Protein AF-A0A8S0X0K4-F1 (afdb_monomer_lite)

Sequence (872 aa):
MHKNHAPLIFLRVSHDWRRIAIDTPRPWASLHIPVPSSQFYIRYPEDLQFFSRVLRDVGQGTRDWLERSGVCPLNISLSNWDAGSIEKDDKGILSQILKFASRWKRISLNLSSAQLSHVARLSEADVPLLESLTIDQSRGTPHDLTRTPGIWVPSRIFKAPRLHELSLTQVREDISKFSVNWGQLTSLTLQAGDNALSFMRGITEMPKPSTRPDDIPSISLPHLKELAVFENMSNCTPFMKALDAPSLQAVEIYSSAGPAPPSVFHLISRASSPIRSFASDFSSFSRKDFLQLRVYCPRLTTLAVRTFNDFRLDPTQNPGGPREGNDMQIDNTFLSVLNSTNANGDYRCPKLTTLECFTGVKISDAGILDFLRKREESDERASIKNLRTQFKRPQKDPIAGPLKPFLENGLDAGLWYPALQATSPFCPADDVGERLSGFGKSPSYDRHEPGSRFSSSNHHRAADELTPTRMYTSAIHPNRKADFREVAPPKSIIKEGKKEAFLTCTNCSKIDGSGGCELKRCEKCKIVYYCSRDCQKEHWEVHKTQCQEGLGTGIQPLIAAFVGNPMLQHYLQLLLCWEFLFHKVPDSEREALSRKAFHAHIDVGIEPTKIADFMNLYTYDDWDKEALEGMLQIHLVATAHSGLPQIPFTDKMMYLWQTARDDADNEGCTKSPVVVVQFINDMTQRISWPITIDEDAFDSARRAPPFTMVSALTRKAIDKPMSVDSILEYVNTHIRSDTSNRLLLRVPMRECDKRLIRDAGRNKDAHPAQALRVKMNREAVYVSHRMEIVTTPDGRTERRIIGQLTEADRQRARELGRAAAMRDMQMGGEAVPADEEAVSAGEHAAPEAPKMNRAERRRLEQQMKKEMKRRK

Secondary structure (DSSP, 8-state):
--TTSTTGGGGGT-HHHHHHHHH-SGGGSEEEEEE--GGGT-SSHHHHHHHHHHHHHHHHHHHHHHHHTTT--EEEEEEE--SSSS-SSTTSHHHHHHTTGGGEEEEEEE--HHHHHHHHT--TTT-TT--EEEEE-TT--TTGGGT---SSTT--GGG-TT--EEEEES--S-GGGS---GGG-SEEEEE-SSHHHHHHHHHT----TT--TT-PPPEE-TT--EEEEEESSS--HHHHHHEE-TT--EEEEEESSS--HHHHHHHHHH-SSPP-EEEE-GGG--HHHHHTHHHH-TT--EEEE--GGGG-S-TTS---SS-TT----SBHHHHHHHT-B-TTS-BSSTT--EEEEEEEEB--HHHHHHHHHHHHT-TTSPPPSEEEEEESS--SS--HHHHHHHHHTT-EEEEEPPP--SS---------------------------------------------------SS-HHHHHHHHHHSPPHHHHHHHGGG---B-TTT-PBTTGGG--PEEPTTTSS-EESSHHHHHHHHHHHTTT--TT-TT-SHHHHHHHHTSHHHHHHHHHHHHHHTTGGGS-GGGHHHHHTS-EEEEEEEEEEESSHHHHHHHHH-SS---SS-EEEEEEEEEEETTTTSPPPP--HHHHHHHHHHHHHHHHTT-TTS-EEEEEEE-TT--EEEEEEE--HHHHHHHHH---EEEE-TTT--EEEEPS-HHHHHHHHHHHHHH-TT-TTS-EEEPPHHHHHHHHHHHTT---HHHHHHHHHHHH-HHHHTT-EEEEE-TTS-EEEEE-SS--HHHHHHHHHHHHHHHTTS-----------------------PPPP--HHHHHHHHHHHHHHHHHH-

pLDDT: mean 70.23, std 22.36, range [20.83, 98.25]

Foldseek 3Di:
DDCCDPPNVQCPPDPVSVVCRQQALQRLQEDEEEADELVVQPPDPVSLVVSLVVQLVLLVVLLVSNVSNPLAQHAYEYAHQYQDDDPPDCSGNLNSVLVCQCRHAEYADRYAPVSCLVVQQDALNSRQNHAYDHYANPRYDPVCLPDDDQSQLVGRVQVNPNHAYYAYHARADACLSGPHPLQRHQEYHEHDDPHLVSVQVNVDPDDDPPDDLQPGAADENANHAYYAYQEDQDQNLSVLLRYQYQNYAEYADEYLHAQNLVSVLNNLVNHVDAHAYYHYQCLSPAPVSVLCCCVRHVQHAYYAHDHSVVPDPDPPPDSDPRDPPHPDAQELVVLVQQQDDDPVRHHRHQNHQYYHAEDAHRYDLVSVLCSQVSQVVDPSHDHHQEAHHEYPAADPDPSCVSCVVVVVVRHDYHYHGDHDPDADDDDDDDDDPDDPDDDDDDDDDDDDDDDDDDDDDDDDDDDDDCPRPDYDQDQAAPVLLVVLVVQFDFLVQLVVLLVVDWDAAQQQGHTDPPPPQHWDADPQQRAGTHSDPVSCVVCCVVQVVLRHHPNPNPCSSQVSLQCSGPVSLLLVLLLVCQVVVVLVDDLVCLLVQQPDEAEKEWEKAWAFLGVVLLVCLLFDPPDDDPWTKTFIATLDMDGPSNPPPHDPCDVSSVVQLVVVQVVCVVVVVSRWHKYWYWYAYLSRDTDTDIRTNDPLSSVCSNVFAWDWDQGSRPRDTDTHTDHSLRSRQVSRSSRSSPPPCRSVGMDIDDPSSSVLSNCLSVVPPDPSSVSNVNNLVRYPSNLQFDKAWDQDPVRDIHIGTDHDDDPNVVVVVVVVVVVVVPPDDDDDDDDDDDDDDDDDDDDDDDDDRTDQDPSNVVVVVVVVVVVVVVVD

Organism: Cyclocybe aegerita (NCBI:txid1973307)

Structure (mmCIF, N/CA/C/O backbone):
data_AF-A0A8S0X0K4-F1
#
_entry.id   AF-A0A8S0X0K4-F1
#
loop_
_atom_site.group_PDB
_atom_site.id
_atom_site.type_symbol
_atom_site.label_atom_id
_atom_site.label_alt_id
_atom_site.label_comp_id
_atom_site.label_asym_id
_atom_site.label_entity_id
_atom_site.label_seq_id
_atom_site.pdbx_PDB_ins_code
_atom_site.Cartn_x
_atom_site.Cartn_y
_atom_site.Cartn_z
_atom_site.occupancy
_atom_site.B_iso_or_equiv
_atom_site.auth_seq_id
_atom_site.auth_comp_id
_atom_site.auth_asym_id
_atom_site.auth_atom_id
_atom_site.pdbx_PDB_model_num
ATOM 1 N N . MET A 1 1 ? -10.622 -12.929 0.810 1.00 54.34 1 MET A N 1
ATOM 2 C CA . MET A 1 1 ? -10.399 -13.010 -0.657 1.00 54.34 1 MET A CA 1
ATOM 3 C C . MET A 1 1 ? -11.095 -11.832 -1.334 1.00 54.34 1 MET A C 1
ATOM 5 O O . MET A 1 1 ? -12.164 -11.446 -0.877 1.00 54.34 1 MET A O 1
ATOM 9 N N . HIS A 1 2 ? -10.502 -11.209 -2.359 1.00 51.50 2 HIS A N 1
ATOM 10 C CA . HIS A 1 2 ? -11.066 -9.993 -2.961 1.00 51.50 2 HIS A CA 1
ATOM 11 C C . HIS A 1 2 ? -12.259 -10.314 -3.881 1.00 51.50 2 HIS A C 1
ATOM 13 O O . HIS A 1 2 ? -12.169 -11.180 -4.748 1.00 51.50 2 HIS A O 1
ATOM 19 N N . LYS A 1 3 ? -13.365 -9.574 -3.735 1.00 59.75 3 LYS A N 1
ATOM 20 C CA . LYS A 1 3 ? -14.650 -9.812 -4.430 1.00 59.75 3 LYS A CA 1
ATOM 21 C C . LYS A 1 3 ? -14.608 -9.705 -5.965 1.00 59.75 3 LYS A C 1
ATOM 23 O O . LYS A 1 3 ? -15.575 -10.080 -6.620 1.00 59.75 3 LYS A O 1
ATOM 28 N N . ASN A 1 4 ? -13.509 -9.192 -6.523 1.00 60.62 4 ASN A N 1
ATOM 29 C CA . ASN A 1 4 ? -13.318 -9.023 -7.969 1.00 60.62 4 ASN A CA 1
ATOM 30 C C . ASN A 1 4 ? -12.446 -10.122 -8.603 1.00 60.62 4 ASN A C 1
ATOM 32 O O . ASN A 1 4 ? -12.131 -10.027 -9.783 1.00 60.62 4 ASN A O 1
ATOM 36 N N . HIS A 1 5 ? -12.011 -11.133 -7.847 1.00 65.50 5 HIS A N 1
ATOM 37 C CA . HIS A 1 5 ? -11.239 -12.244 -8.412 1.00 65.50 5 HIS A CA 1
ATOM 38 C C . HIS A 1 5 ? -12.184 -13.323 -8.955 1.00 65.50 5 HIS A C 1
ATOM 40 O O . HIS A 1 5 ? -13.234 -13.593 -8.368 1.00 65.50 5 HIS A O 1
ATOM 46 N N . ALA A 1 6 ? -11.826 -13.952 -10.075 1.00 66.19 6 ALA A N 1
ATOM 47 C CA . ALA A 1 6 ? -12.528 -15.142 -10.547 1.00 66.19 6 ALA A CA 1
ATOM 48 C C . ALA A 1 6 ? -12.299 -16.321 -9.571 1.00 66.19 6 ALA A C 1
ATOM 50 O O . ALA A 1 6 ? -11.206 -16.421 -9.012 1.00 66.1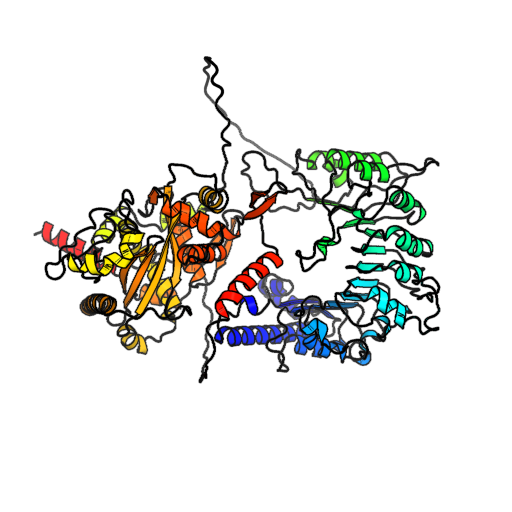9 6 ALA A O 1
ATOM 51 N N . PRO A 1 7 ? -13.298 -17.198 -9.342 1.00 80.75 7 PRO A N 1
ATOM 52 C CA . PRO A 1 7 ? -14.651 -17.179 -9.902 1.00 80.75 7 PRO A CA 1
ATOM 53 C C . PRO A 1 7 ? -15.671 -16.323 -9.120 1.00 80.75 7 PRO A C 1
ATOM 55 O O . PRO A 1 7 ? -16.811 -16.214 -9.564 1.00 80.75 7 PRO A O 1
ATOM 58 N N . LEU A 1 8 ? -15.302 -15.673 -8.004 1.00 83.75 8 LEU A N 1
ATOM 59 C CA . LEU A 1 8 ? -16.235 -14.892 -7.163 1.00 83.75 8 LEU A CA 1
ATOM 60 C C . LEU A 1 8 ? -16.950 -13.763 -7.916 1.00 83.75 8 LEU A C 1
ATOM 62 O O . LEU A 1 8 ? -18.115 -13.481 -7.635 1.00 83.75 8 LEU A O 1
ATOM 66 N N . ILE A 1 9 ? -16.280 -13.137 -8.888 1.00 85.19 9 ILE A N 1
ATOM 67 C CA . ILE A 1 9 ? -16.885 -12.092 -9.724 1.00 85.19 9 ILE A CA 1
ATOM 68 C C . ILE A 1 9 ? -18.129 -12.601 -10.473 1.00 85.19 9 ILE A C 1
ATOM 70 O O . ILE A 1 9 ? -19.118 -11.878 -10.577 1.00 85.19 9 ILE A O 1
ATOM 74 N N . PHE A 1 10 ? -18.135 -13.868 -10.905 1.00 84.06 10 PHE A N 1
ATOM 75 C CA . PHE A 1 10 ? -19.251 -14.467 -11.642 1.00 84.06 10 PHE A CA 1
ATOM 76 C C . PHE A 1 10 ? -20.487 -14.701 -10.767 1.00 84.06 10 PHE A C 1
ATOM 78 O O . PHE A 1 10 ? -21.608 -14.669 -11.267 1.00 84.06 10 PHE A O 1
ATOM 85 N N . LEU A 1 11 ? -20.316 -14.815 -9.445 1.00 84.75 11 LEU A N 1
ATOM 86 C CA . LEU A 1 11 ? -21.429 -14.942 -8.495 1.00 84.75 11 LEU A CA 1
ATOM 87 C C . LEU A 1 11 ? -22.275 -13.665 -8.373 1.00 84.75 11 LEU A C 1
ATOM 89 O O . LEU A 1 11 ? -23.330 -13.675 -7.730 1.00 84.75 11 LEU A O 1
ATOM 93 N N . ARG A 1 12 ? -21.811 -12.553 -8.950 1.00 82.69 12 ARG A N 1
ATOM 94 C CA . ARG A 1 12 ? -22.391 -11.216 -8.772 1.00 82.69 12 ARG A CA 1
ATOM 95 C C . ARG A 1 12 ? -22.939 -10.604 -10.061 1.00 82.69 12 ARG A C 1
ATOM 97 O O . ARG A 1 12 ? -23.460 -9.499 -10.000 1.00 82.69 12 ARG A O 1
ATOM 104 N N . VAL A 1 13 ? -22.830 -11.303 -11.193 1.00 87.56 13 VAL A N 1
ATOM 105 C CA . VAL A 1 13 ? -23.284 -10.799 -12.501 1.00 87.56 13 VAL A CA 1
ATOM 106 C C . VAL A 1 13 ? -24.773 -11.067 -12.709 1.00 87.56 13 VAL A C 1
ATOM 108 O O . VAL A 1 13 ? -25.551 -10.140 -12.893 1.00 87.56 13 VAL A O 1
ATOM 111 N N . SER A 1 14 ? -25.189 -12.332 -12.654 1.00 91.19 14 SER A N 1
ATOM 112 C CA . SER A 1 14 ? -26.590 -12.735 -12.801 1.00 91.19 14 SER A CA 1
ATOM 113 C C . SER A 1 14 ? -26.866 -14.021 -12.027 1.00 91.19 14 SER A C 1
ATOM 115 O O . SER A 1 14 ? -25.937 -14.703 -11.581 1.00 91.19 14 SER A O 1
ATOM 117 N N . HIS A 1 15 ? -28.144 -14.368 -11.868 1.00 91.00 15 HIS A N 1
ATOM 118 C CA . HIS A 1 15 ? -28.543 -15.643 -11.272 1.00 91.00 15 HIS A CA 1
ATOM 119 C C . HIS A 1 15 ? -27.954 -16.838 -12.041 1.00 91.00 15 HIS A C 1
AT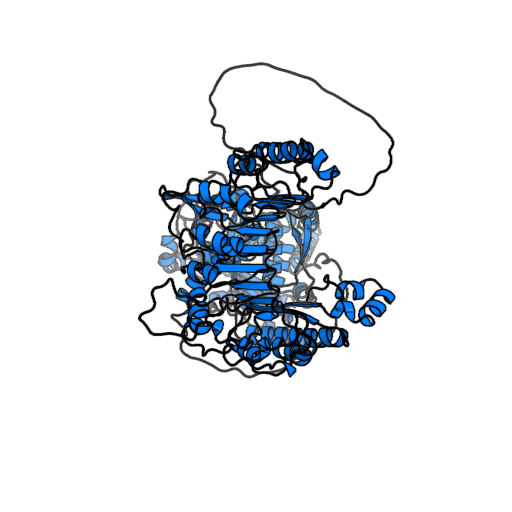OM 121 O O . HIS A 1 15 ? -27.382 -17.741 -11.433 1.00 91.00 15 HIS A O 1
ATOM 127 N N . ASP A 1 16 ? -28.020 -16.814 -13.375 1.00 93.19 16 ASP A N 1
ATOM 128 C CA . ASP A 1 16 ? -27.490 -17.896 -14.208 1.00 93.19 16 ASP A CA 1
ATOM 129 C C . ASP A 1 16 ? -25.975 -18.022 -14.112 1.00 93.19 16 ASP A C 1
ATOM 131 O O . ASP A 1 16 ? -25.461 -19.128 -13.981 1.00 93.19 16 ASP A O 1
ATOM 135 N N . TRP A 1 17 ? -25.252 -16.902 -14.103 1.00 91.81 17 TRP A N 1
ATOM 136 C CA . TRP A 1 17 ? -23.798 -16.915 -13.950 1.00 91.81 17 TRP A CA 1
ATOM 137 C C . TRP A 1 17 ? -23.380 -17.404 -12.570 1.00 91.81 17 TRP A C 1
ATOM 139 O O . TRP A 1 17 ? -22.413 -18.153 -12.454 1.00 91.81 17 TRP A O 1
ATOM 149 N N . ARG A 1 18 ? -24.140 -17.045 -11.530 1.00 91.38 18 ARG A N 1
ATOM 150 C CA . ARG A 1 18 ? -23.934 -17.570 -10.182 1.00 91.38 18 ARG A CA 1
ATOM 151 C C . ARG A 1 18 ? -24.126 -19.081 -10.144 1.00 91.38 18 ARG A C 1
ATOM 153 O O . ARG A 1 18 ? -23.254 -19.765 -9.621 1.00 91.38 18 ARG A O 1
ATOM 160 N N . ARG A 1 19 ? -25.222 -19.588 -10.713 1.00 92.00 19 ARG A N 1
ATOM 161 C CA . ARG A 1 19 ? -25.495 -21.027 -10.807 1.00 92.00 19 ARG A CA 1
ATOM 162 C C . ARG A 1 19 ? -24.372 -21.747 -11.553 1.00 92.00 19 ARG A C 1
ATOM 164 O O . ARG A 1 19 ? -23.748 -22.631 -10.988 1.00 92.00 19 ARG A O 1
ATOM 171 N N . ILE A 1 20 ? -24.030 -21.292 -12.761 1.00 91.25 20 ILE A N 1
ATOM 172 C CA . ILE A 1 20 ? -22.960 -21.885 -13.579 1.00 91.25 20 ILE A CA 1
ATOM 173 C C . ILE A 1 20 ? -21.622 -21.872 -12.832 1.00 91.25 20 ILE A C 1
ATOM 175 O O . ILE A 1 20 ? -20.915 -22.876 -12.818 1.00 91.25 20 ILE A O 1
ATOM 179 N N . ALA A 1 21 ? -21.262 -20.756 -12.196 1.00 89.06 21 ALA A N 1
ATOM 180 C CA . ALA A 1 21 ? -20.008 -20.648 -11.461 1.00 89.06 21 ALA A CA 1
ATOM 181 C C . ALA A 1 21 ? -19.971 -21.557 -10.223 1.00 89.06 21 ALA A C 1
ATOM 183 O O . ALA A 1 21 ? -18.908 -22.087 -9.921 1.00 89.06 21 ALA A O 1
ATOM 184 N N . ILE A 1 22 ? -21.092 -21.754 -9.520 1.00 87.88 22 ILE A N 1
ATOM 185 C CA . ILE A 1 22 ? -21.183 -22.680 -8.378 1.00 87.88 22 ILE A CA 1
ATOM 186 C C . ILE A 1 22 ? -21.129 -24.140 -8.844 1.00 87.88 22 ILE A C 1
ATOM 188 O O . ILE A 1 22 ? -20.393 -24.924 -8.251 1.00 87.88 22 ILE A O 1
ATOM 192 N N . ASP A 1 23 ? -21.851 -24.481 -9.911 1.00 89.38 23 ASP A N 1
ATOM 193 C CA . ASP A 1 23 ? -21.994 -25.856 -10.407 1.00 89.38 23 ASP A CA 1
ATOM 194 C C . ASP A 1 23 ? -20.780 -26.333 -11.215 1.00 89.38 23 ASP A C 1
ATOM 196 O O . ASP A 1 23 ? -20.647 -27.523 -11.495 1.00 89.38 23 ASP A O 1
ATOM 200 N N . THR A 1 24 ? -19.878 -25.425 -11.601 1.00 92.12 24 THR A N 1
ATOM 201 C CA . THR A 1 24 ? -18.653 -25.759 -12.336 1.00 92.12 24 THR A CA 1
ATOM 202 C C . THR A 1 24 ? -17.471 -25.848 -11.367 1.00 92.12 24 THR A C 1
ATOM 204 O O . THR A 1 24 ? -17.001 -24.809 -10.909 1.00 92.12 24 THR A O 1
ATOM 207 N N . PRO A 1 25 ? -16.892 -27.037 -11.103 1.00 92.62 25 PRO A N 1
ATOM 208 C CA . PRO A 1 25 ? -15.823 -27.170 -10.107 1.00 92.62 25 PRO A CA 1
ATOM 209 C C . PRO A 1 25 ? -14.455 -26.640 -10.568 1.00 92.62 25 PRO A C 1
ATOM 211 O O . PRO A 1 25 ? -13.654 -26.170 -9.763 1.00 92.62 25 PRO A O 1
ATOM 214 N N . ARG A 1 26 ? -14.166 -26.687 -11.878 1.00 91.44 26 ARG A N 1
ATOM 215 C CA . ARG A 1 26 ? -12.841 -26.346 -12.443 1.00 91.44 26 ARG A CA 1
ATOM 216 C C . ARG A 1 26 ? -12.340 -24.930 -12.096 1.00 91.44 26 ARG A C 1
ATOM 218 O O . ARG A 1 26 ? -11.173 -24.820 -11.731 1.00 91.44 26 ARG A O 1
ATOM 225 N N . PRO A 1 27 ? -13.156 -23.859 -12.164 1.00 89.44 27 PRO A N 1
ATOM 226 C CA . PRO A 1 27 ? -12.749 -22.518 -11.738 1.00 89.44 27 PRO A CA 1
ATOM 227 C C . PRO A 1 27 ? -12.282 -22.417 -10.280 1.00 89.44 27 PRO A C 1
ATOM 229 O O . PRO A 1 27 ? -11.508 -21.522 -9.957 1.00 89.44 27 PRO A O 1
ATOM 232 N N . TRP A 1 28 ? -12.725 -23.325 -9.408 1.00 93.00 28 TRP A N 1
ATOM 233 C CA . TRP A 1 28 ? -12.351 -23.360 -7.991 1.00 93.00 28 TRP A CA 1
ATOM 234 C C . TRP A 1 28 ? -11.084 -24.186 -7.725 1.00 93.00 28 TRP A C 1
ATOM 236 O O . TRP A 1 28 ? -10.587 -24.207 -6.604 1.00 93.00 28 TRP A O 1
ATOM 246 N N . ALA A 1 29 ? -10.531 -24.863 -8.738 1.00 94.12 29 ALA A N 1
ATOM 247 C CA . ALA A 1 29 ? -9.370 -25.743 -8.589 1.00 94.12 29 ALA A CA 1
ATOM 248 C C . ALA A 1 29 ? -8.036 -24.998 -8.383 1.00 94.12 29 ALA A C 1
ATOM 250 O O . ALA A 1 29 ? -7.032 -25.620 -8.038 1.00 94.12 29 ALA A O 1
ATOM 251 N N . SER A 1 30 ? -8.015 -23.679 -8.585 1.00 92.81 30 SER A N 1
ATOM 252 C CA . SER A 1 30 ? -6.842 -22.834 -8.363 1.00 92.81 30 SER A CA 1
ATOM 253 C C . SER A 1 30 ? -7.129 -21.806 -7.274 1.00 92.81 30 SER A C 1
ATOM 255 O O . SER A 1 30 ? -8.158 -21.129 -7.320 1.00 92.81 30 SER A O 1
ATOM 257 N N . LEU A 1 31 ? -6.221 -21.671 -6.307 1.00 89.88 31 LEU A N 1
ATOM 258 C CA . LEU A 1 31 ? -6.387 -20.756 -5.181 1.00 89.88 31 LEU A CA 1
ATOM 259 C C . LEU A 1 31 ? -5.048 -20.144 -4.747 1.00 89.88 31 LEU A C 1
ATOM 261 O O . LEU A 1 31 ? -4.083 -20.857 -4.486 1.00 89.88 31 LEU A O 1
ATOM 265 N N . HIS A 1 32 ? -5.010 -18.816 -4.628 1.00 88.12 32 HIS A N 1
ATOM 266 C CA . HIS A 1 32 ? -3.883 -18.077 -4.058 1.00 88.12 32 HIS A CA 1
ATOM 267 C C . HIS A 1 32 ? -4.325 -17.338 -2.792 1.00 88.12 32 HIS A C 1
ATOM 269 O O . HIS A 1 32 ? -5.302 -16.583 -2.817 1.00 88.12 32 HIS A O 1
ATOM 275 N N . ILE A 1 33 ? -3.602 -17.556 -1.693 1.00 85.25 33 ILE A N 1
ATOM 276 C CA . ILE A 1 33 ? -3.923 -17.040 -0.362 1.00 85.25 33 ILE A CA 1
ATOM 277 C C . ILE A 1 33 ? -2.741 -16.206 0.149 1.00 85.25 33 ILE A C 1
ATOM 279 O O . ILE A 1 33 ? -1.778 -16.754 0.693 1.00 85.25 33 ILE A O 1
ATOM 283 N N . PRO A 1 34 ? -2.808 -14.874 0.002 1.00 79.38 34 PRO A N 1
ATOM 284 C CA . PRO A 1 34 ? -1.863 -13.978 0.639 1.00 79.38 34 PRO A CA 1
ATOM 285 C C . PRO A 1 34 ? -2.322 -13.687 2.072 1.00 79.38 34 PRO A C 1
ATOM 287 O O . PRO A 1 34 ? -3.290 -12.953 2.276 1.00 79.38 34 PRO A O 1
ATOM 290 N N . VAL A 1 35 ? -1.642 -14.263 3.064 1.00 71.25 35 VAL A N 1
ATOM 291 C CA . VAL A 1 35 ? -1.833 -13.936 4.482 1.00 71.25 35 VAL A CA 1
ATOM 292 C C . VAL A 1 35 ? -0.814 -12.862 4.865 1.00 71.25 35 VAL A C 1
ATOM 294 O O . VAL A 1 35 ? 0.390 -13.134 4.914 1.00 71.25 35 VAL A O 1
ATOM 297 N N . PRO A 1 36 ? -1.264 -11.620 5.093 1.00 58.16 36 PRO A N 1
ATOM 298 C CA . PRO A 1 36 ? -0.363 -10.537 5.435 1.00 58.16 36 PRO A CA 1
ATOM 299 C C . PRO A 1 36 ? 0.096 -10.675 6.898 1.00 58.16 36 PRO A C 1
ATOM 301 O O . PRO A 1 36 ? -0.611 -11.235 7.732 1.00 58.16 36 PRO A O 1
ATOM 304 N N . SER A 1 37 ? 1.295 -10.180 7.214 1.00 59.16 37 SER A N 1
ATOM 305 C CA . SER A 1 37 ? 1.893 -10.343 8.550 1.00 59.16 37 SER A CA 1
ATOM 306 C C . SER A 1 37 ? 1.023 -9.731 9.645 1.00 59.16 37 SER A C 1
ATOM 308 O O . SER A 1 37 ? 0.653 -8.558 9.557 1.00 59.16 37 SER A O 1
ATOM 310 N N . SER A 1 38 ? 0.807 -10.482 10.725 1.00 53.53 38 SER A N 1
ATOM 311 C CA . SER A 1 38 ? 0.096 -10.021 11.922 1.00 53.53 38 SER A CA 1
ATOM 312 C C . SER A 1 38 ? 0.672 -8.722 12.489 1.00 53.53 38 SER A C 1
ATOM 314 O O . SER A 1 38 ? -0.076 -7.867 12.938 1.00 53.53 38 SER A O 1
ATOM 316 N N . GLN A 1 39 ? 1.981 -8.494 12.340 1.00 48.94 39 GLN A N 1
ATOM 317 C CA . GLN A 1 39 ? 2.690 -7.280 12.769 1.00 48.94 39 GLN A CA 1
ATOM 318 C C . GLN A 1 39 ? 2.143 -5.980 12.145 1.00 48.94 39 GLN A C 1
ATOM 320 O O . GLN A 1 39 ? 2.470 -4.893 12.612 1.00 48.94 39 GLN A O 1
ATOM 325 N N . PHE A 1 40 ? 1.359 -6.069 11.064 1.00 42.41 40 PHE A N 1
ATOM 326 C CA . PHE A 1 40 ? 0.710 -4.918 10.426 1.00 42.41 40 PHE A CA 1
ATOM 327 C C . PHE A 1 40 ? -0.719 -4.663 10.914 1.00 42.41 40 PHE A C 1
ATOM 329 O O . PHE A 1 40 ? -1.262 -3.590 10.655 1.00 42.41 40 PHE A O 1
ATOM 336 N N . TYR A 1 41 ? -1.327 -5.642 11.583 1.00 43.44 41 TYR A N 1
ATOM 337 C CA . TYR A 1 41 ? -2.721 -5.605 12.031 1.00 43.44 41 TYR A CA 1
ATOM 338 C C . TYR A 1 41 ? -2.840 -5.608 13.551 1.00 43.44 41 TYR A C 1
ATOM 340 O O . TYR A 1 41 ? -3.786 -5.032 14.067 1.00 43.44 41 TYR A O 1
ATOM 348 N N . ILE A 1 42 ? -1.877 -6.213 14.249 1.00 45.59 42 ILE A N 1
ATOM 349 C CA . ILE A 1 42 ? -1.840 -6.327 15.700 1.00 45.59 42 ILE A CA 1
ATOM 350 C C . ILE A 1 42 ? -1.037 -5.161 16.264 1.00 45.59 42 ILE A C 1
ATOM 352 O O . ILE A 1 42 ? 0.195 -5.174 16.246 1.00 45.59 42 ILE A O 1
ATOM 356 N N . ARG A 1 43 ? -1.748 -4.134 16.730 1.00 41.81 43 ARG A N 1
ATOM 357 C CA . ARG A 1 43 ? -1.187 -3.016 17.499 1.00 41.81 43 ARG A CA 1
ATOM 358 C C . ARG A 1 43 ? -1.462 -3.173 18.994 1.00 41.81 43 ARG A C 1
ATOM 360 O O . ARG A 1 43 ? -0.647 -2.714 19.789 1.00 41.81 43 ARG A O 1
ATOM 367 N N . TYR A 1 44 ? -2.531 -3.887 19.350 1.00 41.22 44 TYR A N 1
ATOM 368 C CA . TYR A 1 44 ? -2.954 -4.169 20.723 1.00 41.22 44 TYR A CA 1
ATOM 369 C C . TYR A 1 44 ? -3.263 -5.669 20.940 1.00 41.22 44 TYR A C 1
ATOM 371 O O . TYR A 1 44 ? -3.469 -6.401 19.968 1.00 41.22 44 TYR A O 1
ATOM 379 N N . PRO A 1 45 ? -3.316 -6.171 22.190 1.00 42.16 45 PRO A N 1
ATOM 380 C CA . PRO A 1 45 ? -3.665 -7.567 22.488 1.00 42.16 45 PRO A CA 1
ATOM 381 C C . PRO A 1 45 ? -5.037 -8.013 21.945 1.00 42.16 45 PRO A C 1
ATOM 383 O O . PRO A 1 45 ? -5.197 -9.158 21.528 1.00 42.16 45 PRO A O 1
ATOM 386 N N . GLU A 1 46 ? -6.024 -7.123 21.896 1.00 45.75 46 GLU A N 1
ATOM 387 C CA . GLU A 1 46 ? -7.362 -7.366 21.343 1.00 45.75 46 GLU A CA 1
ATOM 388 C C . GLU A 1 46 ? -7.366 -7.557 19.815 1.00 45.75 46 GLU A C 1
ATOM 390 O O . GLU A 1 46 ? -8.167 -8.337 19.285 1.00 45.75 46 GLU A O 1
ATOM 395 N N . ASP A 1 47 ? -6.415 -6.951 19.097 1.00 49.16 47 ASP A N 1
ATOM 396 C CA . ASP A 1 47 ? -6.238 -7.169 17.659 1.00 49.16 47 ASP A CA 1
ATOM 397 C C . ASP A 1 47 ? -5.789 -8.603 17.364 1.00 49.16 47 ASP A C 1
ATOM 399 O O . ASP A 1 47 ? -6.082 -9.130 16.292 1.00 49.16 47 ASP A O 1
ATOM 403 N N . LEU A 1 48 ? -5.125 -9.270 18.316 1.00 56.75 48 LEU A N 1
ATOM 404 C CA . LEU A 1 48 ? -4.767 -10.684 18.202 1.00 56.75 48 LEU A CA 1
ATOM 405 C C . LEU A 1 48 ? -6.030 -11.548 18.092 1.00 56.75 48 LEU A C 1
ATOM 407 O O . LEU A 1 48 ? -6.055 -12.492 17.304 1.00 56.75 48 LEU A O 1
ATOM 411 N N . GLN A 1 49 ? -7.099 -11.216 18.827 1.00 62.28 49 GLN A N 1
ATOM 412 C CA . GLN A 1 49 ? -8.372 -11.943 18.759 1.00 62.28 49 GLN A CA 1
ATOM 413 C C . GLN A 1 49 ? -9.112 -11.664 17.448 1.00 62.28 49 GLN A C 1
ATOM 415 O O . GLN A 1 49 ? -9.633 -12.590 16.824 1.00 62.28 49 GLN A O 1
ATOM 420 N N . PHE A 1 50 ? -9.138 -10.408 16.991 1.00 62.78 50 PHE A N 1
ATOM 421 C CA . PHE A 1 50 ? -9.696 -10.061 15.681 1.00 62.78 50 PHE A CA 1
ATOM 422 C C . PHE A 1 50 ? -8.930 -10.746 14.546 1.00 62.78 50 PHE A C 1
ATOM 424 O O . PHE A 1 50 ? -9.536 -11.403 13.703 1.00 62.78 50 PHE A O 1
ATOM 431 N N . PHE A 1 51 ? -7.602 -10.669 14.557 1.00 65.81 51 PHE A N 1
ATOM 432 C CA . PHE A 1 51 ? -6.746 -11.320 13.575 1.00 65.81 51 PHE A CA 1
ATOM 433 C C . PHE A 1 51 ? -6.917 -12.844 13.608 1.00 65.81 51 PHE A C 1
ATOM 435 O O . PHE A 1 51 ? -7.048 -13.463 12.556 1.00 65.81 51 PHE A O 1
ATOM 442 N N . SER A 1 52 ? -7.045 -13.447 14.796 1.00 71.38 52 SER A N 1
ATOM 443 C CA . SER A 1 52 ? -7.379 -14.873 14.950 1.00 71.38 52 SER A CA 1
ATOM 444 C C . SER A 1 52 ? -8.726 -15.233 14.321 1.00 71.38 52 SER A C 1
ATOM 446 O O . SER A 1 52 ? -8.825 -16.260 13.648 1.00 71.38 52 SER A O 1
ATOM 448 N N . ARG A 1 53 ? -9.762 -14.400 14.509 1.00 72.38 53 ARG A N 1
ATOM 449 C CA . ARG A 1 53 ? -11.068 -14.582 13.853 1.00 72.38 53 ARG A CA 1
ATOM 450 C C . ARG A 1 53 ? -10.940 -14.472 12.336 1.00 72.38 53 ARG A C 1
ATOM 452 O O . ARG A 1 53 ? -11.372 -15.378 11.639 1.00 72.38 53 ARG A O 1
ATOM 459 N N . VAL A 1 54 ? -10.242 -13.456 11.827 1.00 74.31 54 VAL A N 1
ATOM 460 C CA . VAL A 1 54 ? -9.985 -13.299 10.385 1.00 74.31 54 VAL A CA 1
ATOM 461 C C . VAL A 1 54 ? -9.252 -14.513 9.812 1.00 74.31 54 VAL A C 1
ATOM 463 O O . VAL A 1 54 ? -9.638 -15.014 8.760 1.00 74.31 54 VAL A O 1
ATOM 466 N N . LEU A 1 55 ? -8.222 -15.027 10.490 1.00 74.75 55 LEU A N 1
ATOM 467 C CA . LEU A 1 55 ? -7.515 -16.232 10.050 1.00 74.75 55 LEU A CA 1
ATOM 468 C C . LEU A 1 55 ? -8.423 -17.466 10.049 1.00 74.75 55 LEU A C 1
ATOM 470 O O . LEU A 1 55 ? -8.338 -18.274 9.125 1.00 74.75 55 LEU A O 1
ATOM 474 N N . ARG A 1 56 ? -9.314 -17.595 11.039 1.00 76.56 56 ARG A N 1
ATOM 475 C CA . ARG A 1 56 ? -10.319 -18.665 11.095 1.00 76.56 56 ARG A CA 1
ATOM 476 C C . ARG A 1 56 ? -11.323 -18.554 9.949 1.00 76.56 56 ARG A C 1
ATOM 478 O O . ARG A 1 56 ? -11.586 -19.557 9.293 1.00 76.56 56 ARG A O 1
ATOM 485 N N . ASP A 1 57 ? -11.818 -17.356 9.660 1.00 78.00 57 ASP A N 1
ATOM 486 C CA . ASP A 1 57 ? -12.752 -17.099 8.560 1.00 78.00 57 ASP A CA 1
ATOM 487 C C . ASP A 1 57 ? -12.095 -17.351 7.200 1.00 78.00 57 ASP A C 1
ATOM 489 O O . ASP A 1 57 ? -12.699 -17.937 6.301 1.00 78.00 57 ASP A O 1
ATOM 493 N N . VAL A 1 58 ? -10.825 -16.963 7.043 1.00 80.25 58 VAL A N 1
ATOM 494 C CA . VAL A 1 58 ? -10.031 -17.292 5.852 1.00 80.25 58 VAL A CA 1
ATOM 495 C C . VAL A 1 58 ? -9.800 -18.800 5.761 1.00 80.25 58 VAL A C 1
ATOM 497 O O . VAL A 1 58 ? -9.883 -19.350 4.664 1.00 80.25 58 VAL A O 1
ATOM 500 N N . GLY A 1 59 ? -9.558 -19.482 6.882 1.00 83.19 59 GLY A N 1
ATOM 501 C CA . GLY A 1 59 ? -9.476 -20.940 6.954 1.00 83.19 59 GLY A CA 1
ATOM 502 C C . GLY A 1 59 ? -10.768 -21.602 6.476 1.00 83.19 59 GLY A C 1
ATOM 503 O O . GLY A 1 59 ? -10.732 -22.429 5.565 1.00 83.19 59 GLY A O 1
ATOM 504 N N . GLN A 1 60 ? -11.919 -21.175 6.997 1.00 83.88 60 GLN A N 1
ATOM 505 C CA . GLN A 1 60 ? -13.226 -21.681 6.576 1.00 83.88 60 GLN A CA 1
ATOM 506 C C . GLN A 1 60 ? -13.499 -21.390 5.097 1.00 83.88 60 GLN A C 1
ATOM 508 O O . GLN A 1 60 ? -13.833 -22.300 4.344 1.00 83.88 60 GLN A O 1
ATOM 513 N N . GLY A 1 61 ? -13.265 -20.158 4.640 1.00 86.44 61 GLY A N 1
ATOM 514 C CA . GLY A 1 61 ? -13.417 -19.801 3.230 1.00 86.44 61 GLY A CA 1
ATOM 515 C C . GLY A 1 61 ? -12.484 -20.594 2.310 1.00 86.44 61 GLY A C 1
ATOM 516 O O . GLY A 1 61 ? -12.855 -20.913 1.184 1.00 86.44 61 GLY A O 1
ATOM 517 N N . THR A 1 62 ? -11.292 -20.962 2.791 1.00 89.00 62 THR A N 1
ATOM 518 C CA . THR A 1 62 ? -10.362 -21.851 2.079 1.00 89.00 62 THR A CA 1
ATOM 519 C C . THR A 1 62 ? -10.944 -23.254 1.957 1.00 89.00 62 THR A C 1
ATOM 521 O O . THR A 1 62 ? -10.948 -23.810 0.862 1.00 89.00 62 THR A O 1
ATOM 524 N N . ARG A 1 63 ? -11.492 -23.810 3.043 1.00 90.56 63 ARG A N 1
ATOM 525 C CA . ARG A 1 63 ? -12.183 -25.105 3.014 1.00 90.56 63 ARG A CA 1
ATOM 526 C C . ARG A 1 63 ? -13.342 -25.085 2.021 1.00 90.56 63 ARG A C 1
ATOM 528 O O . ARG A 1 63 ? -13.369 -25.916 1.121 1.00 90.56 63 ARG A O 1
ATOM 535 N N . ASP A 1 64 ? -14.237 -24.109 2.127 1.00 90.38 64 ASP A N 1
ATOM 536 C CA . ASP A 1 64 ? -15.423 -24.012 1.271 1.00 90.38 64 ASP A CA 1
ATOM 537 C C . ASP A 1 64 ? -15.045 -23.862 -0.212 1.00 90.38 64 ASP A C 1
ATOM 539 O O . ASP A 1 64 ? -15.684 -24.441 -1.093 1.00 90.38 64 ASP A O 1
ATOM 543 N N . TRP A 1 65 ? -13.981 -23.108 -0.506 1.00 92.19 65 TRP A N 1
ATOM 544 C CA . TRP A 1 65 ? -13.439 -22.980 -1.859 1.00 92.19 65 TRP A CA 1
ATOM 545 C C . TRP A 1 65 ? -12.940 -24.323 -2.400 1.00 92.19 65 TRP A C 1
ATOM 547 O O . TRP A 1 65 ? -13.265 -24.709 -3.525 1.00 92.19 65 TRP A O 1
ATOM 557 N N . LEU A 1 66 ? -12.159 -25.052 -1.600 1.00 93.00 66 LEU A N 1
ATOM 558 C CA . LEU A 1 66 ? -11.598 -26.341 -1.998 1.00 93.00 66 LEU A CA 1
ATOM 559 C C . LEU A 1 66 ? -12.673 -27.433 -2.094 1.00 93.00 66 LEU A C 1
ATOM 561 O O . LEU A 1 66 ? -12.578 -28.292 -2.970 1.00 93.00 66 LEU A O 1
ATOM 565 N N . GLU A 1 67 ? -13.743 -27.379 -1.303 1.00 93.94 67 GLU A N 1
ATOM 566 C CA . GLU A 1 67 ? -14.890 -28.286 -1.450 1.00 93.94 67 GLU A CA 1
ATOM 567 C C . GLU A 1 67 ? -15.625 -28.066 -2.778 1.00 93.94 67 GLU A C 1
ATOM 569 O O . GLU A 1 67 ? -15.910 -29.030 -3.492 1.00 93.94 67 GLU A O 1
ATOM 574 N N . ARG A 1 68 ? -15.827 -26.807 -3.191 1.00 91.75 68 ARG A N 1
ATOM 575 C CA . ARG A 1 68 ? -16.452 -26.469 -4.488 1.00 91.75 68 ARG A CA 1
ATOM 576 C C . ARG A 1 68 ? -15.661 -26.961 -5.692 1.00 91.75 68 ARG A C 1
ATOM 578 O O . ARG A 1 68 ? -16.232 -27.197 -6.751 1.00 91.75 68 ARG A O 1
ATOM 585 N N . SER A 1 69 ? -14.354 -27.158 -5.540 1.00 94.12 69 SER A N 1
ATOM 586 C CA . SER A 1 69 ? -13.516 -27.712 -6.606 1.00 94.12 69 SER A CA 1
ATOM 587 C C . SER A 1 69 ? -13.761 -29.210 -6.879 1.00 94.12 69 SER A C 1
ATOM 589 O O . SER A 1 69 ? -13.232 -29.755 -7.855 1.00 94.12 69 SER A O 1
ATOM 591 N N . GLY A 1 70 ? -14.589 -29.881 -6.068 1.00 92.75 70 GLY A N 1
ATOM 592 C CA . GLY A 1 70 ? -15.083 -31.234 -6.324 1.00 92.75 70 GLY A CA 1
ATOM 593 C C . GLY A 1 70 ? -13.975 -32.281 -6.283 1.00 92.75 70 GLY A C 1
ATOM 594 O O . GLY A 1 70 ? -13.400 -32.526 -5.235 1.00 92.75 70 GLY A O 1
ATOM 595 N N . VAL A 1 71 ? -13.671 -32.908 -7.421 1.00 93.88 71 VAL A N 1
ATOM 596 C CA . VAL A 1 71 ? -12.578 -33.893 -7.568 1.00 93.88 71 VAL A CA 1
ATOM 597 C C . VAL A 1 71 ? -11.409 -33.360 -8.403 1.00 93.88 71 VAL A C 1
ATOM 599 O O . VAL A 1 71 ? -10.491 -34.101 -8.742 1.00 93.88 71 VAL A O 1
ATOM 602 N N . CYS A 1 72 ? -11.423 -32.072 -8.760 1.00 96.12 72 CYS A N 1
ATOM 603 C CA . CYS A 1 72 ? -10.402 -31.492 -9.631 1.00 96.12 72 CYS A CA 1
ATOM 604 C C . CYS A 1 72 ? -9.006 -31.527 -8.977 1.00 96.12 72 CYS A C 1
ATOM 606 O O . CYS A 1 72 ? -8.898 -31.266 -7.778 1.00 96.12 72 CYS A O 1
ATOM 608 N N . PRO A 1 73 ? -7.928 -31.782 -9.733 1.00 97.19 73 PRO A N 1
ATOM 609 C CA . PRO A 1 73 ? -6.571 -31.569 -9.237 1.00 97.19 73 PRO A CA 1
ATOM 610 C C . PRO A 1 73 ? -6.334 -30.092 -8.886 1.00 97.19 73 PRO A C 1
ATOM 612 O O . PRO A 1 73 ? -6.803 -29.209 -9.606 1.00 97.19 73 PRO A O 1
ATOM 615 N N . LEU A 1 74 ? -5.620 -29.827 -7.793 1.00 97.62 74 LEU A N 1
ATOM 616 C CA . LEU A 1 74 ? -5.546 -28.509 -7.157 1.00 97.62 74 LEU A CA 1
ATOM 617 C C . LEU A 1 74 ? -4.226 -27.780 -7.428 1.00 97.62 74 LEU A C 1
ATOM 619 O O . LEU A 1 74 ? -3.153 -28.372 -7.308 1.00 97.62 74 LEU A O 1
ATOM 623 N N . ASN A 1 75 ? -4.310 -26.478 -7.711 1.00 96.69 75 ASN A N 1
ATOM 624 C CA . ASN A 1 75 ? -3.167 -25.567 -7.785 1.00 96.69 75 ASN A CA 1
ATOM 625 C C . ASN A 1 75 ? -3.268 -24.533 -6.657 1.00 96.69 75 ASN A C 1
ATOM 627 O O . ASN A 1 75 ? -4.084 -23.612 -6.731 1.00 96.69 75 ASN A O 1
ATOM 631 N N . ILE A 1 76 ? -2.464 -24.684 -5.607 1.00 95.00 76 ILE A N 1
ATOM 632 C CA . ILE A 1 76 ? -2.575 -23.866 -4.395 1.00 95.00 76 ILE A CA 1
ATOM 633 C C . ILE A 1 76 ? -1.286 -23.083 -4.166 1.00 95.00 76 ILE A C 1
ATOM 635 O O . ILE A 1 76 ? -0.186 -23.625 -4.232 1.00 95.00 76 ILE A O 1
ATOM 639 N N . SER A 1 77 ? -1.425 -21.800 -3.855 1.00 92.56 77 SER A N 1
ATOM 640 C CA . SER A 1 77 ? -0.332 -20.952 -3.394 1.00 92.56 77 SER A CA 1
ATOM 641 C C . SER A 1 77 ? -0.710 -20.316 -2.062 1.00 92.56 77 SER A C 1
ATOM 643 O O . SER A 1 77 ? -1.761 -19.683 -1.954 1.00 92.56 77 SER A O 1
ATOM 645 N N . LEU A 1 78 ? 0.142 -20.481 -1.054 1.00 88.69 78 LEU A N 1
ATOM 646 C CA . LEU A 1 78 ? -0.022 -19.894 0.270 1.00 88.69 78 LEU A CA 1
ATOM 647 C C . LEU A 1 78 ? 1.251 -19.137 0.643 1.00 88.69 78 LEU A C 1
ATOM 649 O O . LEU A 1 78 ? 2.341 -19.708 0.665 1.00 88.69 78 LEU A O 1
ATOM 653 N N . SER A 1 79 ? 1.092 -17.860 0.974 1.00 83.25 79 SER A N 1
ATOM 654 C CA . SER A 1 79 ? 2.152 -17.046 1.563 1.00 83.25 79 SER A CA 1
ATOM 655 C C . SER A 1 79 ? 1.686 -16.538 2.920 1.00 83.25 79 SER A C 1
ATOM 657 O O . SER A 1 79 ? 0.729 -15.765 2.964 1.00 83.25 79 SER A O 1
ATOM 659 N N . ASN A 1 80 ? 2.340 -16.959 4.003 1.00 72.25 80 ASN A N 1
ATOM 660 C CA . ASN A 1 80 ? 2.011 -16.543 5.364 1.00 72.25 80 ASN A CA 1
ATOM 661 C C . ASN A 1 80 ? 3.243 -15.984 6.072 1.00 72.25 80 ASN A C 1
ATOM 663 O O . ASN A 1 80 ? 4.243 -16.672 6.249 1.00 72.25 80 ASN A O 1
ATOM 667 N N . TRP A 1 81 ? 3.155 -14.712 6.451 1.00 58.53 81 TRP A N 1
ATOM 668 C CA . TRP A 1 81 ? 4.276 -13.957 7.001 1.00 58.53 81 TRP A CA 1
ATOM 669 C C . TRP A 1 81 ? 4.410 -14.059 8.519 1.00 58.53 81 TRP A C 1
ATOM 671 O O . TRP A 1 81 ? 5.350 -13.488 9.071 1.00 58.53 81 TRP A O 1
ATOM 681 N N . ASP A 1 82 ? 3.475 -14.718 9.203 1.00 57.41 82 ASP A N 1
ATOM 682 C CA . ASP A 1 82 ? 3.531 -14.824 10.652 1.00 57.41 82 ASP A CA 1
ATOM 683 C C . ASP A 1 82 ? 3.848 -16.250 11.106 1.00 57.41 82 ASP A C 1
ATOM 685 O O . ASP A 1 82 ? 3.035 -17.164 10.991 1.00 57.41 82 ASP A O 1
ATOM 689 N N . ALA A 1 83 ? 5.069 -16.423 11.615 1.00 48.03 83 ALA A N 1
ATOM 690 C CA . ALA A 1 83 ? 5.568 -17.679 12.167 1.00 48.03 83 ALA A CA 1
ATOM 691 C C . ALA A 1 83 ? 5.059 -17.944 13.597 1.00 48.03 83 ALA A C 1
ATOM 693 O O . ALA A 1 83 ? 5.189 -19.060 14.096 1.00 48.03 83 ALA A O 1
ATOM 694 N N . GLY A 1 84 ? 4.531 -16.917 14.277 1.00 47.47 84 GLY A N 1
ATOM 695 C CA . GLY A 1 84 ? 4.382 -16.924 15.733 1.00 47.47 84 GLY A CA 1
ATOM 696 C C . GLY A 1 84 ? 2.968 -17.089 16.283 1.00 47.47 84 GLY A C 1
ATOM 697 O O . GLY A 1 84 ? 2.837 -17.424 17.459 1.00 47.47 84 GLY A O 1
ATOM 698 N N . SER A 1 85 ? 1.905 -16.869 15.505 1.00 46.16 85 SER A N 1
ATOM 699 C CA . SER A 1 85 ? 0.560 -16.819 16.083 1.00 46.16 85 SER A CA 1
ATOM 700 C C . SER A 1 85 ? -0.486 -17.621 15.291 1.00 46.16 85 SER A C 1
ATOM 702 O O . SER A 1 85 ? -0.773 -17.355 14.131 1.00 46.16 85 SER A O 1
ATOM 704 N N . ILE A 1 86 ? -1.090 -18.597 15.991 1.00 48.59 86 ILE A N 1
ATOM 705 C CA . ILE A 1 86 ? -2.411 -19.197 15.706 1.00 48.59 86 ILE A CA 1
ATOM 706 C C . ILE A 1 86 ? -2.436 -20.379 14.699 1.00 48.59 86 ILE A C 1
ATOM 708 O O . ILE A 1 86 ? -3.255 -20.428 13.790 1.00 48.59 86 ILE A O 1
ATOM 712 N N . GLU A 1 87 ? -1.615 -21.415 14.907 1.00 49.22 87 GLU A N 1
ATOM 713 C CA . GLU A 1 87 ? -1.855 -22.765 14.332 1.00 49.22 87 GLU A CA 1
ATOM 714 C C . GLU A 1 87 ? -1.838 -23.869 15.409 1.00 49.22 87 GLU A C 1
ATOM 716 O O . GLU A 1 87 ? -1.302 -24.953 15.215 1.00 49.22 87 GLU A O 1
ATOM 721 N N . LYS A 1 88 ? -2.420 -23.608 16.587 1.00 50.38 88 LYS A N 1
ATOM 722 C CA . LYS A 1 88 ? -2.666 -24.665 17.592 1.00 50.38 88 LYS A CA 1
ATOM 723 C C . LYS A 1 88 ? -4.018 -25.378 17.415 1.00 50.38 88 LYS A C 1
ATOM 725 O O . LYS A 1 88 ? -4.345 -26.236 18.223 1.00 50.38 88 LYS A O 1
ATOM 730 N N . ASP A 1 89 ? -4.801 -25.015 16.398 1.00 52.81 89 ASP A N 1
ATOM 731 C CA . ASP A 1 89 ? -6.171 -25.500 16.174 1.00 52.81 89 ASP A CA 1
ATOM 732 C C . ASP A 1 89 ? -6.322 -26.073 14.749 1.00 52.81 89 ASP A C 1
ATOM 734 O O . ASP A 1 89 ? -5.795 -25.515 13.779 1.00 52.81 89 ASP A O 1
ATOM 738 N N . ASP A 1 90 ? -7.113 -27.139 14.599 1.00 60.06 90 ASP A N 1
ATOM 739 C CA . ASP A 1 90 ? -7.433 -27.849 13.344 1.00 60.06 90 ASP A CA 1
ATOM 740 C C . ASP A 1 90 ? -8.208 -26.993 12.322 1.00 60.06 90 ASP A C 1
ATOM 742 O O . ASP A 1 90 ? -8.630 -27.482 11.266 1.00 60.06 90 ASP A O 1
ATOM 746 N N . LYS A 1 91 ? -8.404 -25.708 12.637 1.00 64.88 91 LYS A N 1
ATOM 747 C CA . LYS A 1 91 ? -9.115 -24.681 11.865 1.00 64.88 91 LYS A CA 1
ATOM 748 C C . LYS A 1 91 ? -8.194 -23.691 11.141 1.00 64.88 91 LYS A C 1
ATOM 750 O O . LYS A 1 91 ? -8.692 -22.838 10.411 1.00 64.88 91 LYS A O 1
ATOM 755 N N . GLY A 1 92 ? -6.875 -23.795 11.320 1.00 76.56 92 GLY A N 1
ATOM 756 C CA . GLY A 1 92 ? -5.896 -22.992 10.580 1.00 76.56 92 GLY A CA 1
ATOM 757 C C . GLY A 1 92 ? -5.990 -23.148 9.052 1.00 76.56 92 GLY A C 1
ATOM 758 O O . GLY A 1 92 ? -6.531 -24.123 8.525 1.00 76.56 92 GLY A O 1
ATOM 759 N N . ILE A 1 93 ? -5.443 -22.177 8.316 1.00 85.88 93 ILE A N 1
ATOM 760 C CA . ILE A 1 93 ? -5.469 -22.169 6.842 1.00 85.88 93 ILE A CA 1
ATOM 761 C C . ILE A 1 93 ? -4.675 -23.358 6.282 1.00 85.88 93 ILE A C 1
ATOM 763 O O . ILE A 1 93 ? -5.178 -24.086 5.425 1.00 85.88 93 ILE A O 1
ATOM 767 N N . LEU A 1 94 ? -3.458 -23.593 6.793 1.00 88.00 94 LEU A N 1
ATOM 768 C CA . LEU A 1 94 ? -2.617 -24.710 6.357 1.00 88.00 94 LEU A CA 1
ATOM 769 C C . LEU A 1 94 ? -3.272 -26.065 6.658 1.00 88.00 94 LEU A C 1
ATOM 771 O O . LEU A 1 94 ? -3.265 -26.943 5.797 1.00 88.00 94 LEU A O 1
ATOM 775 N N . SER A 1 95 ? -3.893 -26.226 7.830 1.00 88.19 95 SER A N 1
ATOM 776 C CA . SER A 1 95 ? -4.588 -27.469 8.179 1.00 88.19 95 SER A CA 1
ATOM 777 C C . SER A 1 95 ? -5.795 -27.733 7.276 1.00 88.19 95 SER A C 1
ATOM 779 O O . SER A 1 95 ? -6.032 -28.887 6.923 1.00 88.19 95 SER A O 1
ATOM 781 N N . GLN A 1 96 ? -6.511 -26.697 6.810 1.00 90.44 96 GLN A N 1
ATOM 782 C CA . GLN A 1 96 ? -7.554 -26.890 5.792 1.00 90.44 96 GLN A CA 1
ATOM 783 C C . GLN A 1 96 ? -6.968 -27.338 4.455 1.00 90.44 96 GLN A C 1
ATOM 785 O O . GLN A 1 96 ? -7.531 -28.224 3.824 1.00 90.44 96 GLN A O 1
ATOM 790 N N . ILE A 1 97 ? -5.837 -26.773 4.032 1.00 93.56 97 ILE A N 1
ATOM 791 C CA . ILE A 1 97 ? -5.180 -27.141 2.769 1.00 93.56 97 ILE A CA 1
ATOM 792 C C . ILE A 1 97 ? -4.667 -28.589 2.812 1.00 93.56 97 ILE A C 1
ATOM 794 O O . ILE A 1 97 ? -4.860 -29.329 1.844 1.00 93.56 97 ILE A O 1
ATOM 798 N N . LEU A 1 98 ? -4.081 -29.016 3.939 1.00 93.94 98 LEU A N 1
ATOM 799 C CA . LEU A 1 98 ? -3.562 -30.375 4.156 1.00 93.94 98 LEU A CA 1
ATOM 800 C C . LEU A 1 98 ? -4.637 -31.462 4.011 1.00 93.94 98 LEU A C 1
ATOM 802 O O . LEU A 1 98 ? -4.345 -32.531 3.482 1.00 93.94 98 LEU A O 1
ATOM 806 N N . LYS A 1 99 ? -5.896 -31.185 4.379 1.00 94.75 99 LYS A N 1
ATOM 807 C CA . LYS A 1 99 ? -7.021 -32.132 4.205 1.00 94.75 99 LYS A CA 1
ATOM 808 C C . LYS A 1 99 ? -7.280 -32.512 2.742 1.00 94.75 99 LYS A C 1
ATOM 810 O O . LYS A 1 99 ? -7.901 -33.538 2.481 1.00 94.75 99 LYS A O 1
ATOM 815 N N . PHE A 1 100 ? -6.802 -31.710 1.790 1.00 96.56 100 PHE A N 1
ATOM 816 C CA . PHE A 1 100 ? -6.946 -31.953 0.353 1.00 96.56 100 PHE A CA 1
ATOM 817 C C . PHE A 1 100 ? -5.631 -32.388 -0.319 1.00 96.56 100 PHE A C 1
ATOM 819 O O . PHE A 1 100 ? -5.550 -32.349 -1.550 1.00 96.56 100 PHE A O 1
ATOM 826 N N . ALA A 1 101 ? -4.618 -32.808 0.455 1.00 97.06 101 ALA A N 1
ATOM 827 C CA . ALA A 1 101 ? -3.293 -33.199 -0.044 1.00 97.06 101 ALA A CA 1
ATOM 828 C C . ALA A 1 101 ? -3.336 -34.241 -1.171 1.00 97.06 101 ALA A C 1
ATOM 830 O O . ALA A 1 101 ? -2.623 -34.105 -2.167 1.00 97.06 101 ALA A O 1
ATOM 831 N N . SER A 1 102 ? -4.274 -35.190 -1.096 1.00 97.44 102 SER A N 1
ATOM 832 C CA . SER A 1 102 ? -4.438 -36.250 -2.100 1.00 97.44 102 SER A CA 1
ATOM 833 C C . SER A 1 102 ? -4.756 -35.733 -3.508 1.00 97.44 102 SER A C 1
ATOM 835 O O . SER A 1 102 ? -4.544 -36.430 -4.501 1.00 97.44 102 SER A O 1
ATOM 837 N N . ARG A 1 103 ? -5.253 -34.494 -3.605 1.00 97.69 103 ARG A N 1
ATOM 838 C CA . ARG A 1 103 ? -5.641 -33.827 -4.852 1.00 97.69 103 ARG A CA 1
ATOM 839 C C . ARG A 1 103 ? -4.646 -32.763 -5.305 1.00 97.69 103 ARG A C 1
ATOM 841 O O . ARG A 1 103 ? -4.885 -32.126 -6.332 1.00 97.69 103 ARG A O 1
ATOM 848 N N . TRP A 1 104 ? -3.569 -32.520 -4.563 1.00 98.12 104 TRP A N 1
ATOM 849 C CA . TRP A 1 104 ? -2.592 -31.500 -4.930 1.00 98.12 104 TRP A CA 1
ATOM 850 C C . TRP A 1 104 ? -1.907 -31.861 -6.243 1.00 98.12 104 TRP A C 1
ATOM 852 O O . TRP A 1 104 ? -1.324 -32.931 -6.369 1.00 98.12 104 TRP A O 1
ATOM 862 N N . LYS A 1 105 ? -1.976 -30.943 -7.208 1.00 97.81 105 LYS A N 1
ATOM 863 C CA . LYS A 1 105 ? -1.249 -31.007 -8.477 1.00 97.81 105 LYS A CA 1
ATOM 864 C C . LYS A 1 105 ? -0.037 -30.085 -8.446 1.00 97.81 105 LYS A C 1
ATOM 866 O O . LYS A 1 105 ? 1.068 -30.496 -8.779 1.00 97.81 105 LYS A O 1
ATOM 871 N N . ARG A 1 106 ? -0.232 -28.837 -8.017 1.00 98.25 106 ARG A N 1
ATOM 872 C CA . ARG A 1 106 ? 0.841 -27.852 -7.838 1.00 98.25 106 ARG A CA 1
ATOM 873 C C . ARG A 1 106 ? 0.665 -27.161 -6.499 1.00 98.25 106 ARG A C 1
ATOM 875 O O . ARG A 1 106 ? -0.422 -26.648 -6.226 1.00 98.25 106 ARG A O 1
ATOM 882 N N . ILE A 1 107 ? 1.715 -27.114 -5.687 1.00 97.12 107 ILE A N 1
ATOM 883 C CA . ILE A 1 107 ? 1.680 -26.388 -4.420 1.00 97.12 107 ILE A CA 1
ATOM 884 C C . ILE A 1 107 ? 2.891 -25.477 -4.249 1.00 97.12 107 ILE A C 1
ATOM 886 O O . ILE A 1 107 ? 4.030 -25.875 -4.484 1.00 97.12 107 ILE A O 1
ATOM 890 N N . SER A 1 108 ? 2.625 -24.239 -3.836 1.00 95.31 108 SER A N 1
ATOM 891 C CA . SER A 1 108 ? 3.638 -23.230 -3.543 1.00 95.31 108 SER A CA 1
ATOM 892 C C . SER A 1 108 ? 3.442 -22.683 -2.142 1.00 95.31 108 SER A C 1
ATOM 894 O O . SER A 1 108 ? 2.405 -22.088 -1.848 1.00 95.31 108 SER A O 1
ATOM 896 N N . LEU A 1 109 ? 4.451 -22.856 -1.294 1.00 91.25 109 LEU A N 1
ATOM 897 C CA . LEU A 1 109 ? 4.391 -22.533 0.124 1.00 91.25 109 LEU A CA 1
ATOM 898 C C . LEU A 1 109 ? 5.529 -21.591 0.502 1.00 91.25 109 LEU A C 1
ATOM 900 O O . LEU A 1 109 ? 6.696 -21.972 0.452 1.00 91.25 109 LEU A O 1
ATOM 904 N N . ASN A 1 110 ? 5.172 -20.378 0.914 1.00 86.31 110 ASN A N 1
ATOM 905 C CA . ASN A 1 110 ? 6.074 -19.439 1.572 1.00 86.31 110 ASN A CA 1
ATOM 906 C C . ASN A 1 110 ? 5.611 -19.298 3.027 1.00 86.31 110 ASN A C 1
ATOM 908 O O . ASN A 1 110 ? 4.618 -18.620 3.298 1.00 86.31 110 ASN A O 1
ATOM 912 N N . LEU A 1 111 ? 6.262 -20.046 3.920 1.00 81.62 111 LEU A N 1
ATOM 913 C CA . LEU A 1 111 ? 5.815 -20.325 5.287 1.00 81.62 111 LEU A CA 1
ATOM 914 C C . LEU A 1 111 ? 7.013 -20.432 6.243 1.00 81.62 111 LEU A C 1
ATOM 916 O O . LEU A 1 111 ? 8.152 -20.636 5.822 1.00 81.62 111 LEU A O 1
ATOM 920 N N . SER A 1 112 ? 6.749 -20.368 7.549 1.00 77.50 112 SER A N 1
ATOM 921 C CA . SER A 1 112 ? 7.761 -20.638 8.580 1.00 77.50 112 SER A CA 1
ATOM 922 C C . SER A 1 112 ? 8.167 -22.120 8.646 1.00 77.50 112 SER A C 1
ATOM 924 O O . SER A 1 112 ? 7.399 -23.009 8.267 1.00 77.50 112 SER A O 1
ATOM 926 N N . SER A 1 113 ? 9.348 -22.421 9.200 1.00 75.81 113 SER A N 1
ATOM 927 C CA . SER A 1 113 ? 9.817 -23.807 9.382 1.00 75.81 113 SER A CA 1
ATOM 928 C C . SER A 1 113 ? 8.864 -24.656 10.236 1.00 75.81 113 SER A C 1
ATOM 930 O O . SER A 1 113 ? 8.659 -25.833 9.944 1.00 75.81 113 SER A O 1
ATOM 932 N N . ALA A 1 114 ? 8.227 -24.065 11.256 1.00 77.00 114 ALA A N 1
ATOM 933 C CA . ALA A 1 114 ? 7.256 -24.757 12.106 1.00 77.00 114 ALA A CA 1
ATOM 934 C C . ALA A 1 114 ? 6.022 -25.220 11.311 1.00 77.00 114 ALA A C 1
ATOM 936 O O . ALA A 1 114 ? 5.601 -26.374 11.421 1.00 77.00 114 ALA A O 1
ATOM 937 N N . GLN A 1 115 ? 5.484 -24.355 10.452 1.00 81.06 115 GLN A N 1
ATOM 938 C CA . GLN A 1 115 ? 4.368 -24.683 9.563 1.00 81.06 115 GLN A CA 1
ATOM 939 C C . GLN A 1 115 ? 4.778 -25.733 8.528 1.00 81.06 115 GLN A C 1
ATOM 941 O O . GLN A 1 115 ? 4.108 -26.753 8.375 1.00 81.06 115 GLN A O 1
ATOM 946 N N . LEU A 1 116 ? 5.936 -25.548 7.890 1.00 86.25 116 LEU A N 1
ATOM 947 C CA . LEU A 1 116 ? 6.461 -26.490 6.900 1.00 86.25 116 LEU A CA 1
ATOM 948 C C . LEU A 1 116 ? 6.737 -27.880 7.478 1.00 86.25 116 LEU A C 1
ATOM 950 O O . LEU A 1 116 ? 6.615 -28.858 6.747 1.00 86.25 116 LEU A O 1
ATOM 954 N N . SER A 1 117 ? 7.004 -28.007 8.783 1.00 85.81 117 SER A N 1
ATOM 955 C CA . SER A 1 117 ? 7.130 -29.320 9.430 1.00 85.81 117 SER A CA 1
ATOM 956 C C . SER A 1 117 ? 5.874 -30.189 9.265 1.00 85.81 117 SER A C 1
ATOM 958 O O . SER A 1 117 ? 5.984 -31.411 9.201 1.00 85.81 117 SER A O 1
ATOM 960 N N . HIS A 1 118 ? 4.683 -29.583 9.166 1.00 87.88 118 HIS A N 1
ATOM 961 C CA . HIS A 1 118 ? 3.423 -30.298 8.937 1.00 87.88 118 HIS A CA 1
ATOM 962 C C . HIS A 1 118 ? 3.361 -30.881 7.528 1.00 87.88 118 HIS A C 1
ATOM 964 O O . HIS A 1 118 ? 2.899 -32.001 7.341 1.00 87.88 118 HIS A O 1
ATOM 970 N N . VAL A 1 119 ? 3.884 -30.140 6.554 1.00 91.94 119 VAL A N 1
ATOM 971 C CA . VAL A 1 119 ? 3.965 -30.557 5.152 1.00 91.94 119 VAL A CA 1
ATOM 972 C C . VAL A 1 119 ? 5.048 -31.615 4.969 1.00 91.94 119 VAL A C 1
ATOM 974 O O . VAL A 1 119 ? 4.830 -32.605 4.281 1.00 91.94 119 VAL A O 1
ATOM 977 N N . ALA A 1 120 ? 6.190 -31.460 5.641 1.00 91.12 120 ALA A N 1
ATOM 978 C CA . ALA A 1 120 ? 7.297 -32.407 5.580 1.00 91.12 120 ALA A CA 1
ATOM 979 C C . ALA A 1 120 ? 6.938 -33.806 6.124 1.00 91.12 120 ALA A C 1
ATOM 981 O O . ALA A 1 120 ? 7.584 -34.786 5.754 1.00 91.12 120 ALA A O 1
ATOM 982 N N . ARG A 1 121 ? 5.897 -33.923 6.962 1.00 92.31 121 ARG A N 1
ATOM 983 C CA . ARG A 1 121 ? 5.377 -35.213 7.453 1.00 92.31 121 ARG A CA 1
ATOM 984 C C . ARG A 1 121 ? 4.562 -35.995 6.420 1.00 92.31 121 ARG A C 1
ATOM 986 O O . ARG A 1 121 ? 4.323 -37.177 6.647 1.00 92.31 121 ARG A O 1
ATOM 993 N N . LEU A 1 122 ? 4.141 -35.367 5.321 1.00 95.06 122 LEU A N 1
ATOM 994 C CA . LEU A 1 122 ? 3.427 -36.059 4.250 1.00 95.06 122 LEU A CA 1
ATOM 995 C C . LEU A 1 122 ? 4.339 -37.083 3.564 1.00 95.06 122 LEU A C 1
ATOM 997 O O . LEU A 1 122 ? 5.538 -36.860 3.365 1.00 95.06 122 LEU A O 1
ATOM 1001 N N . SER A 1 123 ? 3.740 -38.202 3.176 1.00 94.88 123 SER A N 1
ATOM 1002 C CA . SER A 1 123 ? 4.359 -39.255 2.380 1.00 94.88 123 SER A CA 1
ATOM 1003 C C . SER A 1 123 ? 3.929 -39.174 0.918 1.00 94.88 123 SER A C 1
ATOM 1005 O O . SER A 1 123 ? 2.991 -38.465 0.557 1.00 94.88 123 SER A O 1
ATOM 1007 N N . GLU A 1 124 ? 4.580 -39.949 0.056 1.00 94.31 124 GLU A N 1
ATOM 1008 C CA . GLU A 1 124 ? 4.205 -40.067 -1.354 1.00 94.31 124 GLU A CA 1
ATOM 1009 C C . GLU A 1 124 ? 2.763 -40.563 -1.573 1.00 94.31 124 GLU A C 1
ATOM 1011 O O . GLU A 1 124 ? 2.162 -40.251 -2.601 1.00 94.31 124 GLU A O 1
ATOM 1016 N N . ALA A 1 125 ? 2.198 -41.306 -0.612 1.00 95.88 125 ALA A N 1
ATOM 1017 C CA . ALA A 1 125 ? 0.826 -41.804 -0.672 1.00 95.88 125 ALA A CA 1
ATOM 1018 C C . ALA A 1 125 ? -0.203 -40.696 -0.403 1.00 95.88 125 ALA A C 1
ATOM 1020 O O . ALA A 1 125 ? -1.316 -40.750 -0.926 1.00 95.88 125 ALA A O 1
ATOM 1021 N N . ASP A 1 126 ? 0.182 -39.674 0.367 1.00 97.50 126 ASP A N 1
ATOM 1022 C CA . ASP A 1 126 ? -0.686 -38.549 0.717 1.00 97.50 126 ASP A CA 1
ATOM 1023 C C . ASP A 1 126 ? -0.802 -37.527 -0.420 1.00 97.50 126 ASP A C 1
ATOM 1025 O O . ASP A 1 126 ? -1.764 -36.765 -0.462 1.00 97.50 126 ASP A O 1
ATOM 1029 N N . VAL A 1 127 ? 0.160 -37.509 -1.352 1.00 97.31 127 VAL A N 1
ATOM 1030 C CA . VAL A 1 127 ? 0.247 -36.545 -2.466 1.00 97.31 127 VAL A CA 1
ATOM 1031 C C . VAL A 1 127 ? 0.446 -37.228 -3.839 1.00 97.31 127 VAL A C 1
ATOM 1033 O O . VAL A 1 127 ? 1.385 -36.916 -4.575 1.00 97.31 127 VAL A O 1
ATOM 1036 N N . PRO A 1 128 ? -0.445 -38.149 -4.256 1.00 97.19 128 PRO A N 1
ATOM 1037 C CA . PRO A 1 128 ? -0.249 -38.992 -5.439 1.00 97.19 128 PRO A CA 1
ATOM 1038 C C . PRO A 1 128 ? -0.335 -38.234 -6.776 1.00 97.19 128 PRO A C 1
ATOM 1040 O O . PRO A 1 128 ? 0.124 -38.740 -7.803 1.00 97.19 128 PRO A O 1
ATOM 1043 N N . LEU A 1 129 ? -0.941 -37.040 -6.793 1.00 97.88 129 LEU A N 1
ATOM 1044 C CA . LEU A 1 129 ? -1.113 -36.208 -7.991 1.00 97.88 129 LEU A CA 1
ATOM 1045 C C . LEU A 1 129 ? -0.084 -35.074 -8.113 1.00 97.88 129 LEU A C 1
ATOM 1047 O O . LEU A 1 129 ? -0.159 -34.309 -9.075 1.00 97.88 129 LEU A O 1
ATOM 1051 N N . LEU A 1 130 ? 0.845 -34.951 -7.160 1.00 98.06 130 LEU A N 1
ATOM 1052 C CA . LEU A 1 130 ? 1.734 -33.798 -7.060 1.00 98.06 130 LEU A CA 1
ATOM 1053 C C . LEU A 1 130 ? 2.752 -33.784 -8.202 1.00 98.06 130 LEU A C 1
ATOM 1055 O O . LEU A 1 130 ? 3.610 -34.654 -8.282 1.00 98.06 130 LEU A O 1
ATOM 1059 N N . GLU A 1 131 ? 2.650 -32.772 -9.060 1.00 97.94 131 GLU A N 1
ATOM 1060 C CA . GLU A 1 131 ? 3.522 -32.518 -10.211 1.00 97.94 131 GLU A CA 1
ATOM 1061 C C . GLU A 1 131 ? 4.568 -31.434 -9.910 1.00 97.94 131 GLU A C 1
ATOM 1063 O O . GLU A 1 131 ? 5.702 -31.525 -10.383 1.00 97.94 131 GLU A O 1
ATOM 1068 N N . SER A 1 132 ? 4.205 -30.429 -9.100 1.00 97.69 132 SER A N 1
ATOM 1069 C CA . SER A 1 132 ? 5.057 -29.273 -8.786 1.00 97.69 132 SER A CA 1
ATOM 1070 C C . SER A 1 132 ? 5.034 -28.917 -7.301 1.00 97.69 132 SER A C 1
ATOM 1072 O O . SER A 1 132 ? 3.961 -28.679 -6.734 1.00 97.69 132 SER A O 1
ATOM 1074 N N . LEU A 1 133 ? 6.216 -28.845 -6.684 1.00 96.44 133 LEU A N 1
ATOM 1075 C CA . LEU A 1 133 ? 6.413 -28.468 -5.283 1.00 96.44 133 LEU A CA 1
ATOM 1076 C C . LEU A 1 133 ? 7.364 -27.272 -5.180 1.00 96.44 133 LEU A C 1
ATOM 1078 O O . LEU A 1 133 ? 8.528 -27.354 -5.566 1.00 96.44 133 LEU A O 1
ATOM 1082 N N . THR A 1 134 ? 6.875 -26.167 -4.622 1.00 94.19 134 THR A N 1
ATOM 1083 C CA . THR A 1 134 ? 7.670 -24.968 -4.329 1.00 94.19 134 THR A CA 1
ATOM 1084 C C . THR A 1 134 ? 7.685 -24.696 -2.828 1.00 94.19 134 THR A C 1
ATOM 1086 O O . THR A 1 134 ? 6.628 -24.508 -2.222 1.00 94.19 134 THR A O 1
ATOM 1089 N N . ILE A 1 135 ? 8.882 -24.653 -2.241 1.00 89.56 135 ILE A N 1
ATOM 1090 C CA . ILE A 1 135 ? 9.126 -24.375 -0.822 1.00 89.56 135 ILE A CA 1
ATOM 1091 C C . ILE A 1 135 ? 10.014 -23.137 -0.712 1.00 89.56 135 ILE A C 1
ATOM 1093 O O . ILE A 1 135 ? 11.131 -23.117 -1.225 1.00 89.56 135 ILE A O 1
ATOM 1097 N N . ASP A 1 136 ? 9.530 -22.127 0.001 1.00 84.19 136 ASP A N 1
ATOM 1098 C CA . ASP A 1 136 ? 10.252 -20.891 0.282 1.00 84.19 136 ASP A CA 1
ATOM 1099 C C . ASP A 1 136 ? 10.332 -20.665 1.802 1.00 84.19 136 ASP A C 1
ATOM 1101 O O . ASP A 1 136 ? 9.326 -20.401 2.461 1.00 84.19 136 ASP A O 1
ATOM 1105 N N . GLN A 1 137 ? 11.545 -20.796 2.351 1.00 77.12 137 GLN A N 1
ATOM 1106 C CA . GLN A 1 137 ? 11.876 -20.625 3.775 1.00 77.12 137 GLN A CA 1
ATOM 1107 C C . GLN A 1 137 ? 12.510 -19.267 4.088 1.00 77.12 137 GLN A C 1
ATOM 1109 O O . GLN A 1 137 ? 13.110 -19.054 5.142 1.00 77.12 137 GLN A O 1
ATOM 1114 N N . SER A 1 138 ? 12.383 -18.312 3.177 1.00 67.69 138 SER A N 1
ATOM 1115 C CA . SER A 1 138 ? 13.114 -17.055 3.249 1.00 67.69 138 SER A CA 1
ATOM 1116 C C . SER A 1 138 ? 12.649 -16.076 4.333 1.00 67.69 138 SER A C 1
ATOM 1118 O O . SER A 1 138 ? 13.278 -15.043 4.555 1.00 67.69 138 SER A O 1
ATOM 1120 N N . ARG A 1 139 ? 11.557 -16.400 5.029 1.00 61.59 139 ARG A N 1
ATOM 1121 C CA . ARG A 1 139 ? 10.861 -15.517 5.975 1.00 61.59 139 ARG A CA 1
ATOM 1122 C C . ARG A 1 139 ? 11.022 -15.917 7.452 1.00 61.59 139 ARG A C 1
ATOM 1124 O O . ARG A 1 139 ? 10.299 -15.395 8.295 1.00 61.59 139 ARG A O 1
ATOM 1131 N N . GLY A 1 140 ? 11.952 -16.820 7.779 1.00 50.06 140 GLY A N 1
ATOM 1132 C CA . GLY A 1 140 ? 12.280 -17.181 9.168 1.00 50.06 140 GLY A CA 1
ATOM 1133 C C . GLY A 1 140 ? 13.014 -16.065 9.927 1.00 50.06 140 GLY A C 1
ATOM 1134 O O . GLY A 1 140 ? 13.746 -15.277 9.328 1.00 50.06 140 GLY A O 1
ATOM 1135 N N . THR A 1 141 ? 12.848 -15.990 11.253 1.00 46.69 141 THR A N 1
ATOM 1136 C CA . THR A 1 141 ? 13.649 -15.065 12.075 1.00 46.69 141 THR A CA 1
ATOM 1137 C C . THR A 1 141 ? 15.123 -15.508 12.093 1.00 46.69 141 THR A C 1
ATOM 1139 O O . THR A 1 141 ? 15.394 -16.709 12.025 1.00 46.69 141 THR A O 1
ATOM 1142 N N . PRO A 1 142 ? 16.108 -14.598 12.244 1.00 40.31 142 PRO A N 1
ATOM 1143 C CA . PRO A 1 142 ? 17.524 -14.976 12.359 1.00 40.31 142 PRO A CA 1
ATOM 1144 C C . PRO A 1 142 ? 17.803 -16.030 13.448 1.00 40.31 142 PRO A C 1
ATOM 1146 O O . PRO A 1 142 ? 18.741 -16.816 13.319 1.00 40.31 142 PRO A O 1
ATOM 1149 N N . HIS A 1 143 ? 16.966 -16.089 14.494 1.00 41.44 143 HIS A N 1
ATOM 1150 C CA . HIS A 1 143 ? 17.051 -17.090 15.559 1.00 41.44 143 HIS A CA 1
ATOM 1151 C C . HIS A 1 143 ? 16.478 -18.468 15.178 1.00 41.44 143 HIS A C 1
ATOM 1153 O O . HIS A 1 143 ? 17.092 -19.470 15.546 1.00 41.44 143 HIS A O 1
ATOM 1159 N N . ASP A 1 144 ? 15.394 -18.558 14.394 1.00 42.53 144 ASP A N 1
ATOM 1160 C CA . ASP A 1 144 ? 14.865 -19.846 13.888 1.00 42.53 144 ASP A CA 1
ATOM 1161 C C . ASP A 1 144 ? 15.850 -20.548 12.943 1.00 42.53 144 ASP A C 1
ATOM 1163 O O . ASP A 1 144 ? 15.923 -21.777 12.861 1.00 42.53 144 ASP A O 1
ATOM 1167 N N . LEU A 1 145 ? 16.642 -19.741 12.241 1.00 46.72 145 LEU A N 1
ATOM 1168 C CA . LEU A 1 145 ? 17.532 -20.142 11.160 1.00 46.72 145 LEU A CA 1
ATOM 1169 C C . LEU A 1 145 ? 18.861 -20.776 11.623 1.00 46.72 145 LEU A C 1
ATOM 1171 O O . LEU A 1 145 ? 19.644 -21.221 10.782 1.00 46.72 145 LEU A O 1
ATOM 1175 N N . THR A 1 146 ? 19.129 -20.814 12.935 1.00 44.12 146 THR A N 1
ATOM 1176 C CA . THR A 1 146 ? 20.357 -21.394 13.529 1.00 44.12 146 THR A CA 1
ATOM 1177 C C . THR A 1 146 ? 20.108 -22.630 14.404 1.00 44.12 146 THR A C 1
ATOM 1179 O O . THR A 1 146 ? 21.065 -23.297 14.791 1.00 44.12 146 THR A O 1
ATOM 1182 N N . ARG A 1 147 ? 18.843 -22.957 14.720 1.00 42.28 147 ARG A N 1
ATOM 1183 C CA . ARG A 1 147 ? 18.476 -24.025 15.677 1.00 42.28 147 ARG A CA 1
ATOM 1184 C C . ARG A 1 147 ? 17.431 -25.030 15.183 1.00 42.28 147 ARG A C 1
ATOM 1186 O O . ARG A 1 147 ? 17.144 -25.975 15.915 1.00 42.28 147 ARG A O 1
ATOM 1193 N N . THR A 1 148 ? 16.840 -24.857 14.000 1.00 49.88 148 THR A N 1
ATOM 1194 C CA . THR A 1 148 ? 15.799 -25.781 13.523 1.00 49.88 148 THR A CA 1
ATOM 1195 C C . THR A 1 148 ? 16.405 -27.127 13.087 1.00 49.88 148 THR A C 1
ATOM 1197 O O . THR A 1 148 ? 17.312 -27.142 12.254 1.00 49.88 148 THR A O 1
ATOM 1200 N N . PRO A 1 149 ? 15.942 -28.267 13.645 1.00 55.88 149 PRO A N 1
ATOM 1201 C CA . PRO A 1 149 ? 16.303 -29.595 13.151 1.00 55.88 149 PRO A CA 1
ATOM 1202 C C . PRO A 1 149 ? 15.887 -29.742 11.686 1.00 55.88 149 PRO A C 1
ATOM 1204 O O . PRO A 1 149 ? 14.863 -29.184 11.290 1.00 55.88 149 PRO A O 1
ATOM 1207 N N . GLY A 1 150 ? 16.645 -30.507 10.899 1.00 71.38 150 GLY A N 1
ATOM 1208 C CA . GLY A 1 150 ? 16.290 -30.758 9.505 1.00 71.38 150 GLY A CA 1
ATOM 1209 C C . GLY A 1 150 ? 14.949 -31.491 9.387 1.00 71.38 150 GLY A C 1
ATOM 1210 O O . GLY A 1 150 ? 14.826 -32.627 9.848 1.00 71.38 150 GLY A O 1
ATOM 1211 N N . ILE A 1 151 ? 13.938 -30.830 8.817 1.00 83.44 151 ILE A N 1
ATOM 1212 C CA . ILE A 1 151 ? 12.578 -31.360 8.643 1.00 83.44 151 ILE A CA 1
ATOM 1213 C C . ILE A 1 151 ? 12.409 -32.064 7.295 1.00 83.44 151 ILE A C 1
ATOM 1215 O O . ILE A 1 151 ? 11.560 -32.943 7.168 1.00 83.44 151 ILE A O 1
ATOM 1219 N N . TRP A 1 152 ? 13.206 -31.696 6.293 1.00 87.44 152 TRP A N 1
ATOM 1220 C CA . TRP A 1 152 ? 13.066 -32.168 4.920 1.00 87.44 152 TRP A CA 1
ATOM 1221 C C . TRP A 1 152 ? 13.881 -33.422 4.625 1.00 87.44 152 TRP A C 1
ATOM 1223 O O . TRP A 1 152 ? 13.406 -34.263 3.867 1.00 87.44 152 TRP A O 1
ATOM 1233 N N . VAL A 1 153 ? 15.051 -33.599 5.246 1.00 84.06 153 VAL A N 1
ATOM 1234 C CA . VAL A 1 153 ? 15.853 -34.831 5.108 1.00 84.06 153 VAL A CA 1
ATOM 1235 C C . VAL A 1 153 ? 15.036 -36.110 5.374 1.00 84.06 153 VAL A C 1
ATOM 1237 O O . VAL A 1 153 ? 15.074 -37.011 4.535 1.00 84.06 153 VAL A O 1
ATOM 1240 N N . PRO A 1 154 ? 14.257 -36.230 6.470 1.00 88.50 154 PRO A N 1
ATOM 1241 C CA . PRO A 1 154 ? 13.425 -37.414 6.697 1.00 88.50 154 PRO A CA 1
ATOM 1242 C C . PRO A 1 154 ? 12.134 -37.439 5.858 1.00 88.50 154 PRO A C 1
ATOM 1244 O O . PRO A 1 154 ? 11.387 -38.418 5.919 1.00 88.50 154 PRO A O 1
ATOM 1247 N N . SER A 1 155 ? 11.826 -36.379 5.104 1.00 91.06 155 SER A N 1
ATOM 1248 C CA . SER A 1 155 ? 10.551 -36.243 4.404 1.00 91.06 155 SER A CA 1
ATOM 1249 C C . SER A 1 155 ? 10.463 -37.149 3.180 1.00 91.06 155 SER A C 1
ATOM 1251 O O . SER A 1 155 ? 11.363 -37.203 2.337 1.00 91.06 155 SER A O 1
ATOM 1253 N N . ARG A 1 156 ? 9.319 -37.824 3.042 1.00 93.50 156 ARG A N 1
ATOM 1254 C CA . ARG A 1 156 ? 9.011 -38.678 1.888 1.00 93.50 156 ARG A CA 1
ATOM 1255 C C . ARG A 1 156 ? 8.154 -37.991 0.827 1.00 93.50 156 ARG A C 1
ATOM 1257 O O . ARG A 1 156 ? 7.936 -38.581 -0.226 1.00 93.50 156 ARG A O 1
ATOM 1264 N N . ILE A 1 157 ? 7.732 -36.744 1.042 1.00 94.56 157 ILE A N 1
ATOM 1265 C CA . ILE A 1 157 ? 6.940 -35.979 0.065 1.00 94.56 157 ILE A CA 1
ATOM 1266 C C . ILE A 1 157 ? 7.646 -35.869 -1.298 1.00 94.56 157 ILE A C 1
ATOM 1268 O O . ILE A 1 157 ? 7.006 -35.884 -2.346 1.00 94.56 157 ILE A O 1
ATOM 1272 N N . PHE A 1 158 ? 8.982 -35.840 -1.295 1.00 91.88 158 PHE A N 1
ATOM 1273 C CA . PHE A 1 158 ? 9.812 -35.782 -2.498 1.00 91.88 158 PHE A CA 1
ATOM 1274 C C . PHE A 1 158 ? 9.801 -37.073 -3.338 1.00 91.88 158 PHE A C 1
ATOM 1276 O O . PHE A 1 158 ? 10.234 -37.049 -4.490 1.00 91.88 158 PHE A O 1
ATOM 1283 N N . LYS A 1 159 ? 9.278 -38.185 -2.795 1.00 92.19 159 LYS A N 1
ATOM 1284 C CA . LYS A 1 159 ? 9.041 -39.444 -3.524 1.00 92.19 159 LYS A CA 1
ATOM 1285 C C . LYS A 1 159 ? 7.688 -39.478 -4.238 1.00 92.19 159 LYS A C 1
ATOM 1287 O O . LYS A 1 159 ? 7.315 -40.525 -4.765 1.00 92.19 159 LYS A O 1
ATOM 1292 N N . ALA A 1 160 ? 6.933 -38.376 -4.244 1.00 95.06 160 ALA A N 1
ATOM 1293 C CA . ALA A 1 160 ? 5.659 -38.311 -4.947 1.00 95.06 160 ALA A CA 1
ATOM 1294 C C . ALA A 1 160 ? 5.823 -38.767 -6.416 1.00 95.06 160 ALA A C 1
ATOM 1296 O O . ALA A 1 160 ? 6.724 -38.298 -7.122 1.00 95.06 160 ALA A O 1
ATOM 1297 N N . PRO A 1 161 ? 4.967 -39.685 -6.901 1.00 93.75 161 PRO A N 1
ATOM 1298 C CA . PRO A 1 161 ? 5.221 -40.439 -8.132 1.00 93.75 161 PRO A CA 1
ATOM 1299 C C . PRO A 1 161 ? 5.142 -39.593 -9.407 1.00 93.75 161 PRO A C 1
ATOM 1301 O O . PRO A 1 161 ? 5.598 -40.026 -10.460 1.00 93.75 161 PRO A O 1
ATOM 1304 N N . ARG A 1 162 ? 4.531 -38.405 -9.333 1.00 96.19 162 ARG A N 1
ATOM 1305 C CA . ARG A 1 162 ? 4.367 -37.483 -10.465 1.00 96.19 162 ARG A CA 1
ATOM 1306 C C . ARG A 1 162 ? 5.217 -36.223 -10.345 1.00 96.19 162 ARG A C 1
ATOM 1308 O O . ARG A 1 162 ? 5.136 -35.374 -11.224 1.00 96.19 162 ARG A O 1
ATOM 1315 N N . LEU A 1 163 ? 6.021 -36.092 -9.289 1.00 96.06 163 LEU A N 1
ATOM 1316 C CA . LEU A 1 163 ? 6.739 -34.856 -9.001 1.00 96.06 163 LEU A CA 1
ATOM 1317 C C . LEU A 1 163 ? 7.869 -34.657 -10.006 1.00 96.06 163 LEU A C 1
ATOM 1319 O O . LEU A 1 163 ? 8.888 -35.338 -9.919 1.00 96.06 163 LEU A O 1
ATOM 1323 N N . HIS A 1 164 ? 7.705 -33.708 -10.922 1.00 94.25 164 HIS A N 1
ATOM 1324 C CA . HIS A 1 164 ? 8.695 -33.401 -11.953 1.00 94.25 164 HIS A CA 1
ATOM 1325 C C . HIS A 1 164 ? 9.173 -31.937 -11.915 1.00 94.25 164 HIS A C 1
ATOM 1327 O O . HIS A 1 164 ? 10.123 -31.584 -12.612 1.00 94.25 164 HIS A O 1
ATOM 1333 N N . GLU A 1 165 ? 8.572 -31.077 -11.090 1.00 94.75 165 GLU A N 1
ATOM 1334 C CA . GLU A 1 165 ? 9.047 -29.712 -10.841 1.00 94.75 165 GLU A CA 1
ATOM 1335 C C . GLU A 1 165 ? 9.311 -29.481 -9.350 1.00 94.75 165 GLU A C 1
ATOM 1337 O O . GLU A 1 165 ? 8.419 -29.652 -8.515 1.00 94.75 165 GLU A O 1
ATOM 1342 N N . LEU A 1 166 ? 10.529 -29.052 -9.017 1.00 91.75 166 LEU A N 1
ATOM 1343 C CA . LEU A 1 166 ? 10.943 -28.794 -7.641 1.00 91.75 166 LEU A CA 1
ATOM 1344 C C . LEU A 1 166 ? 11.623 -27.428 -7.524 1.00 91.75 166 LEU A C 1
ATOM 1346 O O . LEU A 1 166 ? 12.610 -27.161 -8.205 1.00 91.75 166 LEU A O 1
ATOM 1350 N N . SER A 1 167 ? 11.124 -26.580 -6.624 1.00 90.12 167 SER A N 1
ATOM 1351 C CA . SER A 1 167 ? 11.716 -25.276 -6.316 1.00 90.12 167 SER A CA 1
ATOM 1352 C C . SER A 1 167 ? 11.975 -25.141 -4.822 1.00 90.12 167 SER A C 1
ATOM 1354 O O . SER A 1 167 ? 11.044 -25.226 -4.021 1.00 90.12 167 SER A O 1
ATOM 1356 N N . LEU A 1 168 ? 13.233 -24.905 -4.447 1.00 85.81 168 LEU A N 1
ATOM 1357 C CA . LEU A 1 168 ? 13.683 -24.778 -3.062 1.00 85.81 168 LEU A CA 1
ATOM 1358 C C . LEU A 1 168 ? 14.395 -23.436 -2.860 1.00 85.81 168 LEU A C 1
ATOM 1360 O O . LEU A 1 168 ? 15.482 -23.206 -3.394 1.00 85.81 168 LEU A O 1
ATOM 1364 N N . THR A 1 169 ? 13.806 -22.571 -2.039 1.00 80.56 169 THR A N 1
ATOM 1365 C CA . THR A 1 169 ? 14.323 -21.234 -1.733 1.00 80.56 169 THR A CA 1
ATOM 1366 C C . THR A 1 169 ? 14.634 -21.108 -0.246 1.00 80.56 169 THR A C 1
ATOM 1368 O O . THR A 1 169 ? 13.770 -21.336 0.598 1.00 80.56 169 THR A O 1
ATOM 1371 N N . GLN A 1 170 ? 15.875 -20.727 0.084 1.00 72.19 170 GLN A N 1
ATOM 1372 C CA . GLN A 1 170 ? 16.372 -20.541 1.459 1.00 72.19 170 GLN A CA 1
ATOM 1373 C C . GLN A 1 170 ? 16.265 -21.791 2.362 1.00 72.19 170 GLN A C 1
ATOM 1375 O O . GLN A 1 170 ? 16.301 -21.678 3.585 1.00 72.19 170 GLN A O 1
ATOM 1380 N N . VAL A 1 171 ? 16.168 -22.992 1.779 1.00 75.69 171 VAL A N 1
ATOM 1381 C CA . VAL A 1 171 ? 16.089 -24.265 2.518 1.00 75.69 171 VAL A CA 1
ATOM 1382 C C . VAL A 1 171 ? 17.475 -24.700 2.970 1.00 75.69 171 VAL A C 1
ATOM 1384 O O . VAL A 1 171 ? 18.190 -25.251 2.161 1.00 75.69 171 VAL A O 1
ATOM 1387 N N . ARG A 1 172 ? 17.885 -24.486 4.222 1.00 69.62 172 ARG A N 1
ATOM 1388 C CA . ARG A 1 172 ? 19.290 -24.670 4.679 1.00 69.62 172 ARG A CA 1
ATOM 1389 C C . ARG A 1 172 ? 19.755 -26.119 4.907 1.00 69.62 172 ARG A C 1
ATOM 1391 O O . ARG A 1 172 ? 20.864 -26.344 5.389 1.00 69.62 172 ARG A O 1
ATOM 1398 N N . GLU A 1 173 ? 18.894 -27.100 4.657 1.00 71.25 173 GLU A N 1
ATOM 1399 C CA . GLU A 1 173 ? 19.243 -28.512 4.816 1.00 71.25 173 GLU A CA 1
ATOM 1400 C C . GLU A 1 173 ? 20.063 -29.024 3.632 1.00 71.25 173 GLU A C 1
ATOM 1402 O O . GLU A 1 173 ? 20.000 -28.505 2.520 1.00 71.25 173 GLU A O 1
ATOM 1407 N N . ASP A 1 174 ? 20.810 -30.099 3.868 1.00 68.81 174 ASP A N 1
ATOM 1408 C CA . ASP A 1 174 ? 21.544 -30.776 2.813 1.00 68.81 174 ASP A CA 1
ATOM 1409 C C . ASP A 1 174 ? 20.579 -31.487 1.850 1.00 68.81 174 ASP A C 1
ATOM 1411 O O . ASP A 1 174 ? 20.106 -32.593 2.116 1.00 68.81 174 ASP A O 1
ATOM 1415 N N . ILE A 1 175 ? 20.290 -30.825 0.727 1.00 71.31 175 ILE A N 1
ATOM 1416 C CA . ILE A 1 175 ? 19.325 -31.258 -0.294 1.00 71.31 175 ILE A CA 1
ATOM 1417 C C . ILE A 1 175 ? 19.703 -32.627 -0.882 1.00 71.31 175 ILE A C 1
ATOM 1419 O O . ILE A 1 175 ? 18.831 -33.377 -1.316 1.00 71.31 175 ILE A O 1
ATOM 1423 N N . SER A 1 176 ? 20.986 -32.996 -0.862 1.00 64.88 176 SER A N 1
ATOM 1424 C CA . SER A 1 176 ? 21.430 -34.314 -1.329 1.00 64.88 176 SER A CA 1
ATOM 1425 C C . SER A 1 176 ? 20.862 -35.476 -0.516 1.00 64.88 176 SER A C 1
ATOM 1427 O O . SER A 1 176 ? 20.674 -36.569 -1.042 1.00 64.88 176 SER A O 1
ATOM 1429 N N . LYS A 1 177 ? 20.552 -35.231 0.760 1.00 72.19 177 LYS A N 1
ATOM 1430 C CA . LYS A 1 177 ? 19.963 -36.220 1.664 1.00 72.19 177 LYS A CA 1
ATOM 1431 C C . LYS A 1 177 ? 18.450 -36.324 1.499 1.00 72.19 177 LYS A C 1
ATOM 1433 O O . LYS A 1 177 ? 17.819 -37.130 2.180 1.00 72.19 177 LYS A O 1
ATOM 1438 N N . PHE A 1 178 ? 17.846 -35.502 0.642 1.00 82.12 178 PHE A N 1
ATOM 1439 C CA . PHE A 1 178 ? 16.413 -35.564 0.407 1.00 82.12 178 PHE A CA 1
ATOM 1440 C C . PHE A 1 178 ? 16.099 -36.792 -0.437 1.00 82.12 178 PHE A C 1
ATOM 1442 O O . PHE A 1 178 ? 16.798 -37.126 -1.393 1.00 82.12 178 PHE A O 1
ATOM 1449 N N . SER A 1 179 ? 14.984 -37.436 -0.120 1.00 83.12 179 SER A N 1
ATOM 1450 C CA . SER A 1 179 ? 14.481 -38.600 -0.847 1.00 83.12 179 SER A CA 1
ATOM 1451 C C . SER A 1 179 ? 13.828 -38.227 -2.190 1.00 83.12 179 SER A C 1
ATOM 1453 O O . SER A 1 179 ? 12.686 -38.594 -2.453 1.00 83.12 179 SER A O 1
ATOM 1455 N N . VAL A 1 180 ? 14.519 -37.464 -3.035 1.00 83.44 180 VAL A N 1
ATOM 1456 C CA . VAL A 1 180 ? 14.020 -37.004 -4.340 1.00 83.44 180 VAL A CA 1
ATOM 1457 C C . VAL A 1 180 ? 14.311 -38.058 -5.408 1.00 83.44 180 VAL A C 1
ATOM 1459 O O . VAL A 1 180 ? 15.432 -38.556 -5.511 1.00 83.44 180 VAL A O 1
ATOM 1462 N N . ASN A 1 181 ? 13.330 -38.368 -6.259 1.00 84.12 181 ASN A N 1
ATOM 1463 C CA . ASN A 1 181 ? 13.586 -39.137 -7.478 1.00 84.12 181 ASN A CA 1
ATOM 1464 C C . ASN A 1 181 ? 14.156 -38.224 -8.577 1.00 84.12 181 ASN A C 1
ATOM 1466 O O . ASN A 1 181 ? 13.453 -37.800 -9.492 1.00 84.12 181 ASN A O 1
ATOM 1470 N N . TRP A 1 182 ? 15.444 -37.904 -8.465 1.00 83.25 182 TRP A N 1
ATOM 1471 C CA . TRP A 1 182 ? 16.161 -36.973 -9.344 1.00 83.25 182 TRP A CA 1
ATOM 1472 C C . TRP A 1 182 ? 15.987 -37.265 -10.841 1.00 83.25 182 TRP A C 1
ATOM 1474 O O . TRP A 1 182 ? 15.891 -36.338 -11.644 1.00 83.25 182 TRP A O 1
ATOM 1484 N N . GLY A 1 183 ? 15.871 -38.543 -11.214 1.00 81.06 183 GLY A N 1
ATOM 1485 C CA . GLY A 1 183 ? 15.727 -38.965 -12.604 1.00 81.06 183 GLY A CA 1
ATOM 1486 C C . GLY A 1 183 ? 14.442 -38.491 -13.285 1.00 81.06 183 GLY A C 1
ATOM 1487 O O . GLY A 1 183 ? 14.449 -38.320 -14.499 1.00 81.06 183 GLY A O 1
ATOM 1488 N N . GLN A 1 184 ? 13.361 -38.246 -12.534 1.00 87.12 184 GLN A N 1
ATOM 1489 C CA . GLN A 1 184 ? 12.053 -37.871 -13.091 1.00 87.12 184 GLN A CA 1
ATOM 1490 C C . GLN A 1 184 ? 11.843 -36.347 -13.200 1.00 87.12 184 GLN A C 1
ATOM 1492 O O . GLN A 1 184 ? 10.851 -35.905 -13.782 1.00 87.12 184 GLN A O 1
ATOM 1497 N N . LEU A 1 185 ? 12.752 -35.539 -12.639 1.00 89.06 185 LEU A N 1
ATOM 1498 C CA . LEU A 1 185 ? 12.627 -34.082 -12.633 1.00 89.06 185 LEU A CA 1
ATOM 1499 C C . LEU A 1 185 ? 12.854 -33.488 -14.026 1.00 89.06 185 LEU A C 1
ATOM 1501 O O . LEU A 1 185 ? 13.831 -33.790 -14.708 1.00 89.06 185 LEU A O 1
ATOM 1505 N N . THR A 1 186 ? 11.964 -32.579 -14.415 1.00 92.50 186 THR A N 1
ATOM 1506 C CA . THR A 1 186 ? 12.050 -31.771 -15.635 1.00 92.50 186 THR A CA 1
ATOM 1507 C C . THR A 1 186 ? 12.418 -30.317 -15.355 1.00 92.50 186 THR A C 1
ATOM 1509 O O . THR A 1 186 ? 12.977 -29.673 -16.241 1.00 92.50 186 THR A O 1
ATOM 1512 N N . SER A 1 187 ? 12.128 -29.802 -14.155 1.00 90.94 187 SER A N 1
ATOM 1513 C CA . SER A 1 187 ? 12.473 -28.436 -13.733 1.00 90.94 187 SER A CA 1
ATOM 1514 C C . SER A 1 187 ? 13.004 -28.434 -12.299 1.00 90.94 187 SER A C 1
ATOM 1516 O O . SER A 1 187 ? 12.398 -29.047 -11.413 1.00 90.94 187 SER A O 1
ATOM 1518 N N . LEU A 1 188 ? 14.135 -27.763 -12.077 1.00 87.69 188 LEU A N 1
ATOM 1519 C CA . LEU A 1 188 ? 14.777 -27.642 -10.770 1.00 87.69 188 LEU A CA 1
ATOM 1520 C C . LEU A 1 188 ? 15.212 -26.196 -10.517 1.00 87.69 188 LEU A C 1
ATOM 1522 O O . LEU A 1 188 ? 16.038 -25.660 -11.255 1.00 87.69 188 LEU A O 1
ATOM 1526 N N . THR A 1 189 ? 14.714 -25.610 -9.429 1.00 85.62 189 THR A N 1
ATOM 1527 C CA . THR A 1 189 ? 15.088 -24.267 -8.970 1.00 85.62 189 THR A CA 1
ATOM 1528 C C . THR A 1 189 ? 15.695 -24.323 -7.575 1.00 85.62 189 THR A C 1
ATOM 1530 O O . THR A 1 189 ? 15.078 -24.844 -6.646 1.00 85.62 189 THR A O 1
ATOM 1533 N N . LEU A 1 190 ? 16.889 -23.751 -7.410 1.00 78.81 190 LEU A N 1
ATOM 1534 C CA . LEU A 1 190 ? 17.632 -23.716 -6.150 1.00 78.81 190 LEU A CA 1
ATOM 1535 C C . LEU A 1 190 ? 18.072 -22.283 -5.828 1.00 78.81 190 LEU A C 1
ATOM 1537 O O . LEU A 1 190 ? 18.855 -21.698 -6.572 1.00 78.81 190 LEU A O 1
ATOM 1541 N N . GLN A 1 191 ? 17.621 -21.720 -4.703 1.00 73.38 191 GLN A N 1
ATOM 1542 C CA . GLN A 1 191 ? 18.032 -20.390 -4.230 1.00 73.38 191 GLN A CA 1
ATOM 1543 C C . GLN A 1 191 ? 18.626 -20.458 -2.814 1.00 73.38 191 GLN A C 1
ATOM 1545 O O . GLN A 1 191 ? 17.973 -20.896 -1.867 1.00 73.38 191 GLN A O 1
ATOM 1550 N N . ALA A 1 192 ? 19.884 -20.031 -2.676 1.00 62.00 192 ALA A N 1
ATOM 1551 C CA . ALA A 1 192 ? 20.778 -20.424 -1.587 1.00 62.00 192 ALA A CA 1
ATOM 1552 C C . ALA A 1 192 ? 20.488 -19.809 -0.207 1.00 62.00 192 ALA A C 1
ATOM 1554 O O . ALA A 1 192 ? 20.394 -18.589 -0.076 1.00 62.00 192 ALA A O 1
ATOM 1555 N N . GLY A 1 193 ? 20.563 -20.659 0.826 1.00 50.69 193 GLY A N 1
ATOM 1556 C CA . GLY A 1 193 ? 21.451 -20.445 1.977 1.00 50.69 193 GLY A CA 1
ATOM 1557 C C . GLY A 1 193 ? 22.450 -21.612 2.026 1.00 50.69 193 GLY A C 1
ATOM 1558 O O . GLY A 1 193 ? 22.008 -22.734 2.145 1.00 50.69 193 GLY A O 1
ATOM 1559 N N . ASP A 1 194 ? 23.749 -21.390 1.812 1.00 51.88 194 ASP A N 1
ATOM 1560 C CA . ASP A 1 194 ? 24.884 -22.349 1.895 1.00 51.88 194 ASP A CA 1
ATOM 1561 C C . ASP A 1 194 ? 24.819 -23.745 1.190 1.00 51.88 194 ASP A C 1
ATOM 1563 O O . ASP A 1 194 ? 25.784 -24.509 1.259 1.00 51.88 194 ASP A O 1
ATOM 1567 N N . ASN A 1 195 ? 23.764 -24.101 0.439 1.00 50.53 195 ASN A N 1
ATOM 1568 C CA . ASN A 1 195 ? 23.533 -25.509 0.041 1.00 50.53 195 ASN A CA 1
ATOM 1569 C C . ASN A 1 195 ? 24.203 -26.035 -1.233 1.00 50.53 195 ASN A C 1
ATOM 1571 O O . ASN A 1 195 ? 24.222 -27.245 -1.445 1.00 50.53 195 ASN A O 1
ATOM 1575 N N . ALA A 1 196 ? 24.715 -25.185 -2.126 1.00 48.69 196 ALA A N 1
ATOM 1576 C CA . ALA A 1 196 ? 25.296 -25.682 -3.381 1.00 48.69 196 ALA A CA 1
ATOM 1577 C C . ALA A 1 196 ? 26.482 -26.638 -3.128 1.00 48.69 196 ALA A C 1
ATOM 1579 O O . ALA A 1 196 ? 26.684 -27.610 -3.855 1.00 48.69 196 ALA A O 1
ATOM 1580 N N . LEU A 1 197 ? 27.234 -26.393 -2.048 1.00 50.56 197 LEU A N 1
ATOM 1581 C CA . LEU A 1 197 ? 28.352 -27.229 -1.609 1.00 50.56 197 LEU A CA 1
ATOM 1582 C C . LEU A 1 197 ? 27.905 -28.470 -0.813 1.00 50.56 197 LEU A C 1
ATOM 1584 O O . LEU A 1 197 ? 28.574 -29.500 -0.894 1.00 50.56 197 LEU A O 1
ATOM 1588 N N . SER A 1 198 ? 26.802 -28.406 -0.055 1.00 51.03 198 SER A N 1
ATOM 1589 C CA . SER A 1 198 ? 26.263 -29.567 0.677 1.00 51.03 198 SER A CA 1
ATOM 1590 C C . SER A 1 198 ? 25.601 -30.572 -0.269 1.00 51.03 198 SER A C 1
ATOM 1592 O O . SER A 1 198 ? 25.904 -31.760 -0.183 1.00 51.03 198 SER A O 1
ATOM 1594 N N . PHE A 1 199 ? 24.855 -30.087 -1.271 1.00 50.38 199 PHE A N 1
ATOM 1595 C CA . PHE A 1 199 ? 24.275 -30.903 -2.343 1.00 50.38 199 PHE A CA 1
ATOM 1596 C C . PHE A 1 199 ? 25.318 -31.779 -3.051 1.00 50.38 199 PHE A C 1
ATOM 1598 O O . PHE A 1 199 ? 25.076 -32.949 -3.341 1.00 50.38 199 PHE A O 1
ATOM 1605 N N . MET A 1 200 ? 26.512 -31.231 -3.283 1.00 47.06 200 MET A N 1
ATOM 1606 C CA . MET A 1 200 ? 27.617 -32.012 -3.825 1.00 47.06 200 MET A CA 1
ATOM 1607 C C . MET A 1 200 ? 28.118 -33.069 -2.855 1.00 47.06 200 MET A C 1
ATOM 1609 O O . MET A 1 200 ? 28.362 -34.178 -3.288 1.00 47.06 200 MET A O 1
ATOM 1613 N N . ARG A 1 201 ? 28.263 -32.761 -1.562 1.00 49.44 201 ARG A N 1
ATOM 1614 C CA . ARG A 1 201 ? 28.845 -33.700 -0.590 1.00 49.44 201 ARG A CA 1
ATOM 1615 C C . ARG A 1 201 ? 28.005 -34.954 -0.368 1.00 49.44 201 ARG A C 1
ATOM 1617 O O . ARG A 1 201 ? 28.598 -36.001 -0.125 1.00 49.44 201 ARG A O 1
ATOM 1624 N N . GLY A 1 202 ? 26.675 -34.871 -0.408 1.00 49.28 202 GLY A N 1
ATOM 1625 C CA . GLY A 1 202 ? 25.842 -36.046 -0.128 1.00 49.28 202 GLY A CA 1
ATOM 1626 C C . GLY A 1 202 ? 25.320 -36.802 -1.350 1.00 49.28 202 GLY A C 1
ATOM 1627 O O . GLY A 1 202 ? 24.898 -37.938 -1.180 1.00 49.28 202 GLY A O 1
ATOM 1628 N N . ILE A 1 203 ? 25.413 -36.273 -2.582 1.00 47.97 203 ILE A N 1
ATOM 1629 C CA . ILE A 1 203 ? 25.209 -37.116 -3.786 1.00 47.97 203 ILE A CA 1
ATOM 1630 C C . ILE A 1 203 ? 26.450 -37.986 -4.060 1.00 47.97 203 ILE A C 1
ATOM 1632 O O . ILE A 1 203 ? 26.397 -38.955 -4.811 1.00 47.97 203 ILE A O 1
ATOM 1636 N N . THR A 1 204 ? 27.571 -37.674 -3.409 1.00 45.69 204 THR A N 1
ATOM 1637 C CA . THR A 1 204 ? 28.886 -38.254 -3.677 1.00 45.69 204 THR A CA 1
ATOM 1638 C C . THR A 1 204 ? 29.424 -39.123 -2.539 1.00 45.69 204 THR A C 1
ATOM 1640 O O . THR A 1 204 ? 30.632 -39.109 -2.318 1.00 45.69 204 THR A O 1
ATOM 1643 N N . GLU A 1 205 ? 28.609 -39.862 -1.780 1.00 41.44 205 GLU A N 1
ATOM 1644 C CA . GLU A 1 205 ? 29.168 -40.935 -0.931 1.00 41.44 205 GLU A CA 1
ATOM 1645 C C . GLU A 1 205 ? 30.050 -41.859 -1.816 1.00 41.44 205 GLU A C 1
ATOM 1647 O O . GLU A 1 205 ? 29.513 -42.566 -2.658 1.00 41.44 205 GLU A O 1
ATOM 1652 N N . MET A 1 206 ? 31.388 -41.958 -1.779 1.00 37.09 206 MET A N 1
ATOM 1653 C CA . MET A 1 206 ? 32.528 -41.260 -1.153 1.00 37.09 206 MET A CA 1
ATOM 1654 C C . MET A 1 206 ? 33.796 -41.628 -2.001 1.00 37.09 206 MET A C 1
ATOM 1656 O O . MET A 1 206 ? 33.714 -42.600 -2.758 1.00 37.09 206 MET A O 1
ATOM 1660 N N . PRO A 1 207 ? 34.987 -40.980 -1.887 1.00 35.66 207 PRO A N 1
ATOM 1661 C CA . PRO A 1 207 ? 35.957 -41.474 -0.893 1.00 35.66 207 PRO A CA 1
ATOM 1662 C C . PRO A 1 207 ? 36.879 -40.404 -0.264 1.00 35.66 207 PRO A C 1
ATOM 1664 O O . PRO A 1 207 ? 37.473 -39.597 -0.967 1.00 35.66 207 PRO A O 1
ATOM 1667 N N . LYS A 1 208 ? 37.059 -40.524 1.066 1.00 39.22 208 LYS A N 1
ATOM 1668 C CA . LYS A 1 208 ? 38.122 -40.009 1.973 1.00 39.22 208 LYS A CA 1
ATOM 1669 C C . LYS A 1 208 ? 38.588 -38.532 1.846 1.00 39.22 208 LYS A C 1
ATOM 1671 O O . LYS A 1 208 ? 38.629 -37.971 0.763 1.00 39.22 208 LYS A O 1
ATOM 1676 N N . PRO A 1 209 ? 39.072 -37.897 2.939 1.00 35.66 209 PRO A N 1
ATOM 1677 C CA . PRO A 1 209 ? 39.495 -36.482 2.969 1.00 35.66 209 PRO A CA 1
ATOM 1678 C C . PRO A 1 209 ? 40.771 -36.150 2.161 1.00 35.66 209 PRO A C 1
ATOM 1680 O O . PRO A 1 209 ? 41.432 -35.152 2.433 1.00 35.66 209 PRO A O 1
ATOM 1683 N N . SER A 1 210 ? 41.156 -37.002 1.212 1.00 38.47 210 SER A N 1
ATOM 1684 C CA . SER A 1 210 ? 42.355 -36.882 0.380 1.00 38.47 210 SER A CA 1
ATOM 1685 C C . SER A 1 210 ? 42.050 -36.628 -1.101 1.00 38.47 210 SER A C 1
ATOM 1687 O O . SER A 1 210 ? 42.981 -36.558 -1.900 1.00 38.47 210 SER A O 1
ATOM 1689 N N . THR A 1 211 ? 40.781 -36.505 -1.493 1.00 39.47 211 THR A N 1
ATOM 1690 C CA . THR A 1 211 ? 40.391 -36.188 -2.872 1.00 39.47 211 THR A CA 1
ATOM 1691 C C . THR A 1 211 ? 40.506 -34.687 -3.126 1.00 39.47 211 THR A C 1
ATOM 1693 O O . THR A 1 211 ? 40.051 -33.850 -2.343 1.00 39.47 211 THR A O 1
ATOM 1696 N N . ARG A 1 212 ? 41.200 -34.331 -4.211 1.00 44.25 212 ARG A N 1
ATOM 1697 C CA . ARG A 1 212 ? 41.320 -32.943 -4.669 1.00 44.25 212 ARG A CA 1
ATOM 1698 C C . ARG A 1 212 ? 39.918 -32.428 -5.050 1.00 44.25 212 ARG A C 1
ATOM 1700 O O . ARG A 1 212 ? 39.076 -33.238 -5.427 1.00 44.25 212 ARG A O 1
ATOM 1707 N N . PRO A 1 213 ? 39.663 -31.106 -5.034 1.00 43.84 213 PRO A N 1
ATOM 1708 C CA . PRO A 1 213 ? 38.380 -30.510 -5.444 1.00 43.84 213 PRO A CA 1
ATOM 1709 C C . PRO A 1 213 ? 37.869 -30.883 -6.853 1.00 43.84 213 PRO A C 1
ATOM 1711 O O . PRO A 1 213 ? 36.766 -30.480 -7.214 1.00 43.84 213 PRO A O 1
ATOM 1714 N N . ASP A 1 214 ? 38.658 -31.611 -7.649 1.00 45.91 214 ASP A N 1
ATOM 1715 C CA . ASP A 1 214 ? 38.375 -31.978 -9.037 1.00 45.91 214 ASP A CA 1
ATOM 1716 C C . ASP A 1 214 ? 37.759 -33.389 -9.218 1.00 45.91 214 ASP A C 1
ATOM 1718 O O . ASP A 1 214 ? 37.279 -33.683 -10.310 1.00 45.91 214 ASP A O 1
ATOM 1722 N N . ASP A 1 215 ? 37.690 -34.237 -8.179 1.00 48.78 215 ASP A N 1
ATOM 1723 C CA . ASP A 1 215 ? 37.173 -35.623 -8.266 1.00 48.78 215 ASP A CA 1
ATOM 1724 C C . ASP A 1 215 ? 35.702 -35.746 -7.801 1.00 48.78 215 ASP A C 1
ATOM 1726 O O . ASP A 1 215 ? 35.389 -36.482 -6.863 1.00 48.78 215 ASP A O 1
ATOM 1730 N N . ILE A 1 216 ? 34.777 -34.997 -8.414 1.00 54.56 216 ILE A N 1
ATOM 1731 C CA . ILE A 1 216 ? 33.354 -34.982 -8.014 1.00 54.56 216 ILE A CA 1
ATOM 1732 C C . ILE A 1 216 ? 32.537 -35.975 -8.870 1.00 54.56 216 ILE A C 1
ATOM 1734 O O . ILE A 1 216 ? 32.499 -35.815 -10.092 1.00 54.56 216 ILE A O 1
ATOM 1738 N N . PRO A 1 217 ? 31.860 -36.978 -8.270 1.00 56.81 217 PRO A N 1
ATOM 1739 C CA . PRO A 1 217 ? 30.972 -37.902 -8.981 1.00 56.81 217 PRO A CA 1
ATOM 1740 C C . PRO A 1 217 ? 29.865 -37.198 -9.771 1.00 56.81 217 PRO A C 1
ATOM 1742 O O . PRO A 1 217 ? 29.297 -36.202 -9.323 1.00 56.81 217 PRO A O 1
ATOM 1745 N N . SER A 1 218 ? 29.538 -37.737 -10.950 1.00 64.75 218 SER A N 1
ATOM 1746 C CA . SER A 1 218 ? 28.540 -37.127 -11.829 1.00 64.75 218 SER A CA 1
ATOM 1747 C C . SER A 1 218 ? 27.107 -37.386 -11.349 1.00 64.75 218 SER A C 1
ATOM 1749 O O . SER A 1 218 ? 26.748 -38.508 -11.004 1.00 64.75 218 SER A O 1
ATOM 1751 N N . ILE A 1 219 ? 26.277 -36.343 -11.366 1.00 70.75 219 ILE A N 1
ATOM 1752 C CA . ILE A 1 219 ? 24.874 -36.355 -10.940 1.00 70.75 219 ILE A CA 1
ATOM 1753 C C . ILE A 1 219 ? 23.990 -36.440 -12.184 1.00 70.75 219 ILE A C 1
ATOM 1755 O O . ILE A 1 219 ? 23.874 -35.455 -12.910 1.00 70.75 219 ILE A O 1
ATOM 1759 N N . SER A 1 220 ? 23.362 -37.589 -12.442 1.00 78.44 220 SER A N 1
ATOM 1760 C CA . SER A 1 220 ? 22.547 -37.778 -13.651 1.00 78.44 220 SER A CA 1
ATOM 1761 C C . SER A 1 220 ? 21.106 -37.294 -13.483 1.00 78.44 220 SER A C 1
ATOM 1763 O O . SER A 1 220 ? 20.355 -37.801 -12.652 1.00 78.44 220 SER A O 1
ATOM 1765 N N . LEU A 1 221 ? 20.722 -36.319 -14.309 1.00 83.81 221 LEU A N 1
ATOM 1766 C CA . LEU A 1 221 ? 19.387 -35.728 -14.421 1.00 83.81 221 LEU A CA 1
ATOM 1767 C C . LEU A 1 221 ? 18.905 -35.834 -15.884 1.00 83.81 221 LEU A C 1
ATOM 1769 O O . LEU A 1 221 ? 18.809 -34.828 -16.596 1.00 83.81 221 LEU A O 1
ATOM 1773 N N . PRO A 1 222 ? 18.616 -37.055 -16.376 1.00 83.94 222 PRO A N 1
ATOM 1774 C CA . PRO A 1 222 ? 18.430 -37.337 -17.801 1.00 83.94 222 PRO A CA 1
ATOM 1775 C C . PRO A 1 222 ? 17.235 -36.615 -18.432 1.00 83.94 222 PRO A C 1
ATOM 1777 O O . PRO A 1 222 ? 17.238 -36.378 -19.641 1.00 83.94 222 PRO A O 1
ATOM 1780 N N . HIS A 1 223 ? 16.220 -36.255 -17.644 1.00 87.94 223 HIS A N 1
ATOM 1781 C CA . HIS A 1 223 ? 14.988 -35.616 -18.116 1.00 87.94 223 HIS A CA 1
ATOM 1782 C C . HIS A 1 223 ? 14.894 -34.120 -17.792 1.00 87.94 223 HIS A C 1
ATOM 1784 O O . HIS A 1 223 ? 13.914 -33.481 -18.188 1.00 87.94 223 HIS A O 1
ATOM 1790 N N . LEU A 1 224 ? 15.908 -33.547 -17.134 1.00 90.25 224 LEU A N 1
ATOM 1791 C CA . LEU A 1 224 ? 15.900 -32.142 -16.743 1.00 90.25 224 LEU A CA 1
ATOM 1792 C C . LEU A 1 224 ? 15.956 -31.245 -17.980 1.00 90.25 224 LEU A C 1
ATOM 1794 O O . LEU A 1 224 ? 16.882 -31.338 -18.782 1.00 90.25 224 LEU A O 1
ATOM 1798 N N . LYS A 1 225 ? 14.954 -30.377 -18.125 1.00 90.81 225 LYS A N 1
ATOM 1799 C CA . LYS A 1 225 ? 14.826 -29.404 -19.217 1.00 90.81 225 LYS A CA 1
ATOM 1800 C C . LYS A 1 225 ? 15.152 -27.992 -18.755 1.00 90.81 225 LYS A C 1
ATOM 1802 O O . LYS A 1 225 ? 15.679 -27.216 -19.549 1.00 90.81 225 LYS A O 1
ATOM 1807 N N . GLU A 1 226 ? 14.859 -27.670 -17.501 1.00 90.62 226 GLU A N 1
ATOM 1808 C CA . GLU A 1 226 ? 15.009 -26.331 -16.935 1.00 90.62 226 GLU A CA 1
ATOM 1809 C C . GLU A 1 226 ? 15.804 -26.395 -15.628 1.00 90.62 226 GLU A C 1
ATOM 1811 O O . GLU A 1 226 ? 15.477 -27.176 -14.733 1.00 90.62 226 GLU A O 1
ATOM 1816 N N . LEU A 1 227 ? 16.848 -25.575 -15.520 1.00 87.56 227 LEU A N 1
ATOM 1817 C CA . LEU A 1 227 ? 17.655 -25.438 -14.310 1.00 87.56 227 LEU A CA 1
ATOM 1818 C C . LEU A 1 227 ? 17.787 -23.961 -13.945 1.00 87.56 227 LEU A C 1
ATOM 1820 O O . LEU A 1 227 ? 18.288 -23.182 -14.756 1.00 87.56 227 LEU A O 1
ATOM 1824 N N . ALA A 1 228 ? 17.405 -23.602 -12.722 1.00 84.69 228 ALA A N 1
ATOM 1825 C CA . ALA A 1 228 ? 17.599 -22.268 -12.170 1.00 84.69 228 ALA A CA 1
ATOM 1826 C C . ALA A 1 228 ? 18.394 -22.317 -10.854 1.00 84.69 228 ALA A C 1
ATOM 1828 O O . ALA A 1 228 ? 18.044 -23.055 -9.933 1.00 84.69 228 ALA A O 1
ATOM 1829 N N . VAL A 1 229 ? 19.470 -21.534 -10.749 1.00 78.00 229 VAL A N 1
ATOM 1830 C CA . VAL A 1 229 ? 20.378 -21.522 -9.593 1.00 78.00 229 VAL A CA 1
ATOM 1831 C C . VAL A 1 229 ? 20.680 -20.086 -9.168 1.00 78.00 229 VAL A C 1
ATOM 1833 O O . VAL A 1 229 ? 21.217 -19.298 -9.942 1.00 78.00 229 VAL A O 1
ATOM 1836 N N . PHE A 1 230 ? 20.373 -19.748 -7.919 1.00 74.38 230 PHE A N 1
ATOM 1837 C CA . PHE A 1 230 ? 20.555 -18.414 -7.346 1.00 74.38 230 PHE A CA 1
ATOM 1838 C C . PHE A 1 230 ? 21.454 -18.496 -6.106 1.00 74.38 230 PHE A C 1
ATOM 1840 O O . PHE A 1 230 ? 21.028 -18.936 -5.038 1.00 74.38 230 PHE A O 1
ATOM 1847 N N . GLU A 1 231 ? 22.703 -18.058 -6.218 1.00 66.12 231 GLU A N 1
ATOM 1848 C CA . GLU A 1 231 ? 23.718 -18.202 -5.176 1.00 66.12 231 GLU A CA 1
ATOM 1849 C C . GLU A 1 231 ? 24.081 -16.902 -4.462 1.00 66.12 231 GLU A C 1
ATOM 1851 O O . GLU A 1 231 ? 24.492 -15.924 -5.091 1.00 66.12 231 GLU A O 1
ATOM 1856 N N . ASN A 1 232 ? 24.084 -16.949 -3.125 1.00 56.53 232 ASN A N 1
ATOM 1857 C CA . ASN A 1 232 ? 24.709 -15.931 -2.290 1.00 56.53 232 ASN A CA 1
ATOM 1858 C C . ASN A 1 232 ? 26.024 -16.471 -1.691 1.00 56.53 232 ASN A C 1
ATOM 1860 O O . ASN A 1 232 ? 25.998 -17.462 -0.970 1.00 56.53 232 ASN A O 1
ATOM 1864 N N . MET A 1 233 ? 27.157 -15.811 -1.950 1.00 48.44 233 MET A N 1
ATOM 1865 C CA . MET A 1 233 ? 28.463 -15.999 -1.282 1.00 48.44 233 MET A CA 1
ATOM 1866 C C . MET A 1 233 ? 29.218 -17.334 -1.487 1.00 48.44 233 MET A C 1
ATOM 1868 O O . MET A 1 233 ? 30.379 -17.413 -1.094 1.00 48.44 233 MET A O 1
ATOM 1872 N N . SER A 1 234 ? 28.632 -18.347 -2.136 1.00 52.44 234 SER A N 1
ATOM 1873 C CA . SER A 1 234 ? 29.262 -19.658 -2.411 1.00 52.44 234 SER A CA 1
ATOM 1874 C C . SER A 1 234 ? 29.541 -19.866 -3.908 1.00 52.44 234 SER A C 1
ATOM 1876 O O . SER A 1 234 ? 28.889 -19.243 -4.736 1.00 52.44 234 SER A O 1
ATOM 1878 N N . ASN A 1 235 ? 30.516 -20.715 -4.265 1.00 57.34 235 ASN A N 1
ATOM 1879 C CA . ASN A 1 235 ? 30.886 -21.020 -5.657 1.00 57.34 235 ASN A CA 1
ATOM 1880 C C . ASN A 1 235 ? 30.205 -22.316 -6.159 1.00 57.34 235 ASN A C 1
ATOM 1882 O O . ASN A 1 235 ? 30.649 -23.405 -5.790 1.00 57.34 235 ASN A O 1
ATOM 1886 N N . CYS A 1 236 ? 29.208 -22.221 -7.053 1.00 61.88 236 CYS A N 1
ATOM 1887 C CA . CYS A 1 236 ? 28.527 -23.375 -7.681 1.00 61.88 236 CYS A CA 1
ATOM 1888 C C . CYS A 1 236 ? 29.359 -24.119 -8.725 1.00 61.88 236 CYS A C 1
ATOM 1890 O O . CYS A 1 236 ? 28.910 -25.138 -9.245 1.00 61.88 236 CYS A O 1
ATOM 1892 N N . THR A 1 237 ? 30.545 -23.634 -9.094 1.00 66.38 237 THR A N 1
ATOM 1893 C CA . THR A 1 237 ? 31.340 -24.233 -10.177 1.00 66.38 237 THR A CA 1
ATOM 1894 C C . THR A 1 237 ? 31.500 -25.750 -10.074 1.00 66.38 237 THR A C 1
ATOM 1896 O O . THR A 1 237 ? 31.325 -26.419 -11.094 1.00 66.38 237 THR A O 1
ATOM 1899 N N . PRO A 1 238 ? 31.794 -26.331 -8.898 1.00 64.88 238 PRO A N 1
ATOM 1900 C CA . PRO A 1 238 ? 31.970 -27.770 -8.823 1.00 64.88 238 PRO A CA 1
ATOM 1901 C C . PRO A 1 238 ? 30.628 -28.525 -8.970 1.00 64.88 238 PRO A C 1
ATOM 1903 O O . PRO A 1 238 ? 30.606 -29.605 -9.553 1.00 64.88 238 PRO A O 1
ATOM 1906 N N . PHE A 1 239 ? 29.495 -27.917 -8.588 1.00 69.56 239 PHE A N 1
ATOM 1907 C CA . PHE A 1 239 ? 28.152 -28.485 -8.780 1.00 69.56 239 PHE A CA 1
ATOM 1908 C C . PHE A 1 239 ? 27.792 -28.519 -10.266 1.00 69.56 239 PHE A C 1
ATOM 1910 O O . PHE A 1 239 ? 27.392 -29.553 -10.794 1.00 69.56 239 PHE A O 1
ATOM 1917 N N . MET A 1 240 ? 28.054 -27.417 -10.968 1.00 73.69 240 MET A N 1
ATOM 1918 C CA . MET A 1 240 ? 27.851 -27.310 -12.414 1.00 73.69 240 MET A CA 1
ATOM 1919 C C . MET A 1 240 ? 28.706 -28.311 -13.204 1.00 73.69 240 MET A C 1
ATOM 1921 O O . MET A 1 240 ? 28.263 -28.813 -14.233 1.00 73.69 240 MET A O 1
ATOM 1925 N N . LYS A 1 241 ? 29.919 -28.626 -12.724 1.00 72.31 241 LYS A N 1
ATOM 1926 C CA . LYS A 1 241 ? 30.785 -29.656 -13.323 1.00 72.31 241 LYS A CA 1
ATOM 1927 C C . LYS A 1 241 ? 30.266 -31.078 -13.084 1.00 72.31 241 LYS A C 1
ATOM 1929 O O . LYS A 1 241 ? 30.429 -31.926 -13.959 1.00 72.31 241 LYS A O 1
ATOM 1934 N N . ALA A 1 242 ? 29.666 -31.338 -11.924 1.00 71.62 242 ALA A N 1
ATOM 1935 C CA . ALA A 1 242 ? 29.158 -32.654 -11.546 1.00 71.62 242 ALA A CA 1
ATOM 1936 C C . ALA A 1 242 ? 27.849 -33.019 -12.268 1.00 71.62 242 ALA A C 1
ATOM 1938 O O . ALA A 1 242 ? 27.621 -34.186 -12.593 1.00 71.62 242 ALA A O 1
ATOM 1939 N N . LEU A 1 243 ? 26.998 -32.035 -12.557 1.00 76.94 243 LEU A N 1
ATOM 1940 C CA . LEU A 1 243 ? 25.704 -32.239 -13.206 1.00 76.94 243 LEU A CA 1
ATOM 1941 C C . LEU A 1 243 ? 25.815 -32.825 -14.626 1.00 76.94 243 LEU A C 1
ATOM 1943 O O . LEU A 1 243 ? 26.483 -32.277 -15.502 1.00 76.94 243 LEU A O 1
ATOM 1947 N N . ASP A 1 244 ? 25.082 -33.912 -14.859 1.00 82.00 244 ASP A N 1
ATOM 1948 C CA . ASP A 1 244 ? 24.824 -34.515 -16.163 1.00 82.00 244 ASP A CA 1
ATOM 1949 C C . ASP A 1 244 ? 23.351 -34.344 -16.546 1.00 82.00 244 ASP A C 1
ATOM 1951 O O . ASP A 1 244 ? 22.490 -35.112 -16.121 1.00 82.00 244 ASP A O 1
ATOM 1955 N N . ALA A 1 245 ? 23.047 -33.314 -17.334 1.00 87.12 245 ALA A N 1
ATOM 1956 C CA . ALA A 1 245 ? 21.686 -32.984 -17.755 1.00 87.12 245 ALA A CA 1
ATOM 1957 C C . ALA A 1 245 ? 21.586 -32.946 -19.295 1.00 87.12 245 ALA A C 1
ATOM 1959 O O . ALA A 1 245 ? 21.546 -31.869 -19.894 1.00 87.12 245 ALA A O 1
ATOM 1960 N N . PRO A 1 246 ? 21.555 -34.106 -19.981 1.00 88.19 246 PRO A N 1
ATOM 1961 C CA . PRO A 1 246 ? 21.593 -34.161 -21.446 1.00 88.19 246 PRO A CA 1
ATOM 1962 C C . PRO A 1 246 ? 20.362 -33.533 -22.125 1.00 88.19 246 PRO A C 1
ATOM 1964 O O . PRO A 1 246 ? 20.460 -33.069 -23.264 1.00 88.19 246 PRO A O 1
ATOM 1967 N N . SER A 1 247 ? 19.214 -33.486 -21.441 1.00 90.44 247 SER A N 1
ATOM 1968 C CA . SER A 1 247 ? 17.950 -32.928 -21.957 1.00 90.44 247 SER A CA 1
ATOM 1969 C C . SER A 1 247 ? 17.764 -31.427 -21.703 1.00 90.44 247 SER A C 1
ATOM 1971 O O . SER A 1 247 ? 16.701 -30.883 -22.030 1.00 90.44 247 SER A O 1
ATOM 1973 N N . LEU A 1 248 ? 18.772 -30.762 -21.128 1.00 90.88 248 LEU A N 1
ATOM 1974 C CA . LEU A 1 248 ? 18.690 -29.372 -20.690 1.00 90.88 248 LEU A CA 1
ATOM 1975 C C . LEU A 1 248 ? 18.420 -28.435 -21.873 1.00 90.88 248 LEU A C 1
ATOM 1977 O O . LEU A 1 248 ? 19.013 -28.565 -22.942 1.00 90.88 248 LEU A O 1
ATOM 1981 N N . GLN A 1 249 ? 17.490 -27.499 -21.690 1.00 91.31 249 GLN A N 1
ATOM 1982 C CA . GLN A 1 249 ? 17.034 -26.554 -22.716 1.00 91.31 249 GLN A CA 1
ATOM 1983 C C . GLN A 1 249 ? 16.944 -25.116 -22.197 1.00 91.31 249 GLN A C 1
ATOM 1985 O O . GLN A 1 249 ? 17.056 -24.184 -22.997 1.00 91.31 249 GLN A O 1
ATOM 1990 N N . ALA A 1 250 ? 16.750 -24.921 -20.893 1.00 90.44 250 ALA A N 1
ATOM 1991 C CA . ALA A 1 250 ? 16.707 -23.618 -20.246 1.00 90.44 250 ALA A CA 1
ATOM 1992 C C . ALA A 1 250 ? 17.638 -23.585 -19.031 1.00 90.44 250 ALA A C 1
ATOM 1994 O O . ALA A 1 250 ? 17.604 -24.491 -18.199 1.00 90.44 250 ALA A O 1
ATOM 1995 N N . VAL A 1 251 ? 18.457 -22.539 -18.936 1.00 87.94 251 VAL A N 1
ATOM 1996 C CA . VAL A 1 251 ? 19.412 -22.351 -17.837 1.00 87.94 251 VAL A CA 1
ATOM 1997 C C . VAL A 1 251 ? 19.317 -20.926 -17.311 1.00 87.94 251 VAL A C 1
ATOM 1999 O O . VAL A 1 251 ? 19.452 -19.978 -18.080 1.00 87.94 251 VAL A O 1
ATOM 2002 N N . GLU A 1 252 ? 19.109 -20.779 -16.007 1.00 86.25 252 GLU A N 1
ATOM 2003 C CA . GLU A 1 252 ? 19.058 -19.500 -15.300 1.00 86.25 252 GLU A CA 1
ATOM 2004 C C . GLU A 1 252 ? 20.051 -19.518 -14.130 1.00 86.25 252 GLU A C 1
ATOM 2006 O O . GLU A 1 252 ? 19.958 -20.373 -13.255 1.00 86.25 252 GLU A O 1
ATOM 2011 N N . ILE A 1 253 ? 21.055 -18.634 -14.120 1.00 78.31 253 ILE A N 1
ATOM 2012 C CA . ILE A 1 253 ? 22.110 -18.657 -13.091 1.00 78.31 253 ILE A CA 1
ATOM 2013 C C . ILE A 1 253 ? 22.456 -17.262 -12.597 1.00 78.31 253 ILE A C 1
ATOM 2015 O O . ILE A 1 253 ? 22.816 -16.373 -13.364 1.00 78.31 253 ILE A O 1
ATOM 2019 N N . TYR A 1 254 ? 22.458 -17.103 -11.279 1.00 74.44 254 TYR A N 1
ATOM 2020 C CA . TYR A 1 254 ? 22.884 -15.883 -10.612 1.00 74.44 254 TYR A CA 1
ATOM 2021 C C . TYR A 1 254 ? 23.862 -16.227 -9.502 1.00 74.44 254 TYR A C 1
ATOM 2023 O O . TYR A 1 254 ? 23.537 -17.031 -8.636 1.00 74.44 254 TYR A O 1
ATOM 2031 N N . SER A 1 255 ? 25.049 -15.619 -9.499 1.00 67.62 255 SER A N 1
ATOM 2032 C CA . SER A 1 255 ? 26.049 -15.866 -8.457 1.00 67.62 255 SER A CA 1
ATOM 2033 C C . SER A 1 255 ? 26.692 -14.574 -7.978 1.00 67.62 255 SER A C 1
ATOM 2035 O O . SER A 1 255 ? 27.216 -13.788 -8.770 1.00 67.62 255 SER A O 1
ATOM 2037 N N . SER A 1 256 ? 26.680 -14.360 -6.660 1.00 58.12 256 SER A N 1
ATOM 2038 C CA . SER A 1 256 ? 27.331 -13.211 -6.028 1.00 58.12 256 SER A CA 1
ATOM 2039 C C . SER A 1 256 ? 28.802 -13.447 -5.661 1.00 58.12 256 SER A C 1
ATOM 2041 O O . SER A 1 256 ? 29.444 -12.512 -5.191 1.00 58.12 256 SER A O 1
ATOM 2043 N N . ALA A 1 257 ? 29.386 -14.632 -5.903 1.00 54.03 257 ALA A N 1
ATOM 2044 C CA . ALA A 1 257 ? 30.685 -15.042 -5.333 1.00 54.03 257 ALA A CA 1
ATOM 2045 C C . ALA A 1 257 ? 31.950 -14.782 -6.188 1.00 54.03 257 ALA A C 1
ATOM 2047 O O . ALA A 1 257 ? 33.057 -14.879 -5.673 1.00 54.03 257 ALA A O 1
ATOM 2048 N N . GLY A 1 258 ? 31.846 -14.425 -7.469 1.00 52.81 258 GLY A N 1
ATOM 2049 C CA . GLY A 1 258 ? 33.027 -14.244 -8.343 1.00 52.81 258 GLY A CA 1
ATOM 2050 C C . GLY A 1 258 ? 32.733 -14.741 -9.754 1.00 52.81 258 GLY A C 1
ATOM 2051 O O . GLY A 1 258 ? 31.582 -15.102 -9.990 1.00 52.81 258 GLY A O 1
ATOM 2052 N N . PRO A 1 259 ? 33.685 -14.750 -10.710 1.00 49.88 259 PRO A N 1
ATOM 2053 C CA . PRO A 1 259 ? 33.398 -15.153 -12.083 1.00 49.88 259 PRO A CA 1
ATOM 2054 C C . PRO A 1 259 ? 33.046 -16.651 -12.153 1.00 49.88 259 PRO A C 1
ATOM 2056 O O . PRO A 1 259 ? 33.903 -17.518 -12.293 1.00 49.88 259 PRO A O 1
ATOM 2059 N N . ALA A 1 260 ? 31.744 -16.927 -12.105 1.00 52.97 260 ALA A N 1
ATOM 2060 C CA . ALA A 1 260 ? 31.106 -18.187 -12.460 1.00 52.97 260 ALA A CA 1
ATOM 2061 C C . ALA A 1 260 ? 30.998 -18.523 -13.981 1.00 52.97 260 ALA A C 1
ATOM 2063 O O . ALA A 1 260 ? 30.595 -19.652 -14.268 1.00 52.97 260 ALA A O 1
ATOM 2064 N N . PRO A 1 261 ? 31.330 -17.668 -14.986 1.00 57.97 261 PRO A N 1
ATOM 2065 C CA . PRO A 1 261 ? 31.033 -17.976 -16.394 1.00 57.97 261 PRO A CA 1
ATOM 2066 C C . PRO A 1 261 ? 31.611 -19.289 -16.949 1.00 57.97 261 PRO A C 1
ATOM 2068 O O . PRO A 1 261 ? 30.902 -19.959 -17.698 1.00 57.97 261 PRO A O 1
ATOM 2071 N N . PRO A 1 262 ? 32.848 -19.724 -16.622 1.00 60.41 262 PRO A N 1
ATOM 2072 C CA . PRO A 1 262 ? 33.390 -20.939 -17.234 1.00 60.41 262 PRO A CA 1
ATOM 2073 C C . PRO A 1 262 ? 32.592 -22.202 -16.881 1.00 60.41 262 PRO A C 1
ATOM 2075 O O . PRO A 1 262 ? 32.460 -23.107 -17.702 1.00 60.41 262 PRO A O 1
ATOM 2078 N N . SER A 1 263 ? 32.029 -22.275 -15.673 1.00 66.62 263 SER A N 1
ATOM 2079 C CA . SER A 1 263 ? 31.384 -23.490 -15.168 1.00 66.62 263 SER A CA 1
ATOM 2080 C C . SER A 1 263 ? 29.988 -23.723 -15.734 1.00 66.62 263 SER A C 1
ATOM 2082 O O . SER A 1 263 ? 29.628 -24.870 -16.001 1.00 66.62 263 SER A O 1
ATOM 2084 N N . VAL A 1 264 ? 29.234 -22.657 -16.023 1.00 75.06 264 VAL A N 1
ATOM 2085 C CA . VAL A 1 264 ? 27.959 -22.784 -16.743 1.00 75.06 264 VAL A CA 1
ATOM 2086 C C . VAL A 1 264 ? 28.162 -23.286 -18.169 1.00 75.06 264 VAL A C 1
ATOM 2088 O O . VAL A 1 264 ? 27.393 -24.125 -18.635 1.00 75.06 264 VAL A O 1
ATOM 2091 N N . PHE A 1 265 ? 29.229 -22.858 -18.847 1.00 76.00 265 PHE A N 1
ATOM 2092 C CA . PHE A 1 265 ? 29.545 -23.371 -20.179 1.00 76.00 265 PHE A CA 1
ATOM 2093 C C . PHE A 1 265 ? 29.970 -24.836 -20.160 1.00 76.00 265 PHE A C 1
ATOM 2095 O O . PHE A 1 265 ? 29.619 -25.561 -21.086 1.00 76.00 265 PHE A O 1
ATOM 2102 N N . HIS A 1 266 ? 30.635 -25.308 -19.100 1.00 74.00 266 HIS A N 1
ATOM 2103 C CA . HIS A 1 266 ? 30.870 -26.743 -18.920 1.00 74.00 266 HIS A CA 1
ATOM 2104 C C . HIS A 1 266 ? 29.558 -27.535 -18.855 1.00 74.00 266 HIS A C 1
ATOM 2106 O O . HIS A 1 266 ? 29.434 -28.530 -19.569 1.00 74.00 266 HIS A O 1
ATOM 2112 N N . LEU A 1 267 ? 28.562 -27.073 -18.089 1.00 78.19 267 LEU A N 1
ATOM 2113 C CA . LEU A 1 267 ? 27.251 -27.730 -18.044 1.00 78.19 267 LEU A CA 1
ATOM 2114 C C . LEU A 1 267 ? 26.573 -27.719 -19.419 1.00 78.19 267 LEU A C 1
ATOM 2116 O O . LEU A 1 267 ? 26.127 -28.756 -19.903 1.00 78.19 267 LEU A O 1
ATOM 2120 N N . ILE A 1 268 ? 26.536 -26.555 -20.072 1.00 82.56 268 ILE A N 1
ATOM 2121 C CA . ILE A 1 268 ? 25.896 -26.404 -21.381 1.00 82.56 268 ILE A CA 1
ATOM 2122 C C . ILE A 1 268 ? 26.585 -27.270 -22.444 1.00 82.56 268 ILE A C 1
ATOM 2124 O O . ILE A 1 268 ? 25.906 -27.897 -23.249 1.00 82.56 268 ILE A O 1
ATOM 2128 N N . SER A 1 269 ? 27.919 -27.348 -22.436 1.00 80.19 269 SER A N 1
ATOM 2129 C CA . SER A 1 269 ? 28.694 -28.126 -23.415 1.00 80.19 269 SER A CA 1
ATOM 2130 C C . SER A 1 269 ? 28.398 -29.628 -23.383 1.00 80.19 269 SER A C 1
ATOM 2132 O O . SER A 1 269 ? 28.610 -30.314 -24.379 1.00 80.19 269 SER A O 1
ATOM 2134 N N . ARG A 1 270 ? 27.901 -30.131 -22.248 1.00 80.38 270 ARG A N 1
ATOM 2135 C CA . ARG A 1 270 ? 27.509 -31.530 -22.052 1.00 80.38 270 ARG A CA 1
ATOM 2136 C C . ARG A 1 270 ? 26.040 -31.800 -22.376 1.00 80.38 270 ARG A C 1
ATOM 2138 O O . ARG A 1 270 ? 25.646 -32.961 -22.475 1.00 80.38 270 ARG A O 1
ATOM 2145 N N . ALA A 1 271 ? 25.221 -30.762 -22.533 1.00 83.25 271 ALA A N 1
ATOM 2146 C CA . ALA A 1 271 ? 23.836 -30.932 -22.935 1.00 83.25 271 ALA A CA 1
ATOM 2147 C C . ALA A 1 271 ? 23.784 -31.479 -24.371 1.00 83.25 271 ALA A C 1
ATOM 2149 O O . ALA A 1 271 ? 24.375 -30.924 -25.295 1.00 83.25 271 ALA A O 1
ATOM 2150 N N . SER A 1 272 ? 23.062 -32.582 -24.570 1.00 82.25 272 SER A N 1
ATOM 2151 C CA . SER A 1 272 ? 22.812 -33.140 -25.907 1.00 82.25 272 SER A CA 1
ATOM 2152 C C . SER A 1 272 ? 21.707 -32.370 -26.636 1.00 82.25 272 SER A C 1
ATOM 2154 O O . SER A 1 272 ? 21.660 -32.324 -27.866 1.00 82.25 272 SER A O 1
ATOM 2156 N N . SER A 1 273 ? 20.803 -31.757 -25.870 1.00 84.69 273 SER A N 1
ATOM 2157 C CA . SER A 1 273 ? 19.761 -30.877 -26.379 1.00 84.69 273 SER A CA 1
ATOM 2158 C C . SER A 1 273 ? 20.282 -29.452 -26.573 1.00 84.69 273 SER A C 1
ATOM 2160 O O . SER A 1 273 ? 21.055 -28.949 -25.760 1.00 84.69 273 SER A O 1
ATOM 2162 N N . PRO A 1 274 ? 19.845 -28.753 -27.632 1.00 86.00 274 PRO A N 1
ATOM 2163 C CA . PRO A 1 274 ? 20.248 -27.376 -27.842 1.00 86.00 274 PRO A CA 1
ATOM 2164 C C . PRO A 1 274 ? 19.593 -26.458 -26.802 1.00 86.00 274 PRO A C 1
ATOM 2166 O O . PRO A 1 274 ? 18.365 -26.430 -26.691 1.00 86.00 274 PRO A O 1
ATOM 2169 N N . ILE A 1 275 ? 20.399 -25.650 -26.109 1.00 89.81 275 ILE A N 1
ATOM 2170 C CA . ILE A 1 275 ? 19.893 -24.624 -25.191 1.00 89.81 275 ILE A CA 1
ATOM 2171 C C . ILE A 1 275 ? 19.088 -23.578 -25.968 1.00 89.81 275 ILE A C 1
ATOM 2173 O O . ILE A 1 275 ? 19.572 -22.969 -26.927 1.00 89.81 275 ILE A O 1
ATOM 2177 N N . ARG A 1 276 ? 17.841 -23.380 -25.536 1.00 91.12 276 ARG A N 1
ATOM 2178 C CA . ARG A 1 276 ? 16.866 -22.441 -26.102 1.00 91.12 276 ARG A CA 1
ATOM 2179 C C . ARG A 1 276 ? 16.692 -21.204 -25.234 1.00 91.12 276 ARG A C 1
ATOM 2181 O O . ARG A 1 276 ? 16.461 -20.134 -25.783 1.00 91.12 276 ARG A O 1
ATOM 2188 N N . SER A 1 277 ? 16.830 -21.327 -23.916 1.00 91.12 277 SER A N 1
ATOM 2189 C CA . SER A 1 277 ? 16.694 -20.207 -22.985 1.00 91.12 277 SER A CA 1
ATOM 2190 C C . SER A 1 277 ? 17.921 -20.080 -22.091 1.00 91.12 277 SER A C 1
ATOM 2192 O O . SER A 1 277 ? 18.391 -21.070 -21.534 1.00 91.12 277 SER A O 1
ATOM 2194 N N . PHE A 1 278 ? 18.443 -18.865 -21.960 1.00 87.94 278 PHE A N 1
ATOM 2195 C CA . PHE A 1 278 ? 19.574 -18.568 -21.091 1.00 87.94 278 PHE A CA 1
ATOM 2196 C C . PHE A 1 278 ? 19.334 -17.262 -20.340 1.00 87.94 278 PHE A C 1
ATOM 2198 O O . PHE A 1 278 ? 19.068 -16.229 -20.959 1.00 87.94 278 PHE A O 1
ATOM 2205 N N . ALA A 1 279 ? 19.448 -17.302 -19.018 1.00 86.00 279 ALA A N 1
ATOM 2206 C CA . ALA A 1 279 ? 19.267 -16.158 -18.141 1.00 86.00 279 ALA A CA 1
ATOM 2207 C C . ALA A 1 279 ? 20.434 -16.053 -17.152 1.00 86.00 279 ALA A C 1
ATOM 2209 O O . ALA A 1 279 ? 20.831 -17.051 -16.556 1.00 86.00 279 ALA A O 1
ATOM 2210 N N . SER A 1 280 ? 21.020 -14.865 -16.990 1.00 80.56 280 SER A N 1
ATOM 2211 C CA . SER A 1 280 ? 22.145 -14.693 -16.061 1.00 80.56 280 SER A CA 1
ATOM 2212 C C . SER A 1 280 ? 22.381 -13.242 -15.652 1.00 80.56 280 SER A C 1
ATOM 2214 O O . SER A 1 280 ? 21.926 -12.310 -16.323 1.00 80.56 280 SER A O 1
ATOM 2216 N N . ASP A 1 281 ? 23.161 -13.054 -14.583 1.00 74.12 281 ASP A N 1
ATOM 2217 C CA . ASP A 1 281 ? 23.825 -11.780 -14.290 1.00 74.12 281 ASP A CA 1
ATOM 2218 C C . ASP A 1 281 ? 25.109 -11.636 -15.112 1.00 74.12 281 ASP A C 1
ATOM 2220 O O . ASP A 1 281 ? 26.185 -12.136 -14.764 1.00 74.12 281 ASP A O 1
ATOM 2224 N N . PHE A 1 282 ? 24.984 -10.937 -16.238 1.00 72.56 282 PHE A N 1
ATOM 2225 C CA . PHE A 1 282 ? 26.083 -10.689 -17.168 1.00 72.56 282 PHE A CA 1
ATOM 2226 C C . PHE A 1 282 ? 27.139 -9.720 -16.631 1.00 72.56 282 PHE A C 1
ATOM 2228 O O . PHE A 1 282 ? 28.206 -9.613 -17.231 1.00 72.56 282 PHE A O 1
ATOM 2235 N N . SER A 1 283 ? 26.907 -9.075 -15.480 1.00 64.69 283 SER A N 1
ATOM 2236 C CA . SER A 1 283 ? 27.950 -8.288 -14.813 1.00 64.69 283 SER A CA 1
ATOM 2237 C C . SER A 1 283 ? 29.124 -9.143 -14.334 1.00 64.69 283 SER A C 1
ATOM 2239 O O . SER A 1 283 ? 30.159 -8.586 -13.988 1.00 64.69 283 SER A O 1
ATOM 2241 N N . SER A 1 284 ? 28.982 -10.475 -14.324 1.00 63.59 284 SER A N 1
ATOM 2242 C CA . SER A 1 284 ? 30.031 -11.444 -13.987 1.00 63.59 284 SER A CA 1
ATOM 2243 C C . SER A 1 284 ? 30.765 -12.044 -15.202 1.00 63.59 284 SER A C 1
ATOM 2245 O O . SER A 1 284 ? 31.698 -12.819 -15.002 1.00 63.59 284 SER A O 1
ATOM 2247 N N . PHE A 1 285 ? 30.377 -11.692 -16.438 1.00 70.56 285 PHE A N 1
ATOM 2248 C CA . PHE A 1 285 ? 30.908 -12.261 -17.686 1.00 70.56 285 PHE A CA 1
ATOM 2249 C C . PHE A 1 285 ? 31.970 -11.356 -18.318 1.00 70.56 285 PHE A C 1
ATOM 2251 O O . PHE A 1 285 ? 31.770 -10.147 -18.442 1.00 70.56 285 PHE A O 1
ATOM 2258 N N . SER A 1 286 ? 33.064 -11.939 -18.821 1.00 73.44 286 SER A N 1
ATOM 2259 C CA . SER A 1 286 ? 33.978 -11.206 -19.702 1.00 73.44 286 SER A CA 1
ATOM 2260 C C . SER A 1 286 ? 33.417 -11.101 -21.126 1.00 73.44 286 SER A C 1
ATOM 2262 O O . SER A 1 286 ? 32.537 -11.861 -21.547 1.00 73.44 286 SER A O 1
ATOM 2264 N N . ARG A 1 287 ? 33.978 -10.195 -21.938 1.00 71.56 287 ARG A N 1
ATOM 2265 C CA . ARG A 1 287 ? 33.640 -10.123 -23.369 1.00 71.56 287 ARG A CA 1
ATOM 2266 C C . ARG A 1 287 ? 33.956 -11.410 -24.112 1.00 71.56 287 ARG A C 1
ATOM 2268 O O . ARG A 1 287 ? 33.186 -11.805 -24.983 1.00 71.56 287 ARG A O 1
ATOM 2275 N N . LYS A 1 288 ? 35.041 -12.088 -23.745 1.00 74.00 288 LYS A N 1
ATOM 2276 C CA . LYS A 1 288 ? 35.405 -13.385 -24.316 1.00 74.00 288 LYS A CA 1
ATOM 2277 C C . LYS A 1 288 ? 34.346 -14.443 -23.996 1.00 74.00 288 LYS A C 1
ATOM 2279 O O . LYS A 1 288 ? 33.937 -15.149 -24.910 1.00 74.00 288 LYS A O 1
ATOM 2284 N N . ASP A 1 289 ? 33.863 -14.489 -22.756 1.00 73.88 289 ASP A N 1
ATOM 2285 C CA . ASP A 1 289 ? 32.842 -15.442 -22.296 1.00 73.88 289 ASP A CA 1
ATOM 2286 C C . ASP A 1 289 ? 31.509 -15.240 -23.020 1.00 73.88 289 ASP A C 1
ATOM 2288 O O . ASP A 1 289 ? 30.916 -16.186 -23.532 1.00 73.88 289 ASP A O 1
ATOM 2292 N N . PHE A 1 290 ? 31.069 -13.988 -23.158 1.00 73.56 290 PHE A N 1
ATOM 2293 C CA . PHE A 1 290 ? 29.854 -13.664 -23.906 1.00 73.56 290 PHE A CA 1
ATOM 2294 C C . PHE A 1 290 ? 29.945 -14.080 -25.380 1.00 73.56 290 PHE A C 1
ATOM 2296 O O . PHE A 1 290 ? 28.998 -14.634 -25.938 1.00 73.56 290 PHE A O 1
ATOM 2303 N N . LEU A 1 291 ? 31.098 -13.859 -26.023 1.00 72.38 291 LEU A N 1
ATOM 2304 C CA . LEU A 1 291 ? 31.305 -14.246 -27.421 1.00 72.38 291 LEU A CA 1
ATOM 2305 C C . LEU A 1 291 ? 31.220 -15.767 -27.636 1.00 72.38 291 LEU A C 1
ATOM 2307 O O . LEU A 1 291 ? 30.964 -16.186 -28.769 1.00 72.38 291 LEU A O 1
ATOM 2311 N N . GLN A 1 292 ? 31.390 -16.570 -26.579 1.00 73.00 292 GLN A N 1
ATOM 2312 C CA . GLN A 1 292 ? 31.228 -18.023 -26.611 1.00 73.00 292 GLN A CA 1
ATOM 2313 C C . GLN A 1 292 ? 29.766 -18.488 -26.506 1.00 73.00 292 GLN A C 1
ATOM 2315 O O . GLN A 1 292 ? 29.496 -19.649 -26.804 1.00 73.00 292 GLN A O 1
ATOM 2320 N N . LEU A 1 293 ? 28.796 -17.619 -26.182 1.00 70.38 293 LEU A N 1
ATOM 2321 C CA . LEU A 1 293 ? 27.378 -18.011 -26.101 1.00 70.38 293 LEU A CA 1
ATOM 2322 C C . LEU A 1 293 ? 26.863 -18.674 -27.379 1.00 70.38 293 LEU A C 1
ATOM 2324 O O . LEU A 1 293 ? 26.039 -19.574 -27.295 1.00 70.38 293 LEU A O 1
ATOM 2328 N N . ARG A 1 294 ? 27.352 -18.280 -28.562 1.00 69.56 294 ARG A N 1
ATOM 2329 C CA . ARG A 1 294 ? 26.979 -18.977 -29.801 1.00 69.56 294 ARG A CA 1
ATOM 2330 C C . ARG A 1 294 ? 27.487 -20.413 -29.839 1.00 69.56 294 ARG A C 1
ATOM 2332 O O . ARG A 1 294 ? 26.778 -21.288 -30.323 1.00 69.56 294 ARG A O 1
ATOM 2339 N N . VAL A 1 295 ? 28.732 -20.621 -29.414 1.00 71.81 295 VAL A N 1
ATOM 2340 C CA . VAL A 1 295 ? 29.390 -21.931 -29.471 1.00 71.81 295 VAL A CA 1
ATOM 2341 C C . VAL A 1 295 ? 28.613 -22.922 -28.612 1.00 71.81 295 VAL A C 1
ATOM 2343 O O . VAL A 1 295 ? 28.358 -24.041 -29.041 1.00 71.81 295 VAL A O 1
ATOM 2346 N N . TYR A 1 296 ? 28.161 -22.468 -27.445 1.00 73.56 296 TYR A N 1
ATOM 2347 C CA . TYR A 1 296 ? 27.452 -23.299 -26.479 1.00 73.56 296 TYR A CA 1
ATOM 2348 C C . TYR A 1 296 ? 25.926 -23.328 -26.684 1.00 73.56 296 TYR A C 1
ATOM 2350 O O . TYR A 1 296 ? 25.291 -24.348 -26.437 1.00 73.56 296 TYR A O 1
ATOM 2358 N N . CYS A 1 297 ? 25.323 -22.249 -27.193 1.00 80.44 297 CYS A N 1
ATOM 2359 C CA . CYS A 1 297 ? 23.872 -22.101 -27.359 1.00 80.44 297 CYS A CA 1
ATOM 2360 C C . CYS A 1 297 ? 23.488 -21.676 -28.797 1.00 80.44 297 CYS A C 1
ATOM 2362 O O . CYS A 1 297 ? 22.871 -20.624 -28.995 1.00 80.44 297 CYS A O 1
ATOM 2364 N N . PRO A 1 298 ? 23.798 -22.466 -29.842 1.00 78.25 298 PRO A N 1
ATOM 2365 C CA . PRO A 1 298 ? 23.598 -22.050 -31.237 1.00 78.25 298 PRO A CA 1
ATOM 2366 C C . PRO A 1 298 ? 22.122 -21.881 -31.643 1.00 78.25 298 PRO A C 1
ATOM 2368 O O . PRO A 1 298 ? 21.825 -21.228 -32.644 1.00 78.25 298 PRO A O 1
ATOM 2371 N N . ARG A 1 299 ? 21.180 -22.462 -30.885 1.00 85.31 299 ARG A N 1
ATOM 2372 C CA . ARG A 1 299 ? 19.727 -22.358 -31.125 1.00 85.31 299 ARG A CA 1
ATOM 2373 C C . ARG A 1 299 ? 18.996 -21.559 -30.043 1.00 85.31 299 ARG A C 1
ATOM 2375 O O . ARG A 1 299 ? 17.804 -21.778 -29.834 1.00 85.31 299 ARG A O 1
ATOM 2382 N N . LEU A 1 300 ? 19.701 -20.646 -29.377 1.00 88.94 300 LEU A N 1
ATOM 2383 C CA . LEU A 1 300 ? 19.121 -19.784 -28.354 1.00 88.94 300 LEU A CA 1
ATOM 2384 C C . LEU A 1 300 ? 17.959 -18.962 -28.933 1.00 88.94 300 LEU A C 1
ATOM 2386 O O . LEU A 1 300 ? 18.145 -18.212 -29.892 1.00 88.94 300 LEU A O 1
ATOM 2390 N N . THR A 1 301 ? 16.771 -19.109 -28.348 1.00 91.81 301 THR A N 1
ATOM 2391 C CA . THR A 1 301 ? 15.554 -18.353 -28.679 1.00 91.81 301 THR A CA 1
ATOM 2392 C C . THR A 1 301 ? 15.258 -17.271 -27.649 1.00 91.81 301 THR A C 1
ATOM 2394 O O . THR A 1 301 ? 14.671 -16.252 -28.004 1.00 91.81 301 THR A O 1
ATOM 2397 N N . THR A 1 302 ? 15.699 -17.455 -26.405 1.00 90.69 302 THR A N 1
ATOM 2398 C CA . THR A 1 302 ? 15.442 -16.551 -25.281 1.00 90.69 302 THR A CA 1
ATOM 2399 C C . THR A 1 302 ? 16.742 -16.206 -24.566 1.00 90.69 302 THR A C 1
ATOM 2401 O O . THR A 1 302 ? 17.481 -17.098 -24.155 1.00 90.69 302 THR A O 1
ATOM 2404 N N . LEU A 1 303 ? 17.008 -14.913 -24.399 1.00 88.88 303 LEU A N 1
ATOM 2405 C CA . LEU A 1 303 ? 18.133 -14.396 -23.625 1.00 88.88 303 LEU A CA 1
ATOM 2406 C C . LEU A 1 303 ? 17.616 -13.394 -22.593 1.00 88.88 303 LEU A C 1
ATOM 2408 O O . LEU A 1 303 ? 17.014 -12.391 -22.976 1.00 88.88 303 LEU A O 1
ATOM 2412 N N . ALA A 1 304 ? 17.867 -13.644 -21.309 1.00 86.25 304 ALA A N 1
ATOM 2413 C CA . ALA A 1 304 ? 17.487 -12.743 -20.227 1.00 86.25 304 ALA A CA 1
ATOM 2414 C C . ALA A 1 304 ? 18.704 -12.251 -19.426 1.00 86.25 304 ALA A C 1
ATOM 2416 O O . ALA A 1 304 ? 19.544 -13.024 -18.969 1.00 86.25 304 ALA A O 1
ATOM 2417 N N . VAL A 1 305 ? 18.782 -10.942 -19.223 1.00 79.50 305 VAL A N 1
ATOM 2418 C CA . VAL A 1 305 ? 19.789 -10.264 -18.405 1.00 79.50 305 VAL A CA 1
ATOM 2419 C C . VAL A 1 305 ? 19.091 -9.772 -17.135 1.00 79.50 305 VAL A C 1
ATOM 2421 O O . VAL A 1 305 ? 18.259 -8.860 -17.205 1.00 79.50 305 VAL A O 1
ATOM 2424 N N . ARG A 1 306 ? 19.387 -10.404 -15.990 1.00 73.94 306 ARG A N 1
ATOM 2425 C CA . ARG A 1 306 ? 18.823 -10.054 -14.663 1.00 73.94 306 ARG A CA 1
ATOM 2426 C C . ARG A 1 306 ? 19.933 -9.926 -13.615 1.00 73.94 306 ARG A C 1
ATOM 2428 O O . ARG A 1 306 ? 21.018 -10.450 -13.839 1.00 73.94 306 ARG A O 1
ATOM 2435 N N . THR A 1 307 ? 19.715 -9.201 -12.517 1.00 62.38 307 THR A N 1
ATOM 2436 C CA . THR A 1 307 ? 20.769 -8.951 -11.518 1.00 62.38 307 THR A CA 1
ATOM 2437 C C . THR A 1 307 ? 20.494 -9.740 -10.262 1.00 62.38 307 THR A C 1
ATOM 2439 O O . THR A 1 307 ? 19.347 -9.904 -9.859 1.00 62.38 307 THR A O 1
ATOM 2442 N N . PHE A 1 308 ? 21.556 -10.166 -9.579 1.00 53.00 308 PHE A N 1
ATOM 2443 C CA . PHE A 1 308 ? 21.405 -10.870 -8.303 1.00 53.00 308 PHE A CA 1
ATOM 2444 C C . PHE A 1 308 ? 20.624 -10.063 -7.240 1.00 53.00 308 PHE A C 1
ATOM 2446 O O . PHE A 1 308 ? 19.943 -10.639 -6.392 1.00 53.00 308 PHE A O 1
ATOM 2453 N N . ASN A 1 309 ? 20.677 -8.726 -7.299 1.00 49.84 309 ASN A N 1
ATOM 2454 C CA . ASN A 1 309 ? 19.957 -7.842 -6.376 1.00 49.84 309 ASN A CA 1
ATOM 2455 C C . ASN A 1 309 ? 18.425 -7.944 -6.475 1.00 49.84 309 ASN A C 1
ATOM 2457 O O . ASN A 1 309 ? 17.757 -7.604 -5.503 1.00 49.84 309 ASN A O 1
ATOM 2461 N N . ASP A 1 310 ? 17.875 -8.460 -7.578 1.00 44.19 310 ASP A N 1
ATOM 2462 C CA . ASP A 1 310 ? 16.426 -8.641 -7.749 1.00 44.19 310 ASP A CA 1
ATOM 2463 C C . ASP A 1 310 ? 15.860 -9.758 -6.842 1.00 44.19 310 ASP A C 1
ATOM 2465 O O . ASP A 1 310 ? 14.651 -9.848 -6.636 1.00 44.19 310 ASP A O 1
ATOM 2469 N N . PHE A 1 311 ? 16.733 -10.588 -6.252 1.00 40.66 311 PHE A N 1
ATOM 2470 C CA . PHE A 1 311 ? 16.371 -11.773 -5.463 1.00 40.66 311 PHE A CA 1
ATOM 2471 C C . PHE A 1 311 ? 16.759 -11.680 -3.972 1.00 40.66 311 PHE A C 1
ATOM 2473 O O . PHE A 1 311 ? 16.617 -12.663 -3.238 1.00 40.66 311 PHE A O 1
ATOM 2480 N N . ARG A 1 312 ? 17.267 -10.529 -3.498 1.00 37.41 312 ARG A N 1
ATOM 2481 C CA . ARG A 1 312 ? 17.709 -10.339 -2.102 1.00 37.41 312 ARG A CA 1
ATOM 2482 C C . ARG A 1 312 ? 16.598 -9.816 -1.193 1.00 37.41 312 ARG A C 1
ATOM 2484 O O . ARG A 1 312 ? 15.889 -8.876 -1.527 1.00 37.41 312 ARG A O 1
ATOM 2491 N N . LEU A 1 313 ? 16.515 -10.396 0.005 1.00 33.19 313 LEU A N 1
ATOM 2492 C CA . LEU A 1 313 ? 15.606 -9.966 1.077 1.00 33.19 313 LEU A CA 1
ATOM 2493 C C . LEU A 1 313 ? 16.221 -8.934 2.030 1.00 33.19 313 LEU A C 1
ATOM 2495 O O . LEU A 1 313 ? 15.491 -8.330 2.808 1.00 33.19 313 LEU A O 1
ATOM 2499 N N . ASP A 1 314 ? 17.535 -8.712 1.948 1.00 31.27 314 ASP A N 1
ATOM 2500 C CA . ASP A 1 314 ? 18.274 -7.778 2.799 1.00 31.27 314 ASP A CA 1
ATOM 2501 C C . ASP A 1 314 ? 19.206 -6.884 1.947 1.00 31.27 314 ASP A C 1
ATOM 2503 O O . ASP A 1 314 ? 20.190 -7.380 1.385 1.00 31.27 314 ASP A O 1
ATOM 2507 N N . PRO A 1 315 ? 18.918 -5.574 1.822 1.00 31.92 315 PRO A N 1
ATOM 2508 C CA . PRO A 1 315 ? 19.761 -4.617 1.102 1.00 31.92 315 PRO A CA 1
ATOM 2509 C C . PRO A 1 315 ? 21.067 -4.255 1.827 1.00 31.92 315 PRO A C 1
ATOM 2511 O O . PRO A 1 315 ? 21.912 -3.576 1.245 1.00 31.92 315 PRO A O 1
ATOM 2514 N N . THR A 1 316 ? 21.241 -4.638 3.098 1.00 31.91 316 THR A N 1
ATOM 2515 C CA . THR A 1 316 ? 22.378 -4.193 3.924 1.00 31.91 316 THR A CA 1
ATOM 2516 C C . THR A 1 316 ? 23.664 -4.980 3.678 1.00 31.91 316 THR A C 1
ATOM 2518 O O . THR A 1 316 ? 24.757 -4.481 3.953 1.00 31.91 316 THR A O 1
ATOM 2521 N N . GLN A 1 317 ? 23.570 -6.176 3.094 1.00 34.25 317 GLN A N 1
ATOM 2522 C CA . GLN A 1 317 ? 24.741 -6.950 2.692 1.00 34.25 317 GLN A CA 1
ATOM 2523 C C . GLN A 1 317 ? 25.221 -6.503 1.313 1.00 34.25 317 GLN A C 1
ATOM 2525 O O . GLN A 1 317 ? 24.864 -7.073 0.285 1.00 34.25 317 GLN A O 1
ATOM 2530 N N . ASN A 1 318 ? 26.045 -5.463 1.289 1.00 32.03 318 ASN A N 1
ATOM 2531 C CA . ASN A 1 318 ? 26.701 -4.960 0.087 1.00 32.03 318 ASN A CA 1
ATOM 2532 C C . ASN A 1 318 ? 27.528 -6.098 -0.559 1.00 32.03 318 ASN A C 1
ATOM 2534 O O . ASN A 1 318 ? 28.485 -6.562 0.068 1.00 32.03 318 ASN A O 1
ATOM 2538 N N . PRO A 1 319 ? 27.214 -6.602 -1.771 1.00 35.28 319 PRO A N 1
ATOM 2539 C CA . PRO A 1 319 ? 28.236 -7.324 -2.508 1.00 35.28 319 PRO A CA 1
ATOM 2540 C C . PRO A 1 319 ? 29.264 -6.254 -2.892 1.00 35.28 319 PRO A C 1
ATOM 2542 O O . PRO A 1 319 ? 28.872 -5.177 -3.339 1.00 35.28 319 PRO A O 1
ATOM 2545 N N . GLY A 1 320 ? 30.550 -6.494 -2.625 1.00 35.75 320 GLY A N 1
ATOM 2546 C CA . GLY A 1 320 ? 31.617 -5.522 -2.883 1.00 35.75 320 GLY A CA 1
ATOM 2547 C C . GLY A 1 320 ? 31.428 -4.793 -4.218 1.00 35.75 320 GLY A C 1
ATOM 2548 O O . GLY A 1 320 ? 30.908 -5.383 -5.167 1.00 35.75 320 GLY A O 1
ATOM 2549 N N . GLY A 1 321 ? 31.793 -3.504 -4.238 1.00 35.72 321 GLY A N 1
ATOM 2550 C CA . GLY A 1 321 ? 31.612 -2.585 -5.366 1.00 35.72 321 GLY A CA 1
ATOM 2551 C C . GLY A 1 321 ? 32.072 -3.141 -6.724 1.00 35.72 321 GLY A C 1
ATOM 2552 O O . GLY A 1 321 ? 32.623 -4.239 -6.786 1.00 35.72 321 GLY A O 1
ATOM 2553 N N . PRO A 1 322 ? 31.833 -2.408 -7.832 1.00 36.56 322 PRO A N 1
ATOM 2554 C CA . PRO A 1 322 ? 32.106 -2.892 -9.187 1.00 36.56 322 PRO A CA 1
ATOM 2555 C C . PRO A 1 322 ? 33.468 -3.584 -9.246 1.00 36.56 322 PRO A C 1
ATOM 2557 O O . PRO A 1 322 ? 34.494 -2.969 -8.967 1.00 36.56 322 PRO A O 1
ATOM 2560 N N . ARG A 1 323 ? 33.442 -4.893 -9.522 1.00 45.56 323 ARG A N 1
ATOM 2561 C CA . ARG A 1 323 ? 34.633 -5.741 -9.508 1.00 45.56 323 ARG A CA 1
ATOM 2562 C C . ARG A 1 323 ? 35.630 -5.190 -10.523 1.00 45.56 323 ARG A C 1
ATOM 2564 O O . ARG A 1 323 ? 35.295 -5.075 -11.703 1.00 45.56 323 ARG A O 1
ATOM 2571 N N . GLU A 1 324 ? 36.821 -4.828 -10.056 1.00 36.28 324 GLU A N 1
ATOM 2572 C CA . GLU A 1 324 ? 37.910 -4.361 -10.914 1.00 36.28 324 GLU A CA 1
ATOM 2573 C C . GLU A 1 324 ? 38.194 -5.415 -11.999 1.00 36.28 324 GLU A C 1
ATOM 2575 O O . GLU A 1 324 ? 38.427 -6.584 -11.691 1.00 36.28 324 GLU A O 1
ATOM 2580 N N . GLY A 1 325 ? 38.119 -5.014 -13.275 1.00 43.31 325 GLY A N 1
ATOM 2581 C CA . GLY A 1 325 ? 38.468 -5.864 -14.424 1.00 43.31 325 GLY A CA 1
ATOM 2582 C C . GLY A 1 325 ? 37.319 -6.379 -15.308 1.00 43.31 325 GLY A C 1
ATOM 2583 O O . GLY A 1 325 ? 37.601 -7.100 -16.262 1.00 43.31 325 GLY A O 1
ATOM 2584 N N . ASN A 1 326 ? 36.049 -6.023 -15.061 1.00 52.69 326 ASN A N 1
ATOM 2585 C CA . ASN A 1 326 ? 34.942 -6.409 -15.956 1.00 52.69 326 ASN A CA 1
ATOM 2586 C C . ASN A 1 326 ? 34.640 -5.363 -17.048 1.00 52.69 326 ASN A C 1
ATOM 2588 O O . ASN A 1 326 ? 34.025 -4.330 -16.791 1.00 52.69 326 ASN A O 1
ATOM 2592 N N . ASP A 1 327 ? 35.006 -5.691 -18.294 1.00 52.38 327 ASP A N 1
ATOM 2593 C CA . ASP A 1 327 ? 34.792 -4.863 -19.497 1.00 52.38 327 ASP A CA 1
ATOM 2594 C C . ASP A 1 327 ? 33.362 -4.917 -20.076 1.00 52.38 327 ASP A C 1
ATOM 2596 O O . ASP A 1 327 ? 32.996 -4.082 -20.906 1.00 52.38 327 ASP A O 1
ATOM 2600 N N . MET A 1 328 ? 32.538 -5.909 -19.711 1.00 62.22 328 MET A N 1
ATOM 2601 C CA . MET A 1 328 ? 31.211 -6.079 -20.320 1.00 62.22 328 MET A CA 1
ATOM 2602 C C . MET A 1 328 ? 30.173 -5.162 -19.659 1.00 62.22 328 MET A C 1
ATOM 2604 O O . MET A 1 328 ? 29.689 -5.422 -18.559 1.00 62.22 328 MET A O 1
ATOM 2608 N N . GLN A 1 329 ? 29.792 -4.094 -20.359 1.00 66.00 329 GLN A N 1
ATOM 2609 C CA . GLN A 1 329 ? 28.651 -3.241 -20.017 1.00 66.00 329 GLN A CA 1
ATOM 2610 C C . GLN A 1 329 ? 27.434 -3.654 -20.861 1.00 66.00 329 GLN A C 1
ATOM 2612 O O . GLN A 1 329 ? 27.558 -3.875 -22.063 1.00 66.00 329 GLN A O 1
ATOM 2617 N N . ILE A 1 330 ? 26.239 -3.726 -20.260 1.00 74.69 330 ILE A N 1
ATOM 2618 C CA . ILE A 1 330 ? 24.994 -3.964 -21.013 1.00 74.69 330 ILE A CA 1
ATOM 2619 C C . ILE A 1 330 ? 24.550 -2.638 -21.650 1.00 74.69 330 ILE A C 1
ATOM 2621 O O . ILE A 1 330 ? 23.778 -1.871 -21.070 1.00 74.69 330 ILE A O 1
ATOM 2625 N N . ASP A 1 331 ? 25.120 -2.331 -22.814 1.00 77.81 331 ASP A N 1
ATOM 2626 C CA . ASP A 1 331 ? 24.930 -1.094 -23.576 1.00 77.81 331 ASP A CA 1
ATOM 2627 C C . ASP A 1 331 ? 24.607 -1.367 -25.065 1.00 77.81 331 ASP A C 1
ATOM 2629 O O . ASP A 1 331 ? 24.266 -2.482 -25.459 1.00 77.81 331 ASP A O 1
ATOM 2633 N N . ASN A 1 332 ? 24.680 -0.358 -25.935 1.00 83.06 332 ASN A N 1
ATOM 2634 C CA . ASN A 1 332 ? 24.434 -0.557 -27.372 1.00 83.06 332 ASN A CA 1
ATOM 2635 C C . ASN A 1 332 ? 25.465 -1.475 -28.055 1.00 83.06 332 ASN A C 1
ATOM 2637 O O . ASN A 1 332 ? 25.159 -2.101 -29.074 1.00 83.06 332 ASN A O 1
ATOM 2641 N N . THR A 1 333 ? 26.676 -1.577 -27.506 1.00 80.31 333 THR A N 1
ATOM 2642 C CA . THR A 1 333 ? 27.708 -2.500 -27.985 1.00 80.31 333 THR A CA 1
ATOM 2643 C C . THR A 1 333 ? 27.259 -3.936 -27.752 1.00 80.31 333 THR A C 1
ATOM 2645 O O . THR A 1 333 ? 27.413 -4.765 -28.645 1.00 80.31 333 THR A O 1
ATOM 2648 N N . PHE A 1 334 ? 26.623 -4.226 -26.613 1.00 81.06 334 PHE A N 1
ATOM 2649 C CA . PHE A 1 334 ? 26.028 -5.537 -26.332 1.00 81.06 334 PHE A CA 1
ATOM 2650 C C . PHE A 1 334 ? 24.998 -5.944 -27.401 1.00 81.06 334 PHE A C 1
ATOM 2652 O O . PHE A 1 334 ? 25.111 -7.026 -27.984 1.00 81.06 334 PHE A O 1
ATOM 2659 N N . LEU A 1 335 ? 24.058 -5.054 -27.746 1.00 85.25 335 LEU A N 1
ATOM 2660 C CA . LEU A 1 335 ? 23.087 -5.304 -28.824 1.00 85.25 335 LEU A CA 1
ATOM 2661 C C . LEU A 1 335 ? 23.761 -5.499 -30.188 1.00 85.25 335 LEU A C 1
ATOM 2663 O O . LEU A 1 335 ? 23.374 -6.370 -30.968 1.00 85.25 335 LEU A O 1
ATOM 2667 N N . SER A 1 336 ? 24.806 -4.718 -30.462 1.00 83.12 336 SER A N 1
ATOM 2668 C CA . SER A 1 336 ? 25.581 -4.838 -31.699 1.00 83.12 336 SER A CA 1
ATOM 2669 C C . SER A 1 336 ? 26.283 -6.194 -31.793 1.00 83.12 336 SER A C 1
ATOM 2671 O O . SER A 1 336 ? 26.311 -6.796 -32.865 1.00 83.12 336 SER A O 1
ATOM 2673 N N . VAL A 1 337 ? 26.802 -6.721 -30.677 1.00 80.44 337 VAL A N 1
ATOM 2674 C CA . VAL A 1 337 ? 27.428 -8.049 -30.641 1.00 80.44 337 VAL A CA 1
ATOM 2675 C C . VAL A 1 337 ? 26.400 -9.152 -30.910 1.00 80.44 337 VAL A C 1
ATOM 2677 O O . VAL A 1 337 ? 26.722 -10.072 -31.662 1.00 80.44 337 VAL A O 1
ATOM 2680 N N . LEU A 1 338 ? 25.166 -9.054 -30.400 1.00 83.19 338 LEU A N 1
ATOM 2681 C CA . LEU A 1 338 ? 24.096 -10.024 -30.705 1.00 83.19 338 LEU A CA 1
ATOM 2682 C C . LEU A 1 338 ? 23.776 -10.107 -32.209 1.00 83.19 338 LEU A C 1
ATOM 2684 O O . LEU A 1 338 ? 23.438 -11.183 -32.707 1.00 83.19 338 LEU A O 1
ATOM 2688 N N . ASN A 1 339 ? 23.941 -8.995 -32.932 1.00 84.00 339 ASN A N 1
ATOM 2689 C CA . ASN A 1 339 ? 23.767 -8.911 -34.384 1.00 84.00 339 ASN A CA 1
ATOM 2690 C C . ASN A 1 339 ? 25.048 -9.142 -35.196 1.00 84.00 339 ASN A C 1
ATOM 2692 O O . ASN A 1 339 ? 24.979 -9.187 -36.424 1.00 84.00 339 ASN A O 1
ATOM 2696 N N . SER A 1 340 ? 26.203 -9.274 -34.542 1.00 80.88 340 SER A N 1
ATOM 2697 C CA . SER A 1 340 ? 27.488 -9.440 -35.220 1.00 80.88 340 SER A CA 1
ATOM 2698 C C . SER A 1 340 ? 27.684 -10.852 -35.767 1.00 80.88 340 SER A C 1
ATOM 2700 O O . SER A 1 340 ? 27.071 -11.824 -35.306 1.00 80.88 340 SER A O 1
ATOM 2702 N N . THR A 1 341 ? 28.598 -10.959 -36.725 1.00 77.69 341 THR A N 1
ATOM 2703 C CA . THR A 1 341 ? 29.107 -12.230 -37.225 1.00 77.69 341 THR A CA 1
ATOM 2704 C C . THR A 1 341 ? 30.376 -12.655 -36.475 1.00 77.69 341 THR A C 1
ATOM 2706 O O . THR A 1 341 ? 31.028 -11.870 -35.772 1.00 77.69 341 THR A O 1
ATOM 2709 N N . ASN A 1 342 ? 30.707 -13.941 -36.537 1.00 69.25 342 ASN A N 1
ATOM 2710 C CA . ASN A 1 342 ? 32.021 -14.443 -36.136 1.00 69.25 342 ASN A CA 1
ATOM 2711 C C . ASN A 1 342 ? 33.026 -14.318 -37.304 1.00 69.25 342 ASN A C 1
ATOM 2713 O O . ASN A 1 342 ? 32.689 -13.817 -38.375 1.00 69.25 342 ASN A O 1
ATOM 2717 N N . ALA A 1 343 ? 34.258 -14.799 -37.103 1.00 71.25 343 ALA A N 1
ATOM 2718 C CA . ALA A 1 343 ? 35.305 -14.795 -38.132 1.00 71.25 343 ALA A CA 1
ATOM 2719 C C . ALA A 1 343 ? 34.926 -15.568 -39.414 1.00 71.25 343 ALA A C 1
ATOM 2721 O O . ALA A 1 343 ? 35.521 -15.333 -40.458 1.00 71.25 343 ALA A O 1
ATOM 2722 N N . ASN A 1 344 ? 33.914 -16.438 -39.344 1.00 72.12 344 ASN A N 1
ATOM 2723 C CA . ASN A 1 344 ? 33.435 -17.257 -40.454 1.00 72.12 344 ASN A CA 1
ATOM 2724 C C . ASN A 1 344 ? 32.218 -16.629 -41.171 1.00 72.12 344 ASN A C 1
ATOM 2726 O O . ASN A 1 344 ? 31.566 -17.307 -41.954 1.00 72.12 344 ASN A O 1
ATOM 2730 N N . GLY A 1 345 ? 31.883 -15.358 -40.898 1.00 72.38 345 GLY A N 1
ATOM 2731 C CA . GLY A 1 345 ? 30.773 -14.642 -41.557 1.00 72.38 345 GLY A CA 1
ATOM 2732 C C . GLY A 1 345 ? 29.384 -14.953 -40.992 1.00 72.38 345 GLY A C 1
ATOM 2733 O O . GLY A 1 345 ? 28.365 -14.550 -41.532 1.00 72.38 345 GLY A O 1
ATOM 2734 N N . ASP A 1 346 ? 29.346 -15.636 -39.863 1.00 75.94 346 ASP A N 1
ATOM 2735 C CA . ASP A 1 346 ? 28.217 -16.425 -39.415 1.00 75.94 346 ASP A CA 1
ATOM 2736 C C . ASP A 1 346 ? 27.545 -15.660 -38.237 1.00 75.94 346 ASP A C 1
ATOM 2738 O O . ASP A 1 346 ? 28.267 -15.237 -37.326 1.00 75.94 346 ASP A O 1
ATOM 2742 N N . TYR A 1 347 ? 26.213 -15.513 -38.139 1.00 79.25 347 TYR A N 1
ATOM 2743 C CA . TYR A 1 347 ? 25.549 -14.693 -37.082 1.00 79.25 347 TYR A CA 1
ATOM 2744 C C . TYR A 1 347 ? 25.538 -15.292 -35.661 1.00 79.25 347 TYR A C 1
ATOM 2746 O O . TYR A 1 347 ? 25.221 -16.462 -35.479 1.00 79.25 347 TYR A O 1
ATOM 2754 N N . ARG A 1 348 ? 25.805 -14.490 -34.613 1.00 73.12 348 ARG A N 1
ATOM 2755 C CA . ARG A 1 348 ? 25.963 -14.976 -33.218 1.00 73.12 348 ARG A CA 1
ATOM 2756 C C . ARG A 1 348 ? 24.720 -15.603 -32.564 1.00 73.12 348 ARG A C 1
ATOM 2758 O O . ARG A 1 348 ? 24.835 -16.664 -31.958 1.00 73.12 348 ARG A O 1
ATOM 2765 N N . CYS A 1 349 ? 23.546 -14.992 -32.680 1.00 81.50 349 CYS A N 1
ATOM 2766 C CA . CYS A 1 349 ? 22.312 -15.514 -32.076 1.00 81.50 349 CYS A CA 1
ATOM 2767 C C . CYS A 1 349 ? 21.176 -15.537 -33.107 1.00 81.50 349 CYS A C 1
ATOM 2769 O O . CYS A 1 349 ? 20.206 -14.797 -32.965 1.00 81.50 349 CYS A O 1
ATOM 2771 N N . PRO A 1 350 ? 21.272 -16.352 -34.172 1.00 86.56 350 PRO A N 1
ATOM 2772 C CA . PRO A 1 350 ? 20.399 -16.216 -35.333 1.00 86.56 350 PRO A CA 1
ATOM 2773 C C . PRO A 1 350 ? 18.946 -16.561 -35.003 1.00 86.56 350 PRO A C 1
ATOM 2775 O O . PRO A 1 350 ? 18.045 -15.954 -35.562 1.00 86.56 350 PRO A O 1
ATOM 2778 N N . LYS A 1 351 ? 18.688 -17.468 -34.052 1.00 90.44 351 LYS A N 1
ATOM 2779 C CA . LYS A 1 351 ? 17.333 -17.915 -33.678 1.00 90.44 351 LYS A CA 1
ATOM 2780 C C . LYS A 1 351 ? 16.703 -17.156 -32.505 1.00 90.44 351 LYS A C 1
ATOM 2782 O O . LYS A 1 351 ? 15.605 -17.514 -32.094 1.00 90.44 351 LYS A O 1
ATOM 2787 N N . LEU A 1 352 ? 17.352 -16.112 -31.988 1.00 91.38 352 LEU A N 1
ATOM 2788 C CA . LEU A 1 352 ? 16.852 -15.361 -30.835 1.00 91.38 352 LEU A CA 1
ATOM 2789 C C . LEU A 1 352 ? 15.531 -14.658 -31.190 1.00 91.38 352 LEU A C 1
ATOM 2791 O O . LEU A 1 352 ? 15.506 -13.860 -32.119 1.00 91.38 352 LEU A O 1
ATOM 2795 N N . THR A 1 353 ? 14.457 -14.921 -30.456 1.00 92.94 353 THR A N 1
ATOM 2796 C CA . THR A 1 353 ? 13.131 -14.300 -30.626 1.00 92.94 353 THR A CA 1
ATOM 2797 C C . THR A 1 353 ? 12.687 -13.541 -29.381 1.00 92.94 353 THR A C 1
ATOM 2799 O O . THR A 1 353 ? 11.736 -12.767 -29.439 1.00 92.94 353 THR A O 1
ATOM 2802 N N . THR A 1 354 ? 13.330 -13.760 -28.236 1.00 91.69 354 THR A N 1
ATOM 2803 C CA . THR A 1 354 ? 12.988 -13.124 -26.963 1.00 91.69 354 THR A CA 1
ATOM 2804 C C . THR A 1 354 ? 14.230 -12.556 -26.299 1.00 91.69 354 THR A C 1
ATOM 2806 O O . THR A 1 354 ? 15.192 -13.283 -26.059 1.00 91.69 354 THR A O 1
ATOM 2809 N N . LEU A 1 355 ? 14.207 -11.257 -26.008 1.00 89.12 355 LEU A N 1
ATOM 2810 C CA . LEU A 1 355 ? 15.269 -10.566 -25.286 1.00 89.12 355 LEU A CA 1
ATOM 2811 C C . LEU A 1 355 ? 14.671 -9.847 -24.079 1.00 89.12 355 LEU A C 1
ATOM 2813 O O . LEU A 1 355 ? 13.801 -8.990 -24.231 1.00 89.12 355 LEU A O 1
ATOM 2817 N N . GLU A 1 356 ? 15.164 -10.177 -22.892 1.00 87.06 356 GLU A N 1
ATOM 2818 C CA . GLU A 1 356 ? 14.764 -9.540 -21.642 1.00 87.06 356 GLU A CA 1
ATOM 2819 C C . GLU A 1 356 ? 15.976 -8.895 -20.968 1.00 87.06 356 GLU A C 1
ATOM 2821 O O . GLU A 1 356 ? 17.015 -9.526 -20.812 1.00 87.06 356 GLU A O 1
ATOM 2826 N N . CYS A 1 357 ? 15.885 -7.629 -20.578 1.00 80.88 357 CYS A N 1
ATOM 2827 C CA . CYS A 1 357 ? 16.980 -6.875 -19.971 1.00 80.88 357 CYS A CA 1
ATOM 2828 C C . CYS A 1 357 ? 16.441 -5.994 -18.840 1.00 80.88 357 CYS A C 1
ATOM 2830 O O . CYS A 1 357 ? 16.068 -4.841 -19.056 1.00 80.88 357 CYS A O 1
ATOM 2832 N N . PHE A 1 358 ? 16.395 -6.523 -17.620 1.00 65.81 358 PHE A N 1
ATOM 2833 C CA . PHE A 1 358 ? 15.769 -5.843 -16.477 1.00 65.81 358 PHE A CA 1
ATOM 2834 C C . PHE A 1 358 ? 16.753 -5.014 -15.634 1.00 65.81 358 PHE A C 1
ATOM 2836 O O . PHE A 1 358 ? 16.373 -4.411 -14.641 1.00 65.81 358 PHE A O 1
ATOM 2843 N N . THR A 1 359 ? 18.027 -4.928 -16.028 1.00 57.03 359 THR A N 1
ATOM 2844 C CA . THR A 1 359 ? 19.085 -4.459 -15.122 1.00 57.03 359 THR A CA 1
ATOM 2845 C C . THR A 1 359 ? 19.819 -3.254 -15.651 1.00 57.03 359 THR A C 1
ATOM 2847 O O . THR A 1 359 ? 20.726 -3.370 -16.472 1.00 57.03 359 THR A O 1
ATOM 2850 N N . GLY A 1 360 ? 19.500 -2.081 -15.114 1.00 53.91 360 GLY A N 1
ATOM 2851 C CA . GLY A 1 360 ? 20.422 -0.956 -15.128 1.00 53.91 360 GLY A CA 1
ATOM 2852 C C . GLY A 1 360 ? 21.066 -0.616 -16.475 1.00 53.91 360 GLY A C 1
ATOM 2853 O O . GLY A 1 360 ? 22.245 -0.251 -16.497 1.00 53.91 360 GLY A O 1
ATOM 2854 N N . VAL A 1 361 ? 20.305 -0.784 -17.555 1.00 61.09 361 VAL A N 1
ATOM 2855 C CA . VAL A 1 361 ? 20.838 -0.990 -18.896 1.00 61.09 361 VAL A CA 1
ATOM 2856 C C . VAL A 1 361 ? 21.217 0.350 -19.531 1.00 61.09 361 VAL A C 1
ATOM 2858 O O . VAL A 1 361 ? 20.427 1.299 -19.511 1.00 61.09 361 VAL A O 1
ATOM 2861 N N . LYS A 1 362 ? 22.419 0.445 -20.113 1.00 69.31 362 LYS A N 1
ATOM 2862 C CA . LYS A 1 362 ? 22.920 1.624 -20.850 1.00 69.31 362 LYS A CA 1
ATOM 2863 C C . LYS A 1 362 ? 22.558 1.551 -22.344 1.00 69.31 362 LYS A C 1
ATOM 2865 O O . LYS A 1 362 ? 23.306 2.018 -23.198 1.00 69.31 362 LYS A O 1
ATOM 2870 N N . ILE A 1 363 ? 21.418 0.943 -22.667 1.00 77.75 363 ILE A N 1
ATOM 2871 C CA . ILE A 1 363 ? 20.908 0.836 -24.038 1.00 77.75 363 ILE A CA 1
ATOM 2872 C C . ILE A 1 363 ? 20.117 2.106 -24.406 1.00 77.75 363 ILE A C 1
ATOM 2874 O O . ILE A 1 363 ? 19.349 2.655 -23.604 1.00 77.75 363 ILE A O 1
ATOM 2878 N N . SER A 1 364 ? 20.306 2.605 -25.630 1.00 84.44 364 SER A N 1
ATOM 2879 C CA . SER A 1 364 ? 19.541 3.722 -26.194 1.00 84.44 364 SER A CA 1
ATOM 2880 C C . SER A 1 364 ? 18.358 3.243 -27.044 1.00 84.44 364 SER A C 1
ATOM 2882 O O . SER A 1 364 ? 18.342 2.115 -27.526 1.00 84.44 364 SER A O 1
ATOM 2884 N N . ASP A 1 365 ? 17.379 4.123 -27.261 1.00 85.00 365 ASP A N 1
ATOM 2885 C CA . ASP A 1 365 ? 16.199 3.845 -28.096 1.00 85.00 365 ASP A CA 1
ATOM 2886 C C . ASP A 1 365 ? 16.619 3.567 -29.539 1.00 85.00 365 ASP A C 1
ATOM 2888 O O . ASP A 1 365 ? 16.211 2.576 -30.139 1.00 85.00 365 ASP A O 1
ATOM 2892 N N . ALA A 1 366 ? 17.542 4.386 -30.051 1.00 86.44 366 ALA A N 1
ATOM 2893 C CA . ALA A 1 366 ? 18.184 4.169 -31.341 1.00 86.44 366 ALA A CA 1
ATOM 2894 C C . ALA A 1 366 ? 18.918 2.821 -31.407 1.00 86.44 366 ALA A C 1
ATOM 2896 O O . ALA A 1 366 ? 18.878 2.168 -32.442 1.00 86.44 366 ALA A O 1
ATOM 2897 N N . GLY A 1 367 ? 19.545 2.385 -30.310 1.00 86.38 367 GLY A N 1
ATOM 2898 C CA . GLY A 1 367 ? 20.206 1.083 -30.227 1.00 86.38 367 GLY A CA 1
ATOM 2899 C C . GLY A 1 367 ? 19.229 -0.086 -30.348 1.00 86.38 367 GLY A C 1
ATOM 2900 O O . GLY A 1 367 ? 19.524 -1.045 -31.053 1.00 86.38 367 GLY A O 1
ATOM 2901 N N . ILE A 1 368 ? 18.046 0.006 -29.729 1.00 88.56 368 ILE A N 1
ATOM 2902 C CA . ILE A 1 368 ? 16.982 -1.001 -29.886 1.00 88.56 368 ILE A CA 1
ATOM 2903 C C . ILE A 1 368 ? 16.460 -1.025 -31.317 1.00 88.56 368 ILE A C 1
ATOM 2905 O O . ILE A 1 368 ? 16.324 -2.096 -31.898 1.00 88.56 368 ILE A O 1
ATOM 2909 N N . LEU A 1 369 ? 16.176 0.141 -31.894 1.00 89.62 369 LEU A N 1
ATOM 2910 C CA . LEU A 1 369 ? 15.655 0.228 -33.258 1.00 89.62 369 LEU A CA 1
ATOM 2911 C C . LEU A 1 369 ? 16.666 -0.288 -34.284 1.00 89.62 369 LEU A C 1
ATOM 2913 O O . LEU A 1 369 ? 16.292 -1.035 -35.182 1.00 89.62 369 LEU A O 1
ATOM 2917 N N . ASP A 1 370 ? 17.941 0.072 -34.136 1.00 90.12 370 ASP A N 1
ATOM 2918 C CA . ASP A 1 370 ? 19.030 -0.451 -34.964 1.00 90.12 370 ASP A CA 1
ATOM 2919 C C . ASP A 1 370 ? 19.174 -1.967 -34.794 1.00 90.12 370 ASP A C 1
ATOM 2921 O O . ASP A 1 370 ? 19.308 -2.695 -35.777 1.00 90.12 370 ASP A O 1
ATOM 2925 N N . PHE A 1 371 ? 19.068 -2.462 -33.559 1.00 91.19 371 PHE A N 1
ATOM 2926 C CA . PHE A 1 371 ? 19.084 -3.890 -33.275 1.00 91.19 371 PHE A CA 1
ATOM 2927 C C . PHE A 1 371 ? 17.940 -4.634 -33.973 1.00 91.19 371 PHE A C 1
ATOM 2929 O O . PHE A 1 371 ? 18.204 -5.629 -34.646 1.00 91.19 371 PHE A O 1
ATOM 2936 N N . LEU A 1 372 ? 16.700 -4.155 -33.845 1.00 92.06 372 LEU A N 1
ATOM 2937 C CA . LEU A 1 372 ? 15.521 -4.763 -34.466 1.00 92.06 372 LEU A CA 1
ATOM 2938 C C . LEU A 1 372 ? 15.607 -4.713 -35.994 1.00 92.06 372 LEU A C 1
ATOM 2940 O O . LEU A 1 372 ? 15.491 -5.754 -36.636 1.00 92.06 372 LEU A O 1
ATOM 2944 N N . ARG A 1 373 ? 15.898 -3.533 -36.561 1.00 91.00 373 ARG A N 1
ATOM 2945 C CA . ARG A 1 373 ? 16.013 -3.328 -38.011 1.00 91.00 373 ARG A CA 1
ATOM 2946 C C . ARG A 1 373 ? 17.038 -4.267 -38.618 1.00 91.00 373 ARG A C 1
ATOM 2948 O O . ARG A 1 373 ? 16.715 -5.007 -39.538 1.00 91.00 373 ARG A O 1
ATOM 2955 N N . LYS A 1 374 ? 18.245 -4.306 -38.045 1.00 89.06 374 LYS A N 1
ATOM 2956 C CA . LYS A 1 374 ? 19.303 -5.188 -38.533 1.00 89.06 374 LYS A CA 1
ATOM 2957 C C . LYS A 1 374 ? 18.842 -6.634 -38.572 1.00 89.06 374 LYS A C 1
ATOM 2959 O O . LYS A 1 374 ? 19.227 -7.328 -39.493 1.00 89.06 374 LYS A O 1
ATOM 2964 N N . ARG A 1 375 ? 18.028 -7.118 -37.630 1.00 88.44 375 ARG A N 1
ATOM 2965 C CA . ARG A 1 375 ? 17.555 -8.514 -37.665 1.00 88.44 375 ARG A CA 1
ATOM 2966 C C . ARG A 1 375 ? 16.503 -8.782 -38.732 1.00 88.44 375 ARG A C 1
ATOM 2968 O O . ARG A 1 375 ? 16.456 -9.908 -39.197 1.00 88.44 375 ARG A O 1
ATOM 2975 N N . GLU A 1 376 ? 15.723 -7.783 -39.131 1.00 86.56 376 GLU A N 1
ATOM 2976 C CA . GLU A 1 376 ? 14.763 -7.903 -40.238 1.00 86.56 376 GLU A CA 1
ATOM 2977 C C . GLU A 1 376 ? 15.410 -7.730 -41.625 1.00 86.56 376 GLU A C 1
ATOM 2979 O O . GLU A 1 376 ? 14.833 -8.153 -42.617 1.00 86.56 376 GLU A O 1
ATOM 2984 N N . GLU A 1 377 ? 16.625 -7.175 -41.714 1.00 84.12 377 GLU A N 1
ATOM 2985 C CA . GLU A 1 377 ? 17.378 -7.030 -42.977 1.00 84.12 377 GLU A CA 1
ATOM 2986 C C . GLU A 1 377 ? 17.883 -8.364 -43.566 1.00 84.12 377 GLU A C 1
ATOM 2988 O O . GLU A 1 377 ? 18.420 -8.382 -44.672 1.00 84.12 377 GLU A O 1
ATOM 2993 N N . SER A 1 378 ? 17.784 -9.479 -42.835 1.00 78.25 378 SER A N 1
ATOM 2994 C CA . SER A 1 378 ? 18.287 -10.781 -43.282 1.00 78.25 378 SER A CA 1
ATOM 2995 C C . SER A 1 378 ? 17.415 -11.924 -42.777 1.00 78.25 378 SER A C 1
ATOM 2997 O O . SER A 1 378 ? 17.264 -12.098 -41.569 1.00 78.25 378 SER A O 1
ATOM 2999 N N . ASP A 1 379 ? 16.960 -12.776 -43.698 1.00 74.62 379 ASP A N 1
ATOM 3000 C CA . ASP A 1 379 ? 16.180 -13.987 -43.399 1.00 74.62 379 ASP A CA 1
ATOM 3001 C C . ASP A 1 379 ? 16.965 -15.043 -42.595 1.00 74.62 379 ASP A C 1
ATOM 3003 O O . ASP A 1 379 ? 16.395 -15.986 -42.039 1.00 74.62 379 ASP A O 1
ATOM 3007 N N . GLU A 1 380 ? 18.287 -14.887 -42.479 1.00 80.62 380 GLU A N 1
ATOM 3008 C CA . GLU A 1 380 ? 19.135 -15.755 -41.658 1.00 80.62 380 GLU A CA 1
ATOM 3009 C C . GLU A 1 380 ? 18.977 -15.479 -40.151 1.00 80.62 380 GLU A C 1
ATOM 3011 O O . GLU A 1 380 ? 19.366 -16.306 -39.315 1.00 80.62 380 GLU A O 1
ATOM 3016 N N . ARG A 1 381 ? 18.375 -14.339 -39.779 1.00 87.44 381 ARG A N 1
ATOM 3017 C CA . ARG A 1 381 ? 18.088 -13.950 -38.395 1.00 87.44 381 ARG A CA 1
ATOM 3018 C C . ARG A 1 381 ? 16.584 -13.945 -38.140 1.00 87.44 381 ARG A C 1
ATOM 3020 O O . ARG A 1 381 ? 15.805 -13.307 -38.827 1.00 87.44 381 ARG A O 1
ATOM 3027 N N . ALA A 1 382 ? 16.175 -14.624 -37.078 1.00 87.62 382 ALA A N 1
ATOM 3028 C CA . ALA A 1 382 ? 14.811 -14.565 -36.585 1.00 87.62 382 ALA A CA 1
ATOM 3029 C C . ALA A 1 382 ? 14.489 -13.157 -36.064 1.00 87.62 382 ALA A C 1
ATOM 3031 O O . ALA A 1 382 ? 15.258 -12.582 -35.283 1.00 87.62 382 ALA A O 1
ATOM 3032 N N . SER A 1 383 ? 13.322 -12.640 -36.447 1.00 89.56 383 SER A N 1
ATOM 3033 C CA . SER A 1 383 ? 12.765 -11.415 -35.875 1.00 89.56 383 SER A CA 1
ATOM 3034 C C . SER A 1 383 ? 12.495 -11.597 -34.381 1.00 89.56 383 SER A C 1
ATOM 3036 O O . SER A 1 383 ? 12.034 -12.652 -33.932 1.00 89.56 383 SER A O 1
ATOM 3038 N N . ILE A 1 384 ? 12.734 -10.546 -33.598 1.00 92.56 384 ILE A N 1
ATOM 3039 C CA . ILE A 1 384 ? 12.340 -10.528 -32.188 1.00 92.56 384 ILE A CA 1
ATOM 3040 C C . ILE A 1 384 ? 10.813 -10.477 -32.106 1.00 92.56 384 ILE A C 1
ATOM 3042 O O . ILE A 1 384 ? 10.174 -9.657 -32.758 1.00 92.56 384 ILE A O 1
ATOM 3046 N N . LYS A 1 385 ? 10.243 -11.363 -31.293 1.00 91.62 385 LYS A N 1
ATOM 3047 C CA . LYS A 1 385 ? 8.813 -11.431 -30.982 1.00 91.62 385 LYS A CA 1
ATOM 3048 C C . LYS A 1 385 ? 8.498 -10.929 -29.584 1.00 91.62 385 LYS A C 1
ATOM 3050 O O . LYS A 1 385 ? 7.424 -10.394 -29.398 1.00 91.62 385 LYS A O 1
ATOM 3055 N N . ASN A 1 386 ? 9.425 -11.036 -28.633 1.00 88.00 386 ASN A N 1
ATOM 3056 C CA . ASN A 1 386 ? 9.244 -10.493 -27.287 1.00 88.00 386 ASN A CA 1
ATOM 3057 C C . ASN A 1 386 ? 10.469 -9.670 -26.885 1.00 88.00 386 ASN A C 1
ATOM 3059 O O . ASN A 1 386 ? 11.593 -10.173 -26.898 1.00 88.00 386 ASN A O 1
ATOM 3063 N N . LEU A 1 387 ? 10.262 -8.414 -26.508 1.00 86.69 387 LEU A N 1
ATOM 3064 C CA . LEU A 1 387 ? 11.326 -7.530 -26.042 1.00 86.69 387 LEU A CA 1
ATOM 3065 C C . LEU A 1 387 ? 10.916 -6.893 -24.724 1.00 86.69 387 LEU A C 1
ATOM 3067 O O . LEU A 1 387 ? 9.963 -6.123 -24.692 1.00 86.69 387 LEU A O 1
ATOM 3071 N N . ARG A 1 388 ? 11.644 -7.171 -23.646 1.00 82.19 388 ARG A N 1
ATOM 3072 C CA . ARG A 1 388 ? 11.418 -6.579 -22.324 1.00 82.19 388 ARG A CA 1
ATOM 3073 C C . ARG A 1 388 ? 12.672 -5.827 -21.900 1.00 82.19 388 ARG A C 1
ATOM 3075 O O . ARG A 1 388 ? 13.737 -6.428 -21.860 1.00 82.19 388 ARG A O 1
ATOM 3082 N N . THR A 1 389 ? 12.595 -4.534 -21.592 1.00 78.38 389 THR A N 1
ATOM 3083 C CA . THR A 1 389 ? 13.784 -3.802 -21.122 1.00 78.38 389 THR A CA 1
ATOM 3084 C C . THR A 1 389 ? 13.455 -2.729 -20.099 1.00 78.38 389 THR A C 1
ATOM 3086 O O . THR A 1 389 ? 12.512 -1.965 -20.285 1.00 78.38 389 THR A O 1
ATOM 3089 N N . GLN A 1 390 ? 14.274 -2.615 -19.056 1.00 69.81 390 GLN A N 1
ATOM 3090 C CA . GLN A 1 390 ? 14.195 -1.537 -18.074 1.00 69.81 390 GLN A CA 1
ATOM 3091 C C . GLN A 1 390 ? 15.376 -0.574 -18.237 1.00 69.81 390 GLN A C 1
ATOM 3093 O O . GLN A 1 390 ? 16.537 -0.942 -18.053 1.00 69.81 390 GLN A O 1
ATOM 3098 N N . PHE A 1 391 ? 15.098 0.679 -18.588 1.00 69.06 391 PHE A N 1
ATOM 3099 C CA . PHE A 1 391 ? 16.126 1.702 -18.769 1.00 69.06 391 PHE A CA 1
ATOM 3100 C C . PHE A 1 391 ? 16.525 2.348 -17.436 1.00 69.06 391 PHE A C 1
ATOM 3102 O O . PHE A 1 391 ? 15.736 2.436 -16.505 1.00 69.06 391 PHE A O 1
ATOM 3109 N N . LYS A 1 392 ? 17.757 2.865 -17.341 1.00 64.81 392 LYS A N 1
ATOM 3110 C CA . LYS A 1 392 ? 18.180 3.773 -16.247 1.00 64.81 392 LYS A CA 1
ATOM 3111 C C . LYS A 1 392 ? 17.966 5.250 -16.556 1.00 64.81 392 LYS A C 1
ATOM 3113 O O . LYS A 1 392 ? 18.086 6.098 -15.677 1.00 64.81 392 LYS A O 1
ATOM 3118 N N . ARG A 1 393 ? 17.705 5.550 -17.823 1.00 68.94 393 ARG A N 1
ATOM 3119 C CA . ARG A 1 393 ? 17.492 6.896 -18.339 1.00 68.94 393 ARG A CA 1
ATOM 3120 C C . ARG A 1 393 ? 16.020 7.077 -18.665 1.00 68.94 393 ARG A C 1
ATOM 3122 O O . ARG A 1 393 ? 15.375 6.113 -19.082 1.00 68.94 393 ARG A O 1
ATOM 3129 N N . PRO A 1 394 ? 15.515 8.299 -18.561 1.00 62.59 394 PRO A N 1
ATOM 3130 C CA . PRO A 1 394 ? 14.190 8.562 -19.046 1.00 62.59 394 PRO A CA 1
ATOM 3131 C C . PRO A 1 394 ? 14.093 8.526 -20.568 1.00 62.59 394 PRO A C 1
ATOM 3133 O O . PRO A 1 394 ? 15.101 8.637 -21.281 1.00 62.59 394 PRO A O 1
ATOM 3136 N N . GLN A 1 395 ? 12.872 8.322 -21.059 1.00 65.88 395 GLN A N 1
ATOM 3137 C CA . GLN A 1 395 ? 12.589 8.320 -22.488 1.00 65.88 395 GLN A CA 1
ATOM 3138 C C . GLN A 1 395 ? 12.858 9.714 -23.045 1.00 65.88 395 GLN A C 1
ATOM 3140 O O . GLN A 1 395 ? 12.209 10.655 -22.621 1.00 65.88 395 GLN A O 1
ATOM 3145 N N . LYS A 1 396 ? 13.819 9.866 -23.958 1.00 65.38 396 LYS A N 1
ATOM 3146 C CA . LYS A 1 396 ? 14.106 11.179 -24.561 1.00 65.38 396 LYS A CA 1
ATOM 3147 C C . LYS A 1 396 ? 13.109 11.502 -25.670 1.00 65.38 396 LYS A C 1
ATOM 3149 O O . LYS A 1 396 ? 12.531 12.580 -25.659 1.00 65.38 396 LYS A O 1
ATOM 3154 N N . ASP A 1 397 ? 12.875 10.528 -26.547 1.00 68.12 397 ASP A N 1
ATOM 3155 C CA . ASP A 1 397 ? 11.965 10.627 -27.684 1.00 68.12 397 ASP A CA 1
ATOM 3156 C C . ASP A 1 397 ? 10.957 9.466 -27.661 1.00 68.12 397 ASP A C 1
ATOM 3158 O O . ASP A 1 397 ? 11.330 8.340 -27.302 1.00 68.12 397 ASP A O 1
ATOM 3162 N N . PRO A 1 398 ? 9.689 9.690 -28.055 1.00 72.81 398 PRO A N 1
ATOM 3163 C CA . PRO A 1 398 ? 8.703 8.621 -28.164 1.00 72.81 398 PRO A CA 1
ATOM 3164 C C . PRO A 1 398 ? 9.143 7.544 -29.168 1.00 72.81 398 PRO A C 1
ATOM 3166 O O . PRO A 1 398 ? 9.118 7.741 -30.382 1.00 72.81 398 PRO A O 1
ATOM 3169 N N . ILE A 1 399 ? 9.507 6.365 -28.663 1.00 78.25 399 ILE A N 1
ATOM 3170 C CA . ILE A 1 399 ? 9.963 5.232 -29.488 1.00 78.25 399 ILE A CA 1
ATOM 3171 C C . ILE A 1 399 ? 8.795 4.484 -30.167 1.00 78.25 399 ILE A C 1
ATOM 3173 O O . ILE A 1 399 ? 9.010 3.705 -31.091 1.00 78.25 399 ILE A O 1
ATOM 3177 N N . ALA A 1 400 ? 7.548 4.731 -29.743 1.00 73.19 400 ALA A N 1
ATOM 3178 C CA . ALA A 1 400 ? 6.356 4.015 -30.209 1.00 73.19 400 ALA A CA 1
ATOM 3179 C C . ALA A 1 400 ? 6.119 4.140 -31.725 1.00 73.19 400 ALA A C 1
ATOM 3181 O O . ALA A 1 400 ? 5.804 3.149 -32.376 1.00 73.19 400 ALA A O 1
ATOM 3182 N N . GLY A 1 401 ? 6.318 5.333 -32.299 1.00 81.56 401 GLY A N 1
ATOM 3183 C CA . GLY A 1 401 ? 6.195 5.552 -33.745 1.00 81.56 401 GLY A CA 1
ATOM 3184 C C . GLY A 1 401 ? 7.212 4.724 -34.539 1.00 81.56 401 GLY A C 1
ATOM 3185 O O . GLY A 1 401 ? 6.806 3.900 -35.356 1.00 81.56 401 GLY A O 1
ATOM 3186 N N . PRO A 1 402 ? 8.521 4.869 -34.261 1.00 85.12 402 PRO A N 1
ATOM 3187 C CA . PRO A 1 402 ? 9.556 4.033 -34.869 1.00 85.12 402 PRO A CA 1
ATOM 3188 C C . PRO A 1 402 ? 9.416 2.521 -34.613 1.00 85.12 402 PRO A C 1
ATOM 3190 O O . PRO A 1 402 ? 9.887 1.735 -35.430 1.00 85.12 402 PRO A O 1
ATOM 3193 N N . LEU A 1 403 ? 8.787 2.100 -33.507 1.00 84.25 403 LEU A N 1
ATOM 3194 C CA . LEU A 1 403 ? 8.522 0.684 -33.206 1.00 84.25 403 LEU A CA 1
ATOM 3195 C C . LEU A 1 403 ? 7.313 0.108 -33.942 1.00 84.25 403 LEU A C 1
ATOM 3197 O O . LEU A 1 403 ? 7.225 -1.111 -34.082 1.00 84.25 403 LEU A O 1
ATOM 3201 N N . LYS A 1 404 ? 6.382 0.953 -34.393 1.00 85.12 404 LYS A N 1
ATOM 3202 C CA . LYS A 1 404 ? 5.102 0.535 -34.973 1.00 85.12 404 LYS A CA 1
ATOM 3203 C C . LYS A 1 404 ? 5.228 -0.541 -36.067 1.00 85.12 404 LYS A C 1
ATOM 3205 O O . LYS A 1 404 ? 4.504 -1.527 -35.953 1.00 85.12 404 LYS A O 1
ATOM 3210 N N . PRO A 1 405 ? 6.159 -0.447 -37.041 1.00 86.50 405 PRO A N 1
ATOM 3211 C CA . PRO A 1 405 ? 6.309 -1.484 -38.066 1.00 86.50 405 PRO A CA 1
ATOM 3212 C C . PRO A 1 405 ? 6.634 -2.865 -37.475 1.00 86.50 405 PRO A C 1
ATOM 3214 O O . PRO A 1 405 ? 6.124 -3.882 -37.931 1.00 86.50 405 PRO A O 1
ATOM 3217 N N . PHE A 1 406 ? 7.434 -2.904 -36.407 1.00 86.25 406 PHE A N 1
ATOM 3218 C CA . PHE A 1 406 ? 7.801 -4.147 -35.731 1.00 86.25 406 PHE A CA 1
ATOM 3219 C C . PHE A 1 406 ? 6.625 -4.726 -34.929 1.00 86.25 406 PHE A C 1
ATOM 3221 O O . PHE A 1 406 ? 6.430 -5.941 -34.916 1.00 86.25 406 PHE A O 1
ATOM 3228 N N . LEU A 1 407 ? 5.823 -3.871 -34.278 1.00 82.31 407 LEU A N 1
ATOM 3229 C CA . LEU A 1 407 ? 4.611 -4.281 -33.550 1.00 82.31 407 LEU A CA 1
ATOM 3230 C C . LEU A 1 407 ? 3.577 -4.899 -34.500 1.00 82.31 407 LEU A C 1
ATOM 3232 O O . LEU A 1 407 ? 3.018 -5.953 -34.205 1.00 82.31 407 LEU A O 1
ATOM 3236 N N . GLU A 1 408 ? 3.372 -4.281 -35.665 1.00 84.12 408 GLU A N 1
ATOM 3237 C CA . GLU A 1 408 ? 2.497 -4.798 -36.726 1.00 84.12 408 GLU A CA 1
ATOM 3238 C C . GLU A 1 408 ? 3.006 -6.142 -37.281 1.00 84.12 408 GLU A C 1
ATOM 3240 O O . GLU A 1 408 ? 2.206 -7.019 -37.604 1.00 84.12 408 GLU A O 1
ATOM 3245 N N . ASN A 1 409 ? 4.325 -6.363 -37.263 1.00 83.25 409 ASN A N 1
ATOM 3246 C CA . ASN A 1 409 ? 4.972 -7.640 -37.592 1.00 83.25 409 ASN A CA 1
ATOM 3247 C C . ASN A 1 409 ? 5.023 -8.644 -36.412 1.00 83.25 409 ASN A C 1
ATOM 3249 O O . ASN A 1 409 ? 5.728 -9.666 -36.461 1.00 83.25 409 ASN A O 1
ATOM 3253 N N . GLY A 1 410 ? 4.253 -8.392 -35.348 1.00 79.12 410 GLY A N 1
ATOM 3254 C CA . GLY A 1 410 ? 4.038 -9.313 -34.230 1.00 79.12 410 GLY A CA 1
ATOM 3255 C C . GLY A 1 410 ? 5.079 -9.239 -33.110 1.00 79.12 410 GLY A C 1
ATOM 3256 O O . GLY A 1 410 ? 5.288 -10.242 -32.427 1.00 79.12 410 GLY A O 1
ATOM 3257 N N . LEU A 1 411 ? 5.758 -8.101 -32.934 1.00 85.88 411 LEU A N 1
ATOM 3258 C CA . LEU A 1 411 ? 6.572 -7.817 -31.748 1.00 85.88 411 LEU A CA 1
ATOM 3259 C C . LEU A 1 411 ? 5.680 -7.454 -30.548 1.00 85.88 411 LEU A C 1
ATOM 3261 O O . LEU A 1 411 ? 4.895 -6.514 -30.611 1.00 85.88 411 LEU A O 1
ATOM 3265 N N . ASP A 1 412 ? 5.879 -8.128 -29.421 1.00 82.81 412 ASP A N 1
ATOM 3266 C CA . ASP A 1 412 ? 5.397 -7.740 -28.100 1.00 82.81 412 ASP A CA 1
ATOM 3267 C C . ASP A 1 412 ? 6.534 -7.048 -27.323 1.00 82.81 412 ASP A C 1
ATOM 3269 O O . ASP A 1 412 ? 7.488 -7.678 -26.853 1.00 82.81 412 ASP A O 1
ATOM 3273 N N . ALA A 1 413 ? 6.454 -5.721 -27.202 1.00 78.62 413 ALA A N 1
ATOM 3274 C CA . ALA A 1 413 ? 7.473 -4.896 -26.560 1.00 78.62 413 ALA A CA 1
ATOM 3275 C C . ALA A 1 413 ? 6.989 -4.329 -25.215 1.00 78.62 413 ALA A C 1
ATOM 3277 O O . ALA A 1 413 ? 5.967 -3.658 -25.133 1.00 78.62 413 ALA A O 1
ATOM 3278 N N . GLY A 1 414 ? 7.771 -4.560 -24.160 1.00 74.94 414 GLY A N 1
ATOM 3279 C CA . GLY A 1 414 ? 7.590 -4.003 -22.822 1.00 74.94 414 GLY A CA 1
ATOM 3280 C C . GLY A 1 414 ? 8.825 -3.190 -22.466 1.00 74.94 414 GLY A C 1
ATOM 3281 O O . GLY A 1 414 ? 9.844 -3.739 -22.054 1.00 74.94 414 GLY A O 1
ATOM 3282 N N . LEU A 1 415 ? 8.765 -1.883 -22.698 1.00 77.62 415 LEU A N 1
ATOM 3283 C CA . LEU A 1 415 ? 9.885 -0.969 -22.495 1.00 77.62 415 LEU A CA 1
ATOM 3284 C C . LEU A 1 415 ? 9.579 -0.064 -21.301 1.00 77.62 415 LEU A C 1
ATOM 3286 O O . LEU A 1 415 ? 8.717 0.809 -21.383 1.00 77.62 415 LEU A O 1
ATOM 3290 N N . TRP A 1 416 ? 10.280 -0.270 -20.191 1.00 68.38 416 TRP A N 1
ATOM 3291 C CA . TRP A 1 416 ? 10.090 0.499 -18.965 1.00 68.38 416 TRP A CA 1
ATOM 3292 C C . TRP A 1 416 ? 11.144 1.589 -18.861 1.00 68.38 416 TRP A C 1
ATOM 3294 O O . TRP A 1 416 ? 12.327 1.321 -18.641 1.00 68.38 416 TRP A O 1
ATOM 3304 N N . TYR A 1 417 ? 10.704 2.834 -18.997 1.00 65.38 417 TYR A N 1
ATOM 3305 C CA . TYR A 1 417 ? 11.538 4.006 -18.779 1.00 65.38 417 TYR A CA 1
ATOM 3306 C C . TYR A 1 417 ? 11.276 4.577 -17.384 1.00 65.38 417 TYR A C 1
ATOM 3308 O O . TYR A 1 417 ? 10.117 4.735 -17.002 1.00 65.38 417 TYR A O 1
ATOM 3316 N N . PRO A 1 418 ? 12.313 4.953 -16.623 1.00 46.97 418 PRO A N 1
ATOM 3317 C CA . PRO A 1 418 ? 12.147 5.864 -15.504 1.00 46.97 418 PRO A CA 1
ATOM 3318 C C . PRO A 1 418 ? 11.629 7.206 -16.042 1.00 46.97 418 PRO A C 1
ATOM 3320 O O . PRO A 1 418 ? 11.947 7.598 -17.159 1.00 46.97 418 PRO A O 1
ATOM 3323 N N . ALA A 1 419 ? 10.790 7.913 -15.294 1.00 40.91 419 ALA A N 1
ATOM 3324 C CA . ALA A 1 419 ? 10.161 9.137 -15.794 1.00 40.91 419 ALA A CA 1
ATOM 3325 C C . ALA A 1 419 ? 11.194 10.243 -16.116 1.00 40.91 419 ALA A C 1
ATOM 3327 O O . ALA A 1 419 ? 12.150 10.438 -15.359 1.00 40.91 419 ALA A O 1
ATOM 3328 N N . LEU A 1 420 ? 11.003 10.984 -17.224 1.00 34.69 420 LEU A N 1
ATOM 3329 C CA . LEU A 1 420 ? 11.764 12.208 -17.534 1.00 34.69 420 LEU A CA 1
ATOM 3330 C C . LEU A 1 420 ? 11.644 13.198 -16.376 1.00 34.69 420 LEU A C 1
ATOM 3332 O O . LEU A 1 420 ? 10.579 13.757 -16.130 1.00 34.69 420 LEU A O 1
ATOM 3336 N N . GLN A 1 421 ? 12.768 13.495 -15.728 1.00 32.94 421 GLN A N 1
ATOM 3337 C CA . GLN A 1 421 ? 12.966 14.809 -15.130 1.00 32.94 421 GLN A CA 1
ATOM 3338 C C . GLN A 1 421 ? 13.215 15.812 -16.266 1.00 32.94 421 GLN A C 1
ATOM 3340 O O . GLN A 1 421 ? 14.356 16.063 -16.638 1.00 32.94 421 GLN A O 1
ATOM 3345 N N . ALA A 1 422 ? 12.150 16.370 -16.841 1.00 23.23 422 ALA A N 1
ATOM 3346 C CA . ALA A 1 422 ? 12.211 17.618 -17.595 1.00 23.23 422 ALA A CA 1
ATOM 3347 C C . ALA A 1 422 ? 10.858 18.329 -17.480 1.00 23.23 422 ALA A C 1
ATOM 3349 O O . ALA A 1 422 ? 9.836 17.811 -17.914 1.00 23.23 422 ALA A O 1
ATOM 3350 N N . THR A 1 423 ? 10.872 19.486 -16.815 1.00 25.52 423 THR A N 1
ATOM 3351 C CA . THR A 1 423 ? 9.944 20.610 -17.016 1.00 25.52 423 THR A CA 1
ATOM 3352 C C . THR A 1 423 ? 8.510 20.245 -17.444 1.00 25.52 423 THR A C 1
ATOM 3354 O O . THR A 1 423 ? 8.169 20.302 -18.618 1.00 25.52 423 THR A O 1
ATOM 3357 N N . SER A 1 424 ? 7.653 19.991 -16.446 1.00 25.09 424 SER A N 1
ATOM 3358 C CA . SER A 1 424 ? 6.193 20.194 -16.484 1.00 25.09 424 SER A CA 1
ATOM 3359 C C . SER A 1 424 ? 5.321 19.303 -17.414 1.00 25.09 424 SER A C 1
ATOM 3361 O O . SER A 1 424 ? 5.055 19.686 -18.554 1.00 25.09 424 SER A O 1
ATOM 3363 N N . PRO A 1 425 ? 4.717 18.209 -16.895 1.00 25.22 425 PRO A N 1
ATOM 3364 C CA . PRO A 1 425 ? 3.803 17.341 -17.648 1.00 25.22 425 PRO A CA 1
ATOM 3365 C C . PRO A 1 425 ? 2.431 17.135 -16.957 1.00 25.22 425 PRO A C 1
ATOM 3367 O O . PRO A 1 425 ? 2.326 16.483 -15.920 1.00 25.22 425 PRO A O 1
ATOM 3370 N N . PHE A 1 426 ? 1.353 17.649 -17.558 1.00 23.34 426 PHE A N 1
ATOM 3371 C CA . PHE A 1 426 ? -0.041 17.320 -17.222 1.00 23.34 426 PHE A CA 1
ATOM 3372 C C . PHE A 1 426 ? -0.795 16.833 -18.470 1.00 23.34 426 PHE A C 1
ATOM 3374 O O . PHE A 1 426 ? -1.529 17.579 -19.113 1.00 23.34 426 PHE A O 1
ATOM 3381 N N . CYS A 1 427 ? -0.654 15.549 -18.774 1.00 22.11 427 CYS A N 1
ATOM 3382 C CA . CYS A 1 427 ? -1.766 14.697 -19.191 1.00 22.11 427 CYS A CA 1
ATOM 3383 C C . CYS A 1 427 ? -1.521 13.299 -18.597 1.00 22.11 427 CYS A C 1
ATOM 3385 O O . CYS A 1 427 ? -0.369 12.867 -18.561 1.00 22.11 427 CYS A O 1
ATOM 3387 N N . PRO A 1 428 ? -2.554 12.623 -18.069 1.00 24.83 428 PRO A N 1
ATOM 3388 C CA . PRO A 1 428 ? -2.420 11.315 -17.443 1.00 24.83 428 PRO A CA 1
ATOM 3389 C C . PRO A 1 428 ? -2.471 10.206 -18.501 1.00 24.83 428 PRO A C 1
ATOM 3391 O O . PRO A 1 428 ? -3.306 10.256 -19.401 1.00 24.83 428 PRO A O 1
ATOM 3394 N N . ALA A 1 429 ? -1.633 9.184 -18.358 1.00 23.44 429 ALA A N 1
ATOM 3395 C CA . ALA A 1 429 ? -1.805 7.907 -19.038 1.00 23.44 429 ALA A CA 1
ATOM 3396 C C . ALA A 1 429 ? -1.556 6.789 -18.024 1.00 23.44 429 ALA A C 1
ATOM 3398 O O . ALA A 1 429 ? -0.436 6.327 -17.866 1.00 23.44 429 ALA A O 1
ATOM 3399 N N . ASP A 1 430 ? -2.620 6.399 -17.330 1.00 24.45 430 ASP A N 1
ATOM 3400 C CA . ASP A 1 430 ? -2.876 4.996 -17.037 1.00 24.45 430 ASP A CA 1
ATOM 3401 C C . ASP A 1 430 ? -4.277 4.739 -17.584 1.00 24.45 430 ASP A C 1
ATOM 3403 O O . ASP A 1 430 ? -5.255 5.280 -17.067 1.00 24.45 430 ASP A O 1
ATOM 3407 N N . ASP A 1 431 ? -4.332 4.031 -18.709 1.00 26.03 431 ASP A N 1
ATOM 3408 C CA . ASP A 1 431 ? -5.140 2.821 -18.908 1.00 26.03 431 ASP A CA 1
ATOM 3409 C C . ASP A 1 431 ? -5.526 2.681 -20.385 1.00 26.03 431 ASP A C 1
ATOM 3411 O O . ASP A 1 431 ? -6.640 3.018 -20.756 1.00 26.03 431 ASP A O 1
ATOM 3415 N N . VAL A 1 432 ? -4.608 2.204 -21.237 1.00 26.55 432 VAL A N 1
ATOM 3416 C CA . VAL A 1 432 ? -4.961 1.178 -22.231 1.00 26.55 432 VAL A CA 1
ATOM 3417 C C . VAL A 1 432 ? -3.702 0.390 -22.598 1.00 26.55 432 VAL A C 1
ATOM 3419 O O . VAL A 1 432 ? -2.817 0.869 -23.306 1.00 26.55 432 VAL A O 1
ATOM 3422 N N . GLY A 1 433 ? -3.634 -0.866 -22.162 1.00 27.80 433 GLY A N 1
ATOM 3423 C CA . GLY A 1 433 ? -3.053 -1.883 -23.026 1.00 27.80 433 GLY A CA 1
ATOM 3424 C C . GLY A 1 433 ? -4.000 -2.051 -24.210 1.00 27.80 433 GLY A C 1
ATOM 3425 O O . GLY A 1 433 ? -4.933 -2.848 -24.131 1.00 27.80 433 GLY A O 1
ATOM 3426 N N . GLU A 1 434 ? -3.823 -1.271 -25.279 1.00 27.16 434 GLU A N 1
ATOM 3427 C CA . GLU A 1 434 ? -4.532 -1.547 -26.528 1.00 27.16 434 GLU A CA 1
ATOM 3428 C C . GLU A 1 434 ? -3.920 -2.799 -27.148 1.00 27.16 434 GLU A C 1
ATOM 3430 O O . GLU A 1 434 ? -2.828 -2.796 -27.716 1.00 27.16 434 GLU A O 1
ATOM 3435 N N . ARG A 1 435 ? -4.664 -3.901 -27.031 1.00 28.91 435 ARG A N 1
ATOM 3436 C CA . ARG A 1 435 ? -4.596 -5.000 -27.988 1.00 28.91 435 ARG A CA 1
ATOM 3437 C C . ARG A 1 435 ? -4.803 -4.416 -29.385 1.00 28.91 435 ARG A C 1
ATOM 3439 O O . ARG A 1 435 ? -5.888 -3.933 -29.694 1.00 28.91 435 ARG A O 1
ATOM 3446 N N . LEU A 1 436 ? -3.789 -4.518 -30.237 1.00 27.00 436 LEU A N 1
ATOM 3447 C CA . LEU A 1 436 ? -3.930 -4.280 -31.669 1.00 27.00 436 LEU A CA 1
ATOM 3448 C C . LEU A 1 436 ? -4.787 -5.399 -32.285 1.00 27.00 436 LEU A C 1
ATOM 3450 O O . LEU A 1 436 ? -4.282 -6.449 -32.672 1.00 27.00 436 LEU A O 1
ATOM 3454 N N . SER A 1 437 ? -6.101 -5.179 -32.359 1.00 26.80 437 SER A N 1
ATOM 3455 C CA . SER A 1 437 ? -7.012 -5.915 -33.243 1.00 26.80 437 SER A CA 1
ATOM 3456 C C . SER A 1 437 ? -8.268 -5.083 -33.551 1.00 26.80 437 SER A C 1
ATOM 3458 O O . SER A 1 437 ? -9.105 -4.919 -32.667 1.00 26.80 437 SER A O 1
ATOM 3460 N N . GLY A 1 438 ? -8.434 -4.619 -34.802 1.00 23.88 438 GLY A N 1
ATOM 3461 C CA . GLY A 1 438 ? -9.743 -4.230 -35.368 1.00 23.88 438 GLY A CA 1
ATOM 3462 C C . GLY A 1 438 ? -9.816 -2.889 -36.125 1.00 23.88 438 GLY A C 1
ATOM 3463 O O . GLY A 1 438 ? -9.721 -1.826 -35.528 1.00 23.88 438 GLY A O 1
ATOM 3464 N N . PHE A 1 439 ? -10.052 -2.950 -37.442 1.00 26.80 439 PHE A N 1
ATOM 3465 C CA . PHE A 1 439 ? -10.326 -1.833 -38.369 1.00 26.80 439 PHE A CA 1
ATOM 3466 C C . PHE A 1 439 ? -11.803 -1.362 -38.346 1.00 26.80 439 PHE A C 1
ATOM 3468 O O . PHE A 1 439 ? -12.689 -2.206 -38.233 1.00 26.80 439 PHE A O 1
ATOM 3475 N N . GLY A 1 440 ? -12.076 -0.076 -38.663 1.00 23.36 440 GLY A N 1
ATOM 3476 C CA . GLY A 1 440 ? -13.265 0.306 -39.463 1.00 23.36 440 GLY A CA 1
ATOM 3477 C C . GLY A 1 440 ? -13.995 1.653 -39.220 1.00 23.36 440 GLY A C 1
ATOM 3478 O O . GLY A 1 440 ? -14.889 1.707 -38.390 1.00 23.36 440 GLY A O 1
ATOM 3479 N N . LYS A 1 441 ? -13.741 2.628 -40.122 1.00 23.81 441 LYS A N 1
ATOM 3480 C CA . LYS A 1 441 ? -14.634 3.675 -40.722 1.00 23.81 441 LYS A CA 1
ATOM 3481 C C . LYS A 1 441 ? -15.076 4.959 -39.952 1.00 23.81 441 LYS A C 1
ATOM 3483 O O . LYS A 1 441 ? -15.581 4.921 -38.842 1.00 23.81 441 LYS A O 1
ATOM 3488 N N . SER A 1 442 ? -14.922 6.094 -40.662 1.00 21.67 442 SER A N 1
ATOM 3489 C CA . SER A 1 442 ? -15.359 7.508 -40.446 1.00 21.67 442 SER A CA 1
ATOM 3490 C C . SER A 1 442 ? -16.846 7.761 -40.849 1.00 21.67 442 SER A C 1
ATOM 3492 O O . SER A 1 442 ? -17.482 6.758 -41.184 1.00 21.67 442 SER A O 1
ATOM 3494 N N . PRO A 1 443 ? -17.405 9.011 -41.007 1.00 37.56 443 PRO A N 1
ATOM 3495 C CA . PRO A 1 443 ? -16.961 10.409 -40.691 1.00 37.56 443 PRO A CA 1
ATOM 3496 C C . PRO A 1 443 ? -18.058 11.400 -40.135 1.00 37.56 443 PRO A C 1
ATOM 3498 O O . PRO A 1 443 ? -19.231 11.055 -40.146 1.00 37.56 443 PRO A O 1
ATOM 3501 N N . SER A 1 444 ? -17.691 12.655 -39.749 1.00 22.52 444 SER A N 1
ATOM 3502 C CA . SER A 1 444 ? -18.207 13.972 -40.282 1.00 22.52 444 SER A CA 1
ATOM 3503 C C . SER A 1 444 ? -18.258 15.188 -39.300 1.00 22.52 444 SER A C 1
ATOM 3505 O O . SER A 1 444 ? -18.877 15.052 -38.252 1.00 22.52 444 SER A O 1
ATOM 3507 N N . TYR A 1 445 ? -17.694 16.346 -39.741 1.00 22.48 445 TYR A N 1
ATOM 3508 C CA . TYR A 1 445 ? -18.024 17.808 -39.576 1.00 22.48 445 TYR A CA 1
ATOM 3509 C C . TYR A 1 445 ? -18.371 18.412 -38.173 1.00 22.48 445 TYR A C 1
ATOM 3511 O O . TYR A 1 445 ? -19.005 17.755 -37.368 1.00 22.48 445 TYR A O 1
ATOM 3519 N N . ASP A 1 446 ? -18.005 19.646 -37.755 1.00 23.59 446 ASP A N 1
ATOM 3520 C CA . ASP A 1 446 ? -17.941 20.948 -38.465 1.00 23.59 446 ASP A CA 1
ATOM 3521 C C . ASP A 1 446 ? -17.029 22.056 -37.829 1.00 23.59 446 ASP A C 1
ATOM 3523 O O . ASP A 1 446 ? -16.563 21.947 -36.696 1.00 23.59 446 ASP A O 1
ATOM 3527 N N . ARG A 1 447 ? -16.823 23.135 -38.609 1.00 24.38 447 ARG A N 1
ATOM 3528 C CA . ARG A 1 447 ? -16.015 24.385 -38.467 1.00 24.38 447 ARG A CA 1
ATOM 3529 C C . ARG A 1 447 ? -16.434 25.419 -37.385 1.00 24.38 447 ARG A C 1
ATOM 3531 O O . ARG A 1 447 ? -17.624 25.612 -37.176 1.00 24.38 447 ARG A O 1
ATOM 3538 N N . HIS A 1 448 ? -15.482 26.232 -36.869 1.00 24.12 448 HIS A N 1
ATOM 3539 C CA . HIS A 1 448 ? -15.266 27.679 -37.192 1.00 24.12 448 HIS A CA 1
ATOM 3540 C C . HIS A 1 448 ? -14.334 28.454 -36.200 1.00 24.12 448 HIS A C 1
ATOM 3542 O O . HIS A 1 448 ? -14.320 28.208 -35.000 1.00 24.12 448 HIS A O 1
ATOM 3548 N N . GLU A 1 449 ? -13.560 29.396 -36.762 1.00 20.83 449 GLU A N 1
ATOM 3549 C CA . GLU A 1 449 ? -12.520 30.339 -36.249 1.00 20.83 449 GLU A CA 1
ATOM 3550 C C . GLU A 1 449 ? -13.108 31.773 -35.971 1.00 20.83 449 GLU A C 1
ATOM 3552 O O . GLU A 1 449 ? -14.323 31.901 -36.131 1.00 20.83 449 GLU A O 1
ATOM 3557 N N . PRO A 1 450 ? -12.370 32.920 -35.793 1.00 42.81 450 PRO A N 1
ATOM 3558 C CA . PRO A 1 450 ? -11.045 33.261 -35.191 1.00 42.81 450 PRO A CA 1
ATOM 3559 C C . PRO A 1 450 ? -10.971 34.649 -34.438 1.00 42.81 450 PRO A C 1
ATOM 3561 O O . PRO A 1 450 ? -11.903 35.447 -34.476 1.00 42.81 450 PRO A O 1
ATOM 3564 N N . GLY A 1 451 ? -9.786 35.021 -33.891 1.00 23.08 451 GLY A N 1
ATOM 3565 C CA . GLY A 1 451 ? -9.224 36.397 -34.026 1.00 23.08 451 GLY A CA 1
ATOM 3566 C C . GLY A 1 451 ? -8.681 37.155 -32.783 1.00 23.08 451 GLY A C 1
ATOM 3567 O O . GLY A 1 451 ? -9.454 37.503 -31.904 1.00 23.08 451 GLY A O 1
ATOM 3568 N N . SER A 1 452 ? -7.376 37.519 -32.757 1.00 23.20 452 SER A N 1
ATOM 3569 C CA . SER A 1 452 ? -6.851 38.906 -32.966 1.00 23.20 452 SER A CA 1
ATOM 3570 C C . SER A 1 452 ? -5.421 39.203 -32.409 1.00 23.20 452 SER A C 1
ATOM 3572 O O . SER A 1 452 ? -5.208 39.224 -31.203 1.00 23.20 452 SER A O 1
ATOM 3574 N N . ARG A 1 453 ? -4.491 39.499 -33.341 1.00 23.59 453 ARG A N 1
ATOM 3575 C CA . ARG A 1 453 ? -3.442 40.565 -33.457 1.00 23.59 453 ARG A CA 1
ATOM 3576 C C . ARG A 1 453 ? -2.472 40.999 -32.312 1.00 23.59 453 ARG A C 1
ATOM 3578 O O . ARG A 1 453 ? -2.875 41.631 -31.351 1.00 23.59 453 ARG A O 1
ATOM 3585 N N . PHE A 1 454 ? -1.167 40.812 -32.611 1.00 22.80 454 PHE A N 1
ATOM 3586 C CA . PHE A 1 454 ? 0.018 41.726 -32.610 1.00 22.80 454 PHE A CA 1
ATOM 3587 C C . PHE A 1 454 ? 0.253 42.807 -31.521 1.00 22.80 454 PHE A C 1
ATOM 3589 O O . PHE A 1 454 ? -0.520 43.749 -31.419 1.00 22.80 454 PHE A O 1
ATOM 3596 N N . SER A 1 455 ? 1.465 42.837 -30.928 1.00 21.77 455 SER A N 1
ATOM 3597 C CA . SER A 1 455 ? 2.525 43.834 -31.247 1.00 21.77 455 SER A CA 1
ATOM 3598 C C . SER A 1 455 ? 3.870 43.510 -30.558 1.00 21.77 455 SER A C 1
ATOM 3600 O O . SER A 1 455 ? 3.918 42.797 -29.560 1.00 21.77 455 SER A O 1
ATOM 3602 N N . SER A 1 456 ? 4.958 44.029 -31.127 1.00 25.17 456 SER A N 1
ATOM 3603 C CA . SER A 1 456 ? 6.367 43.815 -30.775 1.00 25.17 456 SER A CA 1
ATOM 3604 C C . SER A 1 456 ? 7.054 45.133 -30.390 1.00 25.17 456 SER A C 1
ATOM 3606 O O . SER A 1 456 ? 6.885 46.102 -31.127 1.00 25.17 456 SER A O 1
ATOM 3608 N N . SER A 1 457 ? 7.935 45.146 -29.380 1.00 22.16 457 SER A N 1
ATOM 3609 C CA . SER A 1 457 ? 9.123 46.027 -29.352 1.00 22.16 457 SER A CA 1
ATOM 3610 C C . SER A 1 457 ? 10.141 45.620 -28.273 1.00 22.16 457 SER A C 1
ATOM 3612 O O . SER A 1 457 ? 9.784 45.398 -27.121 1.00 22.16 457 SER A O 1
ATOM 3614 N N . ASN A 1 458 ? 11.410 45.558 -28.687 1.00 26.12 458 ASN A N 1
ATOM 3615 C CA . ASN A 1 458 ? 12.629 45.252 -27.927 1.00 26.12 458 ASN A CA 1
ATOM 3616 C C . ASN A 1 458 ? 12.965 46.290 -26.838 1.00 26.12 458 ASN A C 1
ATOM 3618 O O . ASN A 1 458 ? 12.756 47.468 -27.100 1.00 26.12 458 ASN A O 1
ATOM 3622 N N . HIS A 1 459 ? 13.652 45.886 -25.753 1.00 23.47 459 HIS A N 1
ATOM 3623 C CA . HIS A 1 459 ? 14.944 46.457 -25.300 1.00 23.47 459 HIS A CA 1
ATOM 3624 C C . HIS A 1 459 ? 15.590 45.646 -24.143 1.00 23.47 459 HIS A C 1
ATOM 3626 O O . HIS A 1 459 ? 14.955 45.338 -23.147 1.00 23.47 459 HIS A O 1
ATOM 3632 N N . HIS A 1 460 ? 16.884 45.363 -24.339 1.00 22.84 460 HIS A N 1
ATOM 3633 C CA . HIS A 1 460 ? 18.002 45.139 -23.404 1.00 22.84 460 HIS A CA 1
ATOM 3634 C C . HIS A 1 460 ? 18.035 44.018 -22.336 1.00 22.84 460 HIS A C 1
ATOM 3636 O O . HIS A 1 460 ? 17.280 43.963 -21.377 1.00 22.84 460 HIS A O 1
ATOM 3642 N N . ARG A 1 461 ? 19.090 43.201 -22.507 1.00 28.52 461 ARG A N 1
ATOM 3643 C CA . ARG A 1 461 ? 19.789 42.297 -21.579 1.00 28.52 461 ARG A CA 1
ATOM 3644 C C . ARG A 1 461 ? 19.729 42.694 -20.092 1.00 28.52 461 ARG A C 1
ATOM 3646 O O . ARG A 1 461 ? 20.360 43.668 -19.695 1.00 28.52 461 ARG A O 1
ATOM 3653 N N . ALA A 1 462 ? 19.187 41.787 -19.285 1.00 23.14 462 ALA A N 1
ATOM 3654 C CA . ALA A 1 462 ? 19.742 41.393 -17.993 1.00 23.14 462 ALA A CA 1
ATOM 3655 C C . ALA A 1 462 ? 19.721 39.857 -17.939 1.00 23.14 462 ALA A C 1
ATOM 3657 O O . ALA A 1 462 ? 18.761 39.225 -18.378 1.00 23.14 462 ALA A O 1
ATOM 3658 N N . ALA A 1 463 ? 20.831 39.259 -17.516 1.00 28.39 463 ALA A N 1
ATOM 3659 C CA . ALA A 1 463 ? 20.934 37.828 -17.288 1.00 28.39 463 ALA A CA 1
ATOM 3660 C C . ALA A 1 463 ? 20.195 37.505 -15.984 1.00 28.39 463 ALA A C 1
ATOM 3662 O O . ALA A 1 463 ? 20.789 37.614 -14.918 1.00 28.39 463 ALA A O 1
ATOM 3663 N N . ASP A 1 464 ? 18.914 37.152 -16.081 1.00 24.47 464 ASP A N 1
ATOM 3664 C CA . ASP A 1 464 ? 18.156 36.629 -14.947 1.00 24.47 464 ASP A CA 1
ATOM 3665 C C . ASP A 1 464 ? 18.237 35.103 -14.927 1.00 24.47 464 ASP A C 1
ATOM 3667 O O . ASP A 1 464 ? 17.943 34.405 -15.904 1.00 24.47 464 ASP A O 1
ATOM 3671 N N . GLU A 1 465 ? 18.683 34.607 -13.779 1.00 25.56 465 GLU A N 1
ATOM 3672 C CA . GLU A 1 465 ? 18.723 33.212 -13.381 1.00 25.56 465 GLU A CA 1
ATOM 3673 C C . GLU A 1 465 ? 17.396 32.512 -13.710 1.00 25.56 465 GLU A C 1
ATOM 3675 O O . GLU A 1 465 ? 16.323 32.878 -13.224 1.00 25.56 465 GLU A O 1
ATOM 3680 N N . LEU A 1 466 ? 17.476 31.458 -14.526 1.00 24.83 466 LEU A N 1
ATOM 3681 C CA . LEU A 1 466 ? 16.389 30.512 -14.768 1.00 24.83 466 LEU A CA 1
ATOM 3682 C C . LEU A 1 466 ? 16.035 29.804 -13.452 1.00 24.83 466 LEU A C 1
ATOM 3684 O O . LEU A 1 466 ? 16.498 28.699 -13.171 1.00 24.83 466 LEU A O 1
ATOM 3688 N N . THR A 1 467 ? 15.188 30.429 -12.638 1.00 22.91 467 THR A N 1
ATOM 3689 C CA . THR A 1 467 ? 14.517 29.752 -11.531 1.00 22.91 467 THR A CA 1
ATOM 3690 C C . THR A 1 467 ? 13.617 28.656 -12.122 1.00 22.91 467 THR A C 1
ATOM 3692 O O . THR A 1 467 ? 12.721 28.950 -12.922 1.00 22.91 467 THR A O 1
ATOM 3695 N N . PRO A 1 468 ? 13.827 27.365 -11.785 1.00 23.41 468 PRO A N 1
ATOM 3696 C CA . PRO A 1 468 ? 13.047 26.279 -12.365 1.00 23.41 468 PRO A CA 1
ATOM 3697 C C . PRO A 1 468 ? 11.573 26.456 -11.998 1.00 23.41 468 PRO A C 1
ATOM 3699 O O . PRO A 1 468 ? 11.187 26.313 -10.835 1.00 23.41 468 PRO A O 1
ATOM 3702 N N . THR A 1 469 ? 10.724 26.754 -12.981 1.00 23.28 469 THR A N 1
ATOM 3703 C CA . THR A 1 469 ? 9.276 26.828 -12.767 1.00 23.28 469 THR A CA 1
ATOM 3704 C C . THR A 1 469 ? 8.745 25.402 -12.619 1.00 23.28 469 THR A C 1
ATOM 3706 O O . THR A 1 469 ? 8.467 24.700 -13.590 1.00 23.28 469 THR A O 1
ATOM 3709 N N . ARG A 1 470 ? 8.682 24.924 -11.373 1.00 27.70 470 ARG A N 1
ATOM 3710 C CA . ARG A 1 470 ? 8.184 23.590 -11.018 1.00 27.70 470 ARG A CA 1
ATOM 3711 C C . ARG A 1 470 ? 6.654 23.574 -11.184 1.00 27.70 470 ARG A C 1
ATOM 3713 O O . ARG A 1 470 ? 5.945 24.186 -10.387 1.00 27.70 470 ARG A O 1
ATOM 3720 N N . MET A 1 471 ? 6.139 22.928 -12.234 1.00 22.80 471 MET A N 1
ATOM 3721 C CA . MET A 1 471 ? 4.693 22.776 -12.460 1.00 22.80 471 MET A CA 1
ATOM 3722 C C . MET A 1 471 ? 4.177 21.543 -11.705 1.00 22.80 471 MET A C 1
ATOM 3724 O O . MET A 1 471 ? 4.747 20.461 -11.825 1.00 22.80 471 MET A O 1
ATOM 3728 N N . TYR A 1 472 ? 3.125 21.715 -10.898 1.00 31.50 472 TYR A N 1
ATOM 3729 C CA . TYR A 1 472 ? 2.654 20.707 -9.942 1.00 31.50 472 TYR A CA 1
ATOM 3730 C C . TYR A 1 472 ? 1.194 20.329 -10.162 1.00 31.50 472 TYR A C 1
ATOM 3732 O O . TYR A 1 472 ? 0.327 21.204 -10.139 1.00 31.50 472 TYR A O 1
ATOM 3740 N N . THR A 1 473 ? 0.935 19.025 -10.276 1.00 30.67 473 THR A N 1
ATOM 3741 C CA . THR A 1 473 ? -0.378 18.368 -10.203 1.00 30.67 473 THR A CA 1
ATOM 3742 C C . THR A 1 473 ? -1.120 18.729 -8.927 1.00 30.67 473 THR A C 1
ATOM 3744 O O . THR A 1 473 ? -0.624 18.532 -7.822 1.00 30.67 473 THR A O 1
ATOM 3747 N N . SER A 1 474 ? -2.316 19.315 -9.081 1.00 29.48 474 SER A N 1
ATOM 3748 C CA . SER A 1 474 ? -3.226 19.595 -7.968 1.00 29.48 474 SER A CA 1
ATOM 3749 C C . SER A 1 474 ? -3.418 18.316 -7.155 1.00 29.48 474 SER A C 1
ATOM 3751 O O . SER A 1 474 ? -3.910 17.322 -7.679 1.00 29.48 474 SER A O 1
ATOM 3753 N N . ALA A 1 475 ? -3.086 18.356 -5.864 1.00 39.69 475 ALA A N 1
ATOM 3754 C CA . ALA A 1 475 ? -3.332 17.261 -4.920 1.00 39.69 475 ALA A CA 1
ATOM 3755 C C . ALA A 1 475 ? -4.831 17.029 -4.637 1.00 39.69 475 ALA A C 1
ATOM 3757 O O . ALA A 1 475 ? -5.192 16.198 -3.807 1.00 39.69 475 ALA A O 1
ATOM 3758 N N . ILE A 1 476 ? -5.704 17.806 -5.284 1.00 45.50 476 ILE A N 1
ATOM 3759 C CA . ILE A 1 476 ? -7.152 17.808 -5.105 1.00 45.50 476 ILE A CA 1
ATOM 3760 C C . ILE A 1 476 ? -7.780 17.474 -6.457 1.00 45.50 476 ILE A C 1
ATOM 3762 O O . ILE A 1 476 ? -7.565 18.189 -7.442 1.00 45.50 476 ILE A O 1
ATOM 3766 N N . HIS A 1 477 ? -8.558 16.392 -6.497 1.00 50.69 477 HIS A N 1
ATOM 3767 C CA . HIS A 1 477 ? -9.339 16.003 -7.670 1.00 50.69 477 HIS A CA 1
ATOM 3768 C C . HIS A 1 477 ? -10.337 17.123 -8.057 1.00 50.69 477 HIS A C 1
ATOM 3770 O O . HIS A 1 477 ? -10.930 17.723 -7.161 1.00 50.69 477 HIS A O 1
ATOM 3776 N N . PRO A 1 478 ? -10.600 17.401 -9.349 1.00 49.97 478 PRO A N 1
ATOM 3777 C CA . PRO A 1 478 ? -11.530 18.459 -9.767 1.00 49.97 478 PRO A CA 1
ATOM 3778 C C . PRO A 1 478 ? -12.928 18.350 -9.139 1.00 49.97 478 PRO A C 1
ATOM 3780 O O . PRO A 1 478 ? -13.464 19.357 -8.679 1.00 49.97 478 PRO A O 1
ATOM 3783 N N . ASN A 1 479 ? -13.474 17.133 -9.023 1.00 59.03 479 ASN A N 1
ATOM 3784 C CA . ASN A 1 479 ? -14.778 16.906 -8.380 1.00 59.03 479 ASN A CA 1
ATOM 3785 C C . ASN A 1 479 ? -14.760 17.267 -6.888 1.00 59.03 479 ASN A C 1
ATOM 3787 O O . ASN A 1 479 ? -15.719 17.850 -6.411 1.00 59.03 479 ASN A O 1
ATOM 3791 N N . ARG A 1 480 ? -13.636 17.090 -6.175 1.00 65.38 480 ARG A N 1
ATOM 3792 C CA . ARG A 1 480 ? -13.525 17.532 -4.772 1.00 65.38 480 ARG A CA 1
ATOM 3793 C C . ARG A 1 480 ? -13.673 19.042 -4.621 1.00 65.38 480 ARG A C 1
ATOM 3795 O O . ARG A 1 480 ? -14.120 19.505 -3.580 1.00 65.38 480 ARG A O 1
ATOM 3802 N N . LYS A 1 481 ? -13.320 19.828 -5.644 1.00 65.88 481 LYS A N 1
ATOM 3803 C CA . LYS A 1 481 ? -13.557 21.278 -5.644 1.00 65.88 481 LYS A CA 1
ATOM 3804 C C . LYS A 1 481 ? -15.047 21.606 -5.791 1.00 65.88 481 LYS A C 1
ATOM 3806 O O . LYS A 1 481 ? -15.479 22.628 -5.262 1.00 65.88 481 LYS A O 1
ATOM 3811 N N . ALA A 1 482 ? -15.812 20.772 -6.498 1.00 67.12 482 ALA A N 1
ATOM 3812 C CA . ALA A 1 482 ? -17.268 20.873 -6.571 1.00 67.12 482 ALA A CA 1
ATOM 3813 C C . ALA A 1 482 ? -17.908 20.432 -5.244 1.00 67.12 482 ALA A C 1
ATOM 3815 O O . ALA A 1 482 ? -18.597 21.248 -4.638 1.00 67.12 482 ALA A O 1
ATOM 3816 N N . ASP A 1 483 ? -17.541 19.255 -4.721 1.00 68.81 483 ASP A N 1
ATOM 3817 C CA . ASP A 1 483 ? -17.993 18.750 -3.413 1.00 68.81 483 ASP A CA 1
ATOM 3818 C C . ASP A 1 483 ? -17.703 19.767 -2.295 1.00 68.81 483 ASP A C 1
ATOM 3820 O O . ASP A 1 483 ? -18.541 20.061 -1.447 1.00 68.81 483 ASP A O 1
ATOM 3824 N N . PHE A 1 484 ? -16.511 20.376 -2.305 1.00 78.56 484 PHE A N 1
ATOM 3825 C CA . PHE A 1 484 ? -16.149 21.422 -1.353 1.00 78.56 484 PHE A CA 1
ATOM 3826 C C . PHE A 1 484 ? -17.073 22.640 -1.462 1.00 78.56 484 PHE A C 1
ATOM 3828 O O . PHE A 1 484 ? -17.462 23.212 -0.448 1.00 78.56 484 PHE A O 1
ATOM 3835 N N . ARG A 1 485 ? -17.417 23.079 -2.679 1.00 74.75 485 ARG A N 1
ATOM 3836 C CA . ARG A 1 485 ? -18.295 24.246 -2.870 1.00 74.75 485 ARG A CA 1
ATOM 3837 C C . ARG A 1 485 ? -19.701 23.991 -2.345 1.00 74.75 485 ARG A C 1
ATOM 3839 O O . ARG A 1 485 ? -20.280 24.937 -1.805 1.00 74.75 485 ARG A O 1
ATOM 3846 N N . GLU A 1 486 ? -20.183 22.765 -2.515 1.00 74.56 486 GLU A N 1
ATOM 3847 C CA . GLU A 1 486 ? -21.491 22.288 -2.072 1.00 74.56 486 GLU A CA 1
ATOM 3848 C C . GLU A 1 486 ? -21.559 22.152 -0.546 1.00 74.56 486 GLU A C 1
ATOM 3850 O O . GLU A 1 486 ? -22.455 22.708 0.081 1.00 74.56 486 GLU A O 1
ATOM 3855 N N . VAL A 1 487 ? -20.567 21.497 0.063 1.00 76.31 487 VAL A N 1
ATOM 3856 C CA . VAL A 1 487 ? -20.608 21.115 1.484 1.00 76.31 487 VAL A CA 1
ATOM 3857 C C . VAL A 1 487 ? -20.019 22.183 2.420 1.00 76.31 487 VAL A C 1
ATOM 3859 O O . VAL A 1 487 ? -20.388 22.258 3.592 1.00 76.31 487 VAL A O 1
ATOM 3862 N N . ALA A 1 488 ? -19.092 23.034 1.959 1.00 82.31 488 ALA A N 1
ATOM 3863 C CA . ALA A 1 488 ? -18.457 24.016 2.841 1.00 82.31 488 ALA A CA 1
ATOM 3864 C C . ALA A 1 488 ? -19.426 25.152 3.225 1.00 82.31 488 ALA A C 1
ATOM 3866 O O . ALA A 1 488 ? -19.997 25.804 2.346 1.00 82.31 488 ALA A O 1
ATOM 3867 N N . PRO A 1 489 ? -19.554 25.518 4.512 1.00 84.50 489 PRO A N 1
ATOM 3868 C CA . PRO A 1 489 ? -20.417 26.624 4.915 1.00 84.50 489 PRO A CA 1
ATOM 3869 C C . PRO A 1 489 ? -19.882 27.988 4.422 1.00 84.50 489 PRO A C 1
ATOM 3871 O O . PRO A 1 489 ? -18.679 28.162 4.192 1.00 84.50 489 PRO A O 1
ATOM 3874 N N . PRO A 1 490 ? -20.745 28.999 4.204 1.00 83.69 490 PRO A N 1
ATOM 3875 C CA . PRO A 1 490 ? -20.314 30.366 3.905 1.00 83.69 490 PRO A CA 1
ATOM 3876 C C . PRO A 1 490 ? -19.434 30.979 5.010 1.00 83.69 490 PRO A C 1
ATOM 3878 O O . PRO A 1 490 ? -19.659 30.746 6.197 1.00 83.69 490 PRO A O 1
ATOM 3881 N N . LYS A 1 491 ? -18.494 31.866 4.635 1.00 87.81 491 LYS A N 1
ATOM 3882 C CA . LYS A 1 491 ? -17.608 32.586 5.583 1.00 87.81 491 LYS A CA 1
ATOM 3883 C C . LYS A 1 491 ? -18.377 33.294 6.706 1.00 87.81 491 LYS A C 1
ATOM 3885 O O . LYS A 1 491 ? -17.873 33.393 7.819 1.00 87.81 491 LYS A O 1
ATOM 3890 N N . SER A 1 492 ? -19.569 33.821 6.417 1.00 84.38 492 SER A N 1
ATOM 3891 C CA . SER A 1 492 ? -20.418 34.520 7.392 1.00 84.38 492 SER A CA 1
ATOM 3892 C C . SER A 1 492 ? -20.900 33.605 8.517 1.00 84.38 492 SER A C 1
ATOM 3894 O O . SER A 1 492 ? -20.935 34.041 9.663 1.00 84.38 492 SER A O 1
ATOM 3896 N N . ILE A 1 493 ? -21.209 32.341 8.206 1.00 82.62 493 ILE A N 1
ATOM 3897 C CA . ILE A 1 493 ? -21.601 31.329 9.195 1.00 82.62 493 ILE A CA 1
ATOM 3898 C C . ILE A 1 493 ? -20.441 31.070 10.155 1.00 82.62 493 ILE A C 1
ATOM 3900 O O . ILE A 1 493 ? -20.605 31.194 11.363 1.00 82.62 493 ILE A O 1
ATOM 3904 N N . ILE A 1 494 ? -19.248 30.823 9.607 1.00 87.19 494 ILE A N 1
ATOM 3905 C CA . ILE A 1 494 ? -18.042 30.544 10.399 1.00 87.19 494 ILE A CA 1
ATOM 3906 C C . ILE A 1 494 ? -17.664 31.756 11.261 1.00 87.19 494 ILE A C 1
ATOM 3908 O O . ILE A 1 494 ? -17.301 31.606 12.422 1.00 87.19 494 ILE A O 1
ATOM 3912 N N . LYS A 1 495 ? -17.763 32.982 10.725 1.00 86.12 495 LYS A N 1
ATOM 3913 C CA . LYS A 1 495 ? -17.493 34.211 11.493 1.00 86.12 495 LYS A CA 1
ATOM 3914 C C . LYS A 1 495 ? -18.452 34.409 12.665 1.00 86.12 495 LYS A C 1
ATOM 3916 O O . LYS A 1 495 ? -18.028 34.984 13.661 1.00 86.12 495 LYS A O 1
ATOM 3921 N N . GLU A 1 496 ? -19.710 33.987 12.545 1.00 80.44 496 GLU A N 1
ATOM 3922 C CA . GLU A 1 496 ? -20.654 34.039 13.666 1.00 80.44 496 GLU A CA 1
ATOM 3923 C C . GLU A 1 496 ? -20.326 32.954 14.696 1.00 80.44 496 GLU A C 1
ATOM 3925 O O . GLU A 1 496 ? -20.196 33.283 15.867 1.00 80.44 496 GLU A O 1
ATOM 3930 N N . GLY A 1 497 ? -20.064 31.713 14.263 1.00 80.12 497 GLY A N 1
ATOM 3931 C CA . GLY A 1 497 ? -19.651 30.623 15.160 1.00 80.12 497 GLY A CA 1
ATOM 3932 C C . GLY A 1 497 ? -18.364 30.932 15.933 1.00 80.12 497 GLY A C 1
ATOM 3933 O O . GLY A 1 497 ? -18.260 30.639 17.118 1.00 80.12 497 GLY A O 1
ATOM 3934 N N . LYS A 1 498 ? -17.410 31.645 15.314 1.00 81.00 498 LYS A N 1
ATOM 3935 C CA . LYS A 1 498 ? -16.207 32.159 15.995 1.00 81.00 498 LYS A CA 1
ATOM 3936 C C . LYS A 1 498 ? -16.508 33.057 17.198 1.00 81.00 498 LYS A C 1
ATOM 3938 O O . LYS A 1 498 ? -15.650 33.170 18.063 1.00 81.00 498 LYS A O 1
ATOM 3943 N N . LYS A 1 499 ? -17.653 33.746 17.242 1.00 77.06 499 LYS A N 1
ATOM 3944 C CA . LYS A 1 499 ? -18.001 34.646 18.358 1.00 77.06 499 LYS A CA 1
ATOM 3945 C C . LYS A 1 499 ? -18.434 33.889 19.605 1.00 77.06 499 LYS A C 1
ATOM 3947 O O . LYS A 1 499 ? -18.365 34.448 20.690 1.00 77.06 499 LYS A O 1
ATOM 3952 N N . GLU A 1 500 ? -18.852 32.639 19.445 1.00 69.94 500 GLU A N 1
ATOM 3953 C CA . GLU A 1 500 ? -19.134 31.737 20.563 1.00 69.94 500 GLU A CA 1
ATOM 3954 C C . GLU A 1 500 ? -17.840 31.162 21.160 1.00 69.94 500 GLU A C 1
ATOM 3956 O O . GLU A 1 500 ? -17.877 30.441 22.154 1.00 69.94 500 GLU A O 1
ATOM 3961 N N . ALA A 1 501 ? -16.681 31.504 20.579 1.00 71.44 501 ALA A N 1
ATOM 3962 C CA . ALA A 1 501 ? -15.392 31.133 21.120 1.00 71.44 501 ALA A CA 1
ATOM 3963 C C . ALA A 1 501 ? -15.009 31.946 22.341 1.00 71.44 501 ALA A C 1
ATOM 3965 O O . ALA A 1 501 ? -14.936 33.172 22.295 1.00 71.44 501 ALA A O 1
ATOM 3966 N N . PHE A 1 502 ? -14.663 31.232 23.404 1.00 74.44 502 PHE A N 1
ATOM 3967 C CA . PHE A 1 502 ? -14.109 31.810 24.610 1.00 74.44 502 PHE A CA 1
ATOM 3968 C C . PHE A 1 502 ? -12.602 31.547 24.693 1.00 74.44 502 PHE A C 1
ATOM 3970 O O . PHE A 1 502 ? -12.074 30.566 24.162 1.00 74.44 502 PHE A O 1
ATOM 3977 N N . LEU A 1 503 ? -11.888 32.474 25.326 1.00 76.62 503 LEU A N 1
ATOM 3978 C CA . LEU A 1 503 ? -10.467 32.334 25.625 1.00 76.62 503 LEU A CA 1
ATOM 3979 C C . LEU A 1 503 ? -10.308 31.752 27.029 1.00 76.62 503 LEU A C 1
ATOM 3981 O O . LEU A 1 503 ? -11.149 31.970 27.897 1.00 76.62 503 LEU A O 1
ATOM 3985 N N . THR A 1 504 ? -9.212 31.037 27.268 1.00 79.38 504 THR A N 1
ATOM 3986 C CA . THR A 1 504 ? -8.891 30.492 28.591 1.00 79.38 504 THR A CA 1
ATOM 3987 C C . THR A 1 504 ? -7.474 30.862 28.998 1.00 79.38 504 THR A C 1
ATOM 3989 O O . THR A 1 504 ? -6.574 30.893 28.156 1.00 79.38 504 THR A O 1
ATOM 3992 N N . CYS A 1 505 ? -7.245 31.083 30.293 1.00 80.06 505 CYS A N 1
ATOM 3993 C CA . CYS A 1 505 ? -5.898 31.227 30.840 1.00 80.06 505 CYS A CA 1
ATOM 3994 C C . CYS A 1 505 ? -5.050 29.989 30.496 1.00 80.06 505 CYS A C 1
ATOM 3996 O O . CYS A 1 505 ? -5.445 28.863 30.780 1.00 80.06 505 CYS A O 1
ATOM 3998 N N . THR A 1 506 ? -3.866 30.179 29.921 1.00 78.62 506 THR A N 1
ATOM 3999 C CA . THR A 1 506 ? -2.953 29.100 29.523 1.00 78.62 506 THR A CA 1
ATOM 4000 C C . THR A 1 506 ? -2.437 28.312 30.725 1.00 78.62 506 THR A C 1
ATOM 4002 O O . THR A 1 506 ? -2.222 27.112 30.611 1.00 78.62 506 THR A O 1
ATOM 4005 N N . ASN A 1 507 ? -2.286 28.963 31.884 1.00 78.50 507 ASN A N 1
ATOM 4006 C CA . ASN A 1 507 ? -1.889 28.273 33.107 1.00 78.50 507 ASN A CA 1
ATOM 4007 C C . ASN A 1 507 ? -3.085 27.603 33.794 1.00 78.50 507 ASN A C 1
ATOM 4009 O O . ASN A 1 507 ? -3.064 26.399 34.005 1.00 78.50 507 ASN A O 1
ATOM 4013 N N . CYS A 1 508 ? -4.133 28.354 34.156 1.00 76.94 508 CYS A N 1
ATOM 4014 C CA . CYS A 1 508 ? -5.204 27.865 35.040 1.00 76.94 508 CYS A CA 1
ATOM 4015 C C . CYS A 1 508 ? -6.548 27.554 34.361 1.00 76.94 508 CYS A C 1
ATOM 4017 O O . CYS A 1 508 ? -7.493 27.179 35.044 1.00 76.94 508 CYS A O 1
ATOM 4019 N N . SER A 1 509 ? -6.652 27.735 33.045 1.00 75.69 509 SER A N 1
ATOM 4020 C CA . SER A 1 509 ? -7.849 27.483 32.225 1.00 75.69 509 SER A CA 1
ATOM 4021 C C . SER A 1 509 ? -9.108 28.287 32.568 1.00 75.69 509 SER A C 1
ATOM 4023 O O . SER A 1 509 ? -10.145 28.050 31.955 1.00 75.69 509 SER A O 1
ATOM 4025 N N . LYS A 1 510 ? -9.031 29.285 33.464 1.00 77.31 510 LYS A N 1
ATOM 4026 C CA . LYS A 1 510 ? -10.136 30.231 33.707 1.00 77.31 510 LYS A CA 1
ATOM 4027 C C . LYS A 1 510 ? -10.600 30.880 32.405 1.00 77.31 510 LYS A C 1
ATOM 4029 O O . LYS A 1 510 ? -9.761 31.344 31.628 1.00 77.31 510 LYS A O 1
ATOM 4034 N N . ILE A 1 511 ? -11.915 30.908 32.205 1.00 78.25 511 ILE A N 1
ATOM 4035 C CA . ILE A 1 511 ? -12.563 31.427 31.001 1.00 78.25 511 ILE A CA 1
ATOM 4036 C C . ILE A 1 511 ? -12.587 32.961 31.050 1.00 78.25 511 ILE A C 1
ATOM 4038 O O . ILE A 1 511 ? -12.931 33.556 32.072 1.00 78.25 511 ILE A O 1
ATOM 4042 N N . ASP A 1 512 ? -12.234 33.599 29.942 1.00 80.31 512 ASP A N 1
ATOM 4043 C CA . ASP A 1 512 ? -12.307 35.050 29.771 1.00 80.31 512 ASP A CA 1
ATOM 4044 C C . ASP A 1 512 ? -13.752 35.554 29.916 1.00 80.31 512 ASP A C 1
ATOM 4046 O O . ASP A 1 512 ? -14.685 34.972 29.367 1.00 80.31 512 ASP A O 1
ATOM 4050 N N . GLY A 1 513 ? -13.951 36.609 30.703 1.00 75.44 513 GLY A N 1
ATOM 4051 C CA . GLY A 1 513 ? -15.260 37.161 31.060 1.00 75.44 513 GLY A CA 1
ATOM 4052 C C . GLY A 1 513 ? -16.009 36.411 32.172 1.00 75.44 513 GLY A C 1
ATOM 4053 O O . GLY A 1 513 ? -16.918 36.982 32.776 1.00 75.44 513 GLY A O 1
ATOM 4054 N N . SER A 1 514 ? -15.626 35.173 32.512 1.00 72.94 514 SER A N 1
ATOM 4055 C CA . SER A 1 514 ? -16.248 34.435 33.624 1.00 72.94 514 SER A CA 1
ATOM 4056 C C . SER A 1 514 ? -15.821 35.019 34.977 1.00 72.94 514 SER A C 1
ATOM 4058 O O . SER A 1 514 ? -14.634 35.225 35.233 1.00 72.94 514 SER A O 1
ATOM 4060 N N . GLY A 1 515 ? -16.787 35.346 35.843 1.00 67.50 515 GLY A N 1
ATOM 4061 C CA . GLY A 1 515 ? -16.512 35.887 37.183 1.00 67.50 515 GLY A CA 1
ATOM 4062 C C . GLY A 1 515 ? -15.673 37.177 37.201 1.00 67.50 515 GLY A C 1
ATOM 4063 O O . GLY A 1 515 ? -14.918 37.387 38.146 1.00 67.50 515 GLY A O 1
ATOM 4064 N N . GLY A 1 516 ? -15.744 38.006 36.149 1.00 73.88 516 GLY A N 1
ATOM 4065 C CA . GLY A 1 516 ? -14.942 39.234 36.019 1.00 73.88 516 GLY A CA 1
ATOM 4066 C C . GLY A 1 516 ? -13.473 39.007 35.632 1.00 73.88 516 GLY A C 1
ATOM 4067 O O . GLY A 1 516 ? -12.664 39.927 35.718 1.00 73.88 516 GLY A O 1
ATOM 4068 N N . CYS A 1 517 ? -13.107 37.790 35.221 1.00 78.38 517 CYS A N 1
ATOM 4069 C CA . CYS A 1 517 ? -11.758 37.459 34.773 1.00 78.38 517 CYS A CA 1
ATOM 4070 C C . CYS A 1 517 ? -11.462 38.091 33.404 1.00 78.38 517 CYS A C 1
ATOM 4072 O O . CYS A 1 517 ? -12.068 37.701 32.415 1.00 78.38 517 CYS A O 1
ATOM 4074 N N . GLU A 1 518 ? -10.491 39.001 33.330 1.00 86.94 518 GLU A N 1
ATOM 4075 C CA . GLU A 1 518 ? -9.983 39.553 32.066 1.00 86.94 518 GLU A CA 1
ATOM 4076 C C . GLU A 1 518 ? -8.594 38.974 31.765 1.00 86.94 518 GLU A C 1
ATOM 4078 O O . GLU A 1 518 ? -7.649 39.124 32.550 1.00 86.94 518 GLU A O 1
ATOM 4083 N N . LEU A 1 519 ? -8.458 38.278 30.636 1.00 86.75 519 LEU A N 1
ATOM 4084 C CA . LEU A 1 519 ? -7.197 37.649 30.260 1.00 86.75 519 LEU A CA 1
ATOM 4085 C C . LEU A 1 519 ? -6.214 38.638 29.626 1.00 86.75 519 LEU A C 1
ATOM 4087 O O . LEU A 1 519 ? -6.484 39.293 28.620 1.00 86.75 519 LEU A O 1
ATOM 4091 N N . LYS A 1 520 ? -4.990 38.656 30.156 1.00 87.50 520 LYS A N 1
ATOM 4092 C CA . LYS A 1 520 ? -3.869 39.451 29.646 1.00 87.50 520 LYS A CA 1
ATOM 4093 C C . LYS A 1 520 ? -2.957 38.589 28.784 1.00 87.50 520 LYS A C 1
ATOM 4095 O O . LYS A 1 520 ? -2.681 37.439 29.115 1.00 87.50 520 LYS A O 1
ATOM 4100 N N . ARG A 1 521 ? -2.459 39.137 27.677 1.00 88.50 521 ARG A N 1
ATOM 4101 C CA . ARG A 1 521 ? -1.516 38.430 26.794 1.00 88.50 521 ARG A CA 1
ATOM 4102 C C . ARG A 1 521 ? -0.093 38.572 27.311 1.00 88.50 521 ARG A C 1
ATOM 4104 O O . ARG A 1 521 ? 0.257 39.607 27.871 1.00 88.50 521 ARG A O 1
ATOM 4111 N N . CYS A 1 522 ? 0.746 37.570 27.062 1.00 87.38 522 CYS A N 1
ATOM 4112 C CA . CYS A 1 522 ? 2.187 37.738 27.237 1.00 87.38 522 CYS A CA 1
ATOM 4113 C C . CYS A 1 522 ? 2.695 38.879 26.339 1.00 87.38 522 CYS A C 1
ATOM 4115 O O . CYS A 1 522 ? 2.467 38.857 25.131 1.00 87.38 522 CYS A O 1
ATOM 4117 N N . GLU A 1 523 ? 3.401 39.853 26.912 1.00 86.94 523 GLU A N 1
ATOM 4118 C CA . GLU A 1 523 ? 3.842 41.060 26.195 1.00 86.94 523 GLU A CA 1
ATOM 4119 C C . GLU A 1 523 ? 4.824 40.753 25.056 1.00 86.94 523 GLU A C 1
ATOM 4121 O O . GLU A 1 523 ? 4.761 41.386 24.001 1.00 86.94 523 GLU A O 1
ATOM 4126 N N . LYS A 1 524 ? 5.669 39.729 25.240 1.00 85.31 524 LYS A N 1
ATOM 4127 C CA . LYS A 1 524 ? 6.684 39.311 24.266 1.00 85.31 524 LYS A CA 1
ATOM 4128 C C . LYS A 1 524 ? 6.082 38.502 23.112 1.00 85.31 524 LYS A C 1
ATOM 4130 O O . LYS A 1 524 ? 6.124 38.936 21.966 1.00 85.31 524 LYS A O 1
ATOM 4135 N N . CYS A 1 525 ? 5.492 37.336 23.398 1.00 83.06 525 CYS A N 1
ATOM 4136 C CA . CYS A 1 525 ? 5.014 36.438 22.339 1.00 83.06 525 CYS A CA 1
ATOM 4137 C C . CYS A 1 525 ? 3.589 36.724 21.852 1.00 83.06 525 CYS A C 1
ATOM 4139 O O . CYS A 1 525 ? 3.246 36.343 20.740 1.00 83.06 525 CYS A O 1
ATOM 4141 N N . LYS A 1 526 ? 2.744 37.360 22.676 1.00 84.62 526 LYS A N 1
ATOM 4142 C CA . LYS A 1 526 ? 1.329 37.688 22.400 1.00 84.62 526 LYS A CA 1
ATOM 4143 C C . LYS A 1 526 ? 0.404 36.500 22.074 1.00 84.62 526 LYS A C 1
ATOM 4145 O O . LYS A 1 526 ? -0.752 36.728 21.722 1.00 84.62 526 LYS A O 1
ATOM 4150 N N . ILE A 1 527 ? 0.880 35.262 22.235 1.00 78.19 527 ILE A N 1
ATOM 4151 C CA . ILE A 1 527 ? 0.163 34.021 21.887 1.00 78.19 527 ILE A CA 1
ATOM 4152 C C . ILE A 1 527 ? -0.563 33.386 23.075 1.00 78.19 527 ILE A C 1
ATOM 4154 O O . ILE A 1 527 ? -1.648 32.832 22.905 1.00 78.19 527 ILE A O 1
ATOM 4158 N N . VAL A 1 528 ? 0.039 33.432 24.265 1.00 79.19 528 VAL A N 1
ATOM 4159 C CA . VAL A 1 528 ? -0.524 32.847 25.492 1.00 79.19 528 VAL A CA 1
ATOM 4160 C C . VAL A 1 528 ? -1.224 33.909 26.336 1.00 79.19 528 VAL A C 1
ATOM 4162 O O . VAL A 1 528 ? -0.859 35.090 26.296 1.00 79.19 528 VAL A O 1
ATOM 4165 N N . TYR A 1 529 ? -2.217 33.472 27.107 1.00 84.88 529 TYR A N 1
ATOM 4166 C CA . TYR A 1 529 ? -3.124 34.325 27.872 1.00 84.88 529 TYR A CA 1
ATOM 4167 C C . TYR A 1 529 ? -3.068 33.957 29.355 1.00 84.88 529 TYR A C 1
ATOM 4169 O O . TYR A 1 529 ? -3.056 32.781 29.700 1.00 84.88 529 TYR A O 1
ATOM 4177 N N . TYR A 1 530 ? -3.075 34.941 30.248 1.00 85.56 530 TYR A N 1
ATOM 4178 C CA . TYR A 1 530 ? -3.039 34.729 31.692 1.00 85.56 530 TYR A CA 1
ATOM 4179 C C . TYR A 1 530 ? -4.072 35.602 32.396 1.00 85.56 530 TYR A C 1
ATOM 4181 O O . TYR A 1 530 ? -4.187 36.789 32.107 1.00 85.56 530 TYR A O 1
ATOM 4189 N N . CYS A 1 531 ? -4.792 35.034 33.363 1.00 88.62 531 CYS A N 1
ATOM 4190 C CA . CYS A 1 531 ? -5.722 35.799 34.199 1.00 88.62 531 CYS A CA 1
ATOM 4191 C C . CYS A 1 531 ? -5.012 36.678 35.241 1.00 88.62 531 CYS A C 1
ATOM 4193 O O . CYS A 1 531 ? -5.612 37.589 35.800 1.00 88.62 531 CYS A O 1
ATOM 4195 N N . SER A 1 532 ? -3.743 36.394 35.554 1.00 88.94 532 SER A N 1
ATOM 4196 C CA . SER A 1 532 ? -2.960 37.129 36.550 1.00 88.94 532 SER A CA 1
ATOM 4197 C C . SER A 1 532 ? -1.457 37.008 36.289 1.00 88.94 532 SER A C 1
ATOM 4199 O O . SER A 1 532 ? -1.006 36.110 35.571 1.00 88.94 532 SER A O 1
ATOM 4201 N N . ARG A 1 533 ? -0.666 37.896 36.910 1.00 89.94 533 ARG A N 1
ATOM 4202 C CA . ARG A 1 533 ? 0.804 37.806 36.891 1.00 89.94 533 ARG A CA 1
ATOM 4203 C C . ARG A 1 533 ? 1.313 36.531 37.566 1.00 89.94 533 ARG A C 1
ATOM 4205 O O . ARG A 1 533 ? 2.317 35.986 37.123 1.00 89.94 533 ARG A O 1
ATOM 4212 N N . ASP A 1 534 ? 0.618 36.030 38.583 1.00 89.38 534 ASP A N 1
ATOM 4213 C CA . ASP A 1 534 ? 1.019 34.804 39.284 1.00 89.38 534 ASP A CA 1
ATOM 4214 C C . ASP A 1 534 ? 0.888 33.578 38.378 1.00 89.38 534 ASP A C 1
ATOM 4216 O O . ASP A 1 534 ? 1.820 32.785 38.277 1.00 89.38 534 ASP A O 1
ATOM 4220 N N . CYS A 1 535 ? -0.198 33.498 37.598 1.00 85.38 535 CYS A N 1
ATOM 4221 C CA . CYS A 1 535 ? -0.359 32.460 36.579 1.00 85.38 535 CYS A CA 1
ATOM 4222 C C . CYS A 1 535 ? 0.722 32.516 35.491 1.00 85.38 535 CYS A C 1
ATOM 4224 O O . CYS A 1 535 ? 1.113 31.479 34.962 1.00 85.38 535 CYS A O 1
ATOM 4226 N N . GLN A 1 536 ? 1.209 33.711 35.146 1.00 88.06 536 GLN A N 1
ATOM 4227 C CA . GLN A 1 536 ? 2.329 33.848 34.219 1.00 88.06 536 GLN A CA 1
ATOM 4228 C C . GLN A 1 536 ? 3.645 33.366 34.842 1.00 88.06 536 GLN A C 1
ATOM 4230 O O . GLN A 1 536 ? 4.404 32.685 34.160 1.00 88.06 536 GLN A O 1
ATOM 4235 N N . LYS A 1 537 ? 3.920 33.711 36.110 1.00 88.94 537 LYS A N 1
ATOM 4236 C CA . LYS A 1 537 ? 5.139 33.297 36.827 1.00 88.94 537 LYS A CA 1
ATOM 4237 C C . LYS A 1 537 ? 5.218 31.782 36.993 1.00 88.94 537 LYS A C 1
ATOM 4239 O O . LYS A 1 537 ? 6.264 31.208 36.726 1.00 88.94 537 LYS A O 1
ATOM 4244 N N . GLU A 1 538 ? 4.117 31.145 37.379 1.00 85.19 538 GLU A N 1
ATOM 4245 C CA . GLU A 1 538 ? 4.050 29.691 37.559 1.00 85.19 538 GLU A CA 1
ATOM 4246 C C . GLU A 1 538 ? 4.300 28.942 36.241 1.00 85.19 538 GLU A C 1
ATOM 4248 O O . GLU A 1 538 ? 5.076 27.992 36.192 1.00 85.19 538 GLU A O 1
ATOM 4253 N N . HIS A 1 539 ? 3.725 29.425 35.135 1.00 81.12 539 HIS A N 1
ATOM 4254 C CA . HIS A 1 539 ? 3.938 28.832 33.813 1.00 81.12 539 HIS A CA 1
ATOM 4255 C C . HIS A 1 539 ? 5.276 29.239 33.159 1.00 81.12 539 HIS A C 1
ATOM 4257 O O . HIS A 1 539 ? 5.654 28.691 32.120 1.00 81.12 539 HIS A O 1
ATOM 4263 N N . TRP A 1 540 ? 6.015 30.197 33.731 1.00 85.25 540 TRP A N 1
ATOM 4264 C CA . TRP A 1 540 ? 7.186 30.799 33.087 1.00 85.25 540 TRP A CA 1
ATOM 4265 C C . TRP A 1 540 ? 8.305 29.797 32.810 1.00 85.25 540 TRP A C 1
ATOM 4267 O O . TRP A 1 540 ? 8.913 29.855 31.742 1.00 85.25 540 TRP A O 1
ATOM 4277 N N . GLU A 1 541 ? 8.543 28.854 33.723 1.00 78.81 541 GLU A N 1
ATOM 4278 C CA . GLU A 1 541 ? 9.599 27.846 33.577 1.00 78.81 541 GLU A CA 1
ATOM 4279 C C . GLU A 1 541 ? 9.437 27.004 32.306 1.00 78.81 541 GLU A C 1
ATOM 4281 O O . GLU A 1 541 ? 10.424 26.707 31.633 1.00 78.81 541 GLU A O 1
ATOM 4286 N N . VAL A 1 542 ? 8.191 26.714 31.925 1.00 72.12 542 VAL A N 1
ATOM 4287 C CA . VAL A 1 542 ? 7.856 26.012 30.681 1.00 72.12 542 VAL A CA 1
ATOM 4288 C C . VAL A 1 542 ? 7.854 26.990 29.503 1.00 72.12 542 VAL A C 1
ATOM 4290 O O . VAL A 1 542 ? 8.511 26.760 28.486 1.00 72.12 542 VAL A O 1
ATOM 4293 N N . HIS A 1 543 ? 7.169 28.127 29.651 1.00 80.25 543 HIS A N 1
ATOM 4294 C CA . HIS A 1 543 ? 6.927 29.069 28.559 1.00 80.25 543 HIS A CA 1
ATOM 4295 C C . HIS A 1 543 ? 8.188 29.780 28.040 1.00 80.25 543 HIS A C 1
ATOM 4297 O O . HIS A 1 543 ? 8.280 30.072 26.845 1.00 80.25 543 HIS A O 1
ATOM 4303 N N . LYS A 1 544 ? 9.167 30.077 28.907 1.00 82.75 544 LYS A N 1
ATOM 4304 C CA . LYS A 1 544 ? 10.345 30.900 28.568 1.00 82.75 544 LYS A CA 1
ATOM 4305 C C . LYS A 1 544 ? 11.140 30.366 27.378 1.00 82.75 544 LYS A C 1
ATOM 4307 O O . LYS A 1 544 ? 11.659 31.152 26.592 1.00 82.75 544 LYS A O 1
ATOM 4312 N N . THR A 1 545 ? 11.181 29.044 27.215 1.00 74.50 545 THR A N 1
ATOM 4313 C CA . THR A 1 545 ? 11.912 28.358 26.136 1.00 74.50 545 THR A CA 1
ATOM 4314 C C . THR A 1 545 ? 11.300 28.589 24.750 1.00 74.50 545 THR A C 1
ATOM 4316 O O . THR A 1 545 ? 11.990 28.479 23.740 1.00 74.50 545 THR A O 1
ATOM 4319 N N . GLN A 1 546 ? 10.021 28.962 24.698 1.00 70.69 546 GLN A N 1
ATOM 4320 C CA . GLN A 1 546 ? 9.232 29.114 23.471 1.00 70.69 546 GLN A CA 1
ATOM 4321 C C . GLN A 1 546 ? 8.745 30.555 23.257 1.00 70.69 546 GLN A C 1
ATOM 4323 O O . GLN A 1 546 ? 8.104 30.869 22.255 1.00 70.69 546 GLN A O 1
ATOM 4328 N N . CYS A 1 547 ? 9.032 31.456 24.199 1.00 82.19 547 CYS A N 1
ATOM 4329 C CA . CYS A 1 547 ? 8.569 32.836 24.169 1.00 82.19 547 CYS A CA 1
ATOM 4330 C C . CYS A 1 547 ? 9.439 33.699 23.233 1.00 82.19 547 CYS A C 1
ATOM 4332 O O . CYS A 1 547 ? 10.503 34.195 23.627 1.00 82.19 547 CYS A O 1
ATOM 4334 N N . GLN A 1 548 ? 8.973 33.896 21.995 1.00 78.62 548 GLN A N 1
ATOM 4335 C CA . GLN A 1 548 ? 9.658 34.667 20.947 1.00 78.62 548 GLN A CA 1
ATOM 4336 C C . GLN A 1 548 ? 8.766 35.777 20.376 1.00 78.62 548 GLN A C 1
ATOM 4338 O O . GLN A 1 548 ? 7.540 35.678 20.412 1.00 78.62 548 GLN A O 1
ATOM 4343 N N . GLU A 1 549 ? 9.382 36.840 19.861 1.00 78.81 549 GLU A N 1
ATOM 4344 C CA . GLU A 1 549 ? 8.678 37.915 19.153 1.00 78.81 549 GLU A CA 1
ATOM 4345 C C . GLU A 1 549 ? 8.315 37.486 17.722 1.00 78.81 549 GLU A C 1
ATOM 4347 O O . GLU A 1 549 ? 8.882 36.541 17.180 1.00 78.81 549 GLU A O 1
ATOM 4352 N N . GLY A 1 550 ? 7.344 38.161 17.100 1.00 68.56 550 GLY A N 1
ATOM 4353 C CA . GLY A 1 550 ? 6.987 37.913 15.695 1.00 68.56 550 GLY A CA 1
ATOM 4354 C C . GLY A 1 550 ? 6.153 36.651 15.425 1.00 68.56 550 GLY A C 1
ATOM 4355 O O . GLY A 1 550 ? 5.901 36.330 14.269 1.00 68.56 550 GLY A O 1
ATOM 4356 N N . LEU A 1 551 ? 5.655 35.953 16.454 1.00 67.38 551 LEU A N 1
ATOM 4357 C CA . LEU A 1 551 ? 4.883 34.707 16.290 1.00 67.38 551 LEU A CA 1
ATOM 4358 C C . LEU A 1 551 ? 3.410 34.904 15.841 1.00 67.38 551 LEU A C 1
ATOM 4360 O O . LEU A 1 551 ? 2.678 33.929 15.623 1.00 67.38 551 LEU A O 1
ATOM 4364 N N . GLY A 1 552 ? 2.970 36.156 15.679 1.00 74.56 552 GLY A N 1
ATOM 4365 C CA . GLY A 1 552 ? 1.629 36.514 15.207 1.00 74.56 552 GLY A CA 1
ATOM 4366 C C . GLY A 1 552 ? 0.522 36.230 16.229 1.00 74.56 552 GLY A C 1
ATOM 4367 O O . GLY A 1 552 ? 0.683 36.467 17.423 1.00 74.56 552 GLY A O 1
ATOM 4368 N N . THR A 1 553 ? -0.634 35.753 15.758 1.00 73.31 553 THR A N 1
ATOM 4369 C CA . THR A 1 553 ? -1.824 35.463 16.587 1.00 73.31 553 THR A CA 1
ATOM 4370 C C . THR A 1 553 ? -1.917 34.004 17.058 1.00 73.31 553 THR A C 1
ATOM 4372 O O . THR A 1 553 ? -2.894 33.632 17.710 1.00 73.31 553 THR A O 1
ATOM 4375 N N . GLY A 1 554 ? -0.909 33.172 16.767 1.00 81.00 554 GLY A N 1
ATOM 4376 C CA . GLY A 1 554 ? -0.912 31.749 17.120 1.00 81.00 554 GLY A CA 1
ATOM 4377 C C . GLY A 1 554 ? -1.970 30.935 16.362 1.00 81.00 554 GLY A C 1
ATOM 4378 O O . GLY A 1 554 ? -2.469 31.354 15.319 1.00 81.00 554 GLY A O 1
ATOM 4379 N N . ILE A 1 555 ? -2.324 29.761 16.894 1.00 86.12 555 ILE A N 1
ATOM 4380 C CA . ILE A 1 555 ? -3.367 28.893 16.318 1.00 86.12 555 ILE A CA 1
ATOM 4381 C C . ILE A 1 555 ? -4.780 29.203 16.841 1.00 86.12 555 ILE A C 1
ATOM 4383 O O . ILE A 1 555 ? -5.755 28.702 16.284 1.00 86.12 555 ILE A O 1
ATOM 4387 N N . GLN A 1 556 ? -4.929 30.080 17.845 1.00 85.88 556 GLN A N 1
ATOM 4388 C CA . GLN A 1 556 ? -6.225 30.420 18.460 1.00 85.88 556 GLN A CA 1
ATOM 4389 C C . GLN A 1 556 ? -7.306 30.831 17.444 1.00 85.88 556 GLN A C 1
ATOM 4391 O O . GLN A 1 556 ? -8.398 30.259 17.480 1.00 85.88 556 GLN A O 1
ATOM 4396 N N . PRO A 1 557 ? -7.048 31.750 16.489 1.00 89.00 557 PRO A N 1
ATOM 4397 C CA . PRO A 1 557 ? -8.075 32.167 15.534 1.00 89.00 557 PRO A CA 1
ATOM 4398 C C . PRO A 1 557 ? -8.459 31.074 14.530 1.00 89.00 557 PRO A C 1
ATOM 4400 O O . PRO A 1 557 ? -9.538 31.161 13.931 1.00 89.00 557 PRO A O 1
ATOM 4403 N N . LEU A 1 558 ? -7.571 30.093 14.322 1.00 92.88 558 LEU A N 1
ATOM 4404 C CA . LEU A 1 558 ? -7.775 28.942 13.444 1.00 92.88 558 LEU A CA 1
ATOM 4405 C C . LEU A 1 558 ? -8.596 27.872 14.160 1.00 92.88 558 LEU A C 1
ATOM 4407 O O . LEU A 1 558 ? -9.576 27.407 13.593 1.00 92.88 558 LEU A O 1
ATOM 4411 N N . ILE A 1 559 ? -8.280 27.561 15.423 1.00 92.38 559 ILE A N 1
ATOM 4412 C CA . ILE A 1 559 ? -9.092 26.649 16.238 1.00 92.38 559 ILE A CA 1
ATOM 4413 C C . ILE A 1 559 ? -10.504 27.203 16.412 1.00 92.38 559 ILE A C 1
ATOM 4415 O O . ILE A 1 559 ? -11.455 26.482 16.142 1.00 92.38 559 ILE A O 1
ATOM 4419 N N . ALA A 1 560 ? -10.659 28.498 16.715 1.00 90.50 560 ALA A N 1
ATOM 4420 C CA . ALA A 1 560 ? -11.975 29.142 16.760 1.00 90.50 560 ALA A CA 1
ATOM 4421 C C . ALA A 1 560 ? -12.735 29.028 15.420 1.00 90.50 560 ALA A C 1
ATOM 4423 O O . ALA A 1 560 ? -13.956 28.894 15.407 1.00 90.50 560 ALA A O 1
ATOM 4424 N N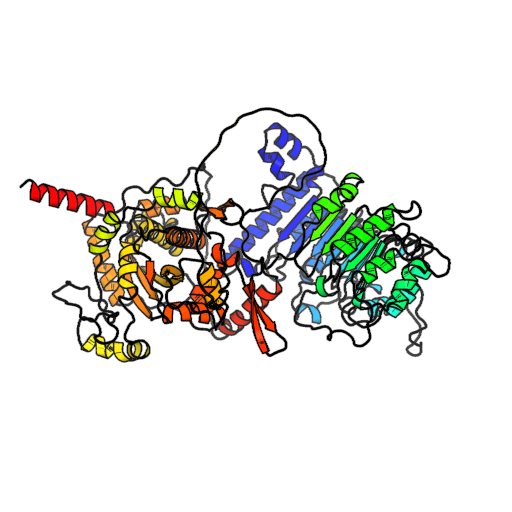 . ALA A 1 561 ? -12.031 29.066 14.279 1.00 93.44 561 ALA A N 1
ATOM 4425 C CA . ALA A 1 561 ? -12.638 28.836 12.964 1.00 93.44 561 ALA A CA 1
ATOM 4426 C C . ALA A 1 561 ? -13.067 27.391 12.757 1.00 93.44 561 ALA A C 1
ATOM 4428 O O . ALA A 1 561 ? -14.122 27.151 12.184 1.00 93.44 561 ALA A O 1
ATOM 4429 N N . PHE A 1 562 ? -12.224 26.457 13.191 1.00 94.25 562 PHE A N 1
ATOM 4430 C CA . PHE A 1 562 ? -12.445 25.031 13.059 1.00 94.25 562 PHE A CA 1
ATOM 4431 C C . PHE A 1 562 ? -13.670 24.606 13.872 1.00 94.25 562 PHE A C 1
ATOM 4433 O O . PHE A 1 562 ? -14.594 24.019 13.320 1.00 94.25 562 PHE A O 1
ATOM 4440 N N . VAL A 1 563 ? -13.713 24.961 15.159 1.00 89.69 563 VAL A N 1
ATOM 4441 C CA . VAL A 1 563 ? -14.827 24.607 16.055 1.00 89.69 563 VAL A CA 1
ATOM 4442 C C . VAL A 1 563 ? -16.097 25.399 15.745 1.00 89.69 563 VAL A C 1
ATOM 4444 O O . VAL A 1 563 ? -17.186 24.869 15.902 1.00 89.69 563 VAL A O 1
ATOM 4447 N N . GLY A 1 564 ? -15.973 26.637 15.250 1.00 86.94 564 GLY A N 1
ATOM 4448 C CA . GLY A 1 564 ? -17.102 27.456 14.797 1.00 86.94 564 GLY A CA 1
ATOM 4449 C C . GLY A 1 564 ? -17.608 27.110 13.391 1.00 86.94 564 GLY A C 1
ATOM 4450 O O . GLY A 1 564 ? -18.504 27.783 12.877 1.00 86.94 564 GLY A O 1
ATOM 4451 N N . ASN A 1 565 ? -17.020 26.108 12.731 1.00 90.25 565 ASN A N 1
ATOM 4452 C CA . ASN A 1 565 ? -17.477 25.606 11.443 1.00 90.25 565 ASN A CA 1
ATOM 4453 C C . ASN A 1 565 ? -18.384 24.386 11.672 1.00 90.25 565 ASN A C 1
ATOM 4455 O O . ASN A 1 565 ? -17.874 23.346 12.081 1.00 90.25 565 ASN A O 1
ATOM 4459 N N . PRO A 1 566 ? -19.692 24.463 11.361 1.00 84.56 566 PRO A N 1
ATOM 4460 C CA . PRO A 1 566 ? -20.653 23.415 11.717 1.00 84.56 566 PRO A CA 1
ATOM 4461 C C . PRO A 1 566 ? -20.323 22.046 11.110 1.00 84.56 566 PRO A C 1
ATOM 4463 O O . PRO A 1 566 ? -20.534 21.019 11.751 1.00 84.56 566 PRO A O 1
ATOM 4466 N N . MET A 1 567 ? -19.751 22.024 9.905 1.00 87.88 567 MET A N 1
ATOM 4467 C CA . MET A 1 567 ? -19.365 20.786 9.236 1.00 87.88 567 MET A CA 1
ATOM 4468 C C . MET A 1 567 ? -18.095 20.192 9.858 1.00 87.88 567 MET A C 1
ATOM 4470 O O . MET A 1 567 ? -18.095 19.022 10.230 1.00 87.88 567 MET A O 1
ATOM 4474 N N . LEU A 1 568 ? -17.031 20.985 10.050 1.00 92.31 568 LEU A N 1
ATOM 4475 C CA . LEU A 1 568 ? -15.804 20.485 10.695 1.00 92.31 568 LEU A CA 1
ATOM 4476 C C . LEU A 1 568 ? -16.058 20.068 12.149 1.00 92.31 568 LEU A C 1
ATOM 4478 O O . LEU A 1 568 ? -15.506 19.071 12.608 1.00 92.31 568 LEU A O 1
ATOM 4482 N N . GLN A 1 569 ? -16.932 20.793 12.846 1.00 89.44 569 GLN A N 1
ATOM 4483 C CA . GLN A 1 569 ? -17.389 20.454 14.185 1.00 89.44 569 GLN A CA 1
ATOM 4484 C C . GLN A 1 569 ? -18.132 19.114 14.199 1.00 89.44 569 GLN A C 1
ATOM 4486 O O . GLN A 1 569 ? -17.846 18.292 15.062 1.00 89.44 569 GLN A O 1
ATOM 4491 N N . HIS A 1 570 ? -19.032 18.850 13.246 1.00 88.75 570 HIS A N 1
ATOM 4492 C CA . HIS A 1 570 ? -19.707 17.552 13.135 1.00 88.75 570 HIS A CA 1
ATOM 4493 C C . HIS A 1 570 ? -18.709 16.402 12.912 1.00 88.75 570 HIS A C 1
ATOM 4495 O O . HIS A 1 570 ? -18.745 15.408 13.633 1.00 88.75 570 HIS A O 1
ATOM 4501 N N . TYR A 1 571 ? -17.742 16.548 12.000 1.00 92.88 571 TYR A N 1
ATOM 4502 C CA . TYR A 1 571 ? -16.719 15.510 11.801 1.00 92.88 571 TYR A CA 1
ATOM 4503 C C . TYR A 1 571 ? -15.792 15.330 13.007 1.00 92.88 571 TYR A C 1
ATOM 4505 O O . TYR A 1 571 ? -15.330 14.218 13.253 1.00 92.88 571 TYR A O 1
ATOM 4513 N N . LEU A 1 572 ? -15.547 16.383 13.790 1.00 94.44 572 LEU A N 1
ATOM 4514 C CA . LEU A 1 572 ? -14.851 16.256 15.068 1.00 94.44 572 LEU A CA 1
ATOM 4515 C C . LEU A 1 572 ? -15.692 15.481 16.093 1.00 94.44 572 LEU A C 1
ATOM 4517 O O . LEU A 1 572 ? -15.153 14.643 16.805 1.00 94.44 572 LEU A O 1
ATOM 4521 N N . GLN A 1 573 ? -17.010 15.678 16.137 1.00 95.06 573 GLN A N 1
ATOM 4522 C CA . GLN A 1 573 ? -17.885 14.854 16.976 1.00 95.06 573 GLN A CA 1
ATOM 4523 C C . GLN A 1 573 ? -17.873 13.379 16.540 1.00 95.06 573 GLN A C 1
ATOM 4525 O O . GLN A 1 573 ? -17.749 12.503 17.394 1.00 95.06 573 GLN A O 1
ATOM 4530 N N . LEU A 1 574 ? -17.920 13.094 15.230 1.00 91.56 574 LEU A N 1
ATOM 4531 C CA . LEU A 1 574 ? -17.788 11.730 14.695 1.00 91.56 574 LEU A CA 1
ATOM 4532 C C . LEU A 1 574 ? -16.454 11.090 15.076 1.00 91.56 574 LEU A C 1
ATOM 4534 O O . LEU A 1 574 ? -16.420 9.943 15.515 1.00 91.56 574 LEU A O 1
ATOM 4538 N N . LEU A 1 575 ? -15.364 11.845 14.939 1.00 93.62 575 LEU A N 1
ATOM 4539 C CA . LEU A 1 575 ? -14.028 11.415 15.331 1.00 93.62 575 LEU A CA 1
ATOM 4540 C C . LEU A 1 575 ? -13.998 10.988 16.802 1.00 93.62 575 LEU A C 1
ATOM 4542 O O . LEU A 1 575 ? -13.542 9.892 17.104 1.00 93.62 575 LEU A O 1
ATOM 4546 N N . LEU A 1 576 ? -14.551 11.807 17.700 1.00 93.06 576 LEU A N 1
ATOM 4547 C CA . LEU A 1 576 ? -14.622 11.502 19.132 1.00 93.06 576 LEU A CA 1
ATOM 4548 C C . LEU A 1 576 ? -15.557 10.317 19.429 1.00 93.06 576 LEU A C 1
ATOM 4550 O O . LEU A 1 576 ? -15.239 9.494 20.282 1.00 93.06 576 LEU A O 1
ATOM 4554 N N . CYS A 1 577 ? -16.674 10.174 18.707 1.00 91.62 577 CYS A N 1
ATOM 4555 C CA . CYS A 1 577 ? -17.561 9.013 18.843 1.00 91.62 577 CYS A CA 1
ATOM 4556 C C . CYS A 1 577 ? -16.867 7.692 18.506 1.00 91.62 577 CYS A C 1
ATOM 4558 O O . CYS A 1 577 ? -17.180 6.659 19.102 1.00 91.62 577 CYS A O 1
ATOM 4560 N N . TRP A 1 578 ? -15.976 7.703 17.517 1.00 89.12 578 TRP A N 1
ATOM 4561 C CA . TRP A 1 578 ? -15.211 6.527 17.118 1.00 89.12 578 TRP A CA 1
ATOM 4562 C C . TRP A 1 578 ? -14.022 6.281 18.032 1.00 89.12 578 TRP A C 1
ATOM 4564 O O . TRP A 1 578 ? -13.804 5.144 18.432 1.00 89.12 578 TRP A O 1
ATOM 4574 N N . GLU A 1 579 ? -13.320 7.339 18.420 1.00 85.81 579 GLU A N 1
ATOM 4575 C CA . GLU A 1 579 ? -12.166 7.268 19.312 1.00 85.81 579 GLU A CA 1
ATOM 4576 C C . GLU A 1 579 ? -12.540 6.739 20.708 1.00 85.81 579 GLU A C 1
ATOM 4578 O O . GLU A 1 579 ? -11.854 5.881 21.250 1.00 85.81 579 GLU A O 1
ATOM 4583 N N . PHE A 1 580 ? -13.663 7.193 21.275 1.00 85.81 580 PHE A N 1
ATOM 4584 C CA . PHE A 1 580 ? -14.161 6.720 22.575 1.00 85.81 580 PHE A CA 1
ATOM 4585 C C . PHE A 1 580 ? -15.197 5.594 22.473 1.00 85.81 580 PHE A C 1
ATOM 4587 O O . PHE A 1 580 ? -15.810 5.228 23.475 1.00 85.81 580 PHE A O 1
ATOM 4594 N N . LEU A 1 581 ? -15.439 5.069 21.268 1.00 87.50 581 LEU A N 1
ATOM 4595 C CA . LEU A 1 581 ? -16.426 4.014 21.005 1.00 87.50 581 LEU A CA 1
ATOM 4596 C C . LEU A 1 581 ? -17.857 4.337 21.479 1.00 87.50 581 LEU A C 1
ATOM 4598 O O . LEU A 1 581 ? -18.657 3.428 21.692 1.00 87.50 581 LEU A O 1
ATOM 4602 N N . PHE A 1 582 ? -18.228 5.616 21.588 1.00 89.81 582 PHE A N 1
ATOM 4603 C CA . PHE A 1 582 ? -19.568 6.032 22.021 1.00 89.81 582 PHE A CA 1
ATOM 4604 C C . PHE A 1 582 ? -20.684 5.440 21.154 1.00 89.81 582 PHE A C 1
ATOM 4606 O O . PHE A 1 582 ? -21.754 5.119 21.658 1.00 89.81 582 PHE A O 1
ATOM 4613 N N . HIS A 1 583 ? -20.425 5.234 19.863 1.00 87.56 583 HIS A N 1
ATOM 4614 C CA . HIS A 1 583 ? -21.373 4.619 18.934 1.00 87.56 583 HIS A CA 1
ATOM 4615 C C . HIS A 1 583 ? -21.764 3.178 19.309 1.00 87.56 583 HIS A C 1
ATOM 4617 O O . HIS A 1 583 ? -22.843 2.734 18.926 1.00 87.56 583 HIS A O 1
ATOM 4623 N N . LYS A 1 584 ? -20.931 2.463 20.078 1.00 89.50 584 LYS A N 1
ATOM 4624 C CA . LYS A 1 584 ? -21.218 1.105 20.570 1.00 89.50 584 LYS A CA 1
ATOM 4625 C C . LYS A 1 584 ? -22.027 1.088 21.867 1.00 89.50 584 LYS A C 1
ATOM 4627 O O . LYS A 1 584 ? -22.451 0.021 22.291 1.00 89.50 584 LYS A O 1
ATOM 4632 N N . VAL A 1 585 ? -22.224 2.243 22.504 1.00 87.44 585 VAL A N 1
ATOM 4633 C CA . VAL A 1 585 ? -22.939 2.333 23.779 1.00 87.44 585 VAL A CA 1
ATOM 4634 C C . VAL A 1 585 ? -24.455 2.272 23.527 1.00 87.44 585 VAL A C 1
ATOM 4636 O O . VAL A 1 585 ? -24.964 3.074 22.727 1.00 87.44 585 VAL A O 1
ATOM 4639 N N . PRO A 1 586 ? -25.193 1.358 24.190 1.00 89.38 586 PRO A N 1
ATOM 4640 C CA . PRO A 1 586 ? -26.651 1.274 24.093 1.00 89.38 586 PRO A CA 1
ATOM 4641 C C . PRO A 1 586 ? -27.347 2.547 24.586 1.00 89.38 586 PRO A C 1
ATOM 4643 O O . PRO A 1 586 ? -26.867 3.214 25.503 1.00 89.38 586 PRO A O 1
ATOM 4646 N N . ASP A 1 587 ? -28.523 2.873 24.035 1.00 87.94 587 ASP A N 1
ATOM 4647 C CA . ASP A 1 587 ? -29.251 4.100 24.403 1.00 87.94 587 ASP A CA 1
ATOM 4648 C C . ASP A 1 587 ? -29.661 4.168 25.881 1.00 87.94 587 ASP A C 1
ATOM 4650 O O . ASP A 1 587 ? -29.738 5.264 26.443 1.00 87.94 587 ASP A O 1
ATOM 4654 N N . SER A 1 588 ? -29.866 3.016 26.526 1.00 89.50 588 SER A N 1
ATOM 4655 C CA . SER A 1 588 ? -30.139 2.902 27.964 1.00 89.50 588 SER A CA 1
ATOM 4656 C C . SER A 1 588 ? -28.981 3.390 28.838 1.00 89.50 588 SER A C 1
ATOM 4658 O O . SER A 1 588 ? -29.210 3.887 29.935 1.00 89.50 588 SER A O 1
ATOM 4660 N N . GLU A 1 589 ? -27.741 3.292 28.356 1.00 90.31 589 GLU A N 1
ATOM 4661 C CA . GLU A 1 589 ? -26.535 3.650 29.111 1.00 90.31 589 GLU A CA 1
ATOM 4662 C C . GLU A 1 589 ? -26.031 5.064 28.806 1.00 90.31 589 GLU A C 1
ATOM 4664 O O . GLU A 1 589 ? -25.113 5.561 29.461 1.00 90.31 589 GLU A O 1
ATOM 4669 N N . ARG A 1 590 ? -26.635 5.757 27.834 1.00 87.62 590 ARG A N 1
ATOM 4670 C CA . ARG A 1 590 ? -26.158 7.072 27.378 1.00 87.62 590 ARG A CA 1
ATOM 4671 C C . ARG A 1 590 ? -26.245 8.159 28.434 1.00 87.62 590 ARG A C 1
ATOM 4673 O O . ARG A 1 590 ? -25.395 9.044 28.459 1.00 87.62 590 ARG A O 1
ATOM 4680 N N . GLU A 1 591 ? -27.235 8.089 29.314 1.00 89.12 591 GLU A N 1
ATOM 4681 C CA . GLU A 1 591 ? -27.330 9.021 30.436 1.00 89.12 591 GLU A CA 1
ATOM 4682 C C . GLU A 1 591 ? -26.214 8.779 31.457 1.00 89.12 591 GLU A C 1
ATOM 4684 O O . GLU A 1 591 ? -25.586 9.726 31.910 1.00 89.12 591 GLU A O 1
ATOM 4689 N N . ALA A 1 592 ? -25.873 7.525 31.759 1.00 89.62 592 ALA A N 1
ATOM 4690 C CA . ALA A 1 592 ? -24.729 7.222 32.620 1.00 89.62 592 ALA A CA 1
ATOM 4691 C C . ALA A 1 592 ? -23.397 7.626 31.958 1.00 89.62 592 ALA A C 1
ATOM 4693 O O . ALA A 1 592 ? -22.503 8.162 32.616 1.00 89.62 592 ALA A O 1
ATOM 4694 N N . LEU A 1 593 ? -23.269 7.411 30.644 1.00 89.19 593 LEU A N 1
ATOM 4695 C CA . LEU A 1 593 ? -22.112 7.828 29.854 1.00 89.19 593 LEU A CA 1
ATOM 4696 C C . LEU A 1 593 ? -21.935 9.352 29.868 1.00 89.19 593 LEU A C 1
ATOM 4698 O O . LEU A 1 593 ? -20.814 9.831 30.024 1.00 89.19 593 LEU A O 1
ATOM 4702 N N . SER A 1 594 ? -23.018 10.122 29.734 1.00 89.81 594 SER A N 1
ATOM 4703 C CA . SER A 1 594 ? -22.958 11.587 29.640 1.00 89.81 594 SER A CA 1
ATOM 4704 C C . SER A 1 594 ? -22.472 12.274 30.923 1.00 89.81 594 SER A C 1
ATOM 4706 O O . SER A 1 594 ? -22.060 13.439 30.870 1.00 89.81 594 SER A O 1
ATOM 4708 N N . ARG A 1 595 ? -22.490 11.549 32.051 1.00 92.69 595 ARG A N 1
ATOM 4709 C CA . ARG A 1 595 ? -21.969 11.964 33.362 1.00 92.69 595 ARG A CA 1
ATOM 4710 C C . ARG A 1 595 ? -20.487 11.655 33.563 1.00 92.69 595 ARG A C 1
ATOM 4712 O O . ARG A 1 595 ? -19.918 12.092 34.558 1.00 92.69 595 ARG A O 1
ATOM 4719 N N . LYS A 1 596 ? -19.848 10.937 32.636 1.00 90.19 596 LYS A N 1
ATOM 4720 C CA . LYS A 1 596 ? -18.404 10.686 32.667 1.00 90.19 596 LYS A CA 1
ATOM 4721 C C . LYS A 1 596 ? -17.651 11.821 31.974 1.00 90.19 596 LYS A C 1
ATOM 4723 O O . LYS A 1 596 ? -18.058 12.307 30.916 1.00 90.19 596 LYS A O 1
ATOM 4728 N N . ALA A 1 597 ? -16.537 12.229 32.573 1.00 87.44 597 ALA A N 1
ATOM 4729 C CA . ALA A 1 597 ? -15.662 13.246 32.015 1.00 87.44 597 ALA A CA 1
ATOM 4730 C C . ALA A 1 597 ? -14.654 12.615 31.046 1.00 87.44 597 ALA A C 1
ATOM 4732 O O . ALA A 1 597 ? -13.861 11.759 31.434 1.00 87.44 597 ALA A O 1
ATOM 4733 N N . PHE A 1 598 ? -14.694 13.038 29.782 1.00 87.75 598 PHE A N 1
ATOM 4734 C CA . PHE A 1 598 ? -13.805 12.546 28.728 1.00 87.75 598 PHE A CA 1
ATOM 4735 C C . PHE A 1 598 ? -12.847 13.637 28.276 1.00 87.75 598 PHE A C 1
ATOM 4737 O O . PHE A 1 598 ? -13.204 14.817 28.239 1.00 87.75 598 PHE A O 1
ATOM 4744 N N . HIS A 1 599 ? -11.639 13.242 27.885 1.00 84.56 599 HIS A N 1
ATOM 4745 C CA . HIS A 1 599 ? -10.611 14.169 27.431 1.00 84.56 599 HIS A CA 1
ATOM 4746 C C . HIS A 1 599 ? -9.778 13.587 26.293 1.00 84.56 599 HIS A C 1
ATOM 4748 O O . HIS A 1 599 ? -9.399 12.417 26.323 1.00 84.56 599 HIS A O 1
ATOM 4754 N N . ALA A 1 600 ? -9.520 14.421 25.285 1.00 86.25 600 ALA A N 1
ATOM 4755 C CA . ALA A 1 600 ? -8.742 14.073 24.103 1.00 86.25 600 ALA A CA 1
ATOM 4756 C C . ALA A 1 600 ? -7.712 15.157 23.781 1.00 86.25 600 ALA A C 1
ATOM 4758 O O . ALA A 1 600 ? -7.970 16.351 23.933 1.00 86.25 600 ALA A O 1
ATOM 4759 N N . HIS A 1 601 ? -6.554 14.741 23.284 1.00 84.69 601 HIS A N 1
ATOM 4760 C CA . HIS A 1 601 ? -5.513 15.599 22.735 1.00 84.69 601 HIS A CA 1
ATOM 4761 C C . HIS A 1 601 ? -5.530 15.526 21.216 1.00 84.69 601 HIS A C 1
ATOM 4763 O O . HIS A 1 601 ? -5.596 14.442 20.647 1.00 84.69 601 HIS A O 1
ATOM 4769 N N . ILE A 1 602 ? -5.453 16.677 20.557 1.00 90.12 602 ILE A N 1
ATOM 4770 C CA . ILE A 1 602 ? -5.378 16.768 19.103 1.00 90.12 602 ILE A CA 1
ATOM 4771 C C . ILE A 1 602 ? -4.158 17.600 18.735 1.00 90.12 602 ILE A C 1
ATOM 4773 O O . ILE A 1 602 ? -4.147 18.821 18.905 1.00 90.12 602 ILE A O 1
ATOM 4777 N N . ASP A 1 603 ? -3.134 16.936 18.212 1.00 88.00 603 ASP A N 1
ATOM 4778 C CA . ASP A 1 603 ? -1.969 17.605 17.652 1.00 88.00 603 ASP A CA 1
ATOM 4779 C C . ASP A 1 603 ? -2.345 18.231 16.309 1.00 88.00 603 ASP A C 1
ATOM 4781 O O . ASP A 1 603 ? -2.868 17.565 15.411 1.00 88.00 603 ASP A O 1
ATOM 4785 N N . VAL A 1 604 ? -2.058 19.519 16.159 1.00 93.56 604 VAL A N 1
ATOM 4786 C CA . VAL A 1 604 ? -2.302 20.299 14.947 1.00 93.56 604 VAL A CA 1
ATOM 4787 C C . VAL A 1 604 ? -1.024 20.981 14.476 1.00 93.56 604 VAL A C 1
ATOM 4789 O O . VAL A 1 604 ? -0.141 21.316 15.265 1.00 93.56 604 VAL A O 1
ATOM 4792 N N . GLY A 1 605 ? -0.938 21.243 13.178 1.00 93.12 605 GLY A N 1
ATOM 4793 C CA . GLY A 1 605 ? 0.156 22.005 12.587 1.00 93.12 605 GLY A CA 1
ATOM 4794 C C . GLY A 1 605 ? -0.305 22.891 11.445 1.00 93.12 605 GLY A C 1
ATOM 4795 O O . GLY A 1 605 ? -1.428 22.770 10.948 1.00 93.12 605 GLY A O 1
ATOM 4796 N N . ILE A 1 606 ? 0.573 23.809 11.047 1.00 94.25 606 ILE A N 1
ATOM 4797 C CA . ILE A 1 606 ? 0.395 24.621 9.848 1.00 94.25 606 ILE A CA 1
ATOM 4798 C C . ILE A 1 606 ? 1.240 24.008 8.741 1.00 94.25 606 ILE A C 1
ATOM 4800 O O . ILE A 1 606 ? 2.463 23.962 8.827 1.00 94.25 606 ILE A O 1
ATOM 4804 N N . GLU A 1 607 ? 0.582 23.552 7.685 1.00 95.12 607 GLU A N 1
ATOM 4805 C CA . GLU A 1 607 ? 1.244 22.942 6.536 1.00 95.12 607 GLU A CA 1
ATOM 4806 C C . GLU A 1 607 ? 1.083 23.802 5.283 1.00 95.12 607 GLU A C 1
ATOM 4808 O O . GLU A 1 607 ? 0.045 24.448 5.139 1.00 95.12 607 GLU A O 1
ATOM 4813 N N . PRO A 1 608 ? 2.037 23.794 4.334 1.00 93.94 608 PRO A N 1
ATOM 4814 C CA . PRO A 1 608 ? 1.878 24.492 3.069 1.00 93.94 608 PRO A CA 1
ATOM 4815 C C . PRO A 1 608 ? 0.598 24.078 2.342 1.00 93.94 608 PRO A C 1
ATOM 4817 O O . PRO A 1 608 ? 0.268 22.896 2.222 1.00 93.94 608 PRO A O 1
ATOM 4820 N N . THR A 1 609 ? -0.097 25.061 1.777 1.00 89.81 609 THR A N 1
ATOM 4821 C CA . THR A 1 609 ? -1.323 24.827 0.995 1.00 89.81 609 THR A CA 1
ATOM 4822 C C . THR A 1 609 ? -1.086 23.995 -0.269 1.00 89.81 609 THR A C 1
ATOM 4824 O O . THR A 1 609 ? -2.015 23.375 -0.792 1.00 89.81 609 THR A O 1
ATOM 4827 N N . LYS A 1 610 ? 0.157 23.952 -0.761 1.00 84.00 610 LYS A N 1
ATOM 4828 C CA . LYS A 1 610 ? 0.591 23.109 -1.877 1.00 84.00 610 LYS A CA 1
ATOM 4829 C C . LYS A 1 610 ? 1.420 21.945 -1.343 1.00 84.00 610 LYS A C 1
ATOM 4831 O O . LYS A 1 610 ? 2.464 22.161 -0.733 1.00 84.00 610 LYS A O 1
ATOM 4836 N N . ILE A 1 611 ? 1.012 20.713 -1.664 1.00 81.94 611 ILE A N 1
ATOM 4837 C CA . ILE A 1 611 ? 1.745 19.499 -1.257 1.00 81.94 611 ILE A CA 1
ATOM 4838 C C . ILE A 1 611 ? 3.210 19.532 -1.706 1.00 81.94 611 ILE A C 1
ATOM 4840 O O . ILE A 1 611 ? 4.095 19.066 -1.008 1.00 81.94 611 ILE A O 1
ATOM 4844 N N . ALA A 1 612 ? 3.476 20.154 -2.849 1.00 75.12 612 ALA A N 1
ATOM 4845 C CA . ALA A 1 612 ? 4.809 20.361 -3.379 1.00 75.12 612 ALA A CA 1
ATOM 4846 C C . ALA A 1 612 ? 5.732 21.151 -2.445 1.00 75.12 612 ALA A C 1
ATOM 4848 O O . ALA A 1 612 ? 6.883 20.773 -2.247 1.00 75.12 612 ALA A O 1
ATOM 4849 N N . ASP A 1 613 ? 5.226 22.245 -1.879 1.00 85.38 613 ASP A N 1
ATOM 4850 C CA . ASP A 1 613 ? 5.984 23.083 -0.956 1.00 85.38 613 ASP A CA 1
ATOM 4851 C C . ASP A 1 613 ? 6.221 22.324 0.362 1.00 85.38 613 ASP A C 1
ATOM 4853 O O . ASP A 1 613 ? 7.319 22.383 0.910 1.00 85.38 613 ASP A O 1
ATOM 4857 N N . PHE A 1 614 ? 5.246 21.516 0.808 1.00 89.44 614 PHE A N 1
ATOM 4858 C CA . PHE A 1 614 ? 5.428 20.593 1.937 1.00 89.44 614 PHE A CA 1
ATOM 4859 C C . PHE A 1 614 ? 6.551 19.594 1.655 1.00 89.44 614 PHE A C 1
ATOM 4861 O O . PHE A 1 614 ? 7.469 19.460 2.460 1.00 89.44 614 PHE A O 1
ATOM 4868 N N . MET A 1 615 ? 6.507 18.918 0.504 1.00 81.12 615 MET A N 1
ATOM 4869 C CA . MET A 1 615 ? 7.512 17.920 0.147 1.00 81.12 615 MET A CA 1
ATOM 4870 C C . MET A 1 615 ? 8.893 18.548 0.010 1.00 81.12 615 MET A C 1
ATOM 4872 O O . MET A 1 615 ? 9.856 17.941 0.458 1.00 81.12 615 MET A O 1
ATOM 4876 N N . ASN A 1 616 ? 9.009 19.764 -0.529 1.00 80.94 616 ASN A N 1
ATOM 4877 C CA . ASN A 1 616 ? 10.295 20.450 -0.598 1.00 80.94 616 ASN A CA 1
ATOM 4878 C C . ASN A 1 616 ? 10.847 20.770 0.802 1.00 80.94 616 ASN A C 1
ATOM 4880 O O . ASN A 1 616 ? 12.003 20.445 1.047 1.00 80.94 616 ASN A O 1
ATOM 4884 N N . LEU A 1 617 ? 10.038 21.313 1.726 1.00 84.50 617 LEU A N 1
ATOM 4885 C CA . LEU A 1 617 ? 10.456 21.560 3.121 1.00 84.50 617 LEU A CA 1
ATOM 4886 C C . LEU A 1 617 ? 10.843 20.277 3.850 1.00 84.50 617 LEU A C 1
ATOM 4888 O O . LEU A 1 617 ? 11.826 20.237 4.581 1.00 84.50 617 LEU A O 1
ATOM 4892 N N . TYR A 1 618 ? 10.072 19.211 3.654 1.00 83.81 618 TYR A N 1
ATOM 4893 C CA . TYR A 1 618 ? 10.356 17.910 4.254 1.00 83.81 618 TYR A CA 1
ATOM 4894 C C . TYR A 1 618 ? 11.715 17.374 3.795 1.00 83.81 618 TYR A C 1
ATOM 4896 O O . TYR A 1 618 ? 12.385 16.617 4.494 1.00 83.81 618 TYR A O 1
ATOM 4904 N N . THR A 1 619 ? 12.139 17.785 2.609 1.00 74.00 619 THR A N 1
ATOM 4905 C CA . THR A 1 619 ? 13.198 17.153 1.850 1.00 74.00 619 THR A CA 1
ATOM 4906 C C . THR A 1 619 ? 14.490 17.961 1.901 1.00 74.00 619 THR A C 1
ATOM 4908 O O . THR A 1 619 ? 15.484 17.495 2.447 1.00 74.00 619 THR A O 1
ATOM 4911 N N . TYR A 1 620 ? 14.500 19.174 1.380 1.00 73.56 620 TYR A N 1
ATOM 4912 C CA . TYR A 1 620 ? 15.716 19.940 1.133 1.00 73.56 620 TYR A CA 1
ATOM 4913 C C . TYR A 1 620 ? 15.984 20.922 2.282 1.00 73.56 620 TYR A C 1
ATOM 4915 O O . TYR A 1 620 ? 15.067 21.610 2.727 1.00 73.56 620 TYR A O 1
ATOM 4923 N N . ASP A 1 621 ? 17.225 20.972 2.778 1.00 71.19 621 ASP A N 1
ATOM 4924 C CA . ASP A 1 621 ? 17.615 21.889 3.867 1.00 71.19 621 ASP A CA 1
ATOM 4925 C C . ASP A 1 621 ? 17.745 23.340 3.383 1.00 71.19 621 ASP A C 1
ATOM 4927 O O . ASP A 1 621 ? 17.441 24.272 4.119 1.00 71.19 621 ASP A O 1
ATOM 4931 N N . ASP A 1 622 ? 18.159 23.516 2.130 1.00 72.44 622 ASP A N 1
ATOM 4932 C CA . ASP A 1 622 ? 18.372 24.791 1.445 1.00 72.44 622 ASP A CA 1
ATOM 4933 C C . ASP A 1 622 ? 17.102 25.340 0.779 1.00 72.44 622 ASP A C 1
ATOM 4935 O O . ASP A 1 622 ? 17.089 26.466 0.280 1.00 72.44 622 ASP A O 1
ATOM 4939 N N . TRP A 1 623 ? 16.008 24.571 0.776 1.00 78.56 623 TRP A N 1
ATOM 4940 C CA . TRP A 1 623 ? 14.745 25.047 0.234 1.00 78.56 623 TRP A CA 1
ATOM 4941 C C . TRP A 1 623 ? 13.995 25.877 1.271 1.00 78.56 623 TRP A C 1
ATOM 4943 O O . TRP A 1 623 ? 13.467 25.371 2.270 1.00 78.56 623 TRP A O 1
ATOM 4953 N N . ASP A 1 624 ? 13.900 27.169 0.989 1.00 78.69 624 ASP A N 1
ATOM 4954 C CA . ASP A 1 624 ? 13.054 28.082 1.733 1.00 78.69 624 ASP A CA 1
ATOM 4955 C C . ASP A 1 624 ? 12.464 29.140 0.803 1.00 78.69 624 ASP A C 1
ATOM 4957 O O . ASP A 1 624 ? 13.167 29.977 0.243 1.00 78.69 624 ASP A O 1
ATOM 4961 N N . LYS A 1 625 ? 11.144 29.098 0.622 1.00 78.44 625 LYS A N 1
ATOM 4962 C CA . LYS A 1 625 ? 10.422 30.248 0.081 1.00 78.44 625 LYS A CA 1
ATOM 4963 C C . LYS A 1 625 ? 10.079 31.156 1.249 1.00 78.44 625 LYS A C 1
ATOM 4965 O O . LYS A 1 625 ? 9.330 30.746 2.138 1.00 78.44 625 LYS A O 1
ATOM 4970 N N . GLU A 1 626 ? 10.561 32.395 1.208 1.00 72.31 626 GLU A N 1
ATOM 4971 C CA . GLU A 1 626 ? 10.342 33.365 2.285 1.00 72.31 626 GLU A CA 1
ATOM 4972 C C . GLU A 1 626 ? 8.850 33.498 2.639 1.00 72.31 626 GLU A C 1
ATOM 4974 O O . GLU A 1 626 ? 8.483 33.369 3.807 1.00 72.31 626 GLU A O 1
ATOM 4979 N N . ALA A 1 627 ? 7.973 33.607 1.634 1.00 82.88 627 ALA A N 1
ATOM 4980 C CA . ALA A 1 627 ? 6.525 33.716 1.813 1.00 82.88 627 ALA A CA 1
ATOM 4981 C C . ALA A 1 627 ? 5.774 32.435 1.394 1.00 82.88 627 ALA A C 1
ATOM 4983 O O . ALA A 1 627 ? 5.472 32.228 0.216 1.00 82.88 627 ALA A O 1
ATOM 4984 N N . LEU A 1 628 ? 5.419 31.588 2.369 1.00 89.88 628 LEU A N 1
ATOM 4985 C CA . LEU A 1 628 ? 4.529 30.435 2.171 1.00 89.88 628 LEU A CA 1
ATOM 4986 C C . LEU A 1 628 ? 3.171 30.660 2.837 1.00 89.88 628 LEU A C 1
ATOM 4988 O O . LEU A 1 628 ? 3.094 31.013 4.012 1.00 89.88 628 LEU A O 1
ATOM 4992 N N . GLU A 1 629 ? 2.090 30.401 2.099 1.00 92.62 629 GLU A N 1
ATOM 4993 C CA . GLU A 1 629 ? 0.751 30.296 2.680 1.00 92.62 629 GLU A CA 1
ATOM 4994 C C . GLU A 1 629 ? 0.539 28.876 3.215 1.00 92.62 629 GLU A C 1
ATOM 4996 O O . GLU A 1 629 ? 0.610 27.892 2.466 1.00 92.62 629 GLU A O 1
ATOM 5001 N N . GLY A 1 630 ? 0.251 28.786 4.509 1.00 93.38 630 GLY A N 1
ATOM 5002 C CA . GLY A 1 630 ? -0.057 27.554 5.211 1.00 93.38 630 GLY A CA 1
ATOM 5003 C C . GLY A 1 630 ? -1.543 27.404 5.527 1.00 93.38 630 GLY A C 1
ATOM 5004 O O . GLY A 1 630 ? -2.334 28.340 5.405 1.00 93.38 630 GLY A O 1
ATOM 5005 N N . MET A 1 631 ? -1.926 26.206 5.947 1.00 96.00 631 MET A N 1
ATOM 5006 C CA . MET A 1 631 ? -3.273 25.843 6.372 1.00 96.00 631 MET A CA 1
ATOM 5007 C C . MET A 1 631 ? -3.219 24.943 7.606 1.00 96.00 631 MET A C 1
ATOM 5009 O O . MET A 1 631 ? -2.306 24.128 7.736 1.00 96.00 631 MET A O 1
ATOM 5013 N N . LEU A 1 632 ? -4.211 25.070 8.489 1.00 96.31 632 LEU A N 1
ATOM 5014 C CA . LEU A 1 632 ? -4.360 24.182 9.641 1.00 96.31 632 LEU A CA 1
ATOM 5015 C C . LEU A 1 632 ? -4.557 22.729 9.178 1.00 96.31 632 LEU A C 1
ATOM 5017 O O . LEU A 1 632 ? -5.354 22.454 8.278 1.00 96.31 632 LEU A O 1
ATOM 5021 N N . GLN A 1 633 ? -3.859 21.796 9.810 1.00 96.56 633 GLN A N 1
ATOM 5022 C CA . GLN A 1 633 ? -4.005 20.358 9.602 1.00 96.56 633 GLN A CA 1
ATOM 5023 C C . GLN A 1 633 ? -3.973 19.630 10.946 1.00 96.56 633 GLN A C 1
ATOM 5025 O O . GLN A 1 633 ? -3.283 20.054 11.871 1.00 96.56 633 GLN A O 1
ATOM 5030 N N . ILE A 1 634 ? -4.709 18.524 11.042 1.00 95.44 634 ILE A N 1
ATOM 5031 C CA . ILE A 1 634 ? -4.716 17.639 12.211 1.00 95.44 634 ILE A CA 1
ATOM 5032 C C . ILE A 1 634 ? -3.678 16.535 12.006 1.00 95.44 634 ILE A C 1
ATOM 5034 O O . ILE A 1 634 ? -3.766 15.756 11.055 1.00 95.44 634 ILE A O 1
ATOM 5038 N N . HIS A 1 635 ? -2.694 16.453 12.893 1.00 90.62 635 HIS A N 1
ATOM 5039 C CA . HIS A 1 635 ? -1.629 15.456 12.849 1.00 90.62 635 HIS A CA 1
ATOM 5040 C C . HIS A 1 635 ? -2.059 14.149 13.513 1.00 90.62 635 HIS A C 1
ATOM 5042 O O . HIS A 1 635 ? -2.109 13.102 12.856 1.00 90.62 635 HIS A O 1
ATOM 5048 N N . LEU A 1 636 ? -2.439 14.222 14.785 1.00 85.44 636 LEU A N 1
ATOM 5049 C CA . LEU A 1 636 ? -2.709 13.061 15.624 1.00 85.44 636 LEU A CA 1
ATOM 5050 C C . LEU A 1 636 ? -3.858 13.358 16.590 1.00 85.44 636 LEU A C 1
ATOM 5052 O O . LEU A 1 636 ? -4.046 14.500 17.000 1.00 85.44 636 LEU A O 1
ATOM 5056 N N . VAL A 1 637 ? -4.603 12.316 16.948 1.00 84.19 637 VAL A N 1
ATOM 5057 C CA . VAL A 1 637 ? -5.527 12.312 18.083 1.00 84.19 637 VAL A CA 1
ATOM 5058 C C . VAL A 1 637 ? -4.956 11.335 19.100 1.00 84.19 637 VAL A C 1
ATOM 5060 O O . VAL A 1 637 ? -4.550 10.235 18.734 1.00 84.19 637 VAL A O 1
ATOM 5063 N N . ALA A 1 638 ? -4.881 11.760 20.351 1.00 75.94 638 ALA A N 1
ATOM 5064 C CA . ALA A 1 638 ? -4.353 10.994 21.465 1.00 75.94 638 ALA A CA 1
ATOM 5065 C C . ALA A 1 638 ? -5.378 10.993 22.602 1.00 75.94 638 ALA A C 1
ATOM 5067 O O . ALA A 1 638 ? -5.874 12.047 23.006 1.00 75.94 638 ALA A O 1
ATOM 5068 N N . THR A 1 639 ? -5.695 9.816 23.128 1.00 67.81 639 THR A N 1
ATOM 5069 C CA . THR A 1 639 ? -6.648 9.627 24.230 1.00 67.81 639 THR A CA 1
ATOM 5070 C C . THR A 1 639 ? -6.097 8.623 25.238 1.00 67.81 639 THR A C 1
ATOM 5072 O O . THR A 1 639 ? -5.087 7.969 24.991 1.00 67.81 639 THR A O 1
ATOM 5075 N N . ALA A 1 640 ? -6.768 8.443 26.379 1.00 52.81 640 ALA A N 1
ATOM 5076 C CA . ALA A 1 640 ? -6.421 7.363 27.311 1.00 52.81 640 ALA A CA 1
ATOM 5077 C C . ALA A 1 640 ? -6.496 5.959 26.663 1.00 52.81 640 ALA A C 1
ATOM 5079 O O . ALA A 1 640 ? -5.852 5.032 27.145 1.00 52.81 640 ALA A O 1
ATOM 5080 N N . HIS A 1 641 ? -7.232 5.816 25.552 1.00 41.66 641 HIS A N 1
ATOM 5081 C CA . HIS A 1 641 ? -7.365 4.581 24.775 1.00 41.66 641 HIS A CA 1
ATOM 5082 C C . HIS A 1 641 ? -6.238 4.396 23.743 1.00 41.66 641 HIS A C 1
ATOM 5084 O O . HIS A 1 641 ? -6.083 3.307 23.202 1.00 41.66 641 HIS A O 1
ATOM 5090 N N . SER A 1 642 ? -5.412 5.418 23.480 1.00 40.59 642 SER A N 1
ATOM 5091 C CA . SER A 1 642 ? -4.363 5.360 22.452 1.00 40.59 642 SER A CA 1
ATOM 5092 C C . SER A 1 642 ? -3.026 4.785 22.949 1.00 40.59 642 SER A C 1
ATOM 5094 O O . SER A 1 642 ? -2.031 4.868 22.231 1.00 40.59 642 SER A O 1
ATOM 5096 N N . GLY A 1 643 ? -2.963 4.236 24.171 1.00 38.78 643 GLY A N 1
ATOM 5097 C CA . GLY A 1 643 ? -1.746 3.641 24.753 1.00 38.78 643 GLY A CA 1
ATOM 5098 C C . GLY A 1 643 ? -0.626 4.638 25.091 1.00 38.78 643 GLY A C 1
ATOM 5099 O O . GLY A 1 643 ? 0.499 4.232 25.370 1.00 38.78 643 GLY A O 1
ATOM 5100 N N . LEU A 1 644 ? -0.917 5.942 25.056 1.00 39.59 644 LEU A N 1
ATOM 5101 C CA . LEU A 1 644 ? -0.010 7.005 25.499 1.00 39.59 644 LEU A CA 1
ATOM 5102 C C . LEU A 1 644 ? -0.159 7.211 27.018 1.00 39.59 644 LEU A C 1
ATOM 5104 O O . LEU A 1 644 ? -1.227 6.903 27.553 1.00 39.59 644 LEU A O 1
ATOM 5108 N N . PRO A 1 645 ? 0.869 7.726 27.729 1.00 37.47 645 PRO A N 1
ATOM 5109 C CA . PRO A 1 645 ? 0.783 7.977 29.167 1.00 37.47 645 PRO A CA 1
ATOM 5110 C C . PRO A 1 645 ? -0.497 8.745 29.488 1.00 37.47 645 PRO A C 1
ATOM 5112 O O . PRO A 1 645 ? -0.746 9.785 28.872 1.00 37.47 645 PRO A O 1
ATOM 5115 N N . GLN A 1 646 ? -1.316 8.232 30.415 1.00 42.78 646 GLN A N 1
ATOM 5116 C CA . GLN A 1 646 ? -2.538 8.925 30.809 1.00 42.78 646 GLN A CA 1
ATOM 5117 C C . GLN A 1 646 ? -2.171 10.324 31.283 1.00 42.78 646 GLN A C 1
ATOM 5119 O O . GLN A 1 646 ? -1.449 10.501 32.264 1.00 42.78 646 GLN A O 1
ATOM 5124 N N . ILE A 1 647 ? -2.657 11.327 30.562 1.00 51.38 647 ILE A N 1
ATOM 5125 C CA . ILE A 1 647 ? -2.521 12.707 30.994 1.00 51.38 647 ILE A CA 1
ATOM 5126 C C . ILE A 1 647 ? -3.609 12.894 32.046 1.00 51.38 647 ILE A C 1
ATOM 5128 O O . ILE A 1 647 ? -4.782 12.705 31.715 1.00 51.38 647 ILE A O 1
ATOM 5132 N N . PRO A 1 648 ? -3.251 13.194 33.308 1.00 54.75 648 PRO A N 1
ATOM 5133 C CA . PRO A 1 648 ? -4.229 13.275 34.378 1.00 54.75 648 PRO A CA 1
ATOM 5134 C C . PRO A 1 648 ? -5.314 14.272 33.997 1.00 54.75 648 PRO A C 1
ATOM 5136 O O . PRO A 1 648 ? -5.013 15.393 33.573 1.00 54.75 648 PRO A O 1
ATOM 5139 N N . PHE A 1 649 ? -6.572 13.866 34.148 1.00 67.75 649 PHE A N 1
ATOM 5140 C CA . PHE A 1 649 ? -7.695 14.765 33.960 1.00 67.75 649 PHE A CA 1
ATOM 5141 C C . PHE A 1 649 ? -7.616 15.849 35.040 1.00 67.75 649 PHE A C 1
ATOM 5143 O O . PHE A 1 649 ? -7.907 15.612 36.208 1.00 67.75 649 PHE A O 1
ATOM 5150 N N . THR A 1 650 ? -7.109 17.021 34.664 1.00 72.94 650 THR A N 1
ATOM 5151 C CA . THR A 1 650 ? -6.798 18.084 35.628 1.00 72.94 650 THR A CA 1
ATOM 5152 C C . THR A 1 650 ? -8.073 18.714 36.193 1.00 72.94 650 THR A C 1
ATOM 5154 O O . THR A 1 650 ? -9.079 18.808 35.488 1.00 72.94 650 THR A O 1
ATOM 5157 N N . ASP A 1 651 ? -8.011 19.275 37.404 1.00 74.19 651 ASP A N 1
ATOM 5158 C CA . ASP A 1 651 ? -9.115 20.065 37.988 1.00 74.19 651 ASP A CA 1
ATOM 5159 C C . ASP A 1 651 ? -9.602 21.177 37.040 1.00 74.19 651 ASP A C 1
ATOM 5161 O O . ASP A 1 651 ? -10.781 21.523 36.978 1.00 74.19 651 ASP A O 1
ATOM 5165 N N . LYS A 1 652 ? -8.679 21.698 36.226 1.00 74.56 652 LYS A N 1
ATOM 5166 C CA . LYS A 1 652 ? -8.915 22.709 35.190 1.00 74.56 652 LYS A CA 1
ATOM 5167 C C . LYS A 1 652 ? -9.804 22.183 34.057 1.00 74.56 652 LYS A C 1
ATOM 5169 O O . LYS A 1 652 ? -10.708 22.881 33.602 1.00 74.56 652 LYS A O 1
ATOM 5174 N N . MET A 1 653 ? -9.566 20.950 33.609 1.00 79.38 653 MET A N 1
ATOM 5175 C CA . MET A 1 653 ? -10.424 20.269 32.633 1.00 79.38 653 MET A CA 1
ATOM 5176 C C . MET A 1 653 ? -11.776 19.916 33.246 1.00 79.38 653 MET A C 1
ATOM 5178 O O . MET A 1 653 ? -12.786 20.013 32.556 1.00 79.38 653 MET A O 1
ATOM 5182 N N . MET A 1 654 ? -11.808 19.576 34.537 1.00 84.31 654 MET A N 1
ATOM 5183 C CA . MET A 1 654 ? -13.049 19.295 35.258 1.00 84.31 654 MET A CA 1
ATOM 5184 C C . MET A 1 654 ? -13.956 20.514 35.330 1.00 84.31 654 MET A C 1
ATOM 5186 O O . MET A 1 654 ? -15.130 20.398 35.001 1.00 84.31 654 MET A O 1
ATOM 5190 N N . TYR A 1 655 ? -13.414 21.692 35.628 1.00 83.12 655 TYR A N 1
ATOM 5191 C CA . TYR A 1 655 ? -14.182 22.937 35.593 1.00 83.12 655 TYR A CA 1
ATOM 5192 C C . TYR A 1 655 ? -14.793 23.226 34.207 1.00 83.12 655 TYR A C 1
ATOM 5194 O O . TYR A 1 655 ? -15.977 23.554 34.098 1.00 83.12 655 TYR A O 1
ATOM 5202 N N . LEU A 1 656 ? -14.005 23.067 33.134 1.00 83.75 656 LEU A N 1
ATOM 5203 C CA . LEU A 1 656 ? -14.490 23.245 31.759 1.00 83.75 656 LEU A CA 1
ATOM 5204 C C . LEU A 1 656 ? -15.566 22.218 31.393 1.00 83.75 656 LEU A C 1
ATOM 5206 O O . LEU A 1 656 ? -16.563 22.569 30.762 1.00 83.75 656 LEU A O 1
ATOM 5210 N N . TRP A 1 657 ? -15.366 20.960 31.788 1.00 91.19 657 TRP A N 1
ATOM 5211 C CA . TRP A 1 657 ? -16.327 19.890 31.554 1.00 91.19 657 TRP A CA 1
ATOM 5212 C C . TRP A 1 657 ? -17.639 20.146 32.299 1.00 91.19 657 TRP A C 1
ATOM 5214 O O . TRP A 1 657 ? -18.688 20.093 31.669 1.00 91.19 657 TRP A O 1
ATOM 5224 N N . GLN A 1 658 ? -17.580 20.488 33.592 1.00 89.94 658 GLN A N 1
ATOM 5225 C CA . GLN A 1 658 ? -18.748 20.793 34.427 1.00 89.94 658 GLN A CA 1
ATOM 5226 C C . GLN A 1 658 ? -19.553 21.952 33.841 1.00 89.94 658 GLN A C 1
ATOM 5228 O O . GLN A 1 658 ? -20.744 21.805 33.600 1.00 89.94 658 GLN A O 1
ATOM 5233 N N . THR A 1 659 ? -18.886 23.053 33.488 1.00 86.81 659 THR A N 1
ATOM 5234 C CA . THR A 1 659 ? -19.552 24.219 32.884 1.00 86.81 659 THR A CA 1
ATOM 5235 C C . THR A 1 659 ? -20.292 23.839 31.595 1.00 86.81 659 THR A C 1
ATOM 5237 O O . THR A 1 659 ? -21.461 24.166 31.412 1.00 86.81 659 THR A O 1
ATOM 5240 N N . ALA A 1 660 ? -19.639 23.094 30.699 1.00 89.25 660 ALA A N 1
ATOM 5241 C CA . ALA A 1 660 ? -20.254 22.667 29.443 1.00 89.25 660 ALA A CA 1
ATOM 5242 C C . ALA A 1 660 ? -21.336 21.585 29.625 1.00 89.25 660 ALA A C 1
ATOM 5244 O O . ALA A 1 660 ? -22.250 21.479 28.801 1.00 89.25 660 ALA A O 1
ATOM 5245 N N . ARG A 1 661 ? -21.232 20.774 30.682 1.00 93.31 661 ARG A N 1
ATOM 5246 C CA . ARG A 1 661 ? -22.224 19.772 31.079 1.00 93.31 661 ARG A CA 1
ATOM 5247 C C . ARG A 1 661 ? -23.488 20.443 31.608 1.00 93.31 661 ARG A C 1
ATOM 5249 O O . ARG A 1 661 ? -24.570 20.072 31.158 1.00 93.31 661 ARG A O 1
ATOM 5256 N N . ASP A 1 662 ? -23.346 21.450 32.464 1.00 90.69 662 ASP A N 1
ATOM 5257 C CA . ASP A 1 662 ? -24.451 22.261 32.984 1.00 90.69 662 ASP A CA 1
ATOM 5258 C C . ASP A 1 662 ? -25.167 22.993 31.841 1.00 90.69 662 ASP A C 1
ATOM 5260 O O . ASP A 1 662 ? -26.389 22.927 31.721 1.00 90.69 662 ASP A O 1
ATOM 5264 N N . ASP A 1 663 ? -24.413 23.604 30.921 1.00 86.81 663 ASP A N 1
ATOM 5265 C CA . ASP A 1 663 ? -24.964 24.226 29.711 1.00 86.81 663 ASP A CA 1
ATOM 5266 C C . ASP A 1 663 ? -25.744 23.234 28.838 1.00 86.81 663 ASP A C 1
ATOM 5268 O O . ASP A 1 663 ? -26.754 23.584 28.229 1.00 86.81 663 ASP A O 1
ATOM 5272 N N . ALA A 1 664 ? -25.258 21.999 28.713 1.00 88.12 664 ALA A N 1
ATOM 5273 C CA . ALA A 1 664 ? -25.935 20.958 27.950 1.00 88.12 664 ALA A CA 1
ATOM 5274 C C . ALA A 1 664 ? -27.194 20.442 28.660 1.00 88.12 664 ALA A C 1
ATOM 5276 O O . ALA A 1 664 ? -28.189 20.173 27.990 1.00 88.12 664 ALA A O 1
ATOM 5277 N N . ASP A 1 665 ? -27.194 20.363 29.987 1.00 90.44 665 ASP A N 1
ATOM 5278 C CA . ASP A 1 665 ? -28.367 19.973 30.773 1.00 90.44 665 ASP A CA 1
ATOM 5279 C C . ASP A 1 665 ? -29.459 21.043 30.741 1.00 90.44 665 ASP A C 1
ATOM 5281 O O . ASP A 1 665 ? -30.623 20.720 30.505 1.00 90.44 665 ASP A O 1
ATOM 5285 N N . ASN A 1 666 ? -29.078 22.318 30.863 1.00 89.06 666 ASN A N 1
ATOM 5286 C CA . ASN A 1 666 ? -29.984 23.463 30.727 1.00 89.06 666 ASN A CA 1
ATOM 5287 C C . ASN A 1 666 ? -30.655 23.526 29.343 1.00 89.06 666 ASN A C 1
ATOM 5289 O O . ASN A 1 666 ? -31.730 24.103 29.192 1.00 89.06 666 ASN A O 1
ATOM 5293 N N . GLU A 1 667 ? -30.039 22.909 28.335 1.00 83.38 667 GLU A N 1
ATOM 5294 C CA . GLU A 1 667 ? -30.563 22.792 26.971 1.00 83.38 667 GLU A CA 1
ATOM 5295 C C . GLU A 1 667 ? -31.259 21.455 26.691 1.00 83.38 667 GLU A C 1
ATOM 5297 O O . GLU A 1 667 ? -31.560 21.139 25.539 1.00 83.38 667 GLU A O 1
ATOM 5302 N N . GLY A 1 668 ? -31.496 20.640 27.722 1.00 86.31 668 GLY A N 1
ATOM 5303 C CA . GLY A 1 668 ? -32.165 19.345 27.599 1.00 86.31 668 GLY A CA 1
ATOM 5304 C C . GLY A 1 668 ? -31.326 18.252 26.927 1.00 86.31 668 GLY A C 1
ATOM 5305 O O . GLY A 1 668 ? -31.838 17.174 26.638 1.00 86.31 668 GLY A O 1
ATOM 5306 N N . CYS A 1 669 ? -30.030 18.478 26.696 1.00 86.81 669 CYS A N 1
ATOM 5307 C CA . CYS A 1 669 ? -29.106 17.521 26.079 1.00 86.81 669 CYS A CA 1
ATOM 5308 C C . CYS A 1 669 ? -28.486 16.568 27.123 1.00 86.81 669 CYS A C 1
ATOM 5310 O O . CYS A 1 669 ? -27.275 16.327 27.128 1.00 86.81 669 CYS A O 1
ATOM 5312 N N . THR A 1 670 ? -29.303 16.015 28.024 1.00 88.31 670 THR A N 1
ATOM 5313 C CA . THR A 1 670 ? -28.849 15.229 29.192 1.00 88.31 670 THR A CA 1
ATOM 5314 C C . THR A 1 670 ? -28.150 13.918 28.824 1.00 88.31 670 THR A C 1
ATOM 5316 O O . THR A 1 670 ? -27.333 13.423 29.594 1.00 88.31 670 THR A O 1
ATOM 5319 N N . LYS A 1 671 ? -28.402 13.368 27.628 1.00 90.12 671 LYS A N 1
ATOM 5320 C CA . LYS A 1 671 ? -27.800 12.116 27.121 1.00 90.12 671 LYS A CA 1
ATOM 5321 C C . LYS A 1 671 ? -26.571 12.317 26.225 1.00 90.12 671 LYS A C 1
ATOM 5323 O O . LYS A 1 671 ? -25.974 11.343 25.775 1.00 90.12 671 LYS A O 1
ATOM 5328 N N . SER A 1 672 ? -26.190 13.561 25.945 1.00 90.25 672 SER A N 1
ATOM 5329 C CA . SER A 1 672 ? -25.082 13.900 25.042 1.00 90.25 672 SER A CA 1
ATOM 5330 C C . SER A 1 672 ? -23.765 14.013 25.804 1.00 90.25 672 SER A C 1
ATOM 5332 O O . SER A 1 672 ? -23.630 14.975 26.551 1.00 90.25 672 SER A O 1
ATOM 5334 N N . PRO A 1 673 ? -22.770 13.121 25.655 1.00 93.06 673 PRO A N 1
ATOM 5335 C CA . PRO A 1 673 ? -21.490 13.251 26.343 1.00 93.06 673 PRO A CA 1
ATOM 5336 C C . PRO A 1 673 ? -20.764 14.552 26.008 1.00 93.06 673 PRO A C 1
ATOM 5338 O O . PRO A 1 673 ? -20.876 15.084 24.902 1.00 93.06 673 PRO A O 1
ATOM 5341 N N . VAL A 1 674 ? -19.992 15.043 26.976 1.00 93.38 674 VAL A N 1
ATOM 5342 C CA . VAL A 1 674 ? -19.101 16.192 26.809 1.00 93.38 674 VAL A CA 1
ATOM 5343 C C . VAL A 1 674 ? -17.661 15.702 26.878 1.00 93.38 674 VAL A C 1
ATOM 5345 O O . VAL A 1 674 ? -17.265 15.057 27.849 1.00 93.38 674 VAL A O 1
ATOM 5348 N N . VAL A 1 675 ? -16.881 16.026 25.851 1.00 92.56 675 VAL A N 1
ATOM 5349 C CA . VAL A 1 675 ? -15.455 15.714 25.754 1.00 92.56 675 VAL A CA 1
ATOM 5350 C C . VAL A 1 675 ? -14.659 17.011 25.782 1.00 92.56 675 VAL A C 1
ATOM 5352 O O . VAL A 1 675 ? -14.881 17.895 24.959 1.00 92.56 675 VAL A O 1
ATOM 5355 N N . VAL A 1 676 ? -13.703 17.135 26.698 1.00 90.12 676 VAL A N 1
ATOM 5356 C CA . VAL A 1 676 ? -12.756 18.255 26.706 1.00 90.12 676 VAL A CA 1
ATOM 5357 C C . VAL A 1 676 ? -11.625 17.948 25.732 1.00 90.12 676 VAL A C 1
ATOM 5359 O O . VAL A 1 676 ? -10.803 17.070 25.970 1.00 90.12 676 VAL A O 1
ATOM 5362 N N . VAL A 1 677 ? -11.570 18.676 24.624 1.00 90.81 677 VAL A N 1
ATOM 5363 C CA . VAL A 1 677 ? -10.536 18.524 23.599 1.00 90.81 677 VAL A CA 1
ATOM 5364 C C . VAL A 1 677 ? -9.447 19.566 23.801 1.00 90.81 677 VAL A C 1
ATOM 5366 O O . VAL A 1 677 ? -9.733 20.756 23.880 1.00 90.81 677 VAL A O 1
ATOM 5369 N N . GLN A 1 678 ? -8.188 19.143 23.855 1.00 86.69 678 GLN A N 1
ATOM 5370 C CA . GLN A 1 678 ? -7.038 20.040 23.839 1.00 86.69 678 GLN A CA 1
ATOM 5371 C C . GLN A 1 678 ? -6.350 20.003 22.480 1.00 86.69 678 GLN A C 1
ATOM 5373 O O . GLN A 1 678 ? -5.751 18.998 22.112 1.00 86.69 678 GLN A O 1
ATOM 5378 N N . PHE A 1 679 ? -6.393 21.118 21.756 1.00 88.00 679 PHE A N 1
ATOM 5379 C CA . PHE A 1 679 ? -5.603 21.315 20.546 1.00 88.00 679 PHE A CA 1
ATOM 5380 C C . PHE A 1 679 ? -4.199 21.777 20.921 1.00 88.00 679 PHE A C 1
ATOM 5382 O O . PHE A 1 679 ? -4.049 22.743 21.675 1.00 88.00 679 PHE A O 1
ATOM 5389 N N . ILE A 1 680 ? -3.187 21.095 20.395 1.00 82.12 680 ILE A N 1
ATOM 5390 C CA . ILE A 1 680 ? -1.779 21.319 20.723 1.00 82.12 680 ILE A CA 1
ATOM 5391 C C . ILE A 1 680 ? -1.008 21.542 19.429 1.00 82.12 680 ILE A C 1
ATOM 5393 O O . ILE A 1 680 ? -1.166 20.772 18.489 1.00 82.12 680 ILE A O 1
ATOM 5397 N N . ASN A 1 681 ? -0.176 22.580 19.362 1.00 81.56 681 ASN A N 1
ATOM 5398 C CA . ASN A 1 681 ? 0.757 22.752 18.246 1.00 81.56 681 ASN A CA 1
ATOM 5399 C C . ASN A 1 681 ? 2.219 22.518 18.648 1.00 81.56 681 ASN A C 1
ATOM 5401 O O . ASN A 1 681 ? 2.553 22.286 19.808 1.00 81.56 681 ASN A O 1
ATOM 5405 N N . ASP A 1 682 ? 3.104 22.642 17.666 1.00 71.94 682 ASP A N 1
ATOM 5406 C CA . ASP A 1 682 ? 4.562 22.555 17.779 1.00 71.94 682 ASP A CA 1
ATOM 5407 C C . ASP A 1 682 ? 5.199 23.557 18.756 1.00 71.94 682 ASP A C 1
ATOM 5409 O O . ASP A 1 682 ? 6.201 23.247 19.394 1.00 71.94 682 ASP A O 1
ATOM 5413 N N . MET A 1 683 ? 4.594 24.732 18.934 1.00 65.44 683 MET A N 1
ATOM 5414 C CA . MET A 1 683 ? 4.990 25.711 19.957 1.00 65.44 683 MET A CA 1
ATOM 5415 C C . MET A 1 683 ? 4.404 25.397 21.342 1.00 65.44 683 MET A C 1
ATOM 5417 O O . MET A 1 683 ? 4.463 26.227 22.244 1.00 65.44 683 MET A O 1
ATOM 5421 N N . THR A 1 684 ? 3.777 24.230 21.503 1.00 62.03 684 THR A N 1
ATOM 5422 C CA . THR A 1 684 ? 3.048 23.782 22.696 1.00 62.03 684 THR A CA 1
ATOM 5423 C C . THR A 1 684 ? 1.955 24.745 23.170 1.00 62.03 684 THR A C 1
ATOM 5425 O O . THR A 1 684 ? 1.534 24.705 24.327 1.00 62.03 684 THR A O 1
ATOM 5428 N N . GLN A 1 685 ? 1.430 25.584 22.269 1.00 73.44 685 GLN A N 1
ATOM 5429 C CA . GLN A 1 685 ? 0.197 26.317 22.522 1.00 73.44 685 GLN A CA 1
ATOM 5430 C C . GLN A 1 685 ? -0.917 25.292 22.725 1.00 73.44 685 GLN A C 1
ATOM 5432 O O . GLN A 1 685 ? -1.172 24.469 21.847 1.00 73.44 685 GLN A O 1
ATOM 5437 N N . ARG A 1 686 ? -1.573 25.355 23.886 1.00 75.06 686 ARG A N 1
ATOM 5438 C CA . ARG A 1 686 ? -2.682 24.474 24.254 1.00 75.06 686 ARG A CA 1
ATOM 5439 C C . ARG A 1 686 ? -3.979 25.257 24.266 1.00 75.06 686 ARG A C 1
ATOM 5441 O O . ARG A 1 686 ? -4.090 26.259 24.972 1.00 75.06 686 ARG A O 1
ATOM 5448 N N . ILE A 1 687 ? -4.959 24.782 23.510 1.00 80.69 687 ILE A N 1
ATOM 5449 C CA . ILE A 1 687 ? -6.295 25.371 23.441 1.00 80.69 687 ILE A CA 1
ATOM 5450 C C . ILE A 1 687 ? -7.282 24.303 23.877 1.00 80.69 687 ILE A C 1
ATOM 5452 O O . ILE A 1 687 ? -7.454 23.308 23.181 1.00 80.69 687 ILE A O 1
ATOM 5456 N N . SER A 1 688 ? -7.898 24.497 25.042 1.00 84.62 688 SER A N 1
ATOM 5457 C CA . SER A 1 688 ? -8.896 23.567 25.575 1.00 84.62 688 SER A CA 1
ATOM 5458 C C . SER A 1 688 ? -10.287 23.983 25.121 1.00 84.62 688 SER A C 1
ATOM 5460 O O . SER A 1 688 ? -10.628 25.162 25.193 1.00 84.62 688 SER A O 1
ATOM 5462 N N . TRP A 1 689 ? -11.087 23.021 24.676 1.00 87.12 689 TRP A N 1
ATOM 5463 C CA . TRP A 1 689 ? -12.428 23.256 24.174 1.00 87.12 689 TRP A CA 1
ATOM 5464 C C . TRP A 1 689 ? -13.369 22.094 24.516 1.00 87.12 689 TRP A C 1
ATOM 5466 O O . TRP A 1 689 ? -13.101 20.965 24.105 1.00 87.12 689 TRP A O 1
ATOM 5476 N N . PRO A 1 690 ? -14.474 22.325 25.241 1.00 90.06 690 PRO A N 1
ATOM 5477 C CA . PRO A 1 690 ? -15.472 21.298 25.483 1.00 90.06 690 PRO A CA 1
ATOM 5478 C C . PRO A 1 690 ? -16.348 21.092 24.242 1.00 90.06 690 PRO A C 1
ATOM 5480 O O . PRO A 1 690 ? -16.864 22.039 23.649 1.00 90.06 690 PRO A O 1
ATOM 5483 N N . ILE A 1 691 ? -16.525 19.836 23.852 1.00 91.44 691 ILE A N 1
ATOM 5484 C CA . ILE A 1 691 ? -17.334 19.419 22.710 1.00 91.44 691 ILE A CA 1
ATOM 5485 C C . ILE A 1 691 ? -18.431 18.502 23.214 1.00 91.44 691 ILE A C 1
ATOM 5487 O O . ILE A 1 691 ? -18.164 17.436 23.762 1.00 91.44 691 ILE A O 1
ATOM 5491 N N . THR A 1 692 ? -19.673 18.920 23.014 1.00 92.19 692 THR A N 1
ATOM 5492 C CA . THR A 1 692 ? -20.839 18.083 23.279 1.00 92.19 692 THR A CA 1
ATOM 5493 C C . THR A 1 692 ? -21.176 17.285 22.035 1.00 92.19 692 THR A C 1
ATOM 5495 O O . THR A 1 692 ? -21.315 17.870 20.963 1.00 92.19 692 THR A O 1
ATOM 5498 N N . ILE A 1 693 ? -21.310 15.972 22.193 1.00 92.44 693 ILE A N 1
ATOM 5499 C CA . ILE A 1 693 ? -21.666 15.056 21.114 1.00 92.44 693 ILE A CA 1
ATOM 5500 C C . ILE A 1 693 ? -23.189 15.042 20.944 1.00 92.44 693 ILE A C 1
ATOM 5502 O O . ILE A 1 693 ? -23.921 14.567 21.816 1.00 92.44 693 ILE A O 1
ATOM 5506 N N . ASP A 1 694 ? -23.665 15.590 19.834 1.00 86.19 694 ASP A N 1
ATOM 5507 C CA . ASP A 1 694 ? -25.074 15.641 19.474 1.00 86.19 694 ASP A CA 1
ATOM 5508 C C . ASP A 1 694 ? -25.601 14.301 18.933 1.00 86.19 694 ASP A C 1
ATOM 5510 O O . ASP A 1 694 ? -24.853 13.378 18.609 1.00 86.19 694 ASP A O 1
ATOM 5514 N N . GLU A 1 695 ? -26.929 14.186 18.894 1.00 85.69 695 GLU A N 1
ATOM 5515 C CA . GLU A 1 695 ? -27.629 12.973 18.462 1.00 85.69 695 GLU A CA 1
ATOM 5516 C C . GLU A 1 695 ? -27.301 12.586 17.015 1.00 85.69 695 GLU A C 1
ATOM 5518 O O . GLU A 1 695 ? -27.127 11.412 16.706 1.00 85.69 695 GLU A O 1
ATOM 5523 N N . ASP A 1 696 ? -27.151 13.578 16.135 1.00 83.88 696 ASP A N 1
ATOM 5524 C CA . ASP A 1 696 ? -26.872 13.344 14.719 1.00 83.88 696 ASP A CA 1
ATOM 5525 C C . ASP A 1 696 ? -25.470 12.754 14.510 1.00 83.88 696 ASP A C 1
ATOM 5527 O O . ASP A 1 696 ? -25.283 11.874 13.665 1.00 83.88 696 ASP A O 1
ATOM 5531 N N . ALA A 1 697 ? -24.488 13.176 15.313 1.00 87.38 697 ALA A N 1
ATOM 5532 C CA . ALA A 1 697 ? -23.165 12.566 15.346 1.00 87.38 697 ALA A CA 1
ATOM 5533 C C . ALA A 1 697 ? -23.211 11.115 15.860 1.00 87.38 697 ALA A C 1
ATOM 5535 O O . ALA A 1 697 ? -22.551 10.252 15.280 1.00 87.38 697 ALA A O 1
ATOM 5536 N N . PHE A 1 698 ? -24.013 10.814 16.889 1.00 86.56 698 PHE A N 1
ATOM 5537 C CA . PHE A 1 698 ? -24.221 9.433 17.352 1.00 86.56 698 PHE A CA 1
ATOM 5538 C C . PHE A 1 698 ? -24.821 8.546 16.265 1.00 86.56 698 PHE A C 1
ATOM 5540 O O . PHE A 1 698 ? -24.276 7.483 15.960 1.00 86.56 698 PHE A O 1
ATOM 5547 N N . ASP A 1 699 ? -25.920 8.995 15.663 1.00 85.44 699 ASP A N 1
ATOM 5548 C CA . ASP A 1 699 ? -26.631 8.252 14.629 1.00 85.44 699 ASP A CA 1
ATOM 5549 C C . ASP A 1 699 ? -25.747 8.026 13.409 1.00 85.44 699 ASP A C 1
ATOM 5551 O O . ASP A 1 699 ? -25.666 6.919 12.878 1.00 85.44 699 ASP A O 1
ATOM 5555 N N . SER A 1 700 ? -25.029 9.061 12.978 1.00 83.12 700 SER A N 1
ATOM 5556 C CA . SER A 1 700 ? -24.097 8.966 11.858 1.00 83.12 700 SER A CA 1
ATOM 5557 C C . SER A 1 700 ? -22.923 8.036 12.167 1.00 83.12 700 SER A C 1
ATOM 5559 O O . SER A 1 700 ? -22.533 7.255 11.300 1.00 83.12 700 SER A O 1
ATOM 5561 N N . ALA A 1 701 ? -22.405 8.038 13.399 1.00 87.12 701 ALA A N 1
ATOM 5562 C CA . ALA A 1 701 ? -21.360 7.107 13.813 1.00 87.12 701 ALA A CA 1
ATOM 5563 C C . ALA A 1 701 ? -21.855 5.649 13.870 1.00 87.12 701 ALA A C 1
ATOM 5565 O O . ALA A 1 701 ? -21.116 4.757 13.462 1.00 87.12 701 ALA A O 1
ATOM 5566 N N . ARG A 1 702 ? -23.101 5.407 14.307 1.00 87.06 702 ARG A N 1
ATOM 5567 C CA . ARG A 1 702 ? -23.745 4.077 14.312 1.00 87.06 702 ARG A CA 1
ATOM 5568 C C . ARG A 1 702 ? -24.055 3.565 12.907 1.00 87.06 702 ARG A C 1
ATOM 5570 O O . ARG A 1 702 ? -23.792 2.404 12.616 1.00 87.06 702 ARG A O 1
ATOM 5577 N N . ARG A 1 703 ? -24.578 4.431 12.027 1.00 85.31 703 ARG A N 1
ATOM 5578 C CA . ARG A 1 703 ? -24.812 4.110 10.606 1.00 85.31 703 ARG A CA 1
ATOM 5579 C C . ARG A 1 703 ? -23.511 3.796 9.867 1.00 85.31 703 ARG A C 1
ATOM 5581 O O . ARG A 1 703 ? -23.537 3.043 8.899 1.00 85.31 703 ARG A O 1
ATOM 5588 N N . ALA A 1 704 ? -22.401 4.388 10.309 1.00 79.00 704 ALA A N 1
ATOM 5589 C CA . ALA A 1 704 ? -21.057 4.166 9.788 1.00 79.00 704 ALA A CA 1
ATOM 5590 C C . ALA A 1 704 ? -20.940 4.253 8.246 1.00 79.00 704 ALA A C 1
ATOM 5592 O O . ALA A 1 704 ? -20.338 3.363 7.632 1.00 79.00 704 ALA A O 1
ATOM 5593 N N . PRO A 1 705 ? -21.488 5.298 7.583 1.00 78.50 705 PRO A N 1
ATOM 5594 C CA . PRO A 1 705 ? -21.401 5.411 6.132 1.00 78.50 705 PRO A CA 1
ATOM 5595 C C . PRO A 1 705 ? -19.932 5.464 5.674 1.00 78.50 705 PRO A C 1
ATOM 5597 O O . PRO A 1 705 ? -19.105 6.125 6.312 1.00 78.50 705 PRO A O 1
ATOM 5600 N N . PRO A 1 706 ? -19.570 4.781 4.575 1.00 69.50 706 PRO A N 1
ATOM 5601 C CA . PRO A 1 706 ? -18.206 4.810 4.073 1.00 69.50 706 PRO A CA 1
ATOM 5602 C C . PRO A 1 706 ? -17.839 6.193 3.516 1.00 69.50 706 PRO A C 1
ATOM 5604 O O . PRO A 1 706 ? -18.666 6.908 2.952 1.00 69.50 706 PRO A O 1
ATOM 5607 N N . PHE A 1 707 ? -16.559 6.545 3.614 1.00 73.88 707 PHE A N 1
ATOM 5608 C CA . PHE A 1 707 ? -15.988 7.720 2.969 1.00 73.88 707 PHE A CA 1
ATOM 5609 C C . PHE A 1 707 ? -15.529 7.378 1.556 1.00 73.88 707 PHE A C 1
ATOM 5611 O O . PHE A 1 707 ? -14.543 6.662 1.377 1.00 73.88 707 PHE A O 1
ATOM 5618 N N . THR A 1 708 ? -16.162 7.963 0.544 1.00 67.62 708 THR A N 1
ATOM 5619 C CA . THR A 1 708 ? -15.650 7.885 -0.826 1.00 67.62 708 THR A CA 1
ATOM 5620 C C . THR A 1 708 ? -14.506 8.884 -1.006 1.00 67.62 708 THR A C 1
ATOM 5622 O O . THR A 1 708 ? -14.660 10.105 -0.866 1.00 67.62 708 THR A O 1
ATOM 5625 N N . MET A 1 709 ? -13.317 8.367 -1.308 1.00 65.31 709 MET A N 1
ATOM 5626 C CA . MET A 1 709 ? -12.118 9.148 -1.592 1.00 65.31 709 MET A CA 1
ATOM 5627 C C . MET A 1 709 ? -11.708 8.979 -3.047 1.00 65.31 709 MET A C 1
ATOM 5629 O O . MET A 1 709 ? -11.480 7.868 -3.509 1.00 65.31 709 MET A O 1
ATOM 5633 N N . VAL A 1 710 ? -11.571 10.088 -3.771 1.00 56.59 710 VAL A N 1
ATOM 5634 C CA . VAL A 1 710 ? -11.126 10.068 -5.168 1.00 56.59 710 VAL A CA 1
ATOM 5635 C C . VAL A 1 710 ? -9.653 10.450 -5.228 1.00 56.59 710 VAL A C 1
ATOM 5637 O O . VAL A 1 710 ? -9.276 11.547 -4.810 1.00 56.59 710 VAL A O 1
ATOM 5640 N N . SER A 1 711 ? -8.819 9.549 -5.749 1.00 50.62 711 SER A N 1
ATOM 5641 C CA . SER A 1 711 ? -7.397 9.822 -5.969 1.00 50.62 711 SER A CA 1
ATOM 5642 C C . SER A 1 711 ? -7.221 10.960 -6.972 1.00 50.62 711 SER A C 1
ATOM 5644 O O . SER A 1 711 ? -7.732 10.900 -8.091 1.00 50.62 711 SER A O 1
ATOM 5646 N N . ALA A 1 712 ? -6.461 11.990 -6.599 1.00 47.44 712 ALA A N 1
ATOM 5647 C CA . ALA A 1 712 ? -6.138 13.089 -7.507 1.00 47.44 712 ALA A CA 1
ATOM 5648 C C . ALA A 1 712 ? -5.257 12.639 -8.691 1.00 47.44 712 ALA A C 1
ATOM 5650 O O . ALA A 1 712 ? -5.318 13.252 -9.753 1.00 47.44 712 ALA A O 1
ATOM 5651 N N . LEU A 1 713 ? -4.479 11.562 -8.519 1.00 40.59 713 LEU A N 1
ATOM 5652 C CA . LEU A 1 713 ? -3.545 11.039 -9.522 1.00 40.59 713 LEU A CA 1
ATOM 5653 C C . LEU A 1 713 ? -4.201 10.017 -10.459 1.00 40.59 713 LEU A C 1
ATOM 5655 O O . LEU A 1 713 ? -4.017 10.092 -11.666 1.00 40.59 713 LEU A O 1
ATOM 5659 N N . THR A 1 714 ? -4.995 9.091 -9.913 1.00 45.41 714 THR A N 1
ATOM 5660 C CA . THR A 1 714 ? -5.564 7.965 -10.680 1.00 45.41 714 THR A CA 1
ATOM 5661 C C . THR A 1 714 ? -7.046 8.134 -11.011 1.00 45.41 714 THR A C 1
ATOM 5663 O O . THR A 1 714 ? -7.620 7.279 -11.674 1.00 45.41 714 THR A O 1
ATOM 5666 N N . ARG A 1 715 ? -7.705 9.188 -10.499 1.00 49.16 715 ARG A N 1
ATOM 5667 C CA . ARG A 1 715 ? -9.166 9.432 -10.576 1.00 49.16 715 ARG A CA 1
ATOM 5668 C C . ARG A 1 715 ? -10.055 8.293 -10.053 1.00 49.16 715 ARG A C 1
ATOM 5670 O O . ARG A 1 715 ? -11.277 8.382 -10.120 1.00 49.16 715 ARG A O 1
ATOM 5677 N N . LYS A 1 716 ? -9.465 7.242 -9.481 1.00 47.06 716 LYS A N 1
ATOM 5678 C CA . LYS A 1 716 ? -10.173 6.097 -8.912 1.00 47.06 716 LYS A CA 1
ATOM 5679 C C . LYS A 1 716 ? -10.834 6.495 -7.593 1.00 47.06 716 LYS A C 1
ATOM 5681 O O . LYS A 1 716 ? -10.162 7.014 -6.698 1.00 47.06 716 LYS A O 1
ATOM 5686 N N . ALA A 1 717 ? -12.133 6.231 -7.485 1.00 55.50 717 ALA A N 1
ATOM 5687 C CA . ALA A 1 717 ? -12.876 6.315 -6.235 1.00 55.50 717 ALA A CA 1
ATOM 5688 C C . ALA A 1 717 ? -12.604 5.065 -5.383 1.00 55.50 717 ALA A C 1
ATOM 5690 O O . ALA A 1 717 ? -12.640 3.937 -5.881 1.00 55.50 717 ALA A O 1
ATOM 5691 N N . ILE A 1 718 ? -12.288 5.274 -4.111 1.00 62.03 718 ILE A N 1
ATOM 5692 C CA . ILE A 1 718 ? -12.058 4.236 -3.111 1.00 62.03 718 ILE A CA 1
ATOM 5693 C C . ILE A 1 718 ? -12.989 4.531 -1.945 1.00 62.03 718 ILE A C 1
ATOM 5695 O O . ILE A 1 718 ? -12.869 5.582 -1.316 1.00 62.03 718 ILE A O 1
ATOM 5699 N N . ASP A 1 719 ? -13.873 3.590 -1.640 1.00 70.31 719 ASP A N 1
ATOM 5700 C CA . ASP A 1 719 ? -14.691 3.652 -0.435 1.00 70.31 719 ASP A CA 1
ATOM 5701 C C . ASP A 1 719 ? -13.881 3.123 0.745 1.00 70.31 719 ASP A C 1
ATOM 5703 O O . ASP A 1 719 ? -13.449 1.966 0.757 1.00 70.31 719 ASP A O 1
ATOM 5707 N N . LYS A 1 720 ? -13.646 3.987 1.731 1.00 74.62 720 LYS A N 1
ATOM 5708 C CA . LYS A 1 720 ? -13.020 3.623 3.000 1.00 74.62 720 LYS A CA 1
ATOM 5709 C C . LYS A 1 720 ? -14.104 3.448 4.063 1.00 74.62 720 LYS A C 1
ATOM 5711 O O . LYS A 1 7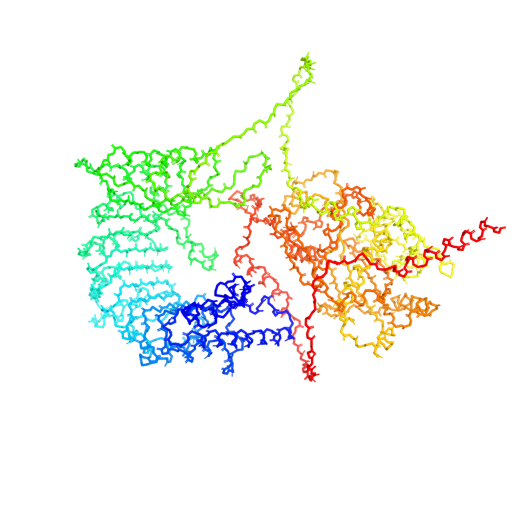20 ? -14.981 4.307 4.152 1.00 74.62 720 LYS A O 1
ATOM 5716 N N . PRO A 1 721 ? -14.070 2.379 4.878 1.00 78.88 721 PRO A N 1
ATOM 5717 C CA . PRO A 1 721 ? -15.000 2.251 5.996 1.00 78.88 721 PRO A CA 1
ATOM 5718 C C . PRO A 1 721 ? -14.824 3.427 6.965 1.00 78.88 721 PRO A C 1
ATOM 5720 O O . PRO A 1 721 ? -13.735 4.006 7.056 1.00 78.88 721 PRO A O 1
ATOM 5723 N N . MET A 1 722 ? -15.887 3.784 7.688 1.00 82.69 722 MET A N 1
ATOM 5724 C CA . MET A 1 722 ? -15.780 4.770 8.758 1.00 82.69 722 MET A CA 1
ATOM 5725 C C . MET A 1 722 ? -14.805 4.255 9.822 1.00 82.69 722 MET A C 1
ATOM 5727 O O . MET A 1 722 ? -14.904 3.127 10.292 1.00 82.69 722 MET A O 1
ATOM 5731 N N . SER A 1 723 ? -13.806 5.071 10.128 1.00 85.94 723 SER A N 1
ATOM 5732 C CA . SER A 1 723 ? -12.797 4.826 11.152 1.00 85.94 723 SER A CA 1
ATOM 5733 C C . SER A 1 723 ? -12.165 6.163 11.525 1.00 85.94 723 SER A C 1
ATOM 5735 O O . SER A 1 723 ? -12.278 7.135 10.771 1.00 85.94 723 SER A O 1
ATOM 5737 N N . VAL A 1 724 ? -11.462 6.202 12.657 1.00 84.56 724 VAL A N 1
ATOM 5738 C CA . VAL A 1 724 ? -10.678 7.370 13.094 1.00 84.56 724 VAL A CA 1
ATOM 5739 C C . VAL A 1 724 ? -9.761 7.864 11.967 1.00 84.56 724 VAL A C 1
ATOM 5741 O O . VAL A 1 724 ? -9.752 9.052 11.643 1.00 84.56 724 VAL A O 1
ATOM 5744 N N . ASP A 1 725 ? -9.069 6.941 11.292 1.00 84.62 725 ASP A N 1
ATOM 5745 C CA . ASP A 1 725 ? -8.138 7.264 10.211 1.00 84.62 725 ASP A CA 1
ATOM 5746 C C . ASP A 1 725 ? -8.841 7.882 8.992 1.00 84.62 725 ASP A C 1
ATOM 5748 O O . ASP A 1 725 ? -8.387 8.898 8.456 1.00 84.62 725 ASP A O 1
ATOM 5752 N N . SER A 1 726 ? -9.970 7.294 8.578 1.00 83.38 726 SER A N 1
ATOM 5753 C CA . SER A 1 726 ? -10.771 7.758 7.438 1.00 83.38 726 SER A CA 1
ATOM 5754 C C . SER A 1 726 ? -11.374 9.144 7.692 1.00 83.38 726 SER A C 1
ATOM 5756 O O . SER A 1 726 ? -11.378 9.985 6.791 1.00 83.38 726 SER A O 1
ATOM 5758 N N . ILE A 1 727 ? -11.848 9.400 8.920 1.00 87.25 727 ILE A N 1
ATOM 5759 C CA . ILE A 1 727 ? -12.406 10.694 9.346 1.00 87.25 727 ILE A CA 1
ATOM 5760 C C . ILE A 1 727 ? -11.312 11.769 9.340 1.00 87.25 727 ILE A C 1
ATOM 5762 O O . ILE A 1 727 ? -11.508 12.842 8.764 1.00 87.25 727 ILE A O 1
ATOM 5766 N N . LEU A 1 728 ? -10.140 11.479 9.919 1.00 91.31 728 LEU A N 1
ATOM 5767 C CA . LEU A 1 728 ? -8.999 12.400 9.935 1.00 91.31 728 LEU A CA 1
ATOM 5768 C C . LEU A 1 728 ? -8.535 12.766 8.522 1.00 91.31 728 LEU A C 1
ATOM 5770 O O . LEU A 1 728 ? -8.345 13.945 8.213 1.00 91.31 728 LEU A O 1
ATOM 5774 N N . GLU A 1 729 ? -8.389 11.773 7.644 1.00 89.75 729 GLU A N 1
ATOM 5775 C CA . GLU A 1 729 ? -7.989 12.008 6.258 1.00 89.75 729 GLU A CA 1
ATOM 5776 C C . GLU A 1 729 ? -9.037 12.825 5.488 1.00 89.75 729 GLU A C 1
ATOM 5778 O O . GLU A 1 729 ? -8.674 13.711 4.706 1.00 89.75 729 GLU A O 1
ATOM 5783 N N . TYR A 1 730 ? -10.331 12.579 5.722 1.00 88.62 730 TYR A N 1
ATOM 5784 C CA . TYR A 1 730 ? -11.412 13.358 5.121 1.00 88.62 730 TYR A CA 1
ATOM 5785 C C . TYR A 1 730 ? -11.370 14.826 5.562 1.00 88.62 730 TYR A C 1
ATOM 5787 O O . TYR A 1 730 ? -11.354 15.714 4.706 1.00 88.62 730 TYR A O 1
ATOM 5795 N N . VAL A 1 731 ? -11.273 15.093 6.871 1.00 92.69 731 VAL A N 1
ATOM 5796 C CA . VAL A 1 731 ? -11.184 16.453 7.432 1.00 92.69 731 VAL A CA 1
ATOM 5797 C C . VAL A 1 731 ? -9.992 17.208 6.843 1.00 92.69 731 VAL A C 1
ATOM 5799 O O . VAL A 1 731 ? -10.148 18.309 6.309 1.00 92.69 731 VAL A O 1
ATOM 5802 N N . ASN A 1 732 ? -8.805 16.604 6.862 1.00 94.69 732 ASN A N 1
ATOM 5803 C CA . ASN A 1 732 ? -7.593 17.235 6.343 1.00 94.69 732 ASN A CA 1
ATOM 5804 C C . ASN A 1 732 ? -7.652 17.475 4.830 1.00 94.69 732 ASN A C 1
ATOM 5806 O O . ASN A 1 732 ? -7.235 18.536 4.353 1.00 94.69 732 ASN A O 1
ATOM 5810 N N . THR A 1 733 ? -8.230 16.538 4.073 1.00 87.81 733 THR A N 1
ATOM 5811 C CA . THR A 1 733 ? -8.470 16.694 2.631 1.00 87.81 733 THR A CA 1
ATOM 5812 C C . THR A 1 733 ? -9.472 17.811 2.342 1.00 87.81 733 THR A C 1
ATOM 5814 O O . THR A 1 733 ? -9.271 18.584 1.400 1.00 87.81 733 THR A O 1
ATOM 5817 N N . HIS A 1 734 ? -10.523 17.941 3.153 1.00 89.38 734 HIS A N 1
ATOM 5818 C CA . HIS A 1 734 ? -11.507 19.010 3.021 1.00 89.38 734 HIS A CA 1
ATOM 5819 C C . HIS A 1 734 ? -10.875 20.383 3.280 1.00 89.38 734 HIS A C 1
ATOM 5821 O O . HIS A 1 734 ? -11.055 21.296 2.475 1.00 89.38 734 HIS A O 1
ATOM 5827 N N . ILE A 1 735 ? -10.060 20.521 4.334 1.00 93.44 735 ILE A N 1
ATOM 5828 C CA . ILE A 1 735 ? -9.333 21.770 4.611 1.00 93.44 735 ILE A CA 1
ATOM 5829 C C . ILE A 1 735 ? -8.389 22.120 3.457 1.00 93.44 735 ILE A C 1
ATOM 5831 O O . ILE A 1 735 ? -8.377 23.257 2.984 1.00 93.44 735 ILE A O 1
ATOM 5835 N N . ARG A 1 736 ? -7.648 21.129 2.944 1.00 91.06 736 ARG A N 1
ATOM 5836 C CA . ARG A 1 736 ? -6.746 21.312 1.800 1.00 91.06 736 ARG A CA 1
ATOM 5837 C C . ARG A 1 736 ? -7.483 21.774 0.541 1.00 91.06 736 ARG A C 1
ATOM 5839 O O . ARG A 1 736 ? -6.942 22.572 -0.222 1.00 91.06 736 ARG A O 1
ATOM 5846 N N . SER A 1 737 ? -8.720 21.318 0.346 1.00 86.25 737 SER A N 1
ATOM 5847 C CA . SER A 1 737 ? -9.547 21.640 -0.825 1.00 86.25 737 SER A CA 1
ATOM 5848 C C . SER A 1 737 ? -10.006 23.105 -0.884 1.00 86.25 737 SER A C 1
ATOM 5850 O O . SER A 1 737 ? -10.379 23.589 -1.956 1.00 86.25 737 SER A O 1
ATOM 5852 N N . ASP A 1 738 ? -9.937 23.846 0.225 1.00 89.81 738 ASP A N 1
ATOM 5853 C CA . ASP A 1 738 ? -10.344 25.249 0.283 1.00 89.81 738 ASP A CA 1
ATOM 5854 C C . ASP A 1 738 ? -9.303 26.193 -0.327 1.00 89.81 738 ASP A C 1
ATOM 5856 O O . ASP A 1 738 ? -8.514 26.791 0.396 1.00 89.81 738 ASP A O 1
ATOM 5860 N N . THR A 1 739 ? -9.320 26.410 -1.642 1.00 86.94 739 THR A N 1
ATOM 5861 C CA . THR A 1 739 ? -8.387 27.336 -2.318 1.00 86.94 739 THR A CA 1
ATOM 5862 C C . THR A 1 739 ? -8.685 28.827 -2.117 1.00 86.94 739 THR A C 1
ATOM 5864 O O . THR A 1 739 ? -7.965 29.658 -2.655 1.00 86.94 739 THR A O 1
ATOM 5867 N N . SER A 1 740 ? -9.757 29.188 -1.405 1.00 86.06 740 SER A N 1
ATOM 5868 C CA . SER A 1 740 ? -10.270 30.573 -1.307 1.00 86.06 740 SER A CA 1
ATOM 5869 C C . SER A 1 740 ? -10.284 31.130 0.123 1.00 86.06 740 SER A C 1
ATOM 5871 O O . SER A 1 740 ? -10.865 32.192 0.402 1.00 86.06 740 SER A O 1
ATOM 5873 N N . ASN A 1 741 ? -9.684 30.377 1.049 1.00 92.25 741 ASN A N 1
ATOM 5874 C CA . ASN A 1 741 ? -9.751 30.608 2.487 1.00 92.25 741 ASN A CA 1
ATOM 5875 C C . ASN A 1 741 ? -11.202 30.790 2.988 1.00 92.25 741 ASN A C 1
ATOM 5877 O O . ASN A 1 741 ? -11.461 31.634 3.849 1.00 92.25 741 ASN A O 1
ATOM 5881 N N . ARG A 1 742 ? -12.175 30.073 2.397 1.00 92.00 742 ARG A N 1
ATOM 5882 C CA . ARG A 1 742 ? -13.589 30.009 2.813 1.00 92.00 742 ARG A CA 1
ATOM 5883 C C . ARG A 1 742 ? -13.737 29.513 4.246 1.00 92.00 742 ARG A C 1
ATOM 5885 O O . ARG A 1 742 ? -14.573 30.054 4.961 1.00 92.00 742 ARG A O 1
ATOM 5892 N N . LEU A 1 743 ? -12.904 28.570 4.674 1.00 93.12 743 LEU A N 1
ATOM 5893 C CA . LEU A 1 743 ? -12.914 28.001 6.019 1.00 93.12 743 LEU A CA 1
ATOM 5894 C C . LEU A 1 743 ? -12.242 28.905 7.065 1.00 93.12 743 LEU A C 1
ATOM 5896 O O . LEU A 1 743 ? -12.395 28.661 8.256 1.00 93.12 743 LEU A O 1
ATOM 5900 N N . LEU A 1 744 ? -11.526 29.958 6.642 1.00 94.88 744 LEU A N 1
ATOM 5901 C CA . LEU A 1 744 ? -10.729 30.832 7.517 1.00 94.88 744 LEU A CA 1
ATOM 5902 C C . LEU A 1 744 ? -9.630 30.069 8.283 1.00 94.88 744 LEU A C 1
ATOM 5904 O O . LEU A 1 744 ? -9.343 30.398 9.437 1.00 94.88 744 LEU A O 1
ATOM 5908 N N . LEU A 1 745 ? -9.048 29.057 7.630 1.00 95.62 745 LEU A N 1
ATOM 5909 C CA . LEU A 1 745 ? -8.023 28.155 8.168 1.00 95.62 745 LEU A CA 1
ATOM 5910 C C . LEU A 1 745 ? -6.641 28.330 7.519 1.00 95.62 745 LEU A C 1
ATOM 5912 O O . LEU A 1 745 ? -5.739 27.546 7.810 1.00 95.62 745 LEU A O 1
ATOM 5916 N N . ARG A 1 746 ? -6.465 29.337 6.651 1.00 93.94 746 ARG A N 1
ATOM 5917 C CA . ARG A 1 746 ? -5.168 29.676 6.047 1.00 93.94 746 ARG A CA 1
ATOM 5918 C C . ARG A 1 746 ? -4.479 30.829 6.771 1.00 93.94 746 ARG A C 1
ATOM 5920 O O . ARG A 1 746 ? -5.140 31.793 7.164 1.00 93.94 746 ARG A O 1
ATOM 5927 N N . VAL A 1 747 ? -3.160 30.736 6.907 1.00 91.94 747 VAL A N 1
ATOM 5928 C CA . VAL A 1 747 ? -2.290 31.712 7.581 1.00 91.94 747 VAL A CA 1
ATOM 5929 C C . VAL A 1 747 ? -0.898 31.699 6.931 1.00 91.94 747 VAL A C 1
ATOM 5931 O O . VAL A 1 747 ? -0.495 30.652 6.425 1.00 91.94 747 VAL A O 1
ATOM 5934 N N . PRO A 1 748 ? -0.133 32.806 6.922 1.00 91.44 748 PRO A N 1
ATOM 5935 C CA . PRO A 1 748 ? 1.282 32.751 6.558 1.00 91.44 748 PRO A CA 1
ATOM 5936 C C . PRO A 1 748 ? 2.047 31.762 7.447 1.00 91.44 748 PRO A C 1
ATOM 5938 O O . PRO A 1 748 ? 1.852 31.745 8.663 1.00 91.44 748 PRO A O 1
ATOM 5941 N N . MET A 1 749 ? 2.908 30.941 6.848 1.00 90.50 749 MET A N 1
ATOM 5942 C CA . MET A 1 749 ? 3.757 30.012 7.591 1.00 90.50 749 MET A CA 1
ATOM 5943 C C . MET A 1 749 ? 4.893 30.747 8.289 1.00 90.50 749 MET A C 1
ATOM 5945 O O . MET A 1 749 ? 5.578 31.570 7.683 1.00 90.50 749 MET A O 1
ATOM 5949 N N . ARG A 1 750 ? 5.131 30.388 9.547 1.00 86.38 750 ARG A N 1
ATOM 5950 C CA . ARG A 1 750 ? 6.265 30.858 10.343 1.00 86.38 750 ARG A CA 1
ATOM 5951 C C . ARG A 1 750 ? 7.442 29.908 10.196 1.00 86.38 750 ARG A C 1
ATOM 5953 O O . ARG A 1 750 ? 7.306 28.768 9.751 1.00 86.38 750 ARG A O 1
ATOM 5960 N N . GLU A 1 751 ? 8.599 30.361 10.660 1.00 85.81 751 GLU A N 1
ATOM 5961 C CA . GLU A 1 751 ? 9.807 29.542 10.634 1.00 85.81 751 GLU A CA 1
ATOM 5962 C C . GLU A 1 751 ? 9.695 28.289 11.515 1.00 85.81 751 GLU A C 1
ATOM 5964 O O . GLU A 1 751 ? 10.212 27.238 11.151 1.00 85.81 751 GLU A O 1
ATOM 5969 N N . CYS A 1 752 ? 8.967 28.349 12.636 1.00 84.00 752 CYS A N 1
ATOM 5970 C CA . CYS A 1 752 ? 8.675 27.156 13.437 1.00 84.00 752 CYS A CA 1
ATOM 5971 C C . CYS A 1 752 ? 7.838 26.122 12.664 1.00 84.00 752 CYS A C 1
ATOM 5973 O O . CYS A 1 752 ? 8.195 24.946 12.664 1.00 84.00 752 CYS A O 1
ATOM 5975 N N . ASP A 1 753 ? 6.823 26.567 11.913 1.00 89.38 753 ASP A N 1
ATOM 5976 C CA . ASP A 1 753 ? 5.971 25.686 11.106 1.00 89.38 753 ASP A CA 1
ATOM 5977 C C . ASP A 1 753 ? 6.795 24.982 10.006 1.00 89.38 753 ASP A C 1
ATOM 5979 O O . ASP A 1 753 ? 6.682 23.773 9.794 1.00 89.38 753 ASP A O 1
ATOM 5983 N N . LYS A 1 754 ? 7.686 25.724 9.328 1.00 91.12 754 LYS A N 1
ATOM 5984 C CA . LYS A 1 754 ? 8.618 25.168 8.327 1.00 91.12 754 LYS A CA 1
ATOM 5985 C C . LYS A 1 754 ? 9.607 24.187 8.965 1.00 91.12 754 LYS A C 1
ATOM 5987 O O . LYS A 1 754 ? 9.842 23.098 8.434 1.00 91.12 754 LYS A O 1
ATOM 5992 N N . ARG A 1 755 ? 10.163 24.551 10.125 1.00 88.81 755 ARG A N 1
ATOM 5993 C CA . ARG A 1 755 ? 11.108 23.728 10.890 1.00 88.81 755 ARG A CA 1
ATOM 5994 C C . ARG A 1 755 ? 10.491 22.412 11.342 1.00 88.81 755 ARG A C 1
ATOM 5996 O O . ARG A 1 755 ? 11.165 21.397 11.235 1.00 88.81 755 ARG A O 1
ATOM 6003 N N . LEU A 1 756 ? 9.229 22.396 11.771 1.00 89.56 756 LEU A N 1
ATOM 6004 C CA . LEU A 1 756 ? 8.521 21.165 12.130 1.00 89.56 756 LEU A CA 1
ATOM 6005 C C . LEU A 1 756 ? 8.543 20.140 10.986 1.00 89.56 756 LEU A C 1
ATOM 6007 O O . LEU A 1 756 ? 8.817 18.959 11.203 1.00 89.56 756 LEU A O 1
ATOM 6011 N N . ILE A 1 757 ? 8.282 20.598 9.760 1.00 92.00 757 ILE A N 1
ATOM 6012 C CA . ILE A 1 757 ? 8.260 19.744 8.568 1.00 92.00 757 ILE A CA 1
ATOM 6013 C C . ILE A 1 757 ? 9.675 19.247 8.238 1.00 92.00 757 ILE A C 1
ATOM 6015 O O . ILE A 1 757 ? 9.858 18.056 7.968 1.00 92.00 757 ILE A O 1
ATOM 6019 N N . ARG A 1 758 ? 10.688 20.122 8.329 1.00 90.38 758 ARG A N 1
ATOM 6020 C CA . ARG A 1 758 ? 12.103 19.737 8.181 1.00 90.38 758 ARG A CA 1
ATOM 6021 C C . ARG A 1 758 ? 12.497 18.682 9.214 1.00 90.38 758 ARG A C 1
ATOM 6023 O O . ARG A 1 758 ? 13.039 17.643 8.846 1.00 90.38 758 ARG A O 1
ATOM 6030 N N . ASP A 1 759 ? 12.168 18.908 10.484 1.00 87.00 759 ASP A N 1
ATOM 6031 C CA . ASP A 1 759 ? 12.463 18.023 11.614 1.00 87.00 759 ASP A CA 1
ATOM 6032 C C . ASP A 1 759 ? 11.802 16.650 11.454 1.00 87.00 759 ASP A C 1
ATOM 6034 O O . ASP A 1 759 ? 12.437 15.618 11.705 1.00 87.00 759 ASP A O 1
ATOM 6038 N N . ALA A 1 760 ? 10.564 16.615 10.953 1.00 81.75 760 ALA A N 1
ATOM 6039 C CA . ALA A 1 760 ? 9.894 15.376 10.577 1.00 81.75 760 ALA A CA 1
ATOM 6040 C C . ALA A 1 760 ? 10.664 14.625 9.480 1.00 81.75 760 ALA A C 1
ATOM 6042 O O . ALA A 1 760 ? 10.840 13.412 9.593 1.00 81.75 760 ALA A O 1
ATOM 6043 N N . GLY A 1 761 ? 11.184 15.333 8.474 1.00 75.75 761 GLY A N 1
ATOM 6044 C CA . GLY A 1 761 ? 12.023 14.771 7.412 1.00 75.75 761 GLY A CA 1
ATOM 6045 C C . GLY A 1 761 ? 13.457 14.428 7.820 1.00 75.75 761 GLY A C 1
ATOM 6046 O O . GLY A 1 761 ? 14.172 13.783 7.053 1.00 75.75 761 GLY A O 1
ATOM 6047 N N . ARG A 1 762 ? 13.907 14.844 9.007 1.00 82.81 762 ARG A N 1
ATOM 6048 C CA . ARG A 1 762 ? 15.199 14.463 9.605 1.00 82.81 762 ARG A CA 1
ATOM 6049 C C . ARG A 1 762 ? 15.052 13.370 10.669 1.00 82.81 762 ARG A C 1
ATOM 6051 O O . ARG A 1 762 ? 16.020 13.072 11.355 1.00 82.81 762 ARG A O 1
ATOM 6058 N N . ASN A 1 763 ? 13.860 12.782 10.816 1.00 71.19 763 ASN A N 1
ATOM 6059 C CA . ASN A 1 763 ? 13.550 11.786 11.847 1.00 71.19 763 ASN A CA 1
ATOM 6060 C C . ASN A 1 763 ? 13.892 12.252 13.273 1.00 71.19 763 ASN A C 1
ATOM 6062 O O . ASN A 1 763 ? 14.257 11.436 14.115 1.00 71.19 763 ASN A O 1
ATOM 6066 N N . LYS A 1 764 ? 13.755 13.554 13.572 1.00 74.06 764 LYS A N 1
ATOM 6067 C CA . LYS A 1 764 ? 13.941 14.025 14.949 1.00 74.06 764 LYS A CA 1
ATOM 6068 C C . LYS A 1 764 ? 12.904 13.390 15.872 1.00 74.06 764 LYS A C 1
ATOM 6070 O O . LYS A 1 764 ? 11.735 13.229 15.496 1.00 74.06 764 LYS A O 1
ATOM 6075 N N . ASP A 1 765 ? 13.342 13.076 17.085 1.00 64.75 765 ASP A N 1
ATOM 6076 C CA . ASP A 1 765 ? 12.567 12.326 18.078 1.00 64.75 765 ASP A CA 1
ATOM 6077 C C . ASP A 1 765 ? 11.617 13.198 18.921 1.00 64.75 765 ASP A C 1
ATOM 6079 O O . ASP A 1 765 ? 11.202 12.845 20.016 1.00 64.75 765 ASP A O 1
ATOM 6083 N N . ALA A 1 766 ? 11.261 14.379 18.415 1.00 72.12 766 ALA A N 1
ATOM 6084 C CA . ALA A 1 766 ? 10.303 15.260 19.070 1.00 72.12 766 ALA A CA 1
ATOM 6085 C C . ALA A 1 766 ? 8.859 14.819 18.769 1.00 72.12 766 ALA A C 1
ATOM 6087 O O . ALA A 1 766 ? 8.529 14.549 17.610 1.00 72.12 766 ALA A O 1
ATOM 6088 N N . HIS A 1 767 ? 7.981 14.835 19.781 1.00 76.81 767 HIS A N 1
ATOM 6089 C CA . HIS A 1 767 ? 6.559 14.456 19.659 1.00 76.81 767 HIS A CA 1
ATOM 6090 C C . HIS A 1 767 ? 5.836 15.118 18.467 1.00 76.81 767 HIS A C 1
ATOM 6092 O O . HIS A 1 767 ? 5.257 14.391 17.662 1.00 76.81 767 HIS A O 1
ATOM 6098 N N . PRO A 1 768 ? 5.928 16.447 18.228 1.00 76.19 768 PRO A N 1
ATOM 6099 C CA . PRO A 1 768 ? 5.263 17.068 17.076 1.00 76.19 768 PRO A CA 1
ATOM 6100 C C . PRO A 1 768 ? 5.736 16.518 15.719 1.00 76.19 768 PRO A C 1
ATOM 6102 O O . PRO A 1 768 ? 4.940 16.361 14.790 1.00 76.19 768 PRO A O 1
ATOM 6105 N N . ALA A 1 769 ? 7.028 16.192 15.603 1.00 77.88 769 ALA A N 1
ATOM 6106 C CA . ALA A 1 769 ? 7.606 15.613 14.395 1.00 77.88 769 ALA A CA 1
ATOM 6107 C C . ALA A 1 769 ? 7.169 14.148 14.211 1.00 77.88 769 ALA A C 1
ATOM 6109 O O . ALA A 1 769 ? 6.893 13.728 13.086 1.00 77.88 769 ALA A O 1
ATOM 6110 N N . GLN A 1 770 ? 7.054 13.379 15.301 1.00 75.50 770 GLN A N 1
ATOM 6111 C CA . GLN A 1 770 ? 6.481 12.029 15.290 1.00 75.50 770 GLN A CA 1
ATOM 6112 C C . GLN A 1 770 ? 5.001 12.051 14.877 1.00 75.50 770 GLN A C 1
ATOM 6114 O O . GLN A 1 770 ? 4.621 11.318 13.964 1.00 75.50 770 GLN A O 1
ATOM 6119 N N . ALA A 1 771 ? 4.188 12.930 15.470 1.00 77.50 771 ALA A N 1
ATOM 6120 C CA . ALA A 1 771 ? 2.771 13.093 15.144 1.00 77.50 771 ALA A CA 1
ATOM 6121 C C . ALA A 1 771 ? 2.562 13.431 13.656 1.00 77.50 771 ALA A C 1
ATOM 6123 O O . ALA A 1 771 ? 1.716 12.831 12.987 1.00 77.50 771 ALA A O 1
ATOM 6124 N N . LEU A 1 772 ? 3.389 14.326 13.098 1.00 84.69 772 LEU A N 1
ATOM 6125 C CA . LEU A 1 772 ? 3.373 14.628 11.664 1.00 84.69 772 LEU A CA 1
ATOM 6126 C C . LEU A 1 772 ? 3.756 13.403 10.812 1.00 84.69 772 LEU A C 1
ATOM 6128 O O . LEU A 1 772 ? 3.100 13.124 9.809 1.00 84.69 772 LEU A O 1
ATOM 6132 N N . ARG A 1 773 ? 4.760 12.610 11.213 1.00 82.56 773 ARG A N 1
ATOM 6133 C CA . ARG A 1 773 ? 5.111 11.361 10.505 1.00 82.56 773 ARG A CA 1
ATOM 6134 C C . ARG A 1 773 ? 3.983 10.322 10.548 1.00 82.56 773 ARG A C 1
ATOM 6136 O O . ARG A 1 773 ? 3.770 9.633 9.551 1.00 82.56 773 ARG A O 1
ATOM 6143 N N . VAL A 1 774 ? 3.242 10.217 11.655 1.00 76.81 774 VAL A N 1
ATOM 6144 C CA . VAL A 1 774 ? 2.058 9.340 11.754 1.00 76.81 774 VAL A CA 1
ATOM 6145 C C . VAL A 1 774 ? 0.998 9.768 10.739 1.00 76.81 774 VAL A C 1
ATOM 6147 O O . VAL A 1 774 ? 0.558 8.939 9.940 1.00 76.81 774 VAL A O 1
ATOM 6150 N N . LYS A 1 775 ? 0.673 11.067 10.673 1.00 85.00 775 LYS A N 1
ATOM 6151 C CA . LYS A 1 775 ? -0.209 11.621 9.632 1.00 85.00 775 LYS A CA 1
ATOM 6152 C C . LYS A 1 775 ? 0.263 11.272 8.223 1.00 85.00 775 LYS A C 1
ATOM 6154 O O . LYS A 1 775 ? -0.534 10.824 7.401 1.00 85.00 775 LYS A O 1
ATOM 6159 N N . MET A 1 776 ? 1.552 11.459 7.939 1.00 84.00 776 MET A N 1
ATOM 6160 C CA . MET A 1 776 ? 2.116 11.193 6.612 1.00 84.00 776 MET A CA 1
ATOM 6161 C C . MET A 1 776 ? 2.000 9.723 6.194 1.00 84.00 776 MET A C 1
ATOM 6163 O O . MET A 1 776 ? 1.841 9.435 5.013 1.00 84.00 776 MET A O 1
ATOM 6167 N N . ASN A 1 777 ? 2.063 8.784 7.139 1.00 74.50 777 ASN A N 1
ATOM 6168 C CA . ASN A 1 777 ? 1.851 7.367 6.842 1.00 74.50 777 ASN A CA 1
ATOM 6169 C C . ASN A 1 777 ? 0.365 7.004 6.685 1.00 74.50 777 ASN A C 1
ATOM 6171 O O . ASN A 1 777 ? 0.058 6.046 5.979 1.00 74.50 777 ASN A O 1
ATOM 6175 N N . ARG A 1 778 ? -0.537 7.755 7.329 1.00 80.81 778 ARG A N 1
ATOM 6176 C CA . ARG A 1 778 ? -1.990 7.552 7.273 1.00 80.81 778 ARG A CA 1
ATOM 6177 C C . ARG A 1 778 ? -2.599 8.041 5.956 1.00 80.81 778 ARG A C 1
ATOM 6179 O O . ARG A 1 778 ? -3.415 7.344 5.363 1.00 80.81 778 ARG A O 1
ATOM 6186 N N . GLU A 1 779 ? -2.237 9.242 5.504 1.00 81.31 779 GLU A N 1
ATOM 6187 C CA . GLU A 1 779 ? -2.992 9.933 4.451 1.00 81.31 779 GLU A CA 1
ATOM 6188 C C . GLU A 1 779 ? -2.432 9.707 3.045 1.00 81.31 779 GLU A C 1
ATOM 6190 O O . GLU A 1 779 ? -1.239 9.902 2.782 1.00 81.31 779 GLU A O 1
ATOM 6195 N N . ALA A 1 780 ? -3.326 9.397 2.099 1.00 73.88 780 ALA A N 1
ATOM 6196 C CA . ALA A 1 780 ? -2.951 9.063 0.728 1.00 73.88 780 ALA A CA 1
ATOM 6197 C C . ALA A 1 780 ? -2.127 10.164 0.048 1.00 73.88 780 ALA A C 1
ATOM 6199 O O . ALA A 1 780 ? -1.221 9.857 -0.719 1.00 73.88 780 ALA A O 1
ATOM 6200 N N . VAL A 1 781 ? -2.393 11.435 0.372 1.00 73.00 781 VAL A N 1
ATOM 6201 C CA . VAL A 1 781 ? -1.698 12.600 -0.197 1.00 73.00 781 VAL A CA 1
ATOM 6202 C C . VAL A 1 781 ? -0.180 12.581 0.024 1.00 73.00 781 VAL A C 1
ATOM 6204 O O . VAL A 1 781 ? 0.539 13.106 -0.819 1.00 73.00 781 VAL A O 1
ATOM 6207 N N . TYR A 1 782 ? 0.326 11.967 1.100 1.00 74.44 782 TYR A N 1
ATOM 6208 C CA . TYR A 1 782 ? 1.771 11.834 1.344 1.00 74.44 782 TYR A CA 1
ATOM 6209 C C . TYR A 1 782 ? 2.284 10.463 0.918 1.00 74.44 782 TYR A C 1
ATOM 6211 O O . TYR A 1 782 ? 3.366 10.363 0.343 1.00 74.44 782 TYR A O 1
ATOM 6219 N N . VAL A 1 783 ? 1.499 9.404 1.150 1.00 62.41 783 VAL A N 1
ATOM 6220 C CA . VAL A 1 783 ? 1.856 8.032 0.756 1.00 62.41 783 VAL A CA 1
ATOM 6221 C C . VAL A 1 783 ? 2.036 7.919 -0.760 1.00 62.41 783 VAL A C 1
ATOM 6223 O O . VAL A 1 783 ? 2.923 7.204 -1.221 1.00 62.41 783 VAL A O 1
ATOM 6226 N N . SER A 1 784 ? 1.256 8.672 -1.541 1.00 51.72 784 SER A N 1
ATOM 6227 C CA . SER A 1 784 ? 1.390 8.740 -2.997 1.00 51.72 784 SER A CA 1
ATOM 6228 C C . SER A 1 784 ? 2.533 9.644 -3.487 1.00 51.72 784 SER A C 1
ATOM 6230 O O . SER A 1 784 ? 2.777 9.679 -4.687 1.00 51.72 784 SER A O 1
ATOM 6232 N N . HIS A 1 785 ? 3.215 10.383 -2.600 1.00 45.34 785 HIS A N 1
ATOM 6233 C CA . HIS A 1 785 ? 4.272 11.356 -2.930 1.00 45.34 785 HIS A CA 1
ATOM 6234 C C . HIS A 1 785 ? 5.580 11.121 -2.139 1.00 45.34 785 HIS A C 1
ATOM 6236 O O . HIS A 1 785 ? 6.349 12.056 -1.935 1.00 45.34 785 HIS A O 1
ATOM 6242 N N . ARG A 1 786 ? 5.850 9.900 -1.656 1.00 37.47 786 ARG A N 1
ATOM 6243 C CA . ARG A 1 786 ? 6.963 9.617 -0.727 1.00 37.47 786 ARG A CA 1
ATOM 6244 C C . ARG A 1 786 ? 8.342 9.888 -1.363 1.00 37.47 786 ARG A C 1
ATOM 6246 O O . ARG A 1 786 ? 8.540 9.621 -2.542 1.00 37.47 786 ARG A O 1
ATOM 6253 N N . MET A 1 787 ? 9.293 10.431 -0.592 1.00 42.28 787 MET A N 1
ATOM 6254 C CA . MET A 1 787 ? 10.672 10.689 -1.039 1.00 42.28 787 MET A CA 1
ATOM 6255 C C . MET A 1 787 ? 11.698 9.906 -0.213 1.00 42.28 787 MET A C 1
ATOM 6257 O O . MET A 1 787 ? 11.635 9.954 1.014 1.00 42.28 787 MET A O 1
ATOM 6261 N N . GLU A 1 788 ? 12.656 9.241 -0.860 1.00 32.91 788 GLU A N 1
ATOM 6262 C CA . GLU A 1 788 ? 13.824 8.631 -0.208 1.00 32.91 788 GLU A CA 1
ATOM 6263 C C . GLU A 1 788 ? 15.031 9.566 -0.196 1.00 32.91 788 GLU A C 1
ATOM 6265 O O . GLU A 1 788 ? 15.256 10.342 -1.126 1.00 32.91 788 GLU A O 1
ATOM 6270 N N . ILE A 1 789 ? 15.823 9.461 0.870 1.00 35.09 789 ILE A N 1
ATOM 6271 C CA . ILE A 1 789 ? 17.086 10.169 1.061 1.00 35.09 789 ILE A CA 1
ATOM 6272 C C . ILE A 1 789 ? 18.206 9.328 0.443 1.00 35.09 789 ILE A C 1
ATOM 6274 O O . ILE A 1 789 ? 18.466 8.220 0.899 1.00 35.09 789 ILE A O 1
ATOM 6278 N N . VAL A 1 790 ? 18.871 9.863 -0.577 1.00 33.16 790 VAL A N 1
ATOM 6279 C CA . VAL A 1 790 ? 20.023 9.269 -1.255 1.00 33.16 790 VAL A CA 1
ATOM 6280 C C . VAL A 1 790 ? 21.259 10.107 -0.936 1.00 33.16 790 VAL A C 1
ATOM 6282 O O . VAL A 1 790 ? 21.439 11.205 -1.459 1.00 33.16 790 VAL A O 1
ATOM 6285 N N . THR A 1 791 ? 22.137 9.593 -0.080 1.00 29.56 791 THR A N 1
ATOM 6286 C CA . THR A 1 791 ? 23.449 10.208 0.147 1.00 29.56 791 THR A CA 1
ATOM 6287 C C . THR A 1 791 ? 24.351 9.902 -1.045 1.00 29.56 791 THR A C 1
ATOM 6289 O O . THR A 1 791 ? 24.578 8.735 -1.369 1.00 29.56 791 THR A O 1
ATOM 6292 N N . THR A 1 792 ? 24.843 10.934 -1.725 1.00 33.03 792 THR A N 1
ATOM 6293 C CA . THR A 1 792 ? 25.792 10.787 -2.829 1.00 33.03 792 THR A CA 1
ATOM 6294 C C . THR A 1 792 ? 27.220 10.570 -2.297 1.00 33.03 792 THR A C 1
ATOM 6296 O O . THR A 1 792 ? 27.512 10.903 -1.145 1.00 33.03 792 THR A O 1
ATOM 6299 N N . PRO A 1 793 ? 28.134 9.984 -3.100 1.00 29.98 793 PRO A N 1
ATOM 6300 C CA . PRO A 1 793 ? 29.489 9.615 -2.661 1.00 29.98 793 PRO A CA 1
ATOM 6301 C C . PRO A 1 793 ? 30.378 10.781 -2.194 1.00 29.98 793 PRO A C 1
ATOM 6303 O O . PRO A 1 793 ? 31.412 10.552 -1.578 1.00 29.98 793 PRO A O 1
ATOM 6306 N N . ASP A 1 794 ? 29.987 12.022 -2.480 1.00 32.41 794 ASP A N 1
ATOM 6307 C CA . ASP A 1 794 ? 30.636 13.267 -2.055 1.00 32.41 794 ASP A CA 1
ATOM 6308 C C . ASP A 1 794 ? 30.139 13.779 -0.686 1.00 32.41 794 ASP A C 1
ATOM 6310 O O . ASP A 1 794 ? 30.502 14.875 -0.260 1.00 32.41 794 ASP A O 1
ATOM 6314 N N . GLY A 1 795 ? 29.298 13.006 0.010 1.00 29.12 795 GLY A N 1
ATOM 6315 C CA . GLY A 1 795 ? 28.737 13.370 1.312 1.00 29.12 795 GLY A CA 1
ATOM 6316 C C . GLY A 1 795 ? 27.555 14.340 1.234 1.00 29.12 795 GLY A C 1
ATOM 6317 O O . GLY A 1 795 ? 27.052 14.769 2.275 1.00 29.12 795 GLY A O 1
ATOM 6318 N N . ARG A 1 796 ? 27.073 14.680 0.030 1.00 30.91 796 ARG A N 1
ATOM 6319 C CA . ARG A 1 796 ? 25.861 15.489 -0.137 1.00 30.91 796 ARG A CA 1
ATOM 6320 C C . ARG A 1 796 ? 24.615 14.615 -0.004 1.00 30.91 796 ARG A C 1
ATOM 6322 O O . ARG A 1 796 ? 24.562 13.470 -0.439 1.00 30.91 796 ARG A O 1
ATOM 6329 N N . THR A 1 797 ? 23.602 15.149 0.668 1.00 29.61 797 THR A N 1
ATOM 6330 C CA . THR A 1 797 ? 22.334 14.449 0.891 1.00 29.61 797 THR A CA 1
ATOM 6331 C C . THR A 1 797 ? 21.343 14.903 -0.174 1.00 29.61 797 THR A C 1
ATOM 6333 O O . THR A 1 797 ? 20.735 15.959 -0.029 1.00 29.61 797 THR A O 1
ATOM 6336 N N . GLU A 1 798 ? 21.166 14.133 -1.247 1.00 32.56 798 GLU A N 1
ATOM 6337 C CA . GLU A 1 798 ? 20.057 14.355 -2.176 1.00 32.56 798 GLU A CA 1
ATOM 6338 C C . GLU A 1 798 ? 18.840 13.542 -1.742 1.00 32.56 798 GLU A C 1
ATOM 6340 O O . GLU A 1 798 ? 18.935 12.541 -1.043 1.00 32.56 798 GLU A O 1
ATOM 6345 N N . ARG A 1 799 ? 17.643 13.971 -2.126 1.00 35.81 799 ARG A N 1
ATOM 6346 C CA . ARG A 1 799 ? 16.413 13.250 -1.798 1.00 35.81 799 ARG A CA 1
ATOM 6347 C C . ARG A 1 799 ? 15.511 13.204 -3.027 1.00 35.81 799 ARG A C 1
ATOM 6349 O O . ARG A 1 799 ? 15.348 14.216 -3.710 1.00 35.81 799 ARG A O 1
ATOM 6356 N N . ARG A 1 800 ? 14.949 12.031 -3.328 1.00 32.75 800 ARG A N 1
ATOM 6357 C CA . ARG A 1 800 ? 14.207 11.701 -4.562 1.00 32.75 800 ARG A CA 1
ATOM 6358 C C . ARG A 1 800 ? 12.765 11.303 -4.270 1.00 32.75 800 ARG A C 1
ATOM 6360 O O . ARG A 1 800 ? 12.550 10.557 -3.333 1.00 32.75 800 ARG A O 1
ATOM 6367 N N . ILE A 1 801 ? 11.802 11.727 -5.099 1.00 31.97 801 ILE A N 1
ATOM 6368 C CA . ILE A 1 801 ? 10.399 11.250 -5.084 1.00 31.97 801 ILE A CA 1
ATOM 6369 C C . ILE A 1 801 ? 10.354 9.848 -5.683 1.00 31.97 801 ILE A C 1
ATOM 6371 O O . ILE A 1 801 ? 10.779 9.664 -6.820 1.00 31.97 801 ILE A O 1
ATOM 6375 N N . ILE A 1 802 ? 9.852 8.876 -4.917 1.00 34.12 802 ILE A N 1
ATOM 6376 C CA . ILE A 1 802 ? 9.684 7.479 -5.319 1.00 34.12 802 ILE A CA 1
ATOM 6377 C C . ILE A 1 802 ? 8.240 7.042 -5.036 1.00 34.12 802 ILE A C 1
ATOM 6379 O O . ILE A 1 802 ? 7.713 7.188 -3.933 1.00 34.12 802 ILE A O 1
ATOM 6383 N N . GLY A 1 803 ? 7.594 6.477 -6.056 1.00 30.00 803 GLY A N 1
ATOM 6384 C CA . GLY A 1 803 ? 6.366 5.710 -5.890 1.00 30.00 803 GLY A CA 1
ATOM 6385 C C . GLY A 1 803 ? 6.652 4.356 -5.235 1.00 30.00 803 GLY A C 1
ATOM 6386 O O . GLY A 1 803 ? 7.525 3.637 -5.696 1.00 30.00 803 GLY A O 1
ATOM 6387 N N . GLN A 1 804 ? 5.865 4.035 -4.202 1.00 27.20 804 GLN A N 1
ATOM 6388 C CA . GLN A 1 804 ? 5.802 2.779 -3.432 1.00 27.20 804 GLN A CA 1
ATOM 6389 C C . GLN A 1 804 ? 7.104 2.301 -2.747 1.00 27.20 804 GLN A C 1
ATOM 6391 O O . GLN A 1 804 ? 8.109 1.998 -3.372 1.00 27.20 804 GLN A O 1
ATOM 6396 N N . LEU A 1 805 ? 7.024 2.177 -1.415 1.00 30.67 805 LEU A N 1
ATOM 6397 C CA . LEU A 1 805 ? 8.064 1.624 -0.534 1.00 30.67 805 LEU A CA 1
ATOM 6398 C C . LEU A 1 805 ? 8.414 0.166 -0.855 1.00 30.67 805 LEU A C 1
ATOM 6400 O O . LEU A 1 805 ? 7.503 -0.647 -1.046 1.00 30.67 805 LEU A O 1
ATOM 6404 N N . THR A 1 806 ? 9.696 -0.179 -0.715 1.00 34.97 806 THR A N 1
ATOM 6405 C CA . THR A 1 806 ? 10.147 -1.569 -0.583 1.00 34.97 806 THR A CA 1
ATOM 6406 C C . THR A 1 806 ? 9.944 -2.080 0.855 1.00 34.97 806 THR A C 1
ATOM 6408 O O . THR A 1 806 ? 9.763 -1.311 1.803 1.00 34.97 806 THR A O 1
ATOM 6411 N N . GLU A 1 807 ? 9.919 -3.400 1.047 1.00 33.25 807 GLU A N 1
ATOM 6412 C CA . GLU A 1 807 ? 9.654 -4.027 2.352 1.00 33.25 807 GLU A CA 1
ATOM 6413 C C . GLU A 1 807 ? 10.781 -3.782 3.380 1.00 33.25 807 GLU A C 1
ATOM 6415 O O . GLU A 1 807 ? 10.519 -3.705 4.582 1.00 33.25 807 GLU A O 1
ATOM 6420 N N . ALA A 1 808 ? 12.013 -3.561 2.913 1.00 32.22 808 ALA A N 1
ATOM 6421 C CA . ALA A 1 808 ? 13.186 -3.316 3.753 1.00 32.22 808 ALA A CA 1
ATOM 6422 C C . ALA A 1 808 ? 13.146 -1.938 4.440 1.00 32.22 808 ALA A C 1
ATOM 6424 O O . ALA A 1 808 ? 13.450 -1.815 5.630 1.00 32.22 808 ALA A O 1
ATOM 6425 N N . ASP A 1 809 ? 12.664 -0.913 3.734 1.00 34.97 809 ASP A N 1
ATOM 6426 C CA . ASP A 1 809 ? 12.495 0.439 4.286 1.00 34.97 809 ASP A CA 1
ATOM 6427 C C . ASP A 1 809 ? 11.414 0.473 5.370 1.00 34.97 809 ASP A C 1
ATOM 6429 O O . ASP A 1 809 ? 11.503 1.214 6.355 1.00 34.97 809 ASP A O 1
ATOM 6433 N N . ARG A 1 810 ? 10.408 -0.402 5.241 1.00 37.62 810 ARG A N 1
ATOM 6434 C CA . ARG A 1 810 ? 9.379 -0.596 6.267 1.00 37.62 810 ARG A CA 1
ATOM 6435 C C . ARG A 1 810 ? 9.915 -1.316 7.499 1.00 37.62 810 ARG A C 1
ATOM 6437 O O . ARG A 1 810 ? 9.344 -1.126 8.566 1.00 37.62 810 ARG A O 1
ATOM 6444 N N . GLN A 1 811 ? 10.948 -2.145 7.375 1.00 35.38 811 GLN A N 1
ATOM 6445 C CA . GLN A 1 811 ? 11.522 -2.924 8.475 1.00 35.38 811 GLN A CA 1
ATOM 6446 C C . GLN A 1 811 ? 12.497 -2.089 9.321 1.00 35.38 811 GLN A C 1
ATOM 6448 O O . GLN A 1 811 ? 12.431 -2.123 10.549 1.00 35.38 811 GLN A O 1
ATOM 6453 N N . ARG A 1 812 ? 13.294 -1.219 8.689 1.00 34.56 812 ARG A N 1
ATOM 6454 C CA . ARG A 1 812 ? 14.233 -0.310 9.378 1.00 34.56 812 ARG A CA 1
ATOM 6455 C C . ARG A 1 812 ? 13.532 0.720 10.276 1.00 34.56 812 ARG A C 1
ATOM 6457 O O . ARG A 1 812 ? 14.008 1.036 11.364 1.00 34.56 812 ARG A O 1
ATOM 6464 N N . ALA A 1 813 ? 12.353 1.190 9.862 1.00 32.53 813 ALA A N 1
ATOM 6465 C CA . ALA A 1 813 ? 11.488 2.041 10.683 1.00 32.53 813 ALA A CA 1
ATOM 6466 C C . ALA A 1 813 ? 10.870 1.297 11.889 1.00 32.53 813 ALA A C 1
ATOM 6468 O O . ALA A 1 813 ? 10.594 1.920 12.913 1.00 32.53 813 ALA A O 1
ATOM 6469 N N . ARG A 1 814 ? 10.678 -0.031 11.794 1.00 37.41 814 ARG A N 1
ATOM 6470 C CA . ARG A 1 814 ? 10.152 -0.879 12.885 1.00 37.41 814 ARG A CA 1
ATOM 6471 C C . ARG A 1 814 ? 11.201 -1.146 13.964 1.00 37.41 814 ARG A C 1
ATOM 6473 O O . ARG A 1 814 ? 10.856 -1.186 15.140 1.00 37.41 814 ARG A O 1
ATOM 6480 N N . GLU A 1 815 ? 12.467 -1.309 13.590 1.00 35.44 815 GLU A N 1
ATOM 6481 C CA . GLU A 1 815 ? 13.561 -1.580 14.537 1.00 35.44 815 GLU A CA 1
ATOM 6482 C C . GLU A 1 815 ? 13.914 -0.356 15.391 1.00 35.44 815 GLU A C 1
ATOM 6484 O O . GLU A 1 815 ? 14.071 -0.479 16.606 1.00 35.44 815 GLU A O 1
ATOM 6489 N N . LEU A 1 816 ? 13.921 0.838 14.787 1.00 34.06 816 LEU A N 1
ATOM 6490 C CA . LEU A 1 816 ? 14.124 2.102 15.505 1.00 34.06 816 LEU A CA 1
ATOM 6491 C C . LEU A 1 816 ? 12.987 2.406 16.499 1.00 34.06 816 LEU A C 1
ATOM 6493 O O . LEU A 1 816 ? 13.242 2.978 17.554 1.00 34.06 816 LEU A O 1
ATOM 6497 N N . GLY A 1 817 ? 11.754 1.969 16.210 1.00 30.19 817 GLY A N 1
ATOM 6498 C CA . GLY A 1 817 ? 10.619 2.075 17.136 1.00 30.19 817 GLY A CA 1
ATOM 6499 C C . GLY A 1 817 ? 10.634 1.039 18.271 1.00 30.19 817 GLY A C 1
ATOM 6500 O O . GLY A 1 817 ? 10.261 1.356 19.398 1.00 30.19 817 GLY A O 1
ATOM 6501 N N . ARG A 1 818 ? 11.110 -0.191 18.016 1.00 32.94 818 ARG A N 1
ATOM 6502 C CA . ARG A 1 818 ? 11.184 -1.269 19.028 1.00 32.94 818 ARG A CA 1
ATOM 6503 C C . ARG A 1 818 ? 12.247 -1.018 20.101 1.00 32.94 818 ARG A C 1
ATOM 6505 O O . ARG A 1 818 ? 12.035 -1.389 21.252 1.00 32.94 818 ARG A O 1
ATOM 6512 N N . ALA A 1 819 ? 13.352 -0.354 19.758 1.00 28.80 819 ALA A N 1
ATOM 6513 C CA . ALA A 1 819 ? 14.400 -0.004 20.721 1.00 28.80 819 ALA A CA 1
ATOM 6514 C C . ALA A 1 819 ? 13.947 1.038 21.767 1.00 28.80 819 ALA A C 1
ATOM 6516 O O . ALA A 1 819 ? 14.479 1.054 22.876 1.00 28.80 819 ALA A O 1
ATOM 6517 N N . ALA A 1 820 ? 12.949 1.868 21.439 1.00 29.22 820 ALA A N 1
ATOM 6518 C CA . ALA A 1 820 ? 12.369 2.850 22.357 1.00 29.22 820 ALA A CA 1
ATOM 6519 C C . ALA A 1 820 ? 11.307 2.243 23.298 1.00 29.22 820 ALA A C 1
ATOM 6521 O O . ALA A 1 820 ? 11.165 2.700 24.426 1.00 29.22 820 ALA A O 1
ATOM 6522 N N . ALA A 1 821 ? 10.602 1.188 22.869 1.00 30.78 821 ALA A N 1
ATOM 6523 C CA . ALA A 1 821 ? 9.499 0.575 23.622 1.00 30.78 821 ALA A CA 1
ATOM 6524 C C . ALA A 1 821 ? 9.929 -0.529 24.615 1.00 30.78 821 ALA A C 1
ATOM 6526 O O . ALA A 1 821 ? 9.188 -0.860 25.534 1.00 30.78 821 ALA A O 1
ATOM 6527 N N . MET A 1 822 ? 11.129 -1.100 24.465 1.00 29.75 822 MET A N 1
ATOM 6528 C CA . MET A 1 822 ? 11.601 -2.246 25.265 1.00 29.75 822 MET A CA 1
ATOM 6529 C C . MET A 1 822 ? 12.148 -1.894 26.664 1.00 29.75 822 MET A C 1
ATOM 6531 O O . MET A 1 822 ? 12.663 -2.783 27.339 1.00 29.75 822 MET A O 1
ATOM 6535 N N . ARG A 1 823 ? 12.070 -0.635 27.122 1.00 30.02 823 ARG A N 1
ATOM 6536 C CA . ARG A 1 823 ? 12.583 -0.252 28.454 1.00 30.02 823 ARG A CA 1
ATOM 6537 C C . ARG A 1 823 ? 11.563 -0.289 29.598 1.00 30.02 823 ARG A C 1
ATOM 6539 O O . ARG A 1 823 ? 12.011 -0.449 30.724 1.00 30.02 823 ARG A O 1
ATOM 6546 N N . ASP A 1 824 ? 10.250 -0.261 29.343 1.00 30.36 824 ASP A N 1
ATOM 6547 C CA . ASP A 1 824 ? 9.272 0.075 30.404 1.00 30.36 824 ASP A CA 1
ATOM 6548 C C . ASP A 1 824 ? 8.114 -0.925 30.634 1.00 30.36 824 ASP A C 1
ATOM 6550 O O . ASP A 1 824 ? 7.126 -0.579 31.274 1.00 30.36 824 ASP A O 1
ATOM 6554 N N . MET A 1 825 ? 8.196 -2.184 30.186 1.00 27.73 825 MET A N 1
ATOM 6555 C CA . MET A 1 825 ? 7.139 -3.183 30.454 1.00 27.73 825 MET A CA 1
ATOM 6556 C C . MET A 1 825 ? 7.674 -4.472 31.090 1.00 27.73 825 MET A C 1
ATOM 6558 O O . MET A 1 825 ? 7.808 -5.514 30.452 1.00 27.73 825 MET A O 1
ATOM 6562 N N . GLN A 1 826 ? 7.933 -4.407 32.395 1.00 26.81 826 GLN A N 1
ATOM 6563 C CA . GLN A 1 826 ? 7.705 -5.533 33.300 1.00 26.81 826 GLN A CA 1
ATOM 6564 C C . GLN A 1 826 ? 6.491 -5.195 34.176 1.00 26.81 826 GLN A C 1
ATOM 6566 O O . GLN A 1 826 ? 6.356 -4.053 34.603 1.00 26.81 826 GLN A O 1
ATOM 6571 N N . MET A 1 827 ? 5.693 -6.225 34.484 1.00 26.34 827 MET A N 1
ATOM 6572 C CA . MET A 1 827 ? 4.533 -6.295 35.398 1.00 26.34 827 MET A CA 1
ATOM 6573 C C . MET A 1 827 ? 3.150 -6.297 34.711 1.00 26.34 827 MET A C 1
ATOM 6575 O O . MET A 1 827 ? 2.710 -5.308 34.136 1.00 26.34 827 MET A O 1
ATOM 6579 N N . GLY A 1 828 ? 2.506 -7.476 34.766 1.00 24.23 828 GLY A N 1
ATOM 6580 C CA . GLY A 1 828 ? 1.192 -7.821 34.197 1.00 24.23 828 GLY A CA 1
ATOM 6581 C C . GLY A 1 828 ? -0.006 -7.341 35.031 1.00 24.23 828 GLY A C 1
ATOM 6582 O O . GLY A 1 828 ? 0.152 -6.513 35.915 1.00 24.23 828 GLY A O 1
ATOM 6583 N N . GLY A 1 829 ? -1.236 -7.811 34.822 1.00 24.33 829 GLY A N 1
ATOM 6584 C CA . GLY A 1 829 ? -1.754 -8.843 33.929 1.00 24.33 829 GLY A CA 1
ATOM 6585 C C . GLY A 1 829 ? -3.296 -8.905 33.979 1.00 24.33 829 GLY A C 1
ATOM 6586 O O . GLY A 1 829 ? -3.924 -8.090 34.643 1.00 24.33 829 GLY A O 1
ATOM 6587 N N . GLU A 1 830 ? -3.821 -9.912 33.271 1.00 23.91 830 GLU A N 1
ATOM 6588 C CA . GLU A 1 830 ? -5.137 -10.592 33.333 1.00 23.91 830 GLU A CA 1
ATOM 6589 C C . GLU A 1 830 ? -6.456 -9.859 32.994 1.00 23.91 830 GLU A C 1
ATOM 6591 O O . GLU A 1 830 ? -6.754 -8.752 33.424 1.00 23.91 830 GLU A O 1
ATOM 6596 N N . ALA A 1 831 ? -7.265 -10.564 32.191 1.00 25.75 831 ALA A N 1
ATOM 6597 C CA . ALA A 1 831 ? -8.530 -10.167 31.574 1.00 25.75 831 ALA A CA 1
ATOM 6598 C C . ALA A 1 831 ? -9.648 -11.178 31.906 1.00 25.75 831 ALA A C 1
ATOM 6600 O O . ALA A 1 831 ? -9.355 -12.344 32.168 1.00 25.75 831 ALA A O 1
ATOM 6601 N N . VAL A 1 832 ? -10.922 -10.762 31.813 1.00 22.95 832 VAL A N 1
ATOM 6602 C CA . VAL A 1 832 ? -12.131 -11.621 31.903 1.00 22.95 832 VAL A CA 1
ATOM 6603 C C . VAL A 1 832 ? -13.185 -11.153 30.859 1.00 22.95 832 VAL A C 1
ATOM 6605 O O . VAL A 1 832 ? -13.181 -9.965 30.536 1.00 22.95 832 VAL A O 1
ATOM 6608 N N . PRO A 1 833 ? -14.023 -12.048 30.273 1.00 27.36 833 PRO A N 1
ATOM 6609 C CA . PRO A 1 833 ? -14.488 -11.955 28.875 1.00 27.36 833 PRO A CA 1
ATOM 6610 C C . PRO A 1 833 ? -16.019 -11.790 28.656 1.00 27.36 833 PRO A C 1
ATOM 6612 O O . PRO A 1 833 ? -16.777 -11.771 29.621 1.00 27.36 833 PRO A O 1
ATOM 6615 N N . ALA A 1 834 ? -16.409 -11.839 27.361 1.00 24.48 834 ALA A N 1
ATOM 6616 C CA . ALA A 1 834 ? -17.725 -12.200 26.769 1.00 24.48 834 ALA A CA 1
ATOM 6617 C C . ALA A 1 834 ? -18.712 -11.016 26.535 1.00 24.48 834 ALA A C 1
ATOM 6619 O O . ALA A 1 834 ? -18.707 -10.073 27.314 1.00 24.48 834 ALA A O 1
ATOM 6620 N N . ASP A 1 835 ? -19.537 -10.889 25.480 1.00 21.95 835 ASP A N 1
ATOM 6621 C CA . ASP A 1 835 ? -20.096 -11.806 24.469 1.00 21.95 835 ASP A CA 1
ATOM 6622 C C . ASP A 1 835 ? -20.518 -11.048 23.176 1.00 21.95 835 ASP A C 1
ATOM 6624 O O . ASP A 1 835 ? -20.644 -9.822 23.164 1.00 21.95 835 ASP A O 1
ATOM 6628 N N . GLU A 1 836 ? -20.725 -11.788 22.078 1.00 25.11 836 GLU A N 1
ATOM 6629 C CA . GLU A 1 836 ? -21.119 -11.314 20.736 1.00 25.11 836 GLU A CA 1
ATOM 6630 C C . GLU A 1 836 ? -22.630 -11.470 20.472 1.00 25.11 836 GLU A C 1
ATOM 6632 O O . GLU A 1 836 ? -23.165 -12.548 20.703 1.00 25.11 836 GLU A O 1
ATOM 6637 N N . GLU A 1 837 ? -23.278 -10.486 19.827 1.00 23.67 837 GLU A N 1
ATOM 6638 C CA . GLU A 1 837 ? -24.465 -10.722 18.982 1.00 23.67 837 GLU A CA 1
ATOM 6639 C C . GLU A 1 837 ? -24.469 -9.820 17.727 1.00 23.67 837 GLU A C 1
ATOM 6641 O O . GLU A 1 837 ? -23.994 -8.683 17.728 1.00 23.67 837 GLU A O 1
ATOM 6646 N N . ALA A 1 838 ? -24.954 -10.395 16.623 1.00 26.17 838 ALA A N 1
ATOM 6647 C CA . ALA A 1 838 ? -24.924 -9.900 15.243 1.00 26.17 838 ALA A CA 1
ATOM 6648 C C . ALA A 1 838 ? -26.129 -8.999 14.883 1.00 26.17 838 ALA A C 1
ATOM 6650 O O . ALA A 1 838 ? -27.086 -8.958 15.644 1.00 26.17 838 ALA A O 1
ATOM 6651 N N . VAL A 1 839 ? -26.122 -8.350 13.696 1.00 25.00 839 VAL A N 1
ATOM 6652 C CA . VAL A 1 839 ? -27.224 -8.357 12.685 1.00 25.00 839 VAL A CA 1
ATOM 6653 C C . VAL A 1 839 ? -26.993 -7.370 11.504 1.00 25.00 839 VAL A C 1
ATOM 6655 O O . VAL A 1 839 ? -26.734 -6.187 11.682 1.00 25.00 839 VAL A O 1
ATOM 6658 N N . SER A 1 840 ? -27.113 -7.948 10.296 1.00 24.42 840 SER A N 1
ATOM 6659 C CA . SER A 1 840 ? -27.566 -7.514 8.947 1.00 24.42 840 SER A CA 1
ATOM 6660 C C . SER A 1 840 ? -27.286 -6.144 8.293 1.00 24.42 840 SER A C 1
ATOM 6662 O O . SER A 1 840 ? -27.437 -5.075 8.870 1.00 24.42 840 SER A O 1
ATOM 6664 N N . ALA A 1 841 ? -27.040 -6.237 6.979 1.00 26.86 841 ALA A N 1
ATOM 6665 C CA . ALA A 1 841 ? -26.756 -5.185 6.006 1.00 26.86 841 ALA A CA 1
ATOM 6666 C C . ALA A 1 841 ? -27.994 -4.428 5.475 1.00 26.86 841 ALA A C 1
ATOM 6668 O O . ALA A 1 841 ? -29.028 -5.036 5.204 1.00 26.86 841 ALA A O 1
ATOM 6669 N N . GLY A 1 842 ? -27.821 -3.123 5.221 1.00 24.77 842 GLY A N 1
ATOM 6670 C CA . GLY A 1 842 ? -28.752 -2.236 4.510 1.00 24.77 842 GLY A CA 1
ATOM 6671 C C . GLY A 1 842 ? -28.017 -1.268 3.565 1.00 24.77 842 GLY A C 1
ATOM 6672 O O . GLY A 1 842 ? -26.835 -0.991 3.747 1.00 24.77 842 GLY A O 1
ATOM 6673 N N . GLU A 1 843 ? -28.716 -0.833 2.519 1.00 26.14 843 GLU A N 1
ATOM 6674 C CA . GLU A 1 843 ? -28.237 -0.311 1.228 1.00 26.14 843 GLU A CA 1
ATOM 6675 C C . GLU A 1 843 ? -27.527 1.065 1.245 1.00 26.14 843 GLU A C 1
ATOM 6677 O O . GLU A 1 843 ? -27.733 1.906 2.115 1.00 26.14 843 GLU A O 1
ATOM 6682 N N . HIS A 1 844 ? -26.669 1.289 0.238 1.00 29.44 844 HIS A N 1
ATOM 6683 C CA . HIS A 1 844 ? -25.790 2.454 0.087 1.00 29.44 844 HIS A CA 1
ATOM 6684 C C . HIS A 1 844 ? -26.527 3.728 -0.373 1.00 29.44 844 HIS A C 1
ATOM 6686 O O . HIS A 1 844 ? -26.927 3.823 -1.534 1.00 29.44 844 HIS A O 1
ATOM 6692 N N . ALA A 1 845 ? -26.584 4.747 0.490 1.00 26.30 845 ALA A N 1
ATOM 6693 C CA . ALA A 1 845 ? -26.888 6.136 0.131 1.00 26.30 845 ALA A CA 1
ATOM 6694 C C . ALA A 1 845 ? -25.642 7.026 0.316 1.00 26.30 845 ALA A C 1
ATOM 6696 O O . ALA A 1 845 ? -24.836 6.800 1.222 1.00 26.30 845 ALA A O 1
ATOM 6697 N N . ALA A 1 846 ? -25.474 8.035 -0.546 1.00 32.78 846 ALA A N 1
ATOM 6698 C CA . ALA A 1 846 ? -24.487 9.100 -0.348 1.00 32.78 846 ALA A CA 1
ATOM 6699 C C . ALA A 1 846 ? -24.737 9.811 1.001 1.00 32.78 846 ALA A C 1
ATOM 6701 O O . ALA A 1 846 ? -25.894 9.892 1.415 1.00 32.78 846 ALA A O 1
ATOM 6702 N N . PRO A 1 847 ? -23.703 10.323 1.701 1.00 37.25 847 PRO A N 1
ATOM 6703 C CA . PRO A 1 847 ? -23.911 10.993 2.980 1.00 37.25 847 PRO A CA 1
ATOM 6704 C C . PRO A 1 847 ? -24.764 12.250 2.771 1.00 37.25 847 PRO A C 1
ATOM 6706 O O . PRO A 1 847 ? -24.329 13.202 2.123 1.00 37.25 847 PRO A O 1
ATOM 6709 N N . GLU A 1 848 ? -25.991 12.225 3.297 1.00 36.19 848 GLU A N 1
ATOM 6710 C CA . GLU A 1 848 ? -26.875 13.389 3.362 1.00 36.19 848 GLU A CA 1
ATOM 6711 C C . GLU A 1 848 ? -26.170 14.535 4.102 1.00 36.19 848 GLU A C 1
ATOM 6713 O O . GLU A 1 848 ? -25.418 14.314 5.056 1.00 36.19 848 GLU A O 1
ATOM 6718 N N . ALA A 1 849 ? -26.405 15.776 3.667 1.00 41.41 849 ALA A N 1
ATOM 6719 C CA . ALA A 1 849 ? -25.959 16.947 4.413 1.00 41.41 849 ALA A CA 1
ATOM 6720 C C . ALA A 1 849 ? -26.527 16.888 5.851 1.00 41.41 849 ALA A C 1
ATOM 6722 O O . ALA A 1 849 ? -27.711 16.576 6.010 1.00 41.41 849 ALA A O 1
ATOM 6723 N N . PRO A 1 850 ? -25.716 17.162 6.892 1.00 42.00 850 PRO A N 1
ATOM 6724 C CA . PRO A 1 850 ? -26.119 16.947 8.279 1.00 42.00 850 PRO A CA 1
ATOM 6725 C C . PRO A 1 850 ? -27.352 17.779 8.647 1.00 42.00 850 PRO A C 1
ATOM 6727 O O . PRO A 1 850 ? -27.505 18.927 8.215 1.00 42.00 850 PRO A O 1
ATOM 6730 N N . LYS A 1 851 ? -28.238 17.201 9.466 1.00 49.44 851 LYS A N 1
ATOM 6731 C CA . LYS A 1 851 ? -29.379 17.922 10.049 1.00 49.44 851 LYS A CA 1
ATOM 6732 C C . LYS A 1 851 ? -28.856 18.940 11.070 1.00 49.44 851 LYS A C 1
ATOM 6734 O O . LYS A 1 851 ? -27.835 18.708 11.708 1.00 49.44 851 LYS A O 1
ATOM 6739 N N . MET A 1 852 ? -29.564 20.066 11.224 1.00 49.94 852 ME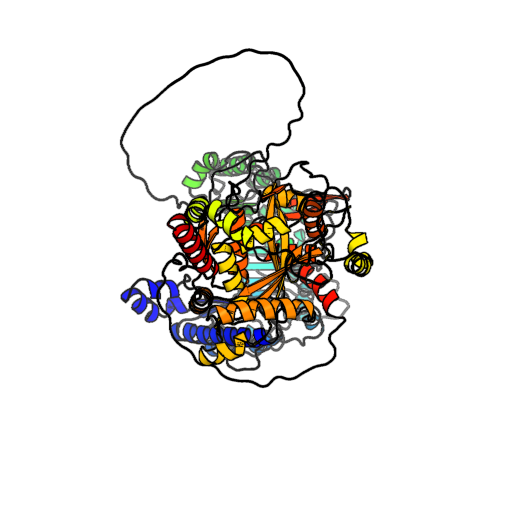T A N 1
ATOM 6740 C CA . MET A 1 852 ? -29.126 21.224 12.023 1.00 49.94 852 MET A CA 1
ATOM 6741 C C . MET A 1 852 ? -28.475 20.845 13.364 1.00 49.94 852 MET A C 1
ATOM 6743 O O . MET A 1 852 ? -29.152 20.324 14.261 1.00 49.94 852 MET A O 1
ATOM 6747 N N . ASN A 1 853 ? -27.189 21.166 13.524 1.00 51.38 853 ASN A N 1
ATOM 6748 C CA . ASN A 1 853 ? -26.435 20.834 14.735 1.00 51.38 853 ASN A CA 1
ATOM 6749 C C . ASN A 1 853 ? -26.765 21.789 15.908 1.00 51.38 853 ASN A C 1
ATOM 6751 O O . ASN A 1 853 ? -27.458 22.801 15.752 1.00 51.38 853 ASN A O 1
ATOM 6755 N N . ARG A 1 854 ? -26.294 21.477 17.126 1.00 59.75 854 ARG A N 1
ATOM 6756 C CA . ARG A 1 854 ? -26.588 22.269 18.345 1.00 59.75 854 ARG A CA 1
ATOM 6757 C C . ARG A 1 854 ? -26.187 23.748 18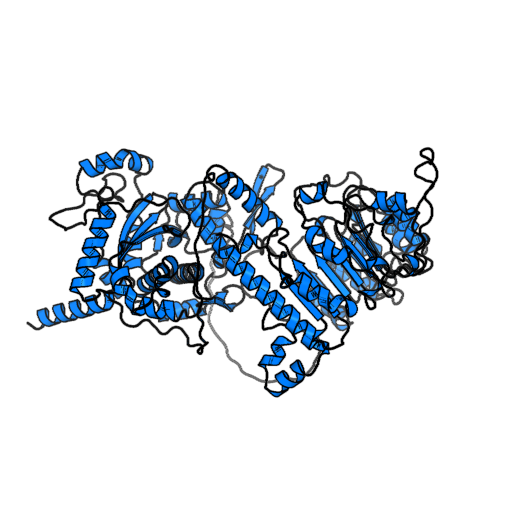.219 1.00 59.75 854 ARG A C 1
ATOM 6759 O O . ARG A 1 854 ? -26.935 24.620 18.660 1.00 59.75 854 ARG A O 1
ATOM 6766 N N . ALA A 1 855 ? -25.043 24.033 17.597 1.00 54.28 855 ALA A N 1
ATOM 6767 C CA . ALA A 1 855 ? -24.577 25.401 17.365 1.00 54.28 855 ALA A CA 1
ATOM 6768 C C . ALA A 1 855 ? -25.488 26.152 16.373 1.00 54.28 855 ALA A C 1
ATOM 6770 O O . ALA A 1 855 ? -25.805 27.325 16.568 1.00 54.28 855 ALA A O 1
ATOM 6771 N N . GLU A 1 856 ? -25.995 25.469 15.344 1.00 59.41 856 GLU A N 1
ATOM 6772 C CA . GLU A 1 856 ? -26.964 26.032 14.398 1.00 59.41 856 GLU A CA 1
ATOM 6773 C C . GLU A 1 856 ? -28.326 26.320 15.043 1.00 59.41 856 GLU A C 1
ATOM 6775 O O . GLU A 1 856 ? -28.917 27.365 14.759 1.00 59.41 856 GLU A O 1
ATOM 6780 N N . ARG A 1 857 ? -28.795 25.467 15.967 1.00 65.81 857 ARG A N 1
ATOM 6781 C CA . ARG A 1 857 ? -30.010 25.729 16.763 1.00 65.81 857 ARG A CA 1
ATOM 6782 C C . ARG A 1 857 ? -29.860 26.973 17.644 1.00 65.81 857 ARG A C 1
ATOM 6784 O O . ARG A 1 857 ? -30.676 27.888 17.533 1.00 65.81 857 ARG A O 1
ATOM 6791 N N . ARG A 1 858 ? -28.771 27.071 18.421 1.00 64.38 858 ARG A N 1
ATOM 6792 C CA . ARG A 1 858 ? -28.450 28.267 19.231 1.00 64.38 858 ARG A CA 1
ATOM 6793 C C . ARG A 1 858 ? -28.397 29.534 18.375 1.00 64.38 858 ARG A C 1
ATOM 6795 O O . ARG A 1 858 ? -28.928 30.579 18.757 1.00 64.38 858 ARG A O 1
ATOM 6802 N N . ARG A 1 859 ? -27.808 29.446 17.180 1.00 65.44 859 ARG A N 1
ATOM 6803 C CA . ARG A 1 859 ? -27.728 30.565 16.239 1.00 65.44 859 ARG A CA 1
ATOM 6804 C C . ARG A 1 859 ? -29.101 31.020 15.745 1.00 65.44 859 ARG A C 1
ATOM 6806 O O . ARG A 1 859 ? -29.348 32.227 15.705 1.00 65.44 859 ARG A O 1
ATOM 6813 N N . LEU A 1 860 ? -29.978 30.092 15.366 1.00 66.25 860 LEU A N 1
ATOM 6814 C CA . LEU A 1 860 ? -31.336 30.413 14.917 1.00 66.25 860 LEU A CA 1
ATOM 6815 C C . LEU A 1 860 ? -32.159 31.039 16.044 1.00 66.25 860 LEU A C 1
ATOM 6817 O O . LEU A 1 860 ? -32.812 32.058 15.829 1.00 66.25 860 LEU A O 1
ATOM 6821 N N . GLU A 1 861 ? -32.046 30.523 17.267 1.00 66.44 861 GLU A N 1
ATOM 6822 C CA . GLU A 1 861 ? -32.694 31.111 18.442 1.00 66.44 861 GLU A CA 1
ATOM 6823 C C . GLU A 1 861 ? -32.191 32.529 18.738 1.00 66.44 861 GLU A C 1
ATOM 6825 O O . GLU A 1 861 ? -32.983 33.426 19.034 1.00 66.44 861 GLU A O 1
ATOM 6830 N N . GLN A 1 862 ? -30.883 32.780 18.624 1.00 65.88 862 GLN A N 1
ATOM 6831 C CA . GLN A 1 862 ? -30.318 34.121 18.785 1.00 65.88 862 GLN A CA 1
ATOM 6832 C C . GLN A 1 862 ? -30.738 35.072 17.659 1.00 65.88 862 GLN A C 1
ATOM 6834 O O . GLN A 1 862 ? -30.970 36.255 17.919 1.00 65.88 862 GLN A O 1
ATOM 6839 N N . GLN A 1 863 ? -30.845 34.587 16.418 1.00 69.75 863 GLN A N 1
ATOM 6840 C CA . GLN A 1 863 ? -31.371 35.371 15.299 1.00 69.75 863 GLN A CA 1
ATOM 6841 C C . GLN A 1 863 ? -32.840 35.727 15.527 1.00 69.75 863 GLN A C 1
ATOM 6843 O O . GLN A 1 863 ? -33.179 36.904 15.427 1.00 69.75 863 GLN A O 1
ATOM 6848 N N . MET A 1 864 ? -33.671 34.772 15.955 1.00 67.44 864 MET A N 1
ATOM 6849 C CA . MET A 1 864 ? -35.064 35.031 16.328 1.00 67.44 864 MET A CA 1
ATOM 6850 C C . MET A 1 864 ? -35.171 36.003 17.507 1.00 67.44 864 MET A C 1
ATOM 6852 O O . MET A 1 864 ? -35.990 36.916 17.464 1.00 67.44 864 MET A O 1
ATOM 6856 N N . LYS A 1 865 ? -34.322 35.884 18.538 1.00 70.44 865 LYS A N 1
ATOM 6857 C CA . LYS A 1 865 ? -34.279 36.834 19.668 1.00 70.44 865 LYS A CA 1
ATOM 6858 C C . LYS A 1 865 ? -33.856 38.238 19.222 1.00 70.44 865 LYS A C 1
ATOM 6860 O O . LYS A 1 865 ? -34.468 39.216 19.647 1.00 70.44 865 LYS A O 1
ATOM 6865 N N . LYS A 1 866 ? -32.845 38.363 18.353 1.00 72.00 866 LYS A N 1
ATOM 6866 C CA . LYS A 1 866 ? -32.410 39.649 17.771 1.00 72.00 866 LYS A CA 1
ATOM 6867 C C . LYS A 1 866 ? -33.493 40.255 16.879 1.00 72.00 866 LYS A C 1
ATOM 6869 O O . LYS A 1 866 ? -33.690 41.464 16.922 1.00 72.00 866 LYS A O 1
ATOM 6874 N N . GLU A 1 867 ? -34.205 39.444 16.104 1.00 68.00 867 GLU A N 1
ATOM 6875 C CA . GLU A 1 867 ? -35.297 39.902 15.244 1.00 68.00 867 GLU A CA 1
ATOM 6876 C C . GLU A 1 867 ? -36.525 40.314 16.062 1.00 68.00 867 GLU A C 1
ATOM 6878 O O . GLU A 1 867 ? -37.056 41.399 15.848 1.00 68.00 867 GLU A O 1
ATOM 6883 N N . MET A 1 868 ? -36.905 39.543 17.084 1.00 65.62 868 MET A N 1
ATOM 6884 C CA . MET A 1 868 ? -37.938 39.935 18.049 1.00 65.62 868 MET A CA 1
ATOM 6885 C C . MET A 1 868 ? -37.580 41.232 18.785 1.00 65.62 868 MET A C 1
ATOM 6887 O O . MET A 1 868 ? -38.461 42.050 19.022 1.00 65.62 868 MET A O 1
ATOM 6891 N N . LYS A 1 869 ? -36.298 41.458 19.105 1.00 70.88 869 LYS A N 1
ATOM 6892 C CA . LYS A 1 869 ? -35.811 42.707 19.716 1.00 70.88 869 LYS A CA 1
ATOM 6893 C C . LYS A 1 869 ? -35.700 43.880 18.728 1.00 70.88 869 LYS A C 1
ATOM 6895 O O . LYS A 1 869 ? -35.592 45.006 19.177 1.00 70.88 869 LYS A O 1
ATOM 6900 N N . ARG A 1 870 ? -35.679 43.630 17.411 1.00 69.62 870 ARG A N 1
ATOM 6901 C CA . ARG A 1 870 ? -35.785 44.673 16.366 1.00 69.62 870 ARG A CA 1
ATOM 6902 C C . ARG A 1 870 ? -37.237 44.983 15.994 1.00 69.62 870 ARG A C 1
ATOM 6904 O O . ARG A 1 870 ? -37.488 46.044 15.439 1.00 69.62 870 ARG A O 1
ATOM 6911 N N . ARG A 1 871 ? -38.154 44.030 16.209 1.00 67.38 871 ARG A N 1
ATOM 6912 C CA . ARG A 1 871 ? -39.602 44.178 15.982 1.00 67.38 871 ARG A CA 1
ATOM 6913 C C . ARG A 1 871 ? -40.326 44.830 17.168 1.00 67.38 871 ARG A C 1
ATOM 6915 O O . ARG A 1 871 ? -41.372 45.430 16.952 1.00 67.38 871 ARG A O 1
ATOM 6922 N N . LYS A 1 872 ? -39.802 44.669 18.387 1.00 60.97 872 LYS A N 1
ATOM 6923 C CA . LYS A 1 872 ? -40.122 45.504 19.557 1.00 60.97 872 LYS A CA 1
ATOM 6924 C C . LYS A 1 872 ? -39.327 46.797 19.490 1.00 60.97 872 LYS A C 1
ATOM 6926 O O . LYS A 1 872 ? -39.877 47.815 19.952 1.00 60.97 872 LYS A O 1
#

InterPro domains:
  IPR002893 Zinc finger, MYND-type [PF01753] (505-547)
  IPR002893 Zinc finger, MYND-type [PS01360] (505-547)
  IPR002893 Zinc finger, MYND-type [PS50865] (505-547)
  IPR058518 Domain of unknown function DUF8205 [PF26632] (558-782)

Radius of gyration: 34.3 Å; chains: 1; bounding box: 82×88×83 Å